Protein AF-A0A7V3KXZ6-F1 (afdb_monomer)

pLDDT: mean 86.84, std 11.63, range [45.38, 98.88]

Radius of gyration: 43.92 Å; Cα contacts (8 Å, |Δi|>4): 1498; chains: 1; bounding box: 128×68×112 Å

Nearest PDB structures (foldseek):
  5aez-assembly1_A  TM=9.088E-01  e=1.576E-18  Candida albicans
  5aex-assembly2_D  TM=9.014E-01  e=9.961E-19  Saccharomyces cerevisiae
  6ej6-assembly1_A  TM=9.094E-01  e=2.111E-18  Candida albicans SC5314
  5fuf-assembly1_A  TM=9.076E-01  e=2.025E-18  Candida albicans
  5ah3-assembly1_A  TM=8.957E-01  e=4.664E-18  Candida albicans

Sequence (830 aa):
IFLMQAGFTLVEVGFTRAKNAGNVVMKNMVDFAIGAIGFFFVGYGLMFGSSWEGFLGGSDFFLSHLTKAGQIDNWKFANLMFQVVFAATAATIVSGALSERAKFIGYICYSALISTLIYPVVGHWIWGGGWLAQRGMIDFSGSTVVHSVGGWVSLAGILVLGPRLGRYNRDGSLNPLPGHNMPLVALGVFILWFGWFGFNTGNTLSATNPSIALIAVNTILAGASGALSTMVLTWTRQGKPDVGLTLNGVLGGLVSCTGGIAIISPFSAAIIGWISGFVLYLSLRSLERLRIDDPVGAISVHGANGIWGTLAVGLFAQDKYVQNSLGFSINGLIFGGGADLLLRQAQGVLFVFLWAFPLAWVFFQILNSTVGLRVTSEEEIRGLDFGEHSMTSYPLFDELQKKQEEIVAELKRVRELSALHEIGQSMHTLNLEEILELILKGVTQGIGFDRARLYLLDEEKKQLNCKVAVGIDKDKIQKISLPYDAQDNILSRAIKEKRPFIVEDARRDPRVNKDLITFLDVKSLAAVPLLSRQKVLGGIAADNLTSADHISEKKLQSLMIFANQAALALENALMYEELKAFSSQLEERVKKAVAELQQTQEQLMRSEKLATLGQLSAGIAHEIRNPLTSIKILIHSLVDEEATPASREKDLAVIESEIERVNKIIRQFLDFARPRPPALQRLDLHKLLEDTLHLVAYELEAQGIILEKNFMDKNPYVAVDGEQMKQVFLNILLNAIQAMPQGGKLTVATFQENLPSLGEELVVSFRDSGEGIPPEIIEKIFEPFFSTKEEGIGLGLPIGQRIIEEHKGKIRVESYPQKGTTFYIYLPLS

Mean predicted aligned error: 17.74 Å

Foldseek 3Di:
DLLLLLLLLLLLQQLAAQLASVVSNVLSVLLLVLLLVLCLQALVQQQAADDDQLQTGDDCGNPVPQDDPNDGPVVSVVVSVLVSSLLSLLLSLLSQQLGLWWASVLSNVVSSVSSRPLLSRLNSNCPNRGDLVVLPQFFQQCLPSRQQLSLLLSQLLLVLRAAAPPQADPVRDGDDPGGDHLVSSLVSLVSNLVVLLCRQLCSLVDPPQPLSVQLNLLSVLQLVLLLVLLQVVCCVVVVGGDSLLSSLSSLLSNSLQRRCSQFAGSVLSNVSSNVSSVQLVVVVVVCSVVNRHRSNSSNSSRNSSSLNSLLSNQAGGDQVRCCSRVVDGAGHCPRPRNCSNNVSSNVSSVVSSVRSNVVSNVVSVVCCVPVRTTDDSVCSVSHVCCVNPVDRPCVLVVVLVVLVVVLVVLVVVLVVLVVVLVVVVVPDPDDLQVVLQVLQCCLCVPLPFQKKWWWFADPVVQWTATRDIDNDDPVLRNPDIHHLDQQAAVQSVQQVVVHKDKAQAQCPDSRHHNVVCVSVVFGIKIKHFQDDPNDTGGIMITGHNDPNDGCDPVSNVVVVVSSPVSSVSVVVVVVSVVSVVVSVVSVVVSVVSVVVSVVSVVVVVLVVVVVVVVVCVVLLVVVLVVLVVLLVVLVVLLPDPPRDPVSNVVSVVSNVVSVVLNVVSVVLSVCVNDPDQWPWDWDFVVVLLVVLCVVCVVLLVVQAAAEAEAEDPDGATAGGRSVLVSLLNNLVVVVLSVQRNNYWYWYWYWDWDQDPPPGIWIKIKIWHQGQWDPPVCQVVLLPQQDDPDPSDSSSSNVSSQVRLVSQVKHWDKDIDGNRTIMIMITGDRD

Structure (mmCIF, N/CA/C/O backbone):
data_AF-A0A7V3KXZ6-F1
#
_entry.id   AF-A0A7V3KXZ6-F1
#
loop_
_atom_site.group_PDB
_atom_site.id
_atom_site.type_symbol
_atom_site.label_atom_id
_atom_site.label_alt_id
_atom_site.label_comp_id
_atom_site.label_asym_id
_atom_site.label_entity_id
_atom_site.label_seq_id
_atom_site.pdbx_PDB_ins_code
_atom_site.Cartn_x
_atom_site.Cartn_y
_atom_site.Cartn_z
_atom_site.occupancy
_atom_site.B_iso_or_equiv
_atom_site.auth_seq_id
_atom_site.auth_comp_id
_atom_site.auth_asym_id
_atom_site.auth_atom_id
_atom_site.pdbx_PDB_model_num
ATOM 1 N N . ILE A 1 1 ? 14.792 -7.081 -10.357 1.00 83.69 1 ILE A N 1
ATOM 2 C CA . ILE A 1 1 ? 13.392 -7.196 -10.828 1.00 83.69 1 ILE A CA 1
ATOM 3 C C . ILE A 1 1 ? 12.543 -8.057 -9.908 1.00 83.69 1 ILE A C 1
ATOM 5 O O . ILE A 1 1 ? 11.590 -7.516 -9.389 1.00 83.69 1 ILE A O 1
ATOM 9 N N . PHE A 1 2 ? 12.873 -9.327 -9.628 1.00 89.88 2 PHE A N 1
ATOM 10 C CA . PHE A 1 2 ? 12.050 -10.168 -8.733 1.00 89.88 2 PHE A CA 1
ATOM 11 C C . PHE A 1 2 ? 11.686 -9.492 -7.393 1.00 89.88 2 PHE A C 1
ATOM 13 O O . PHE A 1 2 ? 10.533 -9.523 -6.984 1.00 89.88 2 PHE A O 1
ATOM 20 N N . LEU A 1 3 ? 12.630 -8.769 -6.775 1.00 93.38 3 LEU A N 1
ATOM 21 C CA . LEU A 1 3 ? 12.395 -8.004 -5.542 1.00 93.38 3 LEU A CA 1
ATOM 22 C C . LEU A 1 3 ? 11.282 -6.934 -5.659 1.00 93.38 3 LEU A C 1
ATOM 24 O O . LEU A 1 3 ? 10.715 -6.534 -4.648 1.00 93.38 3 LEU A O 1
ATOM 28 N N . 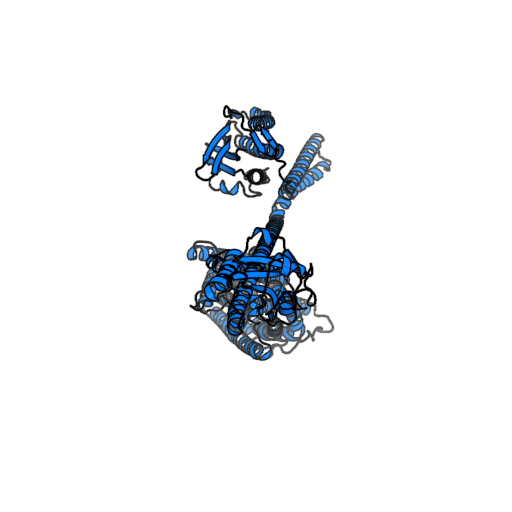MET A 1 4 ? 10.913 -6.505 -6.871 1.00 94.50 4 MET A N 1
ATOM 29 C CA . MET A 1 4 ? 9.764 -5.620 -7.099 1.00 94.50 4 MET A CA 1
ATOM 30 C C . MET A 1 4 ? 8.454 -6.249 -6.621 1.00 94.50 4 MET A C 1
ATOM 32 O O . MET A 1 4 ? 7.583 -5.508 -6.194 1.00 94.50 4 MET A O 1
ATOM 36 N N . GLN A 1 5 ? 8.328 -7.580 -6.602 1.00 93.75 5 GLN A N 1
ATOM 37 C CA . GLN A 1 5 ? 7.162 -8.269 -6.032 1.00 93.75 5 GLN A CA 1
ATOM 38 C C . GLN A 1 5 ? 6.985 -7.958 -4.537 1.00 93.75 5 GLN A C 1
ATOM 40 O O . GLN A 1 5 ? 5.880 -7.667 -4.083 1.00 93.75 5 GLN A O 1
ATOM 45 N N . ALA A 1 6 ? 8.085 -7.910 -3.777 1.00 94.94 6 ALA A N 1
ATOM 46 C CA . ALA A 1 6 ? 8.054 -7.436 -2.393 1.00 94.94 6 ALA A CA 1
ATOM 47 C C . ALA A 1 6 ? 7.695 -5.942 -2.322 1.00 94.94 6 ALA A C 1
ATOM 49 O O . ALA A 1 6 ? 6.935 -5.528 -1.452 1.00 94.94 6 ALA A O 1
ATOM 50 N N . GLY A 1 7 ? 8.193 -5.141 -3.268 1.00 97.25 7 GLY A N 1
ATOM 51 C CA . GLY A 1 7 ? 7.828 -3.731 -3.403 1.00 97.25 7 GLY A CA 1
ATOM 52 C C . GLY A 1 7 ? 6.323 -3.513 -3.604 1.00 97.25 7 GLY A C 1
ATOM 53 O O . GLY A 1 7 ? 5.722 -2.749 -2.853 1.00 97.25 7 GLY A O 1
ATOM 54 N N . PHE A 1 8 ? 5.701 -4.227 -4.550 1.00 96.94 8 PHE A N 1
ATOM 55 C CA . PHE A 1 8 ? 4.250 -4.211 -4.766 1.00 96.94 8 PHE A CA 1
ATOM 56 C C . PHE A 1 8 ? 3.493 -4.664 -3.522 1.00 96.94 8 PHE A C 1
ATOM 58 O O . PHE A 1 8 ? 2.596 -3.955 -3.077 1.00 96.94 8 PHE A O 1
ATOM 65 N N . THR A 1 9 ? 3.921 -5.766 -2.900 1.00 96.81 9 THR A N 1
ATOM 66 C CA . THR A 1 9 ? 3.307 -6.263 -1.661 1.00 96.81 9 THR A CA 1
ATOM 67 C C . THR A 1 9 ? 3.251 -5.165 -0.594 1.00 96.81 9 THR A C 1
ATOM 69 O O . THR A 1 9 ? 2.205 -4.932 0.001 1.00 96.81 9 THR A O 1
ATOM 72 N N . LEU A 1 10 ? 4.354 -4.444 -0.374 1.00 97.06 10 LEU A N 1
ATOM 73 C CA . LEU A 1 10 ? 4.433 -3.383 0.635 1.00 97.06 10 LEU A CA 1
ATOM 74 C C . LEU A 1 10 ? 3.598 -2.146 0.279 1.00 97.06 10 LEU A C 1
ATOM 76 O O . LEU A 1 10 ? 2.939 -1.588 1.158 1.00 97.06 10 LEU A O 1
ATOM 80 N N . VAL A 1 11 ? 3.594 -1.736 -0.995 1.00 97.56 11 VAL A N 1
ATOM 81 C CA . VAL A 1 11 ? 2.750 -0.635 -1.489 1.00 97.56 11 VAL A CA 1
ATOM 82 C C . VAL A 1 11 ? 1.272 -0.967 -1.310 1.00 97.56 11 VAL A C 1
ATOM 84 O O . VAL A 1 11 ? 0.520 -0.162 -0.762 1.00 97.56 11 VAL A O 1
ATOM 87 N N . GLU A 1 12 ? 0.852 -2.160 -1.722 1.00 96.94 12 GLU A N 1
ATOM 88 C CA . GLU A 1 12 ? -0.542 -2.590 -1.640 1.00 96.94 12 GLU A CA 1
ATOM 89 C C . GLU A 1 12 ? -1.001 -2.789 -0.194 1.00 96.94 12 GLU A C 1
ATOM 91 O O . GLU A 1 12 ? -2.084 -2.331 0.174 1.00 96.94 12 GLU A O 1
ATOM 96 N N . VAL A 1 13 ? -0.176 -3.412 0.654 1.00 96.12 13 VAL A N 1
ATOM 97 C CA . VAL A 1 13 ? -0.464 -3.531 2.090 1.00 96.12 13 VAL A CA 1
ATOM 98 C C . VAL A 1 13 ? -0.612 -2.135 2.691 1.00 96.12 13 VAL A C 1
ATOM 100 O O . VAL A 1 13 ? -1.639 -1.837 3.294 1.00 96.12 13 VAL A O 1
ATOM 103 N N . GLY A 1 14 ? 0.350 -1.239 2.466 1.00 95.00 14 GLY A N 1
ATOM 104 C CA . GLY A 1 14 ? 0.325 0.101 3.050 1.00 95.00 14 GLY A CA 1
ATOM 105 C C . GLY A 1 14 ? -0.869 0.962 2.614 1.00 95.00 14 GLY A C 1
ATOM 106 O O . GLY A 1 14 ? -1.407 1.708 3.437 1.00 95.00 14 GLY A O 1
ATOM 107 N N . PHE A 1 15 ? -1.318 0.840 1.357 1.00 96.12 15 PHE A N 1
ATOM 108 C CA . PHE A 1 15 ? -2.479 1.569 0.822 1.00 96.12 15 PHE A CA 1
ATOM 109 C C . PHE A 1 15 ? -3.841 0.946 1.153 1.00 96.12 15 PHE A C 1
ATOM 111 O O . PHE A 1 15 ? -4.862 1.624 1.030 1.00 96.12 15 PHE A O 1
ATOM 118 N N . THR A 1 16 ? -3.888 -0.313 1.583 1.00 94.44 16 THR A N 1
ATOM 119 C CA . THR A 1 16 ? -5.139 -0.970 1.990 1.00 94.44 16 THR A CA 1
ATOM 120 C C . THR A 1 16 ? -5.381 -0.823 3.491 1.00 94.44 16 THR A C 1
ATOM 122 O O . THR A 1 16 ? -4.528 -0.338 4.235 1.00 94.44 16 THR A O 1
ATOM 125 N N . ARG A 1 17 ? -6.572 -1.196 3.971 1.00 89.44 17 ARG A N 1
ATOM 126 C CA . ARG A 1 17 ? -6.861 -1.275 5.417 1.00 89.44 17 ARG A CA 1
ATOM 127 C C . ARG A 1 17 ? -6.196 -2.504 6.051 1.00 89.44 17 ARG A C 1
ATOM 129 O O . ARG A 1 17 ? -6.197 -3.575 5.450 1.00 89.44 17 ARG A O 1
ATOM 136 N N . ALA A 1 18 ? -5.735 -2.360 7.296 1.00 88.50 18 ALA A N 1
ATOM 137 C CA . ALA A 1 18 ? -4.969 -3.366 8.049 1.00 88.50 18 ALA A CA 1
ATOM 138 C C . ALA A 1 18 ? -5.586 -4.780 8.035 1.00 88.50 18 ALA A C 1
ATOM 140 O O . ALA A 1 18 ? -4.878 -5.764 7.845 1.00 88.50 18 ALA A O 1
ATOM 141 N N . LYS A 1 19 ? -6.917 -4.873 8.128 1.00 85.31 19 LYS A N 1
ATOM 142 C CA . LYS A 1 19 ? -7.713 -6.117 8.101 1.00 85.31 19 LYS A CA 1
ATOM 143 C C . LYS A 1 19 ? -7.629 -6.951 6.803 1.00 85.31 19 LYS A C 1
ATOM 145 O O . LYS A 1 19 ? -8.301 -7.974 6.684 1.00 85.31 19 LYS A O 1
ATOM 150 N N . ASN A 1 20 ? -6.898 -6.469 5.796 1.00 92.94 20 ASN A N 1
ATOM 151 C CA . ASN A 1 20 ? -6.727 -7.111 4.488 1.00 92.94 20 ASN A CA 1
ATOM 152 C C . ASN A 1 20 ? -5.252 -7.364 4.127 1.00 92.94 20 ASN A C 1
ATOM 154 O O . ASN A 1 20 ? -4.968 -7.766 2.996 1.00 92.94 20 ASN A O 1
ATOM 158 N N . ALA A 1 21 ? -4.309 -7.074 5.029 1.00 92.81 21 ALA A N 1
ATOM 159 C CA . ALA A 1 21 ? -2.885 -7.127 4.717 1.00 92.81 21 ALA A CA 1
ATOM 160 C C . ALA A 1 21 ? -2.423 -8.540 4.322 1.00 92.81 21 ALA A C 1
ATOM 162 O O . ALA A 1 21 ? -1.720 -8.704 3.325 1.00 92.81 21 ALA A O 1
ATOM 163 N N . GLY A 1 22 ? -2.864 -9.569 5.041 1.00 91.62 22 GLY A N 1
ATOM 164 C CA . GLY A 1 22 ? -2.494 -10.963 4.789 1.00 91.62 22 GLY A CA 1
ATOM 165 C C . GLY A 1 22 ? -3.067 -11.458 3.468 1.00 91.62 22 GLY A C 1
ATOM 166 O O . GLY A 1 22 ? -2.385 -12.121 2.686 1.00 91.62 22 GLY A O 1
ATOM 167 N N . ASN A 1 23 ? -4.292 -11.041 3.159 1.00 94.38 23 ASN A N 1
ATOM 168 C CA . ASN A 1 23 ? -4.929 -11.312 1.884 1.00 94.38 23 ASN A CA 1
ATOM 169 C C . ASN A 1 23 ? -4.164 -10.685 0.703 1.00 94.38 23 ASN A C 1
ATOM 171 O O . ASN A 1 23 ? -4.006 -11.340 -0.328 1.00 94.38 23 ASN A O 1
ATOM 175 N N . VAL A 1 24 ? -3.646 -9.462 0.853 1.00 94.38 24 VAL A N 1
ATOM 176 C CA . VAL A 1 24 ? -2.792 -8.802 -0.153 1.00 94.38 24 VAL A CA 1
ATOM 177 C C . VAL A 1 24 ? -1.449 -9.523 -0.323 1.00 94.38 24 VAL A C 1
ATOM 179 O O . VAL A 1 24 ? -1.025 -9.761 -1.457 1.00 94.38 24 VAL A O 1
ATOM 182 N N . VAL A 1 25 ? -0.803 -9.927 0.777 1.00 94.75 25 VAL A N 1
ATOM 183 C CA . VAL A 1 25 ? 0.449 -10.709 0.746 1.00 94.75 25 VAL A CA 1
ATOM 184 C C . VAL A 1 25 ? 0.256 -12.018 -0.020 1.00 94.75 25 VAL A C 1
ATOM 186 O O . VAL A 1 25 ? 1.048 -12.343 -0.907 1.00 94.75 25 VAL A O 1
ATOM 189 N N . MET A 1 26 ? -0.826 -12.746 0.272 1.00 93.62 26 MET A N 1
ATOM 190 C CA . MET A 1 26 ? -1.141 -14.003 -0.408 1.00 93.62 26 MET A CA 1
ATOM 191 C C . MET A 1 26 ? -1.375 -13.814 -1.908 1.00 93.62 26 MET A C 1
ATOM 193 O O . MET A 1 26 ? -0.904 -14.632 -2.697 1.00 93.62 26 MET A O 1
ATOM 197 N N . LYS A 1 27 ? -2.054 -12.736 -2.318 1.00 92.31 27 LYS A N 1
ATOM 198 C CA . LYS A 1 27 ? -2.283 -12.422 -3.739 1.00 92.31 27 LYS A CA 1
ATOM 199 C C . LYS A 1 27 ? -0.977 -12.184 -4.486 1.00 92.31 27 LYS A C 1
ATOM 201 O O . LYS A 1 27 ? -0.740 -12.840 -5.491 1.00 92.31 27 LYS A O 1
ATOM 206 N N . ASN A 1 28 ? -0.095 -11.348 -3.942 1.00 92.69 28 ASN A N 1
ATOM 207 C CA . ASN A 1 28 ? 1.203 -11.059 -4.557 1.00 92.69 28 ASN A CA 1
ATOM 208 C C . ASN A 1 28 ? 2.082 -12.321 -4.676 1.00 92.69 28 ASN A C 1
ATOM 210 O O . ASN A 1 28 ? 2.717 -12.549 -5.705 1.00 92.69 28 ASN A O 1
ATOM 214 N N . MET A 1 29 ? 2.096 -13.175 -3.645 1.00 92.56 29 MET A N 1
ATOM 215 C CA . MET A 1 29 ? 2.835 -14.443 -3.679 1.00 92.56 29 MET A CA 1
ATOM 216 C C . MET A 1 29 ? 2.299 -15.388 -4.763 1.00 92.56 29 MET A C 1
ATOM 218 O O . MET A 1 29 ? 3.065 -15.985 -5.524 1.00 92.56 29 MET A O 1
ATOM 222 N N . VAL A 1 30 ? 0.974 -15.520 -4.841 1.00 92.25 30 VAL A N 1
ATOM 223 C CA . VAL A 1 30 ? 0.317 -16.395 -5.813 1.00 92.25 30 VAL A CA 1
ATOM 224 C C . VAL A 1 30 ? 0.443 -15.863 -7.236 1.00 92.25 30 VAL A C 1
ATOM 226 O O . VAL A 1 30 ? 0.661 -16.669 -8.139 1.00 92.25 30 VAL A O 1
ATOM 229 N N . ASP A 1 31 ? 0.398 -14.546 -7.440 1.00 90.75 31 ASP A N 1
ATOM 230 C CA . ASP A 1 31 ? 0.610 -13.932 -8.752 1.00 90.75 31 ASP A CA 1
ATOM 231 C C . ASP A 1 31 ? 1.967 -14.310 -9.338 1.00 90.75 31 ASP A C 1
ATOM 233 O O . ASP A 1 31 ? 2.066 -14.696 -10.505 1.00 90.75 31 ASP A O 1
ATOM 237 N N . PHE A 1 32 ? 3.017 -14.297 -8.515 1.00 92.81 32 PHE A N 1
ATOM 238 C CA . PHE A 1 32 ? 4.318 -14.763 -8.966 1.00 92.81 32 PHE A CA 1
ATOM 239 C C . PHE A 1 32 ? 4.345 -16.276 -9.220 1.00 92.81 32 PHE A C 1
ATOM 241 O O . PHE A 1 32 ? 4.854 -16.707 -10.254 1.00 92.81 32 PHE A O 1
ATOM 248 N N . ALA A 1 33 ? 3.810 -17.092 -8.307 1.00 94.81 33 ALA A N 1
ATOM 249 C CA . ALA A 1 33 ? 3.859 -18.550 -8.433 1.00 94.81 33 ALA A CA 1
ATOM 250 C C . ALA A 1 33 ? 3.090 -19.056 -9.668 1.00 94.81 33 ALA A C 1
ATOM 252 O O . ALA A 1 33 ? 3.627 -19.824 -10.470 1.00 94.81 33 ALA A O 1
ATOM 253 N N . ILE A 1 34 ? 1.851 -18.591 -9.848 1.00 93.38 34 ILE A N 1
ATOM 254 C CA . ILE A 1 34 ? 1.017 -18.916 -11.011 1.00 93.38 34 ILE A CA 1
ATOM 255 C C . ILE A 1 34 ? 1.612 -18.300 -12.269 1.00 93.38 34 ILE A C 1
ATOM 257 O O . ILE A 1 34 ? 1.699 -18.985 -13.288 1.00 93.38 34 ILE A O 1
ATOM 261 N N . GLY A 1 35 ? 2.059 -17.045 -12.202 1.00 92.12 35 GLY A N 1
ATOM 262 C CA . GLY A 1 35 ? 2.671 -16.361 -13.331 1.00 92.12 35 GLY A CA 1
ATOM 263 C C . GLY A 1 35 ? 3.908 -17.092 -13.845 1.00 92.12 35 GLY A C 1
ATOM 264 O O . GLY A 1 35 ? 4.013 -17.339 -15.041 1.00 92.12 35 GLY A O 1
ATOM 265 N N . ALA A 1 36 ? 4.803 -17.527 -12.957 1.00 93.81 36 ALA A N 1
ATOM 266 C CA . ALA A 1 36 ? 6.003 -18.273 -13.325 1.00 93.81 36 ALA A CA 1
ATOM 267 C C . ALA A 1 36 ? 5.680 -19.624 -13.974 1.00 93.81 36 ALA A C 1
ATOM 269 O O . ALA A 1 36 ? 6.220 -19.942 -15.036 1.00 93.81 36 ALA A O 1
ATOM 270 N N . ILE A 1 37 ? 4.777 -20.401 -13.371 1.00 94.50 37 ILE A N 1
ATOM 271 C CA . ILE A 1 37 ? 4.393 -21.725 -13.878 1.00 94.50 37 ILE A CA 1
ATOM 272 C C . ILE A 1 37 ? 3.624 -21.602 -15.202 1.00 94.50 37 ILE A C 1
ATOM 274 O O . ILE A 1 37 ? 3.944 -22.280 -16.180 1.00 94.50 37 ILE A O 1
ATOM 278 N N . GLY A 1 38 ? 2.628 -20.717 -15.262 1.00 94.62 38 GLY A N 1
ATOM 279 C CA . GLY A 1 38 ? 1.813 -20.489 -16.453 1.00 94.62 38 GLY A CA 1
ATOM 280 C C . GLY A 1 38 ? 2.626 -19.923 -17.616 1.00 94.62 38 GLY A C 1
ATOM 281 O O . GLY A 1 38 ? 2.483 -20.374 -18.756 1.00 94.62 38 GLY A O 1
ATOM 282 N N . PHE A 1 39 ? 3.531 -18.983 -17.337 1.00 94.94 39 PHE A N 1
ATOM 283 C CA . PHE A 1 39 ? 4.409 -18.430 -18.360 1.00 94.94 39 PHE A CA 1
ATOM 284 C C . PHE A 1 39 ? 5.412 -19.472 -18.867 1.00 94.94 39 PHE A C 1
ATOM 286 O O . PHE A 1 39 ? 5.633 -19.550 -20.069 1.00 94.94 39 PHE A O 1
ATOM 293 N N . PHE A 1 40 ? 5.954 -20.338 -18.006 1.00 94.12 40 PHE A N 1
ATOM 294 C CA . PHE A 1 40 ? 6.791 -21.458 -18.448 1.00 94.12 40 PHE A CA 1
ATOM 295 C C . PHE A 1 40 ? 6.049 -22.420 -19.391 1.00 94.12 40 PHE A C 1
ATOM 297 O O . PHE A 1 40 ? 6.573 -22.785 -20.445 1.00 94.12 40 PHE A O 1
ATOM 304 N N . PHE A 1 41 ? 4.829 -22.830 -19.034 1.00 94.06 41 PHE A N 1
ATOM 305 C CA . PHE A 1 41 ? 4.087 -23.810 -19.827 1.00 94.06 41 PHE A CA 1
ATOM 306 C C . PHE A 1 41 ? 3.568 -23.243 -21.148 1.00 94.06 41 PHE A C 1
ATOM 308 O O . PHE A 1 41 ? 3.699 -23.893 -22.187 1.00 94.06 41 PHE A O 1
ATOM 315 N N . VAL A 1 42 ? 2.990 -22.040 -21.113 1.00 95.81 42 VAL A N 1
ATOM 316 C CA . VAL A 1 42 ? 2.252 -21.468 -22.248 1.00 95.81 42 VAL A CA 1
ATOM 317 C C . VAL A 1 42 ? 2.792 -20.103 -22.657 1.00 95.81 42 VAL A C 1
ATOM 319 O O . VAL A 1 42 ? 3.048 -19.875 -23.840 1.00 95.81 42 VAL A O 1
ATOM 322 N N . GLY A 1 43 ? 2.977 -19.196 -21.695 1.00 95.94 43 GLY A N 1
ATOM 323 C CA . GLY A 1 43 ? 3.244 -17.787 -21.992 1.00 95.94 43 GLY A CA 1
ATOM 324 C C . GLY A 1 43 ? 4.529 -17.544 -22.790 1.00 95.94 43 GLY A C 1
ATOM 325 O O . GLY A 1 43 ? 4.512 -16.775 -23.745 1.00 95.94 43 GLY A O 1
ATOM 326 N N . TYR A 1 44 ? 5.619 -18.246 -22.485 1.00 95.06 44 TYR A N 1
ATOM 327 C CA . TYR A 1 44 ? 6.880 -18.104 -23.212 1.00 95.06 44 TYR A CA 1
ATOM 328 C C . TYR A 1 44 ? 6.727 -18.496 -24.684 1.00 95.06 44 TYR A C 1
ATOM 330 O O . TYR A 1 44 ? 7.180 -17.766 -25.564 1.00 95.06 44 TYR A O 1
ATOM 338 N N . GLY A 1 45 ? 6.038 -19.609 -24.956 1.00 94.69 45 GLY A N 1
ATOM 339 C CA . GLY A 1 45 ? 5.788 -20.078 -26.317 1.00 94.69 45 GLY A CA 1
ATOM 340 C C . GLY A 1 45 ? 4.909 -19.119 -27.120 1.00 94.69 45 GLY A C 1
ATOM 341 O O . GLY A 1 45 ? 5.239 -18.785 -28.256 1.00 94.69 45 GLY A O 1
ATOM 342 N N . LEU A 1 46 ? 3.849 -18.576 -26.510 1.00 96.75 46 LEU A N 1
ATOM 343 C CA . LEU A 1 46 ? 3.020 -17.554 -27.161 1.00 96.75 46 LEU A CA 1
ATOM 344 C C . LEU A 1 46 ? 3.780 -16.253 -27.433 1.00 96.75 46 LEU A C 1
ATOM 346 O O . LEU A 1 46 ? 3.503 -15.589 -28.429 1.00 96.75 46 LEU A O 1
ATOM 350 N N . MET A 1 47 ? 4.709 -15.876 -26.555 1.00 96.81 47 MET A N 1
ATOM 351 C CA . MET A 1 47 ? 5.423 -14.606 -26.648 1.00 96.81 47 MET A CA 1
ATOM 352 C C . MET A 1 47 ? 6.620 -14.666 -27.602 1.00 96.81 47 MET A C 1
ATOM 354 O O . MET A 1 47 ? 6.760 -13.793 -28.455 1.00 96.81 47 MET A O 1
ATOM 358 N N . PHE A 1 48 ? 7.460 -15.696 -27.494 1.00 93.88 48 PHE A N 1
ATOM 359 C CA . PHE A 1 48 ? 8.744 -15.798 -28.204 1.00 93.88 48 PHE A CA 1
ATOM 360 C C . PHE A 1 48 ? 8.857 -17.003 -29.142 1.00 93.88 48 PHE A C 1
ATOM 362 O O . PHE A 1 48 ? 9.879 -17.156 -29.813 1.00 93.88 48 PHE A O 1
ATOM 369 N N . GLY A 1 49 ? 7.835 -17.859 -29.203 1.00 92.38 49 GLY A N 1
ATOM 370 C CA . GLY A 1 49 ? 7.782 -18.941 -30.177 1.00 92.38 49 GLY A CA 1
ATOM 371 C C . GLY A 1 49 ? 7.705 -18.425 -31.616 1.00 92.38 49 GLY A C 1
ATOM 372 O O . GLY A 1 49 ? 7.500 -17.239 -31.883 1.00 92.38 49 GLY A O 1
ATOM 373 N N . SER A 1 50 ? 7.848 -19.351 -32.562 1.00 92.19 50 SER A N 1
ATOM 374 C CA . SER A 1 50 ? 7.733 -19.083 -33.997 1.00 92.19 50 SER A CA 1
ATOM 375 C C . SER A 1 50 ? 6.449 -18.322 -34.317 1.00 92.19 50 SER A C 1
ATOM 377 O O . SER A 1 50 ? 5.351 -18.742 -33.956 1.00 92.19 50 SER A O 1
ATOM 379 N N . SER A 1 51 ? 6.604 -17.167 -34.961 1.00 94.56 51 SER A N 1
ATOM 380 C CA . SER A 1 51 ? 5.497 -16.245 -35.184 1.00 94.56 51 SER A CA 1
ATOM 381 C C . SER A 1 51 ? 4.519 -16.783 -36.226 1.00 94.56 51 SER A C 1
ATOM 383 O O . SER A 1 51 ? 4.913 -17.125 -37.343 1.00 94.56 51 SER A O 1
ATOM 385 N N . TRP A 1 52 ? 3.235 -16.806 -35.876 1.00 92.75 52 TRP A N 1
ATOM 386 C CA . TRP A 1 52 ? 2.135 -17.046 -36.798 1.00 92.75 52 TRP A CA 1
ATOM 387 C C . TRP A 1 52 ? 1.581 -15.707 -37.289 1.00 92.75 52 TRP A C 1
ATOM 389 O O . TRP A 1 52 ? 0.869 -15.010 -36.562 1.00 92.75 52 TRP A O 1
ATOM 399 N N . GLU A 1 53 ? 1.972 -15.320 -38.509 1.00 90.69 53 GLU A N 1
ATOM 400 C CA . GLU A 1 53 ? 1.557 -14.074 -39.183 1.00 90.69 53 GLU A CA 1
ATOM 401 C C . GLU A 1 53 ? 1.773 -12.794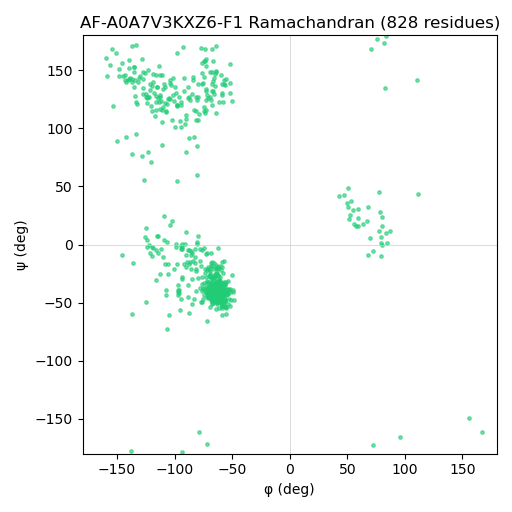 -38.340 1.00 90.69 53 GLU A C 1
ATOM 403 O O . GLU A 1 53 ? 1.080 -11.792 -38.507 1.00 90.69 53 GLU A O 1
ATOM 408 N N . GLY A 1 54 ? 2.720 -12.806 -37.394 1.00 89.31 54 GLY A N 1
ATOM 409 C CA . GLY A 1 54 ? 2.986 -11.674 -36.502 1.00 89.31 54 GLY A CA 1
ATOM 410 C C . GLY A 1 54 ? 2.029 -11.537 -35.310 1.00 89.31 54 GLY A C 1
ATOM 411 O O . GLY A 1 54 ? 2.200 -10.597 -34.529 1.00 89.31 54 GLY A O 1
ATOM 412 N N . PHE A 1 55 ? 1.036 -12.423 -35.154 1.00 92.75 55 PHE A N 1
ATOM 413 C CA . PHE A 1 55 ? -0.031 -12.294 -34.150 1.00 92.75 55 PHE A CA 1
ATOM 414 C C . PHE A 1 55 ? 0.206 -13.086 -32.863 1.00 92.75 55 PHE A C 1
ATOM 416 O O . PHE A 1 55 ? -0.119 -12.582 -31.790 1.00 92.75 55 PHE A O 1
ATOM 423 N N . LEU A 1 56 ? 0.747 -14.301 -32.939 1.00 94.94 56 LEU A N 1
ATOM 424 C CA . LEU A 1 56 ? 1.082 -15.111 -31.763 1.00 94.94 56 LEU A CA 1
ATOM 425 C C . LEU A 1 56 ? 2.176 -16.134 -32.076 1.00 94.94 56 LEU A C 1
ATOM 427 O O . LEU A 1 56 ? 2.320 -16.560 -33.221 1.00 94.94 56 LEU A O 1
ATOM 431 N N . GLY A 1 57 ? 2.922 -16.547 -31.054 1.00 94.19 57 GLY A N 1
ATOM 432 C CA . GLY A 1 57 ? 3.886 -17.638 -31.141 1.00 94.19 57 GLY A CA 1
ATOM 433 C C . GLY A 1 57 ? 3.213 -19.016 -31.138 1.00 94.19 57 GLY A C 1
ATOM 434 O O . GLY A 1 57 ? 2.265 -19.255 -30.390 1.00 94.19 57 GLY A O 1
ATOM 435 N N . GLY A 1 58 ? 3.701 -19.926 -31.983 1.00 92.19 58 GLY A N 1
ATOM 436 C CA . GLY A 1 58 ? 3.162 -21.280 -32.169 1.00 92.19 58 GLY A CA 1
ATOM 437 C C . GLY A 1 58 ? 4.100 -22.422 -31.756 1.00 92.19 58 GLY A C 1
ATOM 438 O O . GLY A 1 58 ? 3.786 -23.584 -32.011 1.00 92.19 58 GLY A O 1
ATOM 439 N N . SER A 1 59 ? 5.248 -22.127 -31.139 1.00 90.94 59 SER A N 1
ATOM 440 C CA . SER A 1 59 ? 6.242 -23.122 -30.697 1.00 90.94 59 SER A CA 1
ATOM 441 C C . SER A 1 59 ? 6.801 -22.798 -29.311 1.00 90.94 59 SER A C 1
ATOM 443 O O . SER A 1 59 ? 6.376 -21.838 -28.684 1.00 90.94 59 SER A O 1
ATOM 445 N N . ASP A 1 60 ? 7.755 -23.602 -28.825 1.00 87.25 60 ASP A N 1
ATOM 446 C CA . ASP A 1 60 ? 8.484 -23.376 -27.560 1.00 87.25 60 ASP A CA 1
ATOM 447 C C . ASP A 1 60 ? 7.613 -23.402 -26.287 1.00 87.25 60 ASP A C 1
ATOM 449 O O . ASP A 1 60 ? 8.051 -22.989 -25.212 1.00 87.25 60 ASP A O 1
ATOM 453 N N . PHE A 1 61 ? 6.401 -23.959 -26.373 1.00 91.94 61 PHE A N 1
ATOM 454 C CA . PHE A 1 61 ? 5.608 -24.345 -25.204 1.00 91.94 61 PHE A CA 1
ATOM 455 C C . PHE A 1 61 ? 6.396 -25.330 -24.338 1.00 91.94 61 PHE A C 1
ATOM 457 O O . PHE A 1 61 ? 7.083 -26.200 -24.875 1.00 91.94 61 PHE A O 1
ATOM 464 N N . PHE A 1 62 ? 6.306 -25.218 -23.009 1.00 90.12 62 PHE A N 1
ATOM 465 C CA . PHE A 1 62 ? 7.129 -26.002 -22.067 1.00 90.12 62 PHE A CA 1
ATOM 466 C C . PHE A 1 62 ? 8.647 -25.825 -22.277 1.00 90.12 62 PHE A C 1
ATOM 468 O O . PHE A 1 62 ? 9.433 -26.659 -21.827 1.00 90.12 62 PHE A O 1
ATOM 475 N N . LEU A 1 63 ? 9.063 -24.786 -23.013 1.00 83.94 63 LEU A N 1
ATOM 476 C CA . LEU A 1 63 ? 10.411 -24.635 -23.564 1.00 83.94 63 LEU A CA 1
ATOM 477 C C . LEU A 1 63 ? 10.865 -25.824 -24.425 1.00 83.94 63 LEU A C 1
ATOM 479 O O . LEU A 1 63 ? 12.057 -26.090 -24.508 1.00 83.94 63 LEU A O 1
ATOM 483 N N . SER A 1 64 ? 9.949 -26.530 -25.091 1.00 78.44 64 SER A N 1
ATOM 484 C CA . SER A 1 64 ? 10.187 -27.818 -25.768 1.00 78.44 64 SER A CA 1
ATOM 485 C C . SER A 1 64 ? 11.397 -27.877 -26.714 1.00 78.44 64 SER A C 1
ATOM 487 O O . SER A 1 64 ? 11.978 -28.948 -26.889 1.00 78.44 64 SER A O 1
ATOM 489 N N . HIS A 1 65 ? 11.835 -26.755 -27.294 1.00 72.56 65 HIS A N 1
ATOM 490 C CA . HIS A 1 65 ? 13.037 -26.680 -28.130 1.00 72.56 65 HIS A CA 1
ATOM 491 C C . HIS A 1 65 ? 14.262 -26.160 -27.352 1.00 72.56 65 HIS A C 1
ATOM 493 O O . HIS A 1 65 ? 14.907 -25.190 -27.765 1.00 72.56 65 HIS A O 1
ATOM 499 N N . LEU A 1 66 ? 14.587 -26.822 -26.231 1.00 65.75 66 LEU A N 1
ATOM 500 C CA . LEU A 1 66 ? 15.753 -26.544 -25.368 1.00 65.75 66 LEU A CA 1
ATOM 501 C C . LEU A 1 66 ? 17.104 -26.754 -26.058 1.00 65.75 66 LEU A C 1
ATOM 503 O O . LEU A 1 66 ? 18.116 -26.203 -25.625 1.00 65.75 66 LEU A O 1
ATOM 507 N N . THR A 1 67 ? 17.131 -27.589 -27.095 1.00 58.97 67 THR A N 1
ATOM 508 C CA . THR A 1 67 ? 18.365 -28.002 -27.753 1.00 58.97 67 THR A CA 1
ATOM 509 C C . THR A 1 67 ? 18.406 -27.528 -29.190 1.00 58.97 67 THR A C 1
ATOM 511 O O . THR A 1 67 ? 17.641 -28.003 -30.033 1.00 58.97 67 THR A O 1
ATOM 514 N N . LYS A 1 68 ? 19.359 -26.648 -29.494 1.00 57.53 68 LYS A N 1
ATOM 515 C CA . LYS A 1 68 ? 19.773 -26.370 -30.871 1.00 57.53 68 LYS A CA 1
ATOM 516 C C . LYS A 1 68 ? 21.027 -27.207 -31.128 1.00 57.53 68 LYS A C 1
ATOM 518 O O . LYS A 1 68 ? 21.998 -27.092 -30.391 1.00 57.53 68 LYS A O 1
ATOM 523 N N . ALA A 1 69 ? 20.987 -28.102 -32.117 1.00 59.78 69 ALA A N 1
ATOM 524 C CA . ALA A 1 69 ? 22.123 -28.960 -32.491 1.00 59.78 69 ALA A CA 1
ATOM 525 C C . ALA A 1 69 ? 22.755 -29.775 -31.329 1.00 59.78 69 ALA A C 1
ATOM 527 O O . ALA A 1 69 ? 23.970 -29.942 -31.269 1.00 59.78 69 ALA A O 1
ATOM 528 N N . GLY A 1 70 ? 21.941 -30.284 -30.393 1.00 64.88 70 GLY A N 1
ATOM 529 C CA . GLY A 1 70 ? 22.415 -31.136 -29.290 1.00 64.88 70 GLY A CA 1
ATOM 530 C C . GLY A 1 70 ? 23.067 -30.401 -28.110 1.00 64.88 70 GLY A C 1
ATOM 531 O O . GLY A 1 70 ? 23.559 -31.062 -27.199 1.00 64.88 70 GLY A O 1
ATOM 532 N N . GLN A 1 71 ? 23.055 -29.063 -28.089 1.00 70.50 71 GLN A N 1
ATOM 533 C CA . GLN A 1 71 ? 23.532 -28.252 -26.963 1.00 70.50 71 GLN A CA 1
ATOM 534 C C . GLN A 1 71 ? 22.377 -27.545 -26.254 1.00 70.50 71 GLN A C 1
ATOM 536 O O . GLN A 1 71 ? 21.408 -27.141 -26.894 1.00 70.50 71 GLN A O 1
ATOM 541 N N . ILE A 1 72 ? 22.498 -27.389 -24.934 1.00 78.94 72 ILE A N 1
ATOM 542 C CA . ILE A 1 72 ? 21.545 -26.644 -24.107 1.00 78.94 72 ILE A CA 1
ATOM 543 C C . ILE A 1 72 ? 21.631 -25.152 -24.450 1.00 78.94 72 ILE A C 1
ATOM 545 O O . ILE A 1 72 ? 22.697 -24.544 -24.336 1.00 78.94 72 ILE A O 1
ATOM 549 N N . ASP A 1 73 ? 20.500 -24.553 -24.823 1.00 82.69 73 ASP A N 1
ATOM 550 C CA . ASP A 1 73 ? 20.391 -23.114 -25.057 1.00 82.69 73 ASP A CA 1
ATOM 551 C C . ASP A 1 73 ? 20.227 -22.350 -23.728 1.00 82.69 73 ASP A C 1
ATOM 553 O O . ASP A 1 73 ? 19.120 -22.034 -23.283 1.00 82.69 73 ASP A O 1
ATOM 557 N N . ASN A 1 74 ? 21.354 -22.052 -23.071 1.00 84.69 74 ASN A N 1
ATOM 558 C CA . ASN A 1 74 ? 21.383 -21.296 -21.810 1.00 84.69 74 ASN A CA 1
ATOM 559 C C . ASN A 1 74 ? 20.740 -19.902 -21.926 1.00 84.69 74 ASN A C 1
ATOM 561 O O . ASN A 1 74 ? 20.263 -19.358 -20.927 1.00 84.69 74 ASN A O 1
ATOM 565 N N . TRP A 1 75 ? 20.697 -19.327 -23.130 1.00 85.38 75 TRP A N 1
ATOM 566 C CA . TRP A 1 75 ? 20.087 -18.024 -23.354 1.00 85.38 75 TRP A CA 1
ATOM 567 C C . TRP A 1 75 ? 18.566 -18.065 -23.166 1.00 85.38 75 TRP A C 1
ATOM 569 O O . TRP A 1 75 ? 18.014 -17.172 -22.521 1.00 85.38 75 TRP A O 1
ATOM 579 N N . LYS A 1 76 ? 17.887 -19.125 -23.628 1.00 85.69 76 LYS A N 1
ATOM 580 C CA . LYS A 1 76 ? 16.440 -19.296 -23.394 1.00 85.69 76 LYS A CA 1
ATOM 581 C C . LYS A 1 76 ? 16.097 -19.350 -21.905 1.00 85.69 76 LYS A C 1
ATOM 583 O O . LYS A 1 76 ? 15.092 -18.772 -21.502 1.00 85.69 76 LYS A O 1
ATOM 588 N N . PHE A 1 77 ? 16.942 -19.963 -21.072 1.00 87.44 77 PHE A N 1
ATOM 589 C CA . PHE A 1 77 ? 16.741 -19.977 -19.617 1.00 87.44 77 PHE A CA 1
ATOM 590 C C . PHE A 1 77 ? 16.904 -18.593 -18.988 1.00 87.44 77 PHE A C 1
ATOM 592 O O . PHE A 1 77 ? 16.068 -18.183 -18.181 1.00 87.44 77 PHE A O 1
ATOM 599 N N . ALA A 1 78 ? 17.948 -17.855 -19.376 1.00 88.44 78 ALA A N 1
ATOM 600 C CA . ALA A 1 78 ? 18.153 -16.489 -18.905 1.00 88.44 78 ALA A CA 1
ATOM 601 C C . ALA A 1 78 ? 16.987 -15.577 -19.322 1.00 88.44 78 ALA A C 1
ATOM 603 O O . ALA A 1 78 ? 16.465 -14.819 -18.505 1.00 88.44 78 ALA A O 1
ATOM 604 N N . ASN A 1 79 ? 16.532 -15.698 -20.572 1.00 88.81 79 ASN A N 1
ATOM 605 C CA . ASN A 1 79 ? 15.424 -14.917 -21.101 1.00 88.81 79 ASN A CA 1
ATOM 606 C C . ASN A 1 79 ? 14.081 -15.297 -20.456 1.00 88.81 79 ASN A C 1
ATOM 608 O O . ASN A 1 79 ? 13.339 -14.401 -20.073 1.00 88.81 79 ASN A O 1
ATOM 612 N N . LEU A 1 80 ? 13.792 -16.586 -20.243 1.00 90.00 80 LEU A N 1
ATOM 613 C CA . LEU A 1 80 ? 12.616 -17.021 -19.483 1.00 90.00 80 LEU A CA 1
ATOM 614 C C . LEU A 1 80 ? 12.614 -16.401 -18.085 1.00 90.00 80 LEU A C 1
ATOM 616 O O . LEU A 1 80 ? 11.627 -15.782 -17.701 1.00 90.00 80 LEU A O 1
ATOM 620 N N . MET A 1 81 ? 13.707 -16.557 -17.330 1.00 88.94 81 MET A N 1
ATOM 621 C CA . MET A 1 81 ? 13.815 -16.019 -15.971 1.00 88.94 81 MET A CA 1
ATOM 622 C C . MET A 1 81 ? 13.563 -14.509 -15.967 1.00 88.94 81 MET A C 1
ATOM 624 O O . MET A 1 81 ? 12.806 -14.002 -15.136 1.00 88.94 81 MET A O 1
ATOM 628 N N . PHE A 1 82 ? 14.144 -13.810 -16.942 1.00 90.25 82 PHE A N 1
ATOM 629 C CA . PHE A 1 82 ? 13.963 -12.379 -17.106 1.00 90.25 82 PHE A CA 1
ATOM 630 C C . PHE A 1 82 ? 12.521 -12.005 -17.465 1.00 90.25 82 PHE A C 1
ATOM 632 O O . PHE A 1 82 ? 12.016 -11.037 -16.925 1.00 90.25 82 PHE A O 1
ATOM 639 N N . GLN A 1 83 ? 11.824 -12.760 -18.311 1.00 92.50 83 GLN A N 1
ATOM 640 C CA . GLN A 1 83 ? 10.479 -12.409 -18.794 1.00 92.50 83 GLN A CA 1
ATOM 641 C C . GLN A 1 83 ? 9.360 -12.847 -17.837 1.00 92.50 83 GLN A C 1
ATOM 643 O O . GLN A 1 83 ? 8.352 -12.153 -17.704 1.00 92.50 83 GLN A O 1
ATOM 648 N N . VAL A 1 84 ? 9.562 -13.928 -17.075 1.00 92.94 84 VAL A N 1
ATOM 649 C CA . VAL A 1 84 ? 8.636 -14.379 -16.019 1.00 92.94 84 VAL A CA 1
ATOM 650 C C . VAL A 1 84 ? 8.360 -13.264 -15.013 1.00 92.94 84 VAL A C 1
ATOM 652 O O . VAL A 1 84 ? 7.216 -13.046 -14.622 1.00 92.94 84 VAL A O 1
ATOM 655 N N . VAL A 1 85 ? 9.391 -12.521 -14.604 1.00 92.06 85 VAL A N 1
ATOM 656 C CA . VAL A 1 85 ? 9.211 -11.437 -13.630 1.00 92.06 85 VAL A CA 1
ATOM 657 C C . VAL A 1 85 ? 8.443 -10.241 -14.212 1.00 92.06 85 VAL A C 1
ATOM 659 O O . VAL A 1 85 ? 7.746 -9.567 -13.454 1.00 92.06 85 VAL A O 1
ATOM 662 N N . PHE A 1 86 ? 8.487 -9.999 -15.530 1.00 93.94 86 PHE A N 1
ATOM 663 C CA . PHE A 1 86 ? 7.657 -8.980 -16.199 1.00 93.94 86 PHE A CA 1
ATOM 664 C C . PHE A 1 86 ? 6.204 -9.447 -16.307 1.00 93.94 86 PHE A C 1
ATOM 666 O O . PHE A 1 86 ? 5.297 -8.678 -15.987 1.00 93.94 86 PHE A O 1
ATOM 673 N N . ALA A 1 87 ? 5.984 -10.713 -16.677 1.00 94.56 87 ALA A N 1
ATOM 674 C CA . ALA A 1 87 ? 4.655 -11.320 -16.715 1.00 94.56 87 ALA A CA 1
ATOM 675 C C . ALA A 1 87 ? 3.978 -11.278 -15.336 1.00 94.56 87 ALA A C 1
ATOM 677 O O . ALA A 1 87 ? 2.823 -10.867 -15.221 1.00 94.56 87 ALA A O 1
ATOM 678 N N . ALA A 1 88 ? 4.719 -11.635 -14.282 1.00 92.75 88 ALA A N 1
ATOM 679 C CA . ALA A 1 88 ? 4.250 -11.527 -12.906 1.00 92.75 88 ALA A CA 1
ATOM 680 C C . ALA A 1 88 ? 3.991 -10.066 -12.511 1.00 92.75 88 ALA A C 1
ATOM 682 O O . ALA A 1 88 ? 2.983 -9.778 -11.886 1.00 92.75 88 ALA A O 1
ATOM 683 N N . THR A 1 89 ? 4.843 -9.120 -12.925 1.00 94.00 89 THR A N 1
ATOM 684 C CA . THR A 1 89 ? 4.615 -7.684 -12.670 1.00 94.00 89 THR A CA 1
ATOM 685 C C . THR A 1 89 ? 3.302 -7.199 -13.292 1.00 94.00 89 THR A C 1
ATOM 687 O O . THR A 1 89 ? 2.544 -6.492 -12.633 1.00 94.00 89 THR A O 1
ATOM 690 N N . ALA A 1 90 ? 2.995 -7.599 -14.531 1.00 95.62 90 ALA A N 1
ATOM 691 C CA . ALA A 1 90 ? 1.725 -7.257 -15.174 1.00 95.62 90 ALA A CA 1
ATOM 692 C C . ALA A 1 90 ? 0.513 -7.819 -14.404 1.00 95.62 90 ALA A C 1
ATOM 694 O O . ALA A 1 90 ? -0.492 -7.121 -14.273 1.00 95.62 90 ALA A O 1
ATOM 695 N N . ALA A 1 91 ? 0.621 -9.042 -13.869 1.00 94.88 91 ALA A N 1
ATOM 696 C CA . ALA A 1 91 ? -0.413 -9.666 -13.042 1.00 94.88 91 ALA A CA 1
ATOM 697 C C . ALA A 1 91 ? -0.618 -8.936 -11.705 1.00 94.88 91 ALA A C 1
ATOM 699 O O . ALA A 1 91 ? -1.750 -8.584 -11.364 1.00 94.88 91 ALA A O 1
ATOM 700 N N . THR A 1 92 ? 0.476 -8.624 -11.008 1.00 95.31 92 THR A N 1
ATOM 701 C CA . THR A 1 92 ? 0.459 -7.954 -9.703 1.00 95.31 92 THR A CA 1
ATOM 702 C C . THR A 1 92 ? -0.167 -6.559 -9.760 1.00 95.31 92 THR A C 1
ATOM 704 O O . THR A 1 92 ? -0.865 -6.169 -8.835 1.00 95.31 92 THR A O 1
ATOM 707 N N . ILE A 1 93 ? -0.026 -5.813 -10.863 1.00 97.06 93 ILE A N 1
ATOM 708 C CA . ILE A 1 93 ? -0.681 -4.494 -11.028 1.00 97.06 93 ILE A CA 1
ATOM 709 C C . ILE A 1 93 ? -2.207 -4.573 -10.824 1.00 97.06 93 ILE A C 1
ATOM 711 O O . ILE A 1 93 ? -2.837 -3.627 -10.337 1.00 97.06 93 ILE A O 1
ATOM 715 N N . VAL A 1 94 ? -2.812 -5.702 -11.192 1.00 95.75 94 VAL A N 1
ATOM 716 C CA . VAL A 1 94 ? -4.247 -5.954 -11.027 1.00 95.75 94 VAL A CA 1
ATOM 717 C C . VAL A 1 94 ? -4.596 -6.269 -9.572 1.00 95.75 94 VAL A C 1
ATOM 719 O O . VAL A 1 94 ? -5.702 -5.934 -9.133 1.00 95.75 94 VAL A O 1
ATOM 722 N N . SER A 1 95 ? -3.650 -6.825 -8.803 1.00 92.00 95 SER A N 1
ATOM 723 C CA . SER A 1 95 ? -3.855 -7.207 -7.406 1.00 92.00 95 SER A CA 1
ATOM 724 C C . SER A 1 95 ? -4.353 -6.019 -6.584 1.00 92.00 95 SER A C 1
ATOM 726 O O . SER A 1 95 ? -5.486 -6.027 -6.080 1.00 92.00 95 SER A O 1
ATOM 728 N N . GLY A 1 96 ? -3.544 -4.954 -6.555 1.00 92.12 96 GLY A N 1
ATOM 729 C CA . GLY A 1 96 ? -3.824 -3.731 -5.812 1.00 92.12 96 GLY A CA 1
ATOM 730 C C . GLY A 1 96 ? -5.124 -3.034 -6.219 1.00 92.12 96 GLY A C 1
ATOM 731 O O . GLY A 1 96 ? -5.858 -2.540 -5.360 1.00 92.12 96 GLY A O 1
ATOM 732 N N . ALA A 1 97 ? -5.461 -3.050 -7.512 1.00 95.44 97 ALA A N 1
ATOM 733 C CA . ALA A 1 97 ? -6.691 -2.456 -8.034 1.00 95.44 97 ALA A CA 1
ATOM 734 C C . ALA A 1 97 ? -7.957 -3.159 -7.504 1.00 95.44 97 ALA A C 1
ATOM 736 O O . ALA A 1 97 ? -8.974 -2.517 -7.220 1.00 95.44 97 ALA A O 1
ATOM 737 N N . LEU A 1 98 ? -7.903 -4.484 -7.338 1.00 95.62 98 LEU A N 1
ATOM 738 C CA . LEU A 1 98 ? -9.030 -5.317 -6.898 1.00 95.62 98 LEU A CA 1
ATOM 739 C C . LEU A 1 98 ? -9.065 -5.552 -5.373 1.00 95.62 98 LEU A C 1
ATOM 741 O O . LEU A 1 98 ? -10.035 -6.115 -4.852 1.00 95.62 98 LEU A O 1
ATOM 745 N N . SER A 1 99 ? -8.057 -5.069 -4.640 1.00 93.62 99 SER A N 1
ATOM 746 C CA . SER A 1 99 ? -7.881 -5.288 -3.200 1.00 93.62 99 SER A CA 1
ATOM 747 C C . SER A 1 99 ? -9.096 -4.951 -2.329 1.00 93.62 99 SER A C 1
ATOM 749 O O . SER A 1 99 ? -9.960 -4.145 -2.680 1.00 93.62 99 SER A O 1
ATOM 751 N N . GLU A 1 100 ? -9.138 -5.600 -1.163 1.00 94.38 100 GLU A N 1
ATOM 752 C CA . GLU A 1 100 ? -10.150 -5.487 -0.098 1.00 94.38 100 GLU A CA 1
ATOM 753 C C . GLU A 1 100 ? -11.564 -6.007 -0.374 1.00 94.38 100 GLU A C 1
ATOM 755 O O . GLU A 1 100 ? -12.359 -6.033 0.560 1.00 94.38 100 GLU A O 1
ATOM 760 N N . ARG A 1 101 ? -11.918 -6.393 -1.607 1.00 95.88 101 ARG A N 1
ATOM 761 C CA . ARG A 1 101 ? -13.273 -6.920 -1.875 1.00 95.88 101 ARG A CA 1
ATOM 762 C C . ARG A 1 101 ? -13.387 -8.017 -2.924 1.00 95.88 101 ARG A C 1
ATOM 764 O O . ARG A 1 101 ? -14.455 -8.608 -3.046 1.00 95.88 101 ARG A O 1
ATOM 771 N N . ALA A 1 102 ? -12.331 -8.317 -3.675 1.00 95.50 102 ALA A N 1
ATOM 772 C CA . ALA A 1 102 ? -12.354 -9.475 -4.563 1.00 95.50 102 ALA A CA 1
ATOM 773 C C . ALA A 1 102 ? -11.995 -10.778 -3.828 1.00 95.50 102 ALA A C 1
ATOM 775 O O . ALA A 1 102 ? -11.093 -10.792 -2.982 1.00 95.50 102 ALA A O 1
ATOM 776 N N . LYS A 1 103 ? -12.686 -11.866 -4.192 1.00 94.88 103 LYS A N 1
ATOM 777 C CA . LYS A 1 103 ? -12.445 -13.226 -3.680 1.00 94.88 103 LYS A CA 1
ATOM 778 C C . LYS A 1 103 ? -11.097 -13.754 -4.142 1.00 94.88 103 LYS A C 1
ATOM 780 O O . LYS A 1 103 ? -10.765 -13.595 -5.317 1.00 94.88 103 LYS A O 1
ATOM 785 N N . PHE A 1 104 ? -10.370 -14.463 -3.283 1.00 94.31 104 PHE A N 1
ATOM 786 C CA . PHE A 1 104 ? -9.034 -14.981 -3.581 1.00 94.31 104 PHE A CA 1
ATOM 787 C C . PHE A 1 104 ? -9.008 -15.929 -4.789 1.00 94.31 104 PHE A C 1
ATOM 789 O O . PHE A 1 104 ? -8.122 -15.821 -5.635 1.00 94.31 104 PHE A O 1
ATOM 796 N N . ILE A 1 105 ? -10.025 -16.784 -4.947 1.00 92.81 105 ILE A N 1
ATOM 797 C CA . ILE A 1 105 ? -10.138 -17.663 -6.123 1.00 92.81 105 ILE A CA 1
ATOM 798 C C . ILE A 1 105 ? -10.237 -16.876 -7.440 1.00 92.81 105 ILE A C 1
ATOM 800 O O . ILE A 1 105 ? -9.665 -17.281 -8.450 1.00 92.81 105 ILE A O 1
ATOM 804 N N . GLY A 1 106 ? -10.890 -15.708 -7.424 1.00 90.94 106 GLY A N 1
ATOM 805 C CA . GLY A 1 106 ? -10.951 -14.815 -8.580 1.00 90.94 106 GLY A CA 1
ATOM 806 C C . GLY A 1 106 ? -9.569 -14.301 -8.992 1.00 90.94 106 GLY A C 1
ATOM 807 O O . GLY A 1 106 ? -9.309 -14.170 -10.188 1.00 90.94 106 GLY A O 1
ATOM 808 N N . TYR A 1 107 ? -8.668 -14.088 -8.022 1.00 87.12 107 TYR A N 1
ATOM 809 C CA . TYR A 1 107 ? -7.278 -13.694 -8.285 1.00 87.12 107 TYR A CA 1
ATOM 810 C C . TYR A 1 107 ? -6.485 -14.798 -8.960 1.00 87.12 107 TYR A C 1
ATOM 812 O O . TYR A 1 107 ? -5.891 -14.561 -10.006 1.00 87.12 107 TYR A O 1
ATOM 820 N N . ILE A 1 108 ? -6.550 -16.017 -8.420 1.00 93.62 108 ILE A N 1
ATOM 821 C CA . ILE A 1 108 ? -5.907 -17.202 -9.008 1.00 93.62 108 ILE A CA 1
ATOM 822 C C . ILE A 1 108 ? -6.279 -17.332 -10.491 1.00 93.62 108 ILE A C 1
ATOM 824 O O . ILE A 1 108 ? -5.411 -17.505 -11.349 1.00 93.62 108 ILE A O 1
ATOM 828 N N . CYS A 1 109 ? -7.571 -17.202 -10.802 1.00 94.12 109 CYS A N 1
ATOM 829 C CA . CYS A 1 109 ? -8.076 -17.358 -12.159 1.00 94.12 109 CYS A CA 1
ATOM 830 C C . CYS A 1 109 ? -7.603 -16.254 -13.116 1.00 94.12 109 CYS A C 1
ATOM 832 O O . CYS A 1 109 ? -7.158 -16.576 -14.220 1.00 94.12 109 CYS A O 1
ATOM 834 N N . TYR A 1 110 ? -7.688 -14.968 -12.744 1.00 90.31 110 TYR A N 1
ATOM 835 C CA . TYR A 1 110 ? -7.232 -13.917 -13.665 1.00 90.31 110 TYR A CA 1
ATOM 836 C C . TYR A 1 110 ? -5.710 -13.891 -13.785 1.00 90.31 110 TYR A C 1
ATOM 838 O O . TYR A 1 110 ? -5.211 -13.590 -14.866 1.00 90.31 110 TYR A O 1
ATOM 846 N N . SER A 1 111 ? -4.981 -14.212 -12.713 1.00 93.31 111 SER A N 1
ATOM 847 C CA . SER A 1 111 ? -3.519 -14.252 -12.710 1.00 93.31 111 SER A CA 1
ATOM 848 C C . SER A 1 111 ? -3.005 -15.291 -13.708 1.00 93.31 111 SER A C 1
ATOM 850 O O . SER A 1 111 ? -2.155 -15.006 -14.553 1.00 93.31 111 SER A O 1
ATOM 852 N N . ALA A 1 112 ? -3.643 -16.467 -13.738 1.00 95.25 112 ALA A N 1
ATOM 853 C CA . ALA A 1 112 ? -3.401 -17.456 -14.782 1.00 95.25 112 ALA A CA 1
ATOM 854 C C . ALA A 1 112 ? -3.711 -16.900 -16.183 1.00 95.25 112 ALA A C 1
ATOM 856 O O . ALA A 1 112 ? -2.886 -17.033 -17.085 1.00 95.25 112 ALA A O 1
ATOM 857 N N . LEU A 1 113 ? -4.863 -16.249 -16.383 1.00 95.69 113 LEU A N 1
ATOM 858 C CA . LEU A 1 113 ? -5.250 -15.699 -17.688 1.00 95.69 113 LEU A CA 1
ATOM 859 C C . LEU A 1 113 ? -4.266 -14.639 -18.201 1.00 95.69 113 LEU A C 1
ATOM 861 O O . LEU A 1 113 ? -3.861 -14.679 -19.366 1.00 95.69 113 LEU A O 1
ATOM 865 N N . ILE A 1 114 ? -3.901 -13.668 -17.362 1.00 96.69 114 ILE A N 1
ATOM 866 C CA . ILE A 1 114 ? -3.030 -12.577 -17.789 1.00 96.69 114 ILE A CA 1
ATOM 867 C C . ILE A 1 114 ? -1.647 -13.116 -18.146 1.00 96.69 114 ILE A C 1
ATOM 869 O O . ILE A 1 114 ? -1.160 -12.803 -19.230 1.00 96.69 114 ILE A O 1
ATOM 873 N N . SER A 1 115 ? -1.068 -13.993 -17.321 1.00 95.62 115 SER A N 1
ATOM 874 C CA . SER A 1 115 ? 0.269 -14.550 -17.550 1.00 95.62 115 SER A CA 1
ATOM 875 C C . SER A 1 115 ? 0.337 -15.594 -18.668 1.00 95.62 115 SER A C 1
ATOM 877 O O . SER A 1 115 ? 1.421 -15.823 -19.200 1.00 95.62 115 SER A O 1
ATOM 879 N N . THR A 1 116 ? -0.780 -16.224 -19.050 1.00 95.88 116 THR A N 1
ATOM 880 C CA . THR A 1 116 ? -0.799 -17.264 -20.100 1.00 95.88 116 THR A CA 1
ATOM 881 C C . THR A 1 116 ? -1.389 -16.815 -21.427 1.00 95.88 116 THR A C 1
ATOM 883 O O . THR A 1 116 ? -1.143 -17.492 -22.415 1.00 95.88 116 THR A O 1
ATOM 886 N N . LEU A 1 117 ? -2.136 -15.706 -21.485 1.00 96.88 117 LEU A N 1
ATOM 887 C CA . LEU A 1 117 ? -2.809 -15.278 -22.715 1.00 96.88 117 LEU A CA 1
ATOM 888 C C . LEU A 1 117 ? -2.695 -13.776 -22.977 1.00 96.88 117 LEU A C 1
ATOM 890 O O . LEU A 1 117 ? -2.151 -13.383 -24.006 1.00 96.88 117 LEU A O 1
ATOM 894 N N . ILE A 1 118 ? -3.191 -12.925 -22.070 1.00 98.19 118 ILE A N 1
ATOM 895 C CA . ILE A 1 118 ? -3.301 -11.481 -22.352 1.00 98.19 118 ILE A CA 1
ATOM 896 C C . ILE A 1 118 ? -1.916 -10.856 -22.540 1.00 98.19 118 ILE A C 1
ATOM 898 O O . ILE A 1 118 ? -1.657 -10.249 -23.581 1.00 98.19 118 ILE A O 1
ATOM 902 N N . TYR A 1 119 ? -1.037 -11.013 -21.547 1.00 98.19 119 TYR A N 1
ATOM 903 C CA . TYR A 1 119 ? 0.302 -10.432 -21.560 1.00 98.19 119 TYR A CA 1
ATOM 904 C C . TYR A 1 119 ? 1.199 -11.049 -22.649 1.00 98.19 119 TYR A C 1
ATOM 906 O O . TYR A 1 119 ? 1.744 -10.282 -23.442 1.00 98.19 119 TYR A O 1
ATOM 914 N N . PRO A 1 120 ? 1.319 -12.389 -22.779 1.00 97.88 120 PRO A N 1
ATOM 915 C CA . PRO A 1 120 ? 2.177 -13.002 -23.794 1.00 97.88 120 PRO A CA 1
ATOM 916 C C . PRO A 1 120 ? 1.856 -12.607 -25.235 1.00 97.88 120 PRO A C 1
ATOM 918 O O . PRO A 1 120 ? 2.774 -12.409 -26.024 1.00 97.88 120 PRO A O 1
ATOM 921 N N . VAL A 1 121 ? 0.574 -12.460 -25.586 1.00 98.25 121 VAL A N 1
ATOM 922 C CA . VAL A 1 121 ? 0.168 -12.062 -26.945 1.00 98.25 121 VAL A CA 1
ATOM 923 C C . VAL A 1 121 ? 0.587 -10.620 -27.244 1.00 98.25 121 VAL A C 1
ATOM 925 O O . VAL A 1 121 ? 1.162 -10.353 -28.297 1.00 98.25 121 VAL A O 1
ATOM 928 N N . VAL A 1 122 ? 0.391 -9.695 -26.299 1.00 98.25 122 VAL A N 1
ATOM 929 C CA . VAL A 1 122 ? 0.890 -8.314 -26.438 1.00 98.25 122 VAL A CA 1
ATOM 930 C C . VAL A 1 122 ? 2.418 -8.292 -26.503 1.00 98.25 122 VAL A C 1
ATOM 932 O O . VAL A 1 122 ? 3.002 -7.587 -27.329 1.00 98.25 122 VAL A O 1
ATOM 935 N N . GLY A 1 123 ? 3.064 -9.108 -25.671 1.00 97.69 123 GLY A N 1
ATOM 936 C CA . GLY A 1 123 ? 4.501 -9.331 -25.705 1.00 97.69 123 GLY A CA 1
ATOM 937 C C . GLY A 1 123 ? 4.982 -9.828 -27.068 1.00 97.69 123 GLY A C 1
ATOM 938 O O . GLY A 1 123 ? 5.991 -9.338 -27.565 1.00 97.69 123 GLY A O 1
ATOM 939 N N . HIS A 1 124 ? 4.241 -10.720 -27.727 1.00 98.19 124 HIS A N 1
ATOM 940 C CA . HIS A 1 124 ? 4.563 -11.176 -29.078 1.00 98.19 124 HIS A CA 1
ATOM 941 C C . HIS A 1 124 ? 4.506 -10.032 -30.090 1.00 98.19 124 HIS A C 1
ATOM 943 O O . HIS A 1 124 ? 5.428 -9.859 -30.889 1.00 98.19 124 HIS A O 1
ATOM 949 N N . TRP A 1 125 ? 3.449 -9.214 -30.032 1.00 98.25 125 TRP A N 1
ATOM 950 C CA . TRP A 1 125 ? 3.255 -8.104 -30.965 1.00 98.25 125 TRP A CA 1
ATOM 951 C C . TRP A 1 125 ? 4.407 -7.100 -30.928 1.00 98.25 125 TRP A C 1
ATOM 953 O O . TRP A 1 125 ? 4.759 -6.567 -31.979 1.00 98.25 125 TRP A O 1
ATOM 963 N N . ILE A 1 126 ? 4.974 -6.846 -29.744 1.00 97.25 126 ILE A N 1
ATOM 964 C CA . ILE A 1 126 ? 5.918 -5.745 -29.504 1.00 97.25 126 ILE A CA 1
ATOM 965 C C . ILE A 1 126 ? 7.367 -6.232 -29.308 1.00 97.25 126 ILE A C 1
ATOM 967 O O . ILE A 1 126 ? 8.287 -5.606 -29.827 1.00 97.25 126 ILE A O 1
ATOM 971 N N . TRP A 1 127 ? 7.595 -7.346 -28.607 1.00 95.94 127 TRP A N 1
ATOM 972 C CA . TRP A 1 127 ? 8.935 -7.883 -28.296 1.00 95.94 127 TRP A CA 1
ATOM 973 C C . TRP A 1 127 ? 9.253 -9.208 -28.990 1.00 95.94 127 TRP A C 1
ATOM 975 O O . TRP A 1 127 ? 10.420 -9.495 -29.243 1.00 95.94 127 TRP A O 1
ATOM 985 N N . GLY A 1 128 ? 8.240 -10.001 -29.341 1.00 93.06 128 GLY A N 1
ATOM 986 C CA . GLY A 1 128 ? 8.400 -11.283 -30.039 1.00 93.06 128 GLY A CA 1
ATOM 987 C C . GLY A 1 128 ? 8.623 -11.177 -31.552 1.00 93.06 128 GLY A C 1
ATOM 988 O O . GLY A 1 128 ? 8.597 -12.193 -32.241 1.00 93.06 128 GLY A O 1
ATOM 989 N N . GLY A 1 129 ? 8.812 -9.967 -32.090 1.00 92.69 129 GLY A N 1
ATOM 990 C CA . GLY A 1 129 ? 8.947 -9.726 -33.534 1.00 92.69 129 GLY A CA 1
ATOM 991 C C . GLY A 1 129 ? 7.618 -9.680 -34.299 1.00 92.69 129 GLY A C 1
ATOM 992 O O . GLY A 1 129 ? 7.609 -9.779 -35.529 1.00 92.69 129 GLY A O 1
ATOM 993 N N . GLY A 1 130 ? 6.498 -9.538 -33.587 1.00 96.50 130 GLY A N 1
ATOM 994 C CA . GLY A 1 130 ? 5.164 -9.463 -34.164 1.00 96.50 130 GLY A CA 1
ATOM 995 C C . GLY A 1 130 ? 4.855 -8.153 -34.895 1.00 96.50 130 GLY A C 1
ATOM 996 O O . GLY A 1 130 ? 5.707 -7.298 -35.143 1.00 96.50 130 GLY A O 1
ATOM 997 N N . TRP A 1 131 ? 3.591 -7.996 -35.275 1.00 96.81 131 TRP A N 1
ATOM 998 C CA . TRP A 1 131 ? 3.179 -6.976 -36.241 1.00 96.81 131 TRP A CA 1
ATOM 999 C C . TRP A 1 131 ? 3.326 -5.520 -35.750 1.00 96.81 131 TRP A C 1
ATOM 1001 O O . TRP A 1 131 ? 3.524 -4.627 -36.578 1.00 96.81 131 TRP A O 1
ATOM 1011 N N . LEU A 1 132 ? 3.238 -5.245 -34.438 1.00 97.19 132 LEU A N 1
ATOM 1012 C CA . LEU A 1 132 ? 3.466 -3.894 -33.893 1.00 97.19 132 LEU A CA 1
ATOM 1013 C C . LEU A 1 132 ? 4.951 -3.527 -33.953 1.00 97.19 132 LEU A C 1
ATOM 1015 O O . LEU A 1 132 ? 5.289 -2.418 -34.374 1.00 97.19 132 LEU A O 1
ATOM 1019 N N . ALA A 1 133 ? 5.831 -4.475 -33.623 1.00 95.75 133 ALA A N 1
ATOM 1020 C CA . ALA A 1 133 ? 7.273 -4.328 -33.775 1.00 95.75 133 ALA A CA 1
ATOM 1021 C C . ALA A 1 133 ? 7.653 -4.088 -35.245 1.00 95.75 133 ALA A C 1
ATOM 1023 O O . ALA A 1 133 ? 8.398 -3.160 -35.551 1.00 95.75 133 ALA A O 1
ATOM 1024 N N . GLN A 1 134 ? 7.070 -4.852 -36.177 1.00 95.44 134 GLN A N 1
ATOM 1025 C CA . GLN A 1 134 ? 7.300 -4.693 -37.622 1.00 95.44 134 GLN A CA 1
ATOM 1026 C C . GLN A 1 134 ? 6.808 -3.344 -38.165 1.00 95.44 134 GLN A C 1
ATOM 1028 O O . GLN A 1 134 ? 7.416 -2.777 -39.072 1.00 95.44 134 GLN A O 1
ATOM 1033 N N . ARG A 1 135 ? 5.735 -2.787 -37.589 1.00 94.31 135 ARG A N 1
ATOM 1034 C CA . ARG A 1 135 ? 5.280 -1.416 -37.879 1.00 94.31 135 ARG A CA 1
ATOM 1035 C C . ARG A 1 135 ? 6.163 -0.339 -37.241 1.00 94.31 135 ARG A C 1
ATOM 1037 O O . ARG A 1 135 ? 5.950 0.845 -37.492 1.00 94.31 135 ARG A O 1
ATOM 1044 N N . GLY A 1 136 ? 7.172 -0.716 -36.460 1.00 95.06 136 GLY A N 1
ATOM 1045 C CA . GLY A 1 136 ? 8.119 0.192 -35.820 1.00 95.06 136 GLY A CA 1
ATOM 1046 C C . GLY A 1 136 ? 7.570 0.876 -34.571 1.00 95.06 136 GLY A C 1
ATOM 1047 O O . GLY A 1 136 ? 7.985 1.994 -34.273 1.00 95.06 136 GLY A O 1
ATOM 1048 N N . MET A 1 137 ? 6.630 0.243 -33.860 1.00 96.69 137 MET A N 1
ATOM 1049 C CA . MET A 1 137 ? 6.335 0.631 -32.482 1.00 96.69 137 MET A CA 1
ATOM 1050 C C . MET A 1 137 ? 7.561 0.346 -31.610 1.00 96.69 137 MET A C 1
ATOM 1052 O O . MET A 1 137 ? 8.172 -0.716 -31.712 1.00 96.69 137 MET A O 1
ATOM 1056 N N . ILE A 1 138 ? 7.897 1.284 -30.732 1.00 97.81 138 ILE A N 1
ATOM 1057 C CA . ILE A 1 138 ? 9.000 1.169 -29.785 1.00 97.81 138 ILE A CA 1
ATOM 1058 C C . ILE A 1 138 ? 8.430 1.178 -28.367 1.00 97.81 138 ILE A C 1
ATOM 1060 O O . ILE A 1 138 ? 7.774 2.129 -27.944 1.00 97.81 138 ILE A O 1
ATOM 1064 N N . ASP A 1 139 ? 8.716 0.125 -27.614 1.00 97.69 139 ASP A N 1
ATOM 1065 C CA . ASP A 1 139 ? 8.468 0.056 -26.177 1.00 97.69 139 ASP A CA 1
ATOM 1066 C C . ASP A 1 139 ? 9.636 -0.699 -25.544 1.00 97.69 139 ASP A C 1
ATOM 1068 O O . ASP A 1 139 ? 9.655 -1.922 -25.541 1.00 97.69 139 ASP A O 1
ATOM 1072 N N . PHE A 1 140 ? 10.666 0.020 -25.099 1.00 96.81 140 PHE A N 1
ATOM 1073 C CA . PHE A 1 140 ? 11.945 -0.581 -24.713 1.00 96.81 140 PHE A CA 1
ATOM 1074 C C . PHE A 1 140 ? 11.828 -1.517 -23.503 1.00 96.81 140 PHE A C 1
ATOM 1076 O O . PHE A 1 140 ? 12.342 -2.629 -23.544 1.00 96.81 140 PHE A O 1
ATOM 1083 N N . SER A 1 141 ? 11.136 -1.075 -22.447 1.00 95.31 141 SER A N 1
ATOM 1084 C CA . SER A 1 141 ? 10.982 -1.854 -21.212 1.00 95.31 141 SER A CA 1
ATOM 1085 C C . SER A 1 141 ? 9.537 -2.103 -20.781 1.00 95.31 141 SER A C 1
ATOM 1087 O O . SER A 1 141 ? 9.329 -2.802 -19.796 1.00 95.31 141 SER A O 1
ATOM 1089 N N . GLY A 1 142 ? 8.521 -1.587 -21.485 1.00 95.94 142 GLY A N 1
ATOM 1090 C CA . GLY A 1 142 ? 7.131 -1.999 -21.256 1.00 95.94 142 GLY A CA 1
ATOM 1091 C C . GLY A 1 142 ? 6.209 -0.951 -20.632 1.00 95.94 142 GLY A C 1
ATOM 1092 O O . GLY A 1 142 ? 5.398 -1.307 -19.773 1.00 95.94 142 GLY A O 1
ATOM 1093 N N . SER A 1 143 ? 6.254 0.315 -21.070 1.00 98.12 143 SER A N 1
ATOM 1094 C CA . SER A 1 143 ? 5.191 1.287 -20.732 1.00 98.12 143 SER A CA 1
ATOM 1095 C C . SER A 1 143 ? 3.821 0.800 -21.217 1.00 98.12 143 SER A C 1
ATOM 1097 O O . SER A 1 143 ? 2.812 0.988 -20.530 1.00 98.12 143 SER A O 1
ATOM 1099 N N . THR A 1 144 ? 3.774 0.122 -22.366 1.00 98.31 144 THR A N 1
ATOM 1100 C CA . THR A 1 144 ? 2.563 -0.529 -22.867 1.00 98.31 144 THR A CA 1
ATOM 1101 C C . THR A 1 144 ? 2.510 -2.002 -22.482 1.00 98.31 144 THR A C 1
ATOM 1103 O O . THR A 1 144 ? 1.548 -2.404 -21.825 1.00 98.31 144 THR A O 1
ATOM 1106 N N . VAL A 1 145 ? 3.532 -2.789 -22.847 1.00 97.69 145 VAL A N 1
ATOM 1107 C CA . VAL A 1 145 ? 3.515 -4.266 -22.736 1.00 97.69 145 VAL A CA 1
ATOM 1108 C C . VAL A 1 145 ? 3.233 -4.750 -21.311 1.00 97.69 145 VAL A C 1
ATOM 1110 O O . VAL A 1 145 ? 2.536 -5.743 -21.128 1.00 97.69 145 VAL A O 1
ATOM 1113 N N . VAL A 1 146 ? 3.741 -4.041 -20.299 1.00 97.75 146 VAL A N 1
ATOM 1114 C CA . VAL A 1 146 ? 3.569 -4.407 -18.886 1.00 97.75 146 VAL A CA 1
ATOM 1115 C C . VAL A 1 146 ? 2.546 -3.495 -18.228 1.00 97.75 146 VAL A C 1
ATOM 1117 O O . VAL A 1 146 ? 1.512 -3.954 -17.746 1.00 97.75 146 VAL A O 1
ATOM 1120 N N . HIS A 1 147 ? 2.828 -2.191 -18.204 1.00 98.44 147 HIS A N 1
ATOM 1121 C CA . HIS A 1 147 ? 2.071 -1.263 -17.370 1.00 98.44 147 HIS A CA 1
ATOM 1122 C C . HIS A 1 147 ? 0.693 -0.942 -17.944 1.00 98.44 147 HIS A C 1
ATOM 1124 O O . HIS A 1 147 ? -0.293 -1.040 -17.216 1.00 98.44 147 HIS A O 1
ATOM 1130 N N . SER A 1 148 ? 0.587 -0.630 -19.239 1.00 97.94 148 SER A N 1
ATOM 1131 C CA . SER A 1 148 ? -0.734 -0.388 -19.832 1.00 97.94 148 SER A CA 1
ATOM 1132 C C . SER A 1 148 ? -1.581 -1.660 -19.840 1.00 97.94 148 SER A C 1
ATOM 1134 O O . SER A 1 148 ? -2.750 -1.585 -19.481 1.00 97.94 148 SER A O 1
ATOM 1136 N N . VAL A 1 149 ? -1.008 -2.831 -20.160 1.00 98.62 149 VAL A N 1
ATOM 1137 C CA . VAL A 1 149 ? -1.722 -4.120 -20.052 1.00 98.62 149 VAL A CA 1
ATOM 1138 C C . VAL A 1 149 ? -2.269 -4.327 -18.640 1.00 98.62 149 VAL A C 1
ATOM 1140 O O . VAL A 1 149 ? -3.477 -4.505 -18.489 1.00 98.62 149 VAL A O 1
ATOM 1143 N N . GLY A 1 150 ? -1.419 -4.233 -17.611 1.00 98.06 150 GLY A N 1
ATOM 1144 C CA . GLY A 1 150 ? -1.851 -4.341 -16.217 1.00 98.06 150 GLY A CA 1
ATOM 1145 C C . GLY A 1 150 ? -2.946 -3.325 -15.879 1.00 98.06 150 GLY A C 1
ATOM 1146 O O . GLY A 1 150 ? -3.997 -3.699 -15.373 1.00 98.06 150 GLY A O 1
ATOM 1147 N N . GLY A 1 151 ? -2.766 -2.053 -16.251 1.00 98.31 151 GLY A N 1
ATOM 1148 C CA . GLY A 1 151 ? -3.744 -0.988 -16.010 1.00 98.31 151 GLY A CA 1
ATOM 1149 C C . GLY A 1 151 ? -5.100 -1.205 -16.697 1.00 98.31 151 GLY A C 1
ATOM 1150 O O . GLY A 1 151 ? -6.143 -0.908 -16.110 1.00 98.31 151 GLY A O 1
ATOM 1151 N N . TRP A 1 152 ? -5.117 -1.757 -17.911 1.00 98.56 152 TRP A N 1
ATOM 1152 C CA . TRP A 1 152 ? -6.350 -2.065 -18.639 1.00 98.56 152 TRP A CA 1
ATOM 1153 C C . TRP A 1 152 ? -7.089 -3.269 -18.075 1.00 98.56 152 TRP A C 1
ATOM 1155 O O . TRP A 1 152 ? -8.316 -3.227 -17.958 1.00 98.56 152 TRP A O 1
ATOM 1165 N N . VAL A 1 153 ? -6.357 -4.303 -17.663 1.00 98.50 153 VAL A N 1
ATOM 1166 C CA . VAL A 1 153 ? -6.943 -5.449 -16.961 1.00 98.50 153 VAL A CA 1
ATOM 1167 C C . VAL A 1 153 ? -7.493 -5.011 -15.595 1.00 98.50 153 VAL A C 1
ATOM 1169 O O . VAL A 1 153 ? -8.614 -5.387 -15.249 1.00 98.50 153 VAL A O 1
ATOM 1172 N N . SER A 1 154 ? -6.789 -4.132 -14.868 1.00 98.12 154 SER A N 1
ATOM 1173 C CA . SER A 1 154 ? -7.275 -3.509 -13.627 1.00 98.12 154 SER A CA 1
ATOM 1174 C C . SER A 1 154 ? -8.582 -2.746 -13.830 1.00 98.12 154 SER A C 1
ATOM 1176 O O . SER A 1 154 ? -9.529 -2.927 -13.063 1.00 98.12 154 SER A O 1
ATOM 1178 N N . LEU A 1 155 ? -8.665 -1.918 -14.878 1.00 98.44 155 LEU A N 1
ATOM 1179 C CA . LEU A 1 155 ? -9.882 -1.171 -15.200 1.00 98.44 155 LEU A CA 1
ATOM 1180 C C . LEU A 1 155 ? -11.051 -2.113 -15.509 1.00 98.44 155 LEU A C 1
ATOM 1182 O O . LEU A 1 155 ? -12.145 -1.919 -14.980 1.00 98.44 155 LEU A O 1
ATOM 1186 N N . ALA A 1 156 ? -10.823 -3.150 -16.318 1.00 98.44 156 ALA A N 1
ATOM 1187 C CA . ALA A 1 156 ? -11.840 -4.150 -16.630 1.00 98.44 156 ALA A CA 1
ATOM 1188 C C . ALA A 1 156 ? -12.364 -4.852 -15.365 1.00 98.44 156 ALA A C 1
ATOM 1190 O O . ALA A 1 156 ? -13.578 -4.943 -15.171 1.00 98.44 156 ALA A O 1
ATOM 1191 N N . GLY A 1 157 ? -11.461 -5.287 -14.481 1.00 97.38 157 GLY A N 1
ATOM 1192 C CA . GLY A 1 157 ? -11.820 -5.947 -13.228 1.00 97.38 157 GLY A CA 1
ATOM 1193 C C . GLY A 1 157 ? -12.591 -5.040 -12.273 1.00 97.38 157 GLY A C 1
ATOM 1194 O O . GLY A 1 157 ? -13.615 -5.460 -11.735 1.00 97.38 157 GLY A O 1
ATOM 1195 N N . ILE A 1 158 ? -12.170 -3.780 -12.101 1.00 96.94 158 ILE A N 1
ATOM 1196 C CA . ILE A 1 158 ? -12.867 -2.834 -11.214 1.00 96.94 158 ILE A CA 1
ATOM 1197 C C . ILE A 1 158 ? -14.282 -2.536 -11.720 1.00 96.94 158 ILE A C 1
ATOM 1199 O O . ILE A 1 158 ? -15.204 -2.459 -10.907 1.00 96.94 158 ILE A O 1
ATOM 1203 N N . LEU A 1 159 ? -14.481 -2.393 -13.034 1.00 97.88 159 LEU A N 1
ATOM 1204 C CA . LEU A 1 159 ? -15.808 -2.113 -13.595 1.00 97.88 159 LEU A CA 1
ATOM 1205 C C . LEU A 1 159 ? -16.809 -3.249 -13.350 1.00 97.88 159 LEU A C 1
ATOM 1207 O O . LEU A 1 159 ? -17.996 -2.977 -13.187 1.00 97.88 159 LEU A O 1
ATOM 1211 N N . VAL A 1 160 ? -16.347 -4.501 -13.294 1.00 97.81 160 VAL A N 1
ATOM 1212 C CA . VAL A 1 160 ? -17.194 -5.653 -12.941 1.00 97.81 160 VAL A CA 1
ATOM 1213 C C . VAL A 1 160 ? -17.360 -5.782 -11.421 1.00 97.81 160 VAL A C 1
ATOM 1215 O O . VAL A 1 160 ? -18.451 -6.073 -10.939 1.00 97.81 160 VAL A O 1
ATOM 1218 N N . LEU A 1 161 ? -16.292 -5.548 -10.653 1.00 96.69 161 LEU A N 1
ATOM 1219 C CA . LEU A 1 161 ? -16.255 -5.733 -9.198 1.00 96.69 161 LEU A CA 1
ATOM 1220 C C . LEU A 1 161 ? -17.000 -4.640 -8.412 1.00 96.69 161 LEU A C 1
ATOM 1222 O O . LEU A 1 161 ? -17.550 -4.904 -7.337 1.00 96.69 161 LEU A O 1
ATOM 1226 N N . GLY A 1 162 ? -16.988 -3.408 -8.921 1.00 96.00 162 GLY A N 1
ATOM 1227 C CA . GLY A 1 162 ? -17.561 -2.229 -8.277 1.00 96.00 162 GLY A CA 1
ATOM 1228 C C . GLY A 1 162 ? -16.728 -1.658 -7.112 1.00 96.00 162 GLY A C 1
ATOM 1229 O O . GLY A 1 162 ? -15.686 -2.210 -6.727 1.00 96.00 162 GLY A O 1
ATOM 1230 N N . PRO A 1 163 ? -17.180 -0.529 -6.528 1.00 96.62 163 PRO A N 1
ATOM 1231 C CA . PRO A 1 163 ? -16.448 0.185 -5.483 1.00 96.62 163 PRO A CA 1
ATOM 1232 C C . PRO A 1 163 ? -16.490 -0.516 -4.119 1.00 96.62 163 PRO A C 1
ATOM 1234 O O . PRO A 1 163 ? -17.398 -1.311 -3.869 1.00 96.62 163 PRO A O 1
ATOM 1237 N N . ARG A 1 164 ? -15.532 -0.240 -3.221 1.00 97.06 164 ARG A N 1
ATOM 1238 C CA . ARG A 1 164 ? -15.560 -0.743 -1.832 1.00 97.06 164 ARG A CA 1
ATOM 1239 C C . ARG A 1 164 ? -16.748 -0.164 -1.059 1.00 97.06 164 ARG A C 1
ATOM 1241 O O . ARG A 1 164 ? -17.146 0.989 -1.258 1.00 97.06 164 ARG A O 1
ATOM 1248 N N . LEU A 1 165 ? -17.299 -0.958 -0.145 1.00 92.69 165 LEU A N 1
ATOM 1249 C CA . LEU A 1 165 ? -18.370 -0.536 0.752 1.00 92.69 165 LEU A CA 1
ATOM 1250 C C . LEU A 1 165 ? -17.918 0.667 1.583 1.00 92.69 165 LEU A C 1
ATOM 1252 O O . LEU A 1 165 ? -16.838 0.678 2.174 1.00 92.69 165 LEU A O 1
ATOM 1256 N N . GLY A 1 166 ? -18.766 1.695 1.607 1.00 89.81 166 GLY A N 1
ATOM 1257 C CA . GLY A 1 166 ? -18.507 2.934 2.330 1.00 89.81 166 GLY A CA 1
ATOM 1258 C C . GLY A 1 166 ? -17.560 3.912 1.633 1.00 89.81 166 GLY A C 1
ATOM 1259 O O . GLY A 1 166 ? -17.329 4.966 2.208 1.00 89.81 166 GLY A O 1
ATOM 1260 N N . ARG A 1 167 ? -17.040 3.626 0.423 1.00 92.88 167 ARG A N 1
ATOM 1261 C CA . ARG A 1 167 ? -16.210 4.578 -0.351 1.00 92.88 167 ARG A CA 1
ATOM 1262 C C . ARG A 1 167 ? -17.008 5.767 -0.891 1.00 92.88 167 ARG A C 1
ATOM 1264 O O . ARG A 1 167 ? -16.487 6.877 -0.965 1.00 92.88 167 ARG A O 1
ATOM 1271 N N . TYR A 1 168 ? -18.256 5.528 -1.281 1.00 93.25 168 TYR A N 1
ATOM 1272 C CA . TYR A 1 168 ? -19.172 6.546 -1.789 1.00 93.25 168 TYR A CA 1
ATOM 1273 C C . TYR A 1 168 ? -20.455 6.536 -0.963 1.00 93.25 168 TYR A C 1
ATOM 1275 O O . TYR A 1 168 ? -21.060 5.481 -0.756 1.00 93.25 168 TYR A O 1
ATOM 1283 N N . ASN A 1 169 ? -20.864 7.712 -0.499 1.00 87.88 169 ASN A N 1
ATOM 1284 C CA . ASN A 1 169 ? -22.110 7.906 0.232 1.00 87.88 169 ASN A CA 1
ATOM 1285 C C . ASN A 1 169 ? -23.321 7.822 -0.715 1.00 87.88 169 ASN A C 1
ATOM 1287 O O . ASN A 1 169 ? -23.186 7.843 -1.940 1.00 87.88 169 ASN A O 1
ATOM 1291 N N . ARG A 1 170 ? -24.536 7.748 -0.153 1.00 86.44 170 ARG A N 1
ATOM 1292 C CA . ARG A 1 170 ? -25.784 7.659 -0.941 1.00 86.44 170 ARG A CA 1
ATOM 1293 C C . ARG A 1 170 ? -26.012 8.866 -1.858 1.00 86.44 170 ARG A C 1
ATOM 1295 O O . ARG A 1 170 ? -26.586 8.707 -2.929 1.00 86.44 170 ARG A O 1
ATOM 1302 N N . ASP A 1 171 ? -25.546 10.043 -1.455 1.00 86.19 171 ASP A N 1
ATOM 1303 C CA . ASP A 1 171 ? -25.564 11.278 -2.252 1.00 86.19 171 ASP A CA 1
ATOM 1304 C C . ASP A 1 171 ? -24.473 11.307 -3.344 1.00 86.19 171 ASP A C 1
ATOM 1306 O O . ASP A 1 171 ? -24.423 12.221 -4.164 1.00 86.19 171 ASP A O 1
ATOM 1310 N N . GLY A 1 172 ? -23.606 10.290 -3.383 1.00 82.81 172 GLY A N 1
ATOM 1311 C CA . GLY A 1 172 ? -22.474 10.197 -4.294 1.00 82.81 172 GLY A CA 1
ATOM 1312 C C . GLY A 1 172 ? -21.213 10.909 -3.819 1.00 82.81 172 GLY A C 1
ATOM 1313 O O . GLY A 1 172 ? -20.226 10.890 -4.556 1.00 82.81 172 GLY A O 1
ATOM 1314 N N . SER A 1 173 ? -21.225 11.523 -2.632 1.00 85.62 173 SER A N 1
ATOM 1315 C CA . SER A 1 173 ? -20.038 12.160 -2.068 1.00 85.62 173 SER A CA 1
ATOM 1316 C C . SER A 1 173 ? -18.967 11.125 -1.712 1.00 85.62 173 SER A C 1
ATOM 1318 O O . SER A 1 173 ? -19.253 9.966 -1.396 1.00 85.62 173 SER A O 1
ATOM 1320 N N . LEU A 1 174 ? -17.708 11.548 -1.817 1.00 89.50 174 LEU A N 1
ATOM 1321 C CA . LEU A 1 174 ? -16.542 10.707 -1.584 1.00 89.50 174 LEU A CA 1
ATOM 1322 C C . LEU A 1 174 ? -16.278 10.573 -0.083 1.00 89.50 174 LEU A C 1
ATOM 1324 O O . LEU A 1 174 ? -16.091 11.578 0.599 1.00 89.50 174 LEU A O 1
ATOM 1328 N N . ASN A 1 175 ? -16.163 9.342 0.402 1.00 89.38 175 ASN A N 1
ATOM 1329 C CA . ASN A 1 175 ? -15.663 9.046 1.736 1.00 89.38 175 ASN A CA 1
ATOM 1330 C C . ASN A 1 175 ? -14.249 8.436 1.625 1.00 89.38 175 ASN A C 1
ATOM 1332 O O . ASN A 1 175 ? -14.080 7.376 1.009 1.00 89.38 175 ASN A O 1
ATOM 1336 N N . PRO A 1 176 ? -13.196 9.108 2.122 1.00 85.62 176 PRO A N 1
ATOM 1337 C CA . PRO A 1 176 ? -11.837 8.575 2.115 1.00 85.62 176 PRO A CA 1
ATOM 1338 C C . PRO A 1 176 ? -11.731 7.243 2.866 1.00 85.62 176 PRO A C 1
ATOM 1340 O O . PRO A 1 176 ? -12.128 7.138 4.021 1.00 85.62 176 PRO A O 1
ATOM 1343 N N . LEU A 1 177 ? -11.145 6.238 2.215 1.00 89.62 177 LEU A N 1
ATOM 1344 C CA . LEU A 1 177 ? -10.702 4.999 2.857 1.00 89.62 177 LEU A CA 1
ATOM 1345 C C . LEU A 1 177 ? -9.168 4.999 2.834 1.00 89.62 177 LEU A C 1
ATOM 1347 O O . LEU A 1 177 ? -8.593 4.523 1.853 1.00 89.62 177 LEU A O 1
ATOM 1351 N N . PRO A 1 178 ? -8.507 5.624 3.827 1.00 84.81 178 PRO A N 1
ATOM 1352 C CA . PRO A 1 178 ? -7.059 5.777 3.815 1.00 84.81 178 PRO A CA 1
ATOM 1353 C C . PRO A 1 178 ? -6.356 4.432 4.009 1.00 84.81 178 PRO A C 1
ATOM 1355 O O . PRO A 1 178 ? -6.849 3.548 4.714 1.00 84.81 178 PRO A O 1
ATOM 1358 N N . GLY A 1 179 ? -5.177 4.313 3.401 1.00 89.19 179 GLY A N 1
ATOM 1359 C CA . GLY A 1 179 ? -4.252 3.226 3.691 1.00 89.19 179 GLY A CA 1
ATOM 1360 C C . GLY A 1 179 ? -3.752 3.290 5.128 1.00 89.19 179 GLY A C 1
ATOM 1361 O O . GLY A 1 179 ? -3.635 4.372 5.708 1.00 89.19 179 GLY A O 1
ATOM 1362 N N . HIS A 1 180 ? -3.470 2.130 5.710 1.00 88.25 180 HIS A N 1
ATOM 1363 C CA . HIS A 1 180 ? -3.160 2.032 7.134 1.00 88.25 180 HIS A CA 1
ATOM 1364 C C . HIS A 1 180 ? -1.674 2.249 7.475 1.00 88.25 180 HIS A C 1
ATOM 1366 O O . HIS A 1 180 ? -1.363 2.442 8.647 1.00 88.25 180 HIS A O 1
ATOM 1372 N N . ASN A 1 181 ? -0.746 2.209 6.504 1.00 89.12 181 ASN A N 1
ATOM 1373 C CA . ASN A 1 181 ? 0.691 2.301 6.800 1.00 89.12 181 ASN A CA 1
ATOM 1374 C C . ASN A 1 181 ? 1.512 2.945 5.665 1.00 89.12 181 ASN A C 1
ATOM 1376 O O . ASN A 1 181 ? 2.039 2.267 4.782 1.00 89.12 181 ASN A O 1
ATOM 1380 N N . MET A 1 182 ? 1.654 4.275 5.705 1.00 94.38 182 MET A N 1
ATOM 1381 C CA . MET A 1 182 ? 2.451 5.032 4.725 1.00 94.38 182 MET A CA 1
ATOM 1382 C C . MET A 1 182 ? 3.957 4.699 4.733 1.00 94.38 182 MET A C 1
ATOM 1384 O O . MET A 1 182 ? 4.542 4.674 3.650 1.00 94.38 182 MET A O 1
ATOM 1388 N N . PRO A 1 183 ? 4.611 4.399 5.875 1.00 93.81 183 PRO A N 1
ATOM 1389 C CA . PRO A 1 183 ? 5.987 3.899 5.865 1.00 93.81 183 PRO A CA 1
ATOM 1390 C C . PRO A 1 183 ? 6.196 2.627 5.031 1.00 93.81 183 PRO A C 1
ATOM 1392 O O . PRO A 1 183 ? 7.196 2.538 4.317 1.00 93.81 183 PRO A O 1
ATOM 1395 N N . LEU A 1 184 ? 5.257 1.670 5.063 1.00 93.12 184 LEU A N 1
ATOM 1396 C CA . LEU A 1 184 ? 5.319 0.493 4.185 1.00 93.12 184 LEU A CA 1
ATOM 1397 C C . LEU A 1 184 ? 5.174 0.885 2.713 1.00 93.12 184 LEU A C 1
ATOM 1399 O O . LEU A 1 184 ? 5.937 0.386 1.889 1.00 93.12 184 LEU A O 1
ATOM 1403 N N . VAL A 1 185 ? 4.278 1.828 2.387 1.00 97.25 185 VAL A N 1
ATOM 1404 C CA . VAL A 1 185 ? 4.177 2.370 1.020 1.00 97.25 185 VAL A CA 1
ATOM 1405 C C . VAL A 1 185 ? 5.510 2.973 0.579 1.00 97.25 185 VAL A C 1
ATOM 1407 O O . VAL A 1 185 ? 5.997 2.654 -0.502 1.00 97.25 185 VAL A O 1
ATOM 1410 N N . ALA A 1 186 ? 6.132 3.805 1.418 1.00 97.44 186 ALA A N 1
ATOM 1411 C CA . ALA A 1 186 ? 7.405 4.447 1.105 1.00 97.44 186 ALA A CA 1
ATOM 1412 C C . ALA A 1 186 ? 8.519 3.417 0.868 1.00 97.44 186 ALA A C 1
ATOM 1414 O O . ALA A 1 186 ? 9.202 3.476 -0.156 1.00 97.44 186 ALA A O 1
ATOM 1415 N N . LEU A 1 187 ? 8.669 2.436 1.767 1.00 96.56 187 LEU A N 1
ATOM 1416 C CA . LEU A 1 187 ? 9.641 1.353 1.608 1.00 96.56 187 LEU A CA 1
ATOM 1417 C C . LEU A 1 187 ? 9.377 0.541 0.333 1.00 96.56 187 LEU A C 1
ATOM 1419 O O . LEU A 1 187 ? 10.309 0.246 -0.415 1.00 96.56 187 LEU A O 1
ATOM 1423 N N . GLY A 1 188 ? 8.110 0.225 0.063 1.00 97.88 188 GLY A N 1
ATOM 1424 C CA . GLY A 1 188 ? 7.692 -0.461 -1.151 1.00 97.88 188 GLY A CA 1
ATOM 1425 C C . GLY A 1 188 ? 8.081 0.310 -2.412 1.00 97.88 188 GLY A C 1
ATOM 1426 O O . GLY A 1 188 ? 8.694 -0.265 -3.309 1.00 97.88 188 GLY A O 1
ATOM 1427 N N . VAL A 1 189 ? 7.835 1.623 -2.456 1.00 98.56 189 VAL A N 1
ATOM 1428 C CA . VAL A 1 189 ? 8.241 2.488 -3.576 1.00 98.56 189 VAL A CA 1
ATOM 1429 C C . VAL A 1 189 ? 9.759 2.547 -3.738 1.00 98.56 189 VAL A C 1
ATOM 1431 O O . VAL A 1 189 ? 10.234 2.459 -4.868 1.00 98.56 189 VAL A O 1
ATOM 1434 N N . PHE A 1 190 ? 10.544 2.626 -2.659 1.00 97.38 190 PHE A N 1
ATOM 1435 C CA . PHE A 1 190 ? 12.008 2.572 -2.765 1.00 97.38 190 PHE A CA 1
ATOM 1436 C C . PHE A 1 190 ? 12.504 1.231 -3.316 1.00 97.38 190 PHE A C 1
ATOM 1438 O O . PHE A 1 190 ? 13.397 1.208 -4.165 1.00 97.38 190 PHE A O 1
ATOM 1445 N N . ILE A 1 191 ? 11.902 0.116 -2.891 1.00 97.81 191 ILE A N 1
ATOM 1446 C CA . ILE A 1 191 ? 12.218 -1.215 -3.423 1.00 97.81 191 ILE A CA 1
ATOM 1447 C C . ILE A 1 191 ? 11.825 -1.323 -4.901 1.00 97.81 191 ILE A C 1
ATOM 1449 O O . ILE A 1 191 ? 12.599 -1.856 -5.699 1.00 97.81 191 ILE A O 1
ATOM 1453 N N . LEU A 1 192 ? 10.658 -0.798 -5.286 1.00 98.06 192 LEU A N 1
ATOM 1454 C CA . LEU A 1 192 ? 10.223 -0.742 -6.682 1.00 98.06 192 LEU A CA 1
ATOM 1455 C C . LEU A 1 192 ? 11.180 0.101 -7.523 1.00 98.06 192 LEU A C 1
ATOM 1457 O O . LEU A 1 192 ? 11.596 -0.351 -8.585 1.00 98.06 192 LEU A O 1
ATOM 1461 N N . TRP A 1 193 ? 11.587 1.274 -7.036 1.00 97.75 193 TRP A N 1
ATOM 1462 C CA . TRP A 1 193 ? 12.534 2.152 -7.723 1.00 97.75 193 TRP A CA 1
ATOM 1463 C C . TRP A 1 193 ? 13.898 1.474 -7.896 1.00 97.75 193 TRP A C 1
ATOM 1465 O O . TRP A 1 193 ? 14.432 1.437 -9.004 1.00 97.75 193 TRP A O 1
ATOM 1475 N N . PHE A 1 194 ? 14.426 0.843 -6.842 1.00 96.56 194 PHE A N 1
ATOM 1476 C CA . PHE A 1 194 ? 15.650 0.047 -6.932 1.00 96.56 194 PHE A CA 1
ATOM 1477 C C . PHE A 1 194 ? 15.512 -1.099 -7.947 1.00 96.56 194 PHE A C 1
ATOM 1479 O O . PHE A 1 194 ? 16.373 -1.308 -8.804 1.00 96.56 194 PHE A O 1
ATOM 1486 N N . GLY A 1 195 ? 14.399 -1.830 -7.891 1.00 96.00 195 GLY A N 1
ATOM 1487 C CA . GLY A 1 195 ? 14.097 -2.904 -8.829 1.00 96.00 195 GLY A CA 1
ATOM 1488 C C . GLY A 1 195 ? 13.979 -2.427 -10.279 1.00 96.00 195 GLY A C 1
ATOM 1489 O O . GLY A 1 195 ? 14.366 -3.175 -11.185 1.00 96.00 195 GLY A O 1
ATOM 1490 N N . TRP A 1 196 ? 13.533 -1.184 -10.481 1.00 97.12 196 TRP A N 1
ATOM 1491 C CA . TRP A 1 196 ? 13.368 -0.545 -11.784 1.00 97.12 196 TRP A CA 1
ATOM 1492 C C . TRP A 1 196 ? 14.687 -0.320 -12.521 1.00 97.12 196 TRP A C 1
ATOM 1494 O O . TRP A 1 196 ? 14.697 -0.328 -13.750 1.00 97.12 196 TRP A O 1
ATOM 1504 N N . PHE A 1 197 ? 15.812 -0.189 -11.807 1.00 94.31 197 PHE A N 1
ATOM 1505 C CA . PHE A 1 197 ? 17.125 -0.201 -12.455 1.00 94.31 197 PHE A CA 1
ATOM 1506 C C . PHE A 1 197 ? 17.331 -1.504 -13.208 1.00 94.31 197 PHE A C 1
ATOM 1508 O O . PHE A 1 197 ? 17.579 -1.468 -14.404 1.00 94.31 197 PHE A O 1
ATOM 1515 N N . GLY A 1 198 ? 17.138 -2.646 -12.543 1.00 92.38 198 GLY A N 1
ATOM 1516 C CA . GLY A 1 198 ? 17.224 -3.947 -13.205 1.00 92.38 198 GLY A CA 1
ATOM 1517 C C . GLY A 1 198 ? 16.174 -4.117 -14.306 1.00 92.38 198 GLY A C 1
ATOM 1518 O O . GLY A 1 198 ? 16.474 -4.728 -15.324 1.00 92.38 198 GLY A O 1
ATOM 1519 N N . PHE A 1 199 ? 14.974 -3.558 -14.118 1.00 94.12 199 PHE A N 1
ATOM 1520 C CA . PHE A 1 199 ? 13.881 -3.603 -15.095 1.00 94.12 199 PHE A CA 1
ATOM 1521 C C . PHE A 1 199 ? 14.244 -2.868 -16.388 1.00 94.12 199 PHE A C 1
ATOM 1523 O O . PHE A 1 199 ? 14.065 -3.402 -17.477 1.00 94.12 199 PHE A O 1
ATOM 1530 N N . ASN A 1 200 ? 14.818 -1.669 -16.272 1.00 95.19 200 ASN A N 1
ATOM 1531 C CA . ASN A 1 200 ? 15.170 -0.855 -17.425 1.00 95.19 200 ASN A CA 1
ATOM 1532 C C . ASN A 1 200 ? 16.533 -1.221 -18.014 1.00 95.19 200 ASN A C 1
ATOM 1534 O O . ASN A 1 200 ? 16.633 -1.445 -19.215 1.00 95.19 200 ASN A O 1
ATOM 1538 N N . THR A 1 201 ? 17.591 -1.290 -17.206 1.00 92.50 201 THR A N 1
ATOM 1539 C CA . THR A 1 201 ? 18.941 -1.565 -17.722 1.00 92.50 201 THR A CA 1
ATOM 1540 C C . THR A 1 201 ? 19.092 -3.012 -18.172 1.00 92.50 201 THR A C 1
ATOM 1542 O O . THR A 1 201 ? 19.807 -3.266 -19.132 1.00 92.50 201 THR A O 1
ATOM 1545 N N . GLY A 1 202 ? 18.382 -3.956 -17.546 1.00 89.00 202 GLY A N 1
ATOM 1546 C CA . GLY A 1 202 ? 18.409 -5.366 -17.932 1.00 89.00 202 GLY A CA 1
ATOM 1547 C C . GLY A 1 202 ? 17.863 -5.633 -19.337 1.00 89.00 202 GLY A C 1
ATOM 1548 O O . GLY A 1 202 ? 18.290 -6.597 -19.966 1.00 89.00 202 GLY A O 1
ATOM 1549 N N . ASN A 1 203 ? 17.000 -4.758 -19.871 1.00 88.50 203 ASN A N 1
ATOM 1550 C CA . ASN A 1 203 ? 16.464 -4.874 -21.234 1.00 88.50 203 ASN A CA 1
ATOM 1551 C C . ASN A 1 203 ? 17.486 -4.566 -22.337 1.00 88.50 203 ASN A C 1
ATOM 1553 O O . ASN A 1 203 ? 17.216 -4.835 -23.504 1.00 88.50 203 ASN A O 1
ATOM 1557 N N . THR A 1 204 ? 18.692 -4.091 -22.000 1.00 85.75 204 THR A N 1
ATOM 1558 C CA . THR A 1 204 ? 19.805 -4.123 -22.964 1.00 85.75 204 THR A CA 1
ATOM 1559 C C . THR A 1 204 ? 20.254 -5.549 -23.271 1.00 85.75 204 THR A C 1
ATOM 1561 O O . THR A 1 204 ? 20.954 -5.756 -24.263 1.00 85.75 204 THR A O 1
ATOM 1564 N N . LEU A 1 205 ? 19.903 -6.514 -22.405 1.00 83.50 205 LEU A N 1
ATOM 1565 C CA . LEU A 1 205 ? 20.254 -7.930 -22.507 1.00 83.50 205 LEU A CA 1
ATOM 1566 C C . LEU A 1 205 ? 21.771 -8.181 -22.614 1.00 83.50 205 LEU A C 1
ATOM 1568 O O . LEU A 1 205 ? 22.215 -9.261 -22.998 1.00 83.50 205 LEU A O 1
ATOM 1572 N N . SER A 1 206 ? 22.574 -7.177 -22.249 1.00 84.44 206 SER A N 1
ATOM 1573 C CA . SER A 1 206 ? 24.027 -7.184 -22.353 1.00 84.44 206 SER A CA 1
ATOM 1574 C C . SER A 1 206 ? 24.644 -6.254 -21.315 1.00 84.44 206 SER A C 1
ATOM 1576 O O . SER A 1 206 ? 24.440 -5.040 -21.354 1.00 84.44 206 SER A O 1
ATOM 1578 N N . ALA A 1 207 ? 25.458 -6.822 -20.422 1.00 81.12 207 ALA A N 1
ATOM 1579 C CA . ALA A 1 207 ? 26.185 -6.078 -19.392 1.00 81.12 207 ALA A CA 1
ATOM 1580 C C . ALA A 1 207 ? 27.288 -5.164 -19.958 1.00 81.12 207 ALA A C 1
ATOM 1582 O O . ALA A 1 207 ? 27.766 -4.277 -19.257 1.00 81.12 207 ALA A O 1
ATOM 1583 N N . THR A 1 208 ? 27.697 -5.367 -21.215 1.00 86.31 208 THR A N 1
ATOM 1584 C CA . THR A 1 208 ? 28.732 -4.561 -21.878 1.00 86.31 208 THR A CA 1
ATOM 1585 C C . THR A 1 208 ? 28.158 -3.407 -22.694 1.00 86.31 208 THR A C 1
ATOM 1587 O O . THR A 1 208 ? 28.927 -2.609 -23.225 1.00 86.31 208 THR A O 1
ATOM 1590 N N . ASN A 1 209 ? 26.829 -3.289 -22.803 1.00 86.00 209 ASN A N 1
ATOM 1591 C CA . ASN A 1 209 ? 26.195 -2.203 -23.540 1.00 86.00 209 ASN A CA 1
ATOM 1592 C C . ASN A 1 209 ? 26.318 -0.873 -22.757 1.00 86.00 209 ASN A C 1
ATOM 1594 O O . ASN A 1 209 ? 25.702 -0.738 -21.695 1.00 86.00 209 ASN A O 1
ATOM 1598 N N . PRO A 1 210 ? 27.040 0.146 -23.272 1.00 86.12 210 PRO A N 1
ATOM 1599 C CA . PRO A 1 210 ? 27.242 1.409 -22.555 1.00 86.12 210 PRO A CA 1
ATOM 1600 C C . PRO A 1 210 ? 25.948 2.190 -22.278 1.00 86.12 210 PRO A C 1
ATOM 1602 O O . PRO A 1 210 ? 25.909 3.010 -21.358 1.00 86.12 210 PRO A O 1
ATOM 1605 N N . SER A 1 211 ? 24.871 1.927 -23.033 1.00 90.38 211 SER A N 1
ATOM 1606 C CA . SER A 1 211 ? 23.564 2.565 -22.821 1.00 90.38 211 SER A CA 1
ATOM 1607 C C . SER A 1 211 ? 22.971 2.285 -21.435 1.00 90.38 211 SER A C 1
ATOM 1609 O O . SER A 1 211 ? 22.148 3.076 -20.975 1.00 90.38 211 SER A O 1
ATOM 1611 N N . ILE A 1 212 ? 23.437 1.251 -20.715 1.00 94.06 212 ILE A N 1
ATOM 1612 C CA . ILE A 1 212 ? 23.037 0.973 -19.325 1.00 94.06 212 ILE A CA 1
ATOM 1613 C C . ILE A 1 212 ? 23.194 2.217 -18.434 1.00 94.06 212 ILE A C 1
ATOM 1615 O O . ILE A 1 212 ? 22.304 2.511 -17.634 1.00 94.06 212 ILE A O 1
ATOM 1619 N N . ALA A 1 213 ? 24.275 2.987 -18.599 1.00 93.94 213 ALA A N 1
ATOM 1620 C CA . ALA A 1 213 ? 24.507 4.196 -17.807 1.00 93.94 213 ALA A CA 1
ATOM 1621 C C . ALA A 1 213 ? 23.458 5.286 -18.093 1.00 93.94 213 ALA A C 1
ATOM 1623 O O . ALA A 1 213 ? 22.885 5.860 -17.166 1.00 93.94 213 ALA A O 1
ATOM 1624 N N . LEU A 1 214 ? 23.156 5.529 -19.372 1.00 95.69 214 LEU A N 1
ATOM 1625 C CA . LEU A 1 214 ? 22.114 6.471 -19.791 1.00 95.69 214 LEU A CA 1
ATOM 1626 C C . LEU A 1 214 ? 20.744 6.053 -19.248 1.00 95.69 214 LEU A C 1
ATOM 1628 O O . LEU A 1 214 ? 20.026 6.871 -18.677 1.00 95.69 214 LEU A O 1
ATOM 1632 N N . ILE A 1 215 ? 20.401 4.774 -19.397 1.00 97.56 215 ILE A N 1
ATOM 1633 C CA . ILE A 1 215 ? 19.127 4.206 -18.954 1.00 97.56 215 ILE A CA 1
ATOM 1634 C C . ILE A 1 215 ? 18.963 4.369 -17.436 1.00 97.56 215 ILE A C 1
ATOM 1636 O O . ILE A 1 215 ? 17.890 4.760 -16.970 1.00 97.56 215 ILE A O 1
ATOM 1640 N N . ALA A 1 216 ? 20.021 4.125 -16.657 1.00 97.12 216 ALA A N 1
ATOM 1641 C CA . ALA A 1 216 ? 20.004 4.311 -15.208 1.00 97.12 216 ALA A CA 1
ATOM 1642 C C . ALA A 1 216 ? 19.767 5.781 -14.818 1.00 97.12 216 ALA A C 1
ATOM 1644 O O . ALA A 1 216 ? 18.906 6.064 -13.982 1.00 97.12 216 ALA A O 1
ATOM 1645 N N . VAL A 1 217 ? 20.464 6.722 -15.467 1.00 98.25 217 VAL A N 1
ATOM 1646 C CA . VAL A 1 217 ? 20.282 8.166 -15.236 1.00 98.25 217 VAL A CA 1
ATOM 1647 C C . VAL A 1 217 ? 18.861 8.605 -15.590 1.00 98.25 217 VAL A C 1
ATOM 1649 O O . VAL A 1 217 ? 18.197 9.259 -14.784 1.00 98.25 217 VAL A O 1
ATOM 1652 N N . ASN A 1 218 ? 18.359 8.199 -16.757 1.00 98.56 218 ASN A N 1
ATOM 1653 C CA . ASN A 1 218 ? 17.000 8.516 -17.190 1.00 98.56 218 ASN A CA 1
ATOM 1654 C C . ASN A 1 218 ? 15.950 7.953 -16.215 1.00 98.56 218 ASN A C 1
ATOM 1656 O O . ASN A 1 218 ? 14.937 8.604 -15.959 1.00 98.56 218 ASN A O 1
ATOM 1660 N N . THR A 1 219 ? 16.203 6.774 -15.634 1.00 98.44 219 THR A N 1
ATOM 1661 C CA . THR A 1 219 ? 15.297 6.127 -14.669 1.00 98.44 219 THR A CA 1
ATOM 1662 C C . THR A 1 219 ? 15.213 6.932 -13.371 1.00 98.44 219 THR A C 1
ATOM 1664 O O . THR A 1 219 ? 14.116 7.177 -12.870 1.00 98.44 219 THR A O 1
ATOM 1667 N N . ILE A 1 220 ? 16.351 7.407 -12.848 1.00 97.81 220 ILE A N 1
ATOM 1668 C CA . ILE A 1 220 ? 16.389 8.263 -11.649 1.00 97.81 220 ILE A CA 1
ATOM 1669 C C . ILE A 1 220 ? 15.661 9.578 -11.903 1.00 97.81 220 ILE A C 1
ATOM 1671 O O . ILE A 1 220 ? 14.785 9.960 -11.128 1.00 97.81 220 ILE A O 1
ATOM 1675 N N . LEU A 1 221 ? 16.007 10.269 -12.991 1.00 98.75 221 LEU A N 1
ATOM 1676 C CA . LEU A 1 221 ? 15.458 11.593 -13.273 1.00 98.75 221 LEU A CA 1
ATOM 1677 C C . LEU A 1 221 ? 13.945 11.556 -13.491 1.00 98.75 221 LEU A C 1
ATOM 1679 O O . LEU A 1 221 ? 13.242 12.442 -12.998 1.00 98.75 221 LEU A O 1
ATOM 1683 N N . ALA A 1 222 ? 13.435 10.531 -14.178 1.00 98.75 222 ALA A N 1
ATOM 1684 C CA . ALA A 1 222 ? 12.002 10.389 -14.401 1.00 98.75 222 ALA A CA 1
ATOM 1685 C C . ALA A 1 222 ? 11.226 10.140 -13.099 1.00 98.75 222 ALA A C 1
ATOM 1687 O O . ALA A 1 222 ? 10.238 10.832 -12.849 1.00 98.75 222 ALA A O 1
ATOM 1688 N N . GLY A 1 223 ? 11.690 9.215 -12.246 1.00 98.38 223 GLY A N 1
ATOM 1689 C CA . GLY A 1 223 ? 11.061 8.958 -10.945 1.00 98.38 223 GLY A CA 1
ATOM 1690 C C . GLY A 1 223 ? 11.092 10.189 -10.033 1.00 98.38 223 GLY A C 1
ATOM 1691 O O . GLY A 1 223 ? 10.060 10.592 -9.495 1.00 98.38 223 GLY A O 1
ATOM 1692 N N . ALA A 1 224 ? 12.245 10.858 -9.931 1.00 98.75 224 ALA A N 1
ATOM 1693 C CA . ALA A 1 224 ? 12.394 12.064 -9.116 1.00 98.75 224 ALA A CA 1
ATOM 1694 C C . ALA A 1 224 ? 11.496 13.215 -9.603 1.00 98.75 224 ALA A C 1
ATOM 1696 O O . ALA A 1 224 ? 10.824 13.865 -8.802 1.00 98.75 224 ALA A O 1
ATOM 1697 N N . SER A 1 225 ? 11.428 13.441 -10.918 1.00 98.81 225 SER A N 1
ATOM 1698 C CA . SER A 1 225 ? 10.585 14.501 -11.487 1.00 98.81 225 SER A CA 1
ATOM 1699 C C . SER A 1 225 ? 9.095 14.220 -11.300 1.00 98.81 225 SER A C 1
ATOM 1701 O O . SER A 1 225 ? 8.336 15.149 -11.024 1.00 98.81 225 SER A O 1
ATOM 1703 N N . GLY A 1 226 ? 8.668 12.956 -11.401 1.00 98.75 226 GLY A N 1
ATOM 1704 C CA . GLY A 1 226 ? 7.283 12.557 -11.131 1.00 98.75 226 GLY A CA 1
ATOM 1705 C C . GLY A 1 226 ? 6.871 12.777 -9.675 1.00 98.75 226 GLY A C 1
ATOM 1706 O O . GLY A 1 226 ? 5.774 13.284 -9.413 1.00 98.75 226 GLY A O 1
ATOM 1707 N N . ALA A 1 227 ? 7.777 12.498 -8.734 1.00 98.56 227 ALA A N 1
ATOM 1708 C CA . ALA A 1 227 ? 7.580 12.790 -7.316 1.00 98.56 227 ALA A CA 1
ATOM 1709 C C . ALA A 1 227 ? 7.411 14.294 -7.068 1.00 98.56 227 ALA A C 1
ATOM 1711 O O . ALA A 1 227 ? 6.398 14.723 -6.516 1.00 98.56 227 ALA A O 1
ATOM 1712 N N . LEU A 1 228 ? 8.369 15.105 -7.534 1.00 98.50 228 LEU A N 1
ATOM 1713 C CA . LEU A 1 228 ? 8.354 16.557 -7.339 1.00 98.50 228 LEU A CA 1
ATOM 1714 C C . LEU A 1 228 ? 7.128 17.206 -7.978 1.00 98.50 228 LEU A C 1
ATOM 1716 O O . LEU A 1 228 ? 6.457 18.015 -7.341 1.00 98.50 228 LEU A O 1
ATOM 1720 N N . SER A 1 229 ? 6.800 16.810 -9.206 1.00 98.38 229 SER A N 1
ATOM 1721 C CA . SER A 1 229 ? 5.617 17.296 -9.910 1.00 98.38 229 SER A CA 1
ATOM 1722 C C . SER A 1 229 ? 4.338 17.000 -9.130 1.00 98.38 229 SER A C 1
ATOM 1724 O O . SER A 1 229 ? 3.533 17.900 -8.883 1.00 98.38 229 SER A O 1
ATOM 1726 N N . THR A 1 230 ? 4.171 15.761 -8.658 1.00 98.38 230 THR A N 1
ATOM 1727 C CA . THR A 1 230 ? 2.971 15.377 -7.903 1.00 98.38 230 THR A CA 1
ATOM 1728 C C . THR A 1 230 ? 2.902 16.078 -6.548 1.00 98.38 230 THR A C 1
ATOM 1730 O O . THR A 1 230 ? 1.831 16.532 -6.139 1.00 98.38 230 THR A O 1
ATOM 1733 N N . MET A 1 231 ? 4.036 16.233 -5.865 1.00 97.81 231 MET A N 1
ATOM 1734 C CA . MET A 1 231 ? 4.126 16.960 -4.601 1.00 97.81 231 MET A CA 1
ATOM 1735 C C . MET A 1 231 ? 3.731 18.431 -4.776 1.00 97.81 231 MET A C 1
ATOM 1737 O O . MET A 1 231 ? 2.871 18.925 -4.053 1.00 97.81 231 MET A O 1
ATOM 1741 N N . VAL A 1 232 ? 4.283 19.120 -5.781 1.00 97.81 232 VAL A N 1
ATOM 1742 C CA . VAL A 1 232 ? 3.936 20.517 -6.100 1.00 97.81 232 VAL A CA 1
ATOM 1743 C C . VAL A 1 232 ? 2.461 20.639 -6.487 1.00 97.81 232 VAL A C 1
ATOM 1745 O O . VAL A 1 232 ? 1.761 21.548 -6.035 1.00 97.81 232 VAL A O 1
ATOM 1748 N N . LEU A 1 233 ? 1.950 19.715 -7.299 1.00 96.50 233 LEU A N 1
ATOM 1749 C CA . LEU A 1 233 ? 0.556 19.738 -7.729 1.00 96.50 233 LEU A CA 1
ATOM 1750 C C . LEU A 1 233 ? -0.410 19.507 -6.561 1.00 96.50 233 LEU A C 1
ATOM 1752 O O . LEU A 1 233 ? -1.428 20.187 -6.451 1.00 96.50 233 LEU A O 1
ATOM 1756 N N . THR A 1 234 ? -0.102 18.572 -5.665 1.00 95.50 234 THR A N 1
ATOM 1757 C CA . THR A 1 234 ? -0.930 18.326 -4.477 1.00 95.50 234 THR A CA 1
ATOM 1758 C C . THR A 1 234 ? -0.853 19.492 -3.500 1.00 95.50 234 THR A C 1
ATOM 1760 O O . THR A 1 234 ? -1.901 19.947 -3.051 1.00 95.50 234 THR A O 1
ATOM 1763 N N . TRP A 1 235 ? 0.327 20.080 -3.295 1.00 95.25 235 TRP A N 1
ATOM 1764 C CA . TRP A 1 235 ? 0.500 21.285 -2.484 1.00 95.25 235 TRP A CA 1
ATOM 1765 C C . TRP A 1 235 ? -0.334 22.456 -3.008 1.00 95.25 235 TRP A C 1
ATOM 1767 O O . TRP A 1 235 ? -1.124 23.041 -2.270 1.00 95.25 235 TRP A O 1
ATOM 1777 N N . THR A 1 236 ? -0.231 22.764 -4.300 1.00 95.69 236 THR A N 1
ATOM 1778 C CA . THR A 1 236 ? -0.959 23.890 -4.912 1.00 95.69 236 THR A CA 1
ATOM 1779 C C . THR A 1 236 ? -2.473 23.684 -4.953 1.00 95.69 236 THR A C 1
ATOM 1781 O O . THR A 1 236 ? -3.220 24.658 -4.913 1.00 95.69 236 THR A O 1
ATOM 1784 N N . ARG A 1 237 ? -2.955 22.436 -5.026 1.00 93.56 237 ARG A N 1
ATOM 1785 C CA . ARG A 1 237 ? -4.396 22.128 -5.104 1.00 93.56 237 ARG A CA 1
ATOM 1786 C C . ARG A 1 237 ? -5.052 21.846 -3.757 1.00 93.56 237 ARG A C 1
ATOM 1788 O O . ARG A 1 237 ? -6.260 22.024 -3.647 1.00 93.56 237 ARG A O 1
ATOM 1795 N N . GLN A 1 238 ? -4.298 21.354 -2.778 1.00 89.75 238 GLN A N 1
ATOM 1796 C CA . GLN A 1 238 ? -4.820 20.872 -1.493 1.00 89.75 238 GLN A CA 1
ATOM 1797 C C . GLN A 1 238 ? -4.270 21.654 -0.289 1.00 89.75 238 GLN A C 1
ATOM 1799 O O . GLN A 1 238 ? -4.651 21.373 0.844 1.00 89.75 238 GLN A O 1
ATOM 1804 N N . GLY A 1 239 ? -3.368 22.615 -0.511 1.00 92.44 239 GLY A N 1
ATOM 1805 C CA . GLY A 1 239 ? -2.728 23.427 0.531 1.00 92.44 239 GLY A CA 1
ATOM 1806 C C . GLY A 1 239 ? -1.572 22.734 1.259 1.00 92.44 239 GLY A C 1
ATOM 1807 O O . GLY A 1 239 ? -0.839 23.391 1.991 1.00 92.44 239 GLY A O 1
ATOM 1808 N N . LYS A 1 240 ? -1.384 21.426 1.050 1.00 92.38 240 LYS A N 1
ATOM 1809 C CA . LYS A 1 240 ? -0.335 20.607 1.667 1.00 92.38 240 LYS A CA 1
ATOM 1810 C C . LYS A 1 240 ? 0.102 19.473 0.733 1.00 92.38 240 LYS A C 1
ATOM 1812 O O . LYS A 1 240 ? -0.719 19.025 -0.074 1.00 92.38 240 LYS A O 1
ATOM 1817 N N . PRO A 1 241 ? 1.360 19.009 0.816 1.00 92.50 241 PRO A N 1
ATOM 1818 C CA . PRO A 1 241 ? 1.811 17.861 0.040 1.00 92.50 241 PRO A CA 1
ATOM 1819 C C . PRO A 1 241 ? 1.110 16.582 0.515 1.00 92.50 241 PRO A C 1
ATOM 1821 O O . PRO A 1 241 ? 0.954 16.352 1.715 1.00 92.50 241 PRO A O 1
ATOM 1824 N N . ASP A 1 242 ? 0.696 15.743 -0.434 1.00 94.75 242 ASP A N 1
ATOM 1825 C CA . ASP A 1 242 ? 0.120 14.427 -0.145 1.00 94.75 242 ASP A CA 1
ATOM 1826 C C . ASP A 1 242 ? 1.196 13.344 -0.293 1.00 94.75 242 ASP A C 1
ATOM 1828 O O . ASP A 1 242 ? 1.783 13.179 -1.367 1.00 94.75 242 ASP A O 1
ATOM 1832 N N . VAL A 1 243 ? 1.466 12.616 0.793 1.00 95.06 243 VAL A N 1
ATOM 1833 C CA . VAL A 1 243 ? 2.529 11.601 0.848 1.00 95.06 243 VAL A CA 1
ATOM 1834 C C . VAL A 1 243 ? 2.244 10.447 -0.114 1.00 95.06 243 VAL A C 1
ATOM 1836 O O . VAL A 1 243 ? 3.109 10.089 -0.912 1.00 95.06 243 VAL A O 1
ATOM 1839 N N . GLY A 1 244 ? 1.032 9.889 -0.081 1.00 95.69 244 GLY A N 1
ATOM 1840 C CA . GLY A 1 244 ? 0.661 8.735 -0.900 1.00 95.69 244 GLY A CA 1
ATOM 1841 C C . GLY A 1 244 ? 0.677 9.060 -2.392 1.00 95.69 244 GLY A C 1
ATOM 1842 O O . GLY A 1 244 ? 1.235 8.309 -3.193 1.00 95.69 244 GLY A O 1
ATOM 1843 N N . LEU A 1 245 ? 0.143 10.220 -2.776 1.00 96.69 245 LEU A N 1
ATOM 1844 C CA . LEU A 1 245 ? 0.181 10.681 -4.160 1.00 96.69 245 LEU A CA 1
ATOM 1845 C C . LEU A 1 245 ? 1.602 10.999 -4.613 1.00 96.69 245 LEU A C 1
ATOM 1847 O O . LEU A 1 245 ? 1.952 10.646 -5.731 1.00 96.69 245 LEU A O 1
ATOM 1851 N N . THR A 1 246 ? 2.440 11.602 -3.767 1.00 98.25 246 THR A N 1
ATOM 1852 C CA . THR A 1 246 ? 3.850 11.863 -4.108 1.00 98.25 246 THR A CA 1
ATOM 1853 C C . THR A 1 246 ? 4.612 10.561 -4.370 1.00 98.25 246 THR A C 1
ATOM 1855 O O . THR A 1 246 ? 5.346 10.466 -5.355 1.00 98.25 246 THR A O 1
ATOM 1858 N N . LEU A 1 247 ? 4.381 9.534 -3.547 1.00 98.50 247 LEU A N 1
ATOM 1859 C CA . LEU A 1 247 ? 4.938 8.191 -3.728 1.00 98.50 247 LEU A CA 1
ATOM 1860 C C . LEU A 1 247 ? 4.430 7.527 -5.019 1.00 98.50 247 LEU A C 1
ATOM 1862 O O . LEU A 1 247 ? 5.229 7.009 -5.798 1.00 98.50 247 LEU A O 1
ATOM 1866 N N . ASN A 1 248 ? 3.135 7.632 -5.325 1.00 98.50 248 ASN A N 1
ATOM 1867 C CA . ASN A 1 248 ? 2.601 7.211 -6.626 1.00 98.50 248 ASN A CA 1
ATOM 1868 C C . ASN A 1 248 ? 3.143 8.055 -7.794 1.00 98.50 248 ASN A C 1
ATOM 1870 O O . ASN A 1 248 ? 3.249 7.555 -8.912 1.00 98.50 248 ASN A O 1
ATOM 1874 N N . GLY A 1 249 ? 3.530 9.308 -7.549 1.00 98.62 249 GLY A N 1
ATOM 1875 C CA . GLY A 1 249 ? 4.206 10.189 -8.500 1.00 98.62 249 GLY A CA 1
ATOM 1876 C C . GLY A 1 249 ? 5.568 9.656 -8.931 1.00 98.62 249 GLY A C 1
ATOM 1877 O O . GLY A 1 249 ? 5.889 9.705 -10.118 1.00 98.62 249 GLY A O 1
ATOM 1878 N N . VAL A 1 250 ? 6.334 9.073 -7.999 1.00 98.81 250 VAL A N 1
ATOM 1879 C CA . VAL A 1 250 ? 7.570 8.335 -8.321 1.00 98.81 250 VAL A CA 1
ATOM 1880 C C . VAL A 1 250 ? 7.257 7.218 -9.314 1.00 98.81 250 VAL A C 1
ATOM 1882 O O . VAL A 1 250 ? 7.863 7.149 -10.384 1.00 98.81 250 VAL A O 1
ATOM 1885 N N . LEU A 1 251 ? 6.281 6.366 -8.983 1.00 98.69 251 LEU A N 1
ATOM 1886 C CA . LEU A 1 251 ? 5.908 5.221 -9.814 1.00 98.69 251 LEU A CA 1
ATOM 1887 C C . LEU A 1 251 ? 5.388 5.660 -11.190 1.00 98.69 251 LEU A C 1
ATOM 1889 O O . LEU A 1 251 ? 5.787 5.090 -12.200 1.00 98.69 251 LEU A O 1
ATOM 1893 N N . GLY A 1 252 ? 4.565 6.710 -11.254 1.00 98.69 252 GLY A N 1
ATOM 1894 C CA . GLY A 1 252 ? 4.078 7.284 -12.510 1.00 98.69 252 GLY A CA 1
ATOM 1895 C C . GLY A 1 252 ? 5.213 7.778 -13.413 1.00 98.69 252 GLY A C 1
ATOM 1896 O O . GLY A 1 252 ? 5.194 7.519 -14.620 1.00 98.69 252 GLY A O 1
ATOM 1897 N N . GLY A 1 253 ? 6.236 8.415 -12.834 1.00 98.69 253 GLY A N 1
ATOM 1898 C CA . GLY A 1 253 ? 7.429 8.855 -13.562 1.00 98.69 253 GLY A CA 1
ATOM 1899 C C . GLY A 1 253 ? 8.244 7.687 -14.109 1.00 98.69 253 GLY A C 1
ATOM 1900 O O . GLY A 1 253 ? 8.622 7.690 -15.284 1.00 98.69 253 GLY A O 1
ATOM 1901 N N . LEU A 1 254 ? 8.448 6.654 -13.288 1.00 98.69 254 LEU A N 1
ATOM 1902 C CA . LEU A 1 254 ? 9.131 5.425 -13.692 1.00 98.69 254 LEU A CA 1
ATOM 1903 C C . LEU A 1 254 ? 8.387 4.714 -14.836 1.00 98.69 254 LEU A C 1
ATOM 1905 O O . LEU A 1 254 ? 8.988 4.425 -15.874 1.00 98.69 254 LEU A O 1
ATOM 1909 N N . VAL A 1 255 ? 7.068 4.525 -14.708 1.00 98.75 255 VAL A N 1
ATOM 1910 C CA . VAL A 1 255 ? 6.213 3.931 -15.754 1.00 98.75 255 VAL A CA 1
ATOM 1911 C C . VAL A 1 255 ? 6.277 4.730 -17.053 1.00 98.75 255 VAL A C 1
ATOM 1913 O O . VAL A 1 255 ? 6.434 4.146 -18.125 1.00 98.75 255 VAL A O 1
ATOM 1916 N N . SER A 1 256 ? 6.182 6.058 -16.976 1.00 98.62 256 SER A N 1
ATOM 1917 C CA . SER A 1 256 ? 6.111 6.917 -18.165 1.00 98.62 256 SER A CA 1
ATOM 1918 C C . SER A 1 256 ? 7.410 6.928 -18.969 1.00 98.62 256 SER A C 1
ATOM 1920 O O . SER A 1 256 ? 7.403 7.112 -20.180 1.00 98.62 256 SER A O 1
ATOM 1922 N N . CYS A 1 257 ? 8.553 6.731 -18.321 1.00 97.38 257 CYS A N 1
ATOM 1923 C CA . CYS A 1 257 ? 9.838 6.756 -19.013 1.00 97.38 257 CYS A CA 1
ATOM 1924 C C . CYS A 1 257 ? 10.216 5.395 -19.622 1.00 97.38 257 CYS A C 1
ATOM 1926 O O . CYS A 1 257 ? 11.011 5.329 -20.556 1.00 97.38 257 CYS A O 1
ATOM 1928 N N . THR A 1 258 ? 9.625 4.311 -19.112 1.00 97.62 258 THR A N 1
ATOM 1929 C CA . THR A 1 258 ? 10.001 2.912 -19.379 1.00 97.62 258 THR A CA 1
ATOM 1930 C C . THR A 1 258 ? 10.052 2.559 -20.878 1.00 97.62 258 THR A C 1
ATOM 1932 O O . THR A 1 258 ? 11.006 1.926 -21.327 1.00 97.62 258 THR A O 1
ATOM 1935 N N . GLY A 1 259 ? 9.092 3.006 -21.689 1.00 97.06 259 GLY A N 1
ATOM 1936 C CA . GLY A 1 259 ? 9.035 2.684 -23.118 1.00 97.06 259 GLY A CA 1
ATOM 1937 C C . GLY A 1 259 ? 10.087 3.398 -23.968 1.00 97.06 259 GLY A C 1
ATOM 1938 O O . GLY A 1 259 ? 10.523 2.861 -24.982 1.00 97.06 259 GLY A O 1
ATOM 1939 N N . GLY A 1 260 ? 10.541 4.581 -23.544 1.00 97.12 260 GLY A N 1
ATOM 1940 C CA . GLY A 1 260 ? 11.529 5.395 -24.263 1.00 97.12 260 GLY A CA 1
ATOM 1941 C C . GLY A 1 260 ? 12.900 5.452 -23.601 1.00 97.12 260 GLY A C 1
ATOM 1942 O O . GLY A 1 260 ? 13.767 6.182 -24.074 1.00 97.12 260 GLY A O 1
ATOM 1943 N N . ILE A 1 261 ? 13.105 4.717 -22.506 1.00 97.69 261 ILE A N 1
ATOM 1944 C CA . ILE A 1 261 ? 14.177 4.972 -21.537 1.00 97.69 261 ILE A CA 1
ATOM 1945 C C . ILE A 1 261 ? 15.586 4.971 -22.145 1.00 97.69 261 ILE A C 1
ATOM 1947 O O . ILE A 1 261 ? 16.451 5.721 -21.694 1.00 97.69 261 ILE A O 1
ATOM 1951 N N . ALA A 1 262 ? 15.809 4.166 -23.185 1.00 97.12 262 ALA A N 1
ATOM 1952 C CA . ALA A 1 262 ? 17.099 4.020 -23.855 1.00 97.12 262 ALA A CA 1
ATOM 1953 C C . ALA A 1 262 ? 17.319 4.996 -25.023 1.00 97.12 262 ALA A C 1
ATOM 1955 O O . ALA A 1 262 ? 18.425 5.064 -25.557 1.00 97.12 262 ALA A O 1
ATOM 1956 N N . ILE A 1 263 ? 16.287 5.735 -25.442 1.00 97.69 263 ILE A N 1
ATOM 1957 C CA . ILE A 1 263 ? 16.277 6.493 -26.706 1.00 97.69 263 ILE A CA 1
ATOM 1958 C C . ILE A 1 263 ? 15.961 7.984 -26.544 1.00 97.69 263 ILE A C 1
ATOM 1960 O O . ILE A 1 263 ? 15.680 8.685 -27.518 1.00 97.69 263 ILE A O 1
ATOM 1964 N N . ILE A 1 264 ? 16.025 8.482 -25.312 1.00 98.25 264 ILE A N 1
ATOM 1965 C CA . ILE A 1 264 ? 15.765 9.879 -24.959 1.00 98.25 264 ILE A CA 1
ATOM 1966 C C . ILE A 1 264 ? 16.918 10.462 -24.136 1.00 98.25 264 ILE A C 1
ATOM 1968 O O . ILE A 1 264 ? 17.684 9.737 -23.496 1.00 98.25 264 ILE A O 1
ATOM 1972 N N . SER A 1 265 ? 17.020 11.793 -24.115 1.00 98.31 265 SER A N 1
ATOM 1973 C CA . SER A 1 265 ? 17.980 12.484 -23.250 1.00 98.31 265 SER A CA 1
ATOM 1974 C C . SER A 1 265 ? 17.556 12.464 -21.771 1.00 98.31 265 SER A C 1
ATOM 1976 O O . SER A 1 265 ? 16.357 12.422 -21.481 1.00 98.31 265 SER A O 1
ATOM 1978 N N . PRO A 1 266 ? 18.510 12.632 -20.833 1.00 98.56 266 PRO A N 1
ATOM 1979 C CA . PRO A 1 266 ? 18.223 12.852 -19.410 1.00 98.56 266 PRO A CA 1
ATOM 1980 C C . PRO A 1 266 ? 17.235 13.993 -19.145 1.00 98.56 266 PRO A C 1
ATOM 1982 O O . PRO A 1 266 ? 16.346 13.883 -18.304 1.00 98.56 266 PRO A O 1
ATOM 1985 N N . PHE A 1 267 ? 17.340 15.076 -19.916 1.00 98.50 267 PHE A N 1
ATOM 1986 C CA . PHE A 1 267 ? 16.421 16.205 -19.817 1.00 98.50 267 PHE A CA 1
ATOM 1987 C C . PHE A 1 267 ? 15.001 15.842 -20.278 1.00 98.50 267 PHE A C 1
ATOM 1989 O O . PHE A 1 267 ? 14.028 16.171 -19.604 1.00 98.50 267 PHE A O 1
ATOM 1996 N N . SER A 1 268 ? 14.868 15.108 -21.388 1.00 98.69 268 SER A N 1
ATOM 1997 C CA . SER A 1 268 ? 13.569 14.595 -21.833 1.00 98.69 268 SER A CA 1
ATOM 1998 C C . SER A 1 268 ? 12.969 13.619 -20.819 1.00 98.69 268 SER A C 1
ATOM 2000 O O . SER A 1 268 ? 11.778 13.712 -20.542 1.00 98.69 268 SER A O 1
ATOM 2002 N N . ALA A 1 269 ? 13.777 12.750 -20.202 1.00 98.81 269 ALA A N 1
ATOM 2003 C CA . ALA A 1 269 ? 13.324 11.851 -19.139 1.00 98.81 269 ALA A CA 1
ATOM 2004 C C . ALA A 1 269 ? 12.751 12.618 -17.932 1.00 98.81 269 ALA A C 1
ATOM 2006 O O . ALA A 1 269 ? 11.683 12.266 -17.429 1.00 98.81 269 ALA A O 1
ATOM 2007 N N . ALA A 1 270 ? 13.408 13.706 -17.514 1.00 98.88 270 ALA A N 1
ATOM 2008 C CA . ALA A 1 270 ? 12.909 14.582 -16.456 1.00 98.88 270 ALA A CA 1
ATOM 2009 C C . ALA A 1 270 ? 11.570 15.247 -16.831 1.00 98.88 270 ALA A C 1
ATOM 2011 O O . ALA A 1 270 ? 10.641 15.253 -16.028 1.00 98.88 270 ALA A O 1
ATOM 2012 N N . ILE A 1 271 ? 11.420 15.741 -18.067 1.00 98.81 271 ILE A N 1
ATOM 2013 C CA . ILE A 1 271 ? 10.156 16.333 -18.548 1.00 98.81 271 ILE A CA 1
ATOM 2014 C C . ILE A 1 271 ? 9.028 15.296 -18.579 1.00 98.81 271 ILE A C 1
ATOM 2016 O O . ILE A 1 271 ? 7.918 15.575 -18.124 1.00 98.81 271 ILE A O 1
ATOM 2020 N N . ILE A 1 272 ? 9.300 14.096 -19.095 1.00 98.88 272 ILE A N 1
ATOM 2021 C CA . ILE A 1 272 ? 8.318 13.006 -19.155 1.00 98.88 272 ILE A CA 1
ATOM 2022 C C . ILE A 1 272 ? 7.863 12.630 -17.743 1.00 98.88 272 ILE A C 1
ATOM 2024 O O . ILE A 1 272 ? 6.658 12.514 -17.501 1.00 98.88 272 ILE A O 1
ATOM 2028 N N . GLY A 1 273 ? 8.814 12.516 -16.810 1.00 98.75 273 GLY A N 1
ATOM 2029 C CA . GLY A 1 273 ? 8.540 12.312 -15.392 1.00 98.75 273 GLY A CA 1
ATOM 2030 C C . GLY A 1 273 ? 7.719 13.454 -14.794 1.00 98.75 273 GLY A C 1
ATOM 2031 O O . GLY A 1 273 ? 6.710 13.208 -14.145 1.00 98.75 273 GLY A O 1
ATOM 2032 N N . TRP A 1 274 ? 8.058 14.711 -15.075 1.00 98.81 274 TRP A N 1
ATOM 2033 C CA . TRP A 1 274 ? 7.296 15.861 -14.585 1.00 98.81 274 TRP A CA 1
ATOM 2034 C C . TRP A 1 274 ? 5.837 15.838 -15.066 1.00 98.81 274 TRP A C 1
ATOM 2036 O O . TRP A 1 274 ? 4.918 16.009 -14.269 1.00 98.81 274 TRP A O 1
ATOM 2046 N N . ILE A 1 275 ? 5.589 15.563 -16.349 1.00 98.81 275 ILE A N 1
ATOM 2047 C CA . ILE A 1 275 ? 4.222 15.472 -16.893 1.00 98.81 275 ILE A CA 1
ATOM 2048 C C . ILE A 1 275 ? 3.447 14.292 -16.284 1.00 98.81 275 ILE A C 1
ATOM 2050 O O . ILE A 1 275 ? 2.243 14.416 -16.044 1.00 98.81 275 ILE A O 1
ATOM 2054 N N . SER A 1 276 ? 4.124 13.189 -15.948 1.00 98.62 276 SER A N 1
ATOM 2055 C CA . SER A 1 276 ? 3.483 12.012 -15.344 1.00 98.62 276 SER A CA 1
ATOM 2056 C C . SER A 1 276 ? 2.748 12.320 -14.031 1.00 98.62 276 SER A C 1
ATOM 2058 O O . SER A 1 276 ? 1.683 11.759 -13.774 1.00 98.62 276 SER A O 1
ATOM 2060 N N . GLY A 1 277 ? 3.246 13.272 -13.230 1.00 97.88 277 GLY A N 1
ATOM 2061 C CA . GLY A 1 277 ? 2.579 13.690 -11.992 1.00 97.88 277 GLY A CA 1
ATOM 2062 C C . GLY A 1 277 ? 1.225 14.366 -12.240 1.00 97.88 277 GLY A C 1
ATOM 2063 O O . GLY A 1 277 ? 0.256 14.132 -11.514 1.00 97.88 277 GLY A O 1
ATOM 2064 N N . PHE A 1 278 ? 1.110 15.135 -13.329 1.00 98.06 278 PHE A N 1
ATOM 2065 C CA . PHE A 1 278 ? -0.164 15.722 -13.754 1.00 98.06 278 PHE A CA 1
ATOM 2066 C C . PHE A 1 278 ? -1.116 14.659 -14.293 1.00 98.06 278 PHE A C 1
ATOM 2068 O O . PHE A 1 278 ? -2.293 14.658 -13.929 1.00 98.06 278 PHE A O 1
ATOM 2075 N N . VAL A 1 279 ? -0.612 13.746 -15.130 1.00 98.62 279 VAL A N 1
ATOM 2076 C CA . VAL A 1 279 ? -1.394 12.632 -15.688 1.00 98.62 279 VAL A CA 1
ATOM 2077 C C . VAL A 1 279 ? -1.961 11.765 -14.565 1.00 98.62 279 VAL A C 1
ATOM 2079 O O . VAL A 1 279 ? -3.162 11.494 -14.555 1.00 98.62 279 VAL A O 1
ATOM 2082 N N . LEU A 1 280 ? -1.132 11.416 -13.577 1.00 98.31 280 LEU A N 1
ATOM 2083 C CA . LEU A 1 280 ? -1.533 10.674 -12.385 1.00 98.31 280 LEU A CA 1
ATOM 2084 C C . LEU A 1 280 ? -2.687 11.375 -11.655 1.00 98.31 280 LEU A C 1
ATOM 2086 O O . LEU A 1 280 ? -3.738 10.773 -11.433 1.00 98.31 280 LEU A O 1
ATOM 2090 N N . TYR A 1 281 ? -2.507 12.652 -11.304 1.00 96.44 281 TYR A N 1
ATOM 2091 C CA . TYR A 1 281 ? -3.497 13.409 -10.541 1.00 96.44 281 TYR A CA 1
ATOM 2092 C C . TYR A 1 281 ? -4.820 13.564 -11.303 1.00 96.44 281 TYR A C 1
ATOM 2094 O O . TYR A 1 281 ? -5.894 13.358 -10.736 1.00 96.44 281 TYR A O 1
ATOM 2102 N N . LEU A 1 282 ? -4.767 13.909 -12.593 1.00 97.19 282 LEU A N 1
ATOM 2103 C CA . LEU A 1 282 ? -5.963 14.085 -13.421 1.00 97.19 282 LEU A CA 1
ATOM 2104 C C . LEU A 1 282 ? -6.705 12.765 -13.647 1.00 97.19 282 LEU A C 1
ATOM 2106 O O . LEU A 1 282 ? -7.937 12.745 -13.575 1.00 97.19 282 LEU A O 1
ATOM 2110 N N . SER A 1 283 ? -5.970 11.675 -13.877 1.00 98.19 283 SER A N 1
ATOM 2111 C CA . SER A 1 283 ? -6.532 10.328 -13.987 1.00 98.19 283 SER A CA 1
ATOM 2112 C C . SER A 1 283 ? -7.268 9.950 -12.706 1.00 98.19 283 SER A C 1
ATOM 2114 O O . SER A 1 283 ? -8.461 9.654 -12.756 1.00 98.19 283 SER A O 1
ATOM 2116 N N . LEU A 1 284 ? -6.613 10.072 -11.547 1.00 95.44 284 LEU A N 1
ATOM 2117 C CA . LEU A 1 284 ? -7.208 9.731 -10.256 1.00 95.44 284 LEU A CA 1
ATOM 2118 C C . LEU A 1 284 ? -8.508 10.508 -10.007 1.00 95.44 284 LEU A C 1
ATOM 2120 O O . LEU A 1 284 ? -9.540 9.913 -9.704 1.00 95.44 284 LEU A O 1
ATOM 2124 N N . ARG A 1 285 ? -8.494 11.833 -10.211 1.00 94.25 285 ARG A N 1
ATOM 2125 C CA . ARG A 1 285 ? -9.695 12.672 -10.047 1.00 94.25 285 ARG A CA 1
ATOM 2126 C C . ARG A 1 285 ? -10.812 12.303 -11.020 1.00 94.25 285 ARG A C 1
ATOM 2128 O O . ARG A 1 285 ? -11.986 12.444 -10.681 1.00 94.25 285 ARG A O 1
ATOM 2135 N N . SER A 1 286 ? -10.469 11.849 -12.221 1.00 96.81 286 SER A N 1
ATOM 2136 C CA . SER A 1 286 ? -11.455 11.397 -13.205 1.00 96.81 286 SER A CA 1
ATOM 2137 C C . SER A 1 286 ? -12.092 10.073 -12.784 1.00 96.81 286 SER A C 1
ATOM 2139 O O . SER A 1 286 ? -13.315 9.957 -12.827 1.00 96.81 286 SER A O 1
ATOM 2141 N N . LEU A 1 287 ? -11.298 9.117 -12.291 1.00 96.56 287 LEU A N 1
ATOM 2142 C CA . LEU A 1 287 ? -11.802 7.855 -11.739 1.00 96.56 287 LEU A CA 1
ATOM 2143 C C . LEU A 1 287 ? -12.714 8.094 -10.527 1.00 96.56 287 LEU A C 1
ATOM 2145 O O . LEU A 1 287 ? -13.812 7.541 -10.473 1.00 96.56 287 LEU A O 1
ATOM 2149 N N . GLU A 1 288 ? -12.328 8.994 -9.615 1.00 93.88 288 GLU A N 1
ATOM 2150 C CA . GLU A 1 288 ? -13.152 9.364 -8.458 1.00 93.88 288 GLU A CA 1
ATOM 2151 C C . GLU A 1 288 ? -14.525 9.912 -8.875 1.00 93.88 288 GLU A C 1
ATOM 2153 O O . GLU A 1 288 ? -15.542 9.505 -8.310 1.00 93.88 288 GLU A O 1
ATOM 2158 N N . ARG A 1 289 ? -14.573 10.787 -9.891 1.00 93.12 289 ARG A N 1
ATOM 2159 C CA . ARG A 1 289 ? -15.828 11.341 -10.439 1.00 93.12 289 ARG A CA 1
ATOM 2160 C C . ARG A 1 289 ? -16.706 10.279 -11.094 1.00 93.12 289 ARG A C 1
ATOM 2162 O O . ARG A 1 289 ? -17.927 10.359 -10.997 1.00 93.12 289 ARG A O 1
ATOM 2169 N N . LEU A 1 290 ? -16.090 9.290 -11.739 1.00 95.25 290 LEU A N 1
ATOM 2170 C CA . LEU A 1 290 ? -16.776 8.150 -12.351 1.00 95.25 290 LEU A CA 1
ATOM 2171 C C . LEU A 1 290 ? -17.156 7.061 -11.335 1.00 95.25 290 LEU A C 1
ATOM 2173 O O . LEU A 1 290 ? -17.718 6.040 -11.720 1.00 95.25 290 LEU A O 1
ATOM 2177 N N . ARG A 1 291 ? -16.877 7.279 -10.043 1.00 94.81 291 ARG A N 1
ATOM 2178 C CA . ARG A 1 291 ? -17.096 6.320 -8.950 1.00 94.81 291 ARG A CA 1
ATOM 2179 C C . ARG A 1 291 ? -16.335 4.999 -9.122 1.00 94.81 291 ARG A C 1
ATOM 2181 O O . ARG A 1 291 ? -16.784 3.947 -8.668 1.00 94.81 291 ARG A O 1
ATOM 2188 N N . ILE A 1 292 ? -15.178 5.065 -9.774 1.00 96.69 292 ILE A N 1
ATOM 2189 C CA . ILE A 1 292 ? -14.256 3.944 -9.942 1.00 96.69 292 ILE A CA 1
ATOM 2190 C C . ILE A 1 292 ? -13.286 3.968 -8.761 1.00 96.69 292 ILE A C 1
ATOM 2192 O O . ILE A 1 292 ? -12.466 4.876 -8.630 1.00 96.69 292 ILE A O 1
ATOM 2196 N N . ASP A 1 293 ? -13.405 2.969 -7.890 1.00 96.81 293 ASP A N 1
ATOM 2197 C CA . ASP A 1 293 ? -12.592 2.847 -6.681 1.00 96.81 293 ASP A CA 1
ATOM 2198 C C . ASP A 1 293 ? -11.382 1.940 -6.915 1.00 96.81 293 ASP A C 1
ATOM 2200 O O . ASP A 1 293 ? -11.502 0.714 -6.991 1.00 96.81 293 ASP A O 1
ATOM 2204 N N . ASP A 1 294 ? -10.220 2.574 -7.014 1.00 97.12 294 ASP A N 1
ATOM 2205 C CA . ASP A 1 294 ? -8.911 1.942 -7.130 1.00 97.12 294 ASP A CA 1
ATOM 2206 C C . ASP A 1 294 ? -8.126 2.199 -5.829 1.00 97.12 294 ASP A C 1
ATOM 2208 O O . ASP A 1 294 ? -7.690 3.333 -5.608 1.00 97.12 294 ASP A O 1
ATOM 2212 N N . PRO A 1 295 ? -7.976 1.193 -4.941 1.00 94.75 295 PRO A N 1
ATOM 2213 C CA . PRO A 1 295 ? -7.380 1.368 -3.616 1.00 94.75 295 PRO A CA 1
ATOM 2214 C C . PRO A 1 295 ? -5.967 1.944 -3.620 1.00 94.75 295 PRO A C 1
ATOM 2216 O O . PRO A 1 295 ? -5.630 2.725 -2.734 1.00 94.75 295 PRO A O 1
ATOM 2219 N N . VAL A 1 296 ? -5.154 1.555 -4.602 1.00 95.94 296 VAL A N 1
ATOM 2220 C CA . VAL A 1 296 ? -3.723 1.890 -4.654 1.00 95.94 296 VAL A CA 1
ATOM 2221 C C . VAL A 1 296 ? -3.398 2.895 -5.761 1.00 95.94 296 VAL A C 1
ATOM 2223 O O . VAL A 1 296 ? -2.294 3.431 -5.811 1.00 95.94 296 VAL A O 1
ATOM 2226 N N . GLY A 1 297 ? -4.355 3.172 -6.651 1.00 96.31 297 GLY A N 1
ATOM 2227 C CA . GLY A 1 297 ? -4.167 4.036 -7.816 1.00 96.31 297 GLY A CA 1
ATOM 2228 C C . GLY A 1 297 ? -3.475 3.340 -8.992 1.00 96.31 297 GLY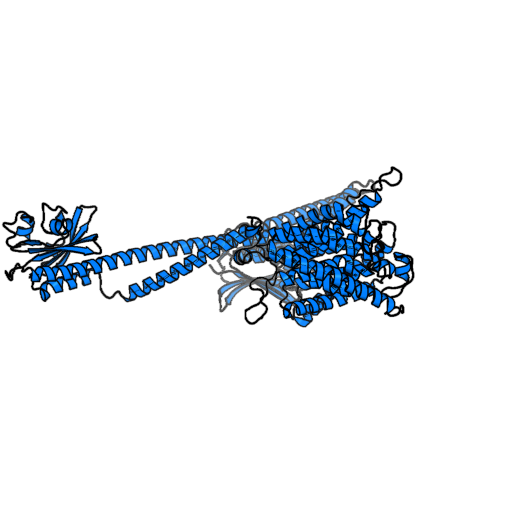 A C 1
ATOM 2229 O O . GLY A 1 297 ? -2.886 4.023 -9.835 1.00 96.31 297 GLY A O 1
ATOM 2230 N N . ALA A 1 298 ? -3.549 2.009 -9.072 1.00 97.25 298 ALA A N 1
ATOM 2231 C CA . ALA A 1 298 ? -2.909 1.191 -10.100 1.00 97.25 298 ALA A CA 1
ATOM 2232 C C . ALA A 1 298 ? -3.266 1.625 -11.533 1.00 97.25 298 ALA A C 1
ATOM 2234 O O . ALA A 1 298 ? -2.384 1.717 -12.385 1.00 97.25 298 ALA A O 1
ATOM 2235 N N . ILE A 1 299 ? -4.528 1.962 -11.816 1.00 98.44 299 ILE A N 1
ATOM 2236 C CA . ILE A 1 299 ? -4.970 2.429 -13.141 1.00 98.44 299 ILE A CA 1
ATOM 2237 C C . ILE A 1 299 ? -4.292 3.759 -13.494 1.00 98.44 299 ILE A C 1
ATOM 2239 O O . ILE A 1 299 ? -3.875 3.964 -14.633 1.00 98.44 299 ILE A O 1
ATOM 2243 N N . SER A 1 300 ? -4.149 4.665 -12.525 1.00 98.38 300 SER A N 1
ATOM 2244 C CA . SER A 1 300 ? -3.534 5.977 -12.770 1.00 98.38 300 SER A CA 1
ATOM 2245 C C . SER A 1 300 ? -2.010 5.878 -12.897 1.00 98.38 300 SER A C 1
ATOM 2247 O O . SER A 1 300 ? -1.416 6.540 -13.749 1.00 98.38 300 SER A O 1
ATOM 2249 N N . VAL A 1 301 ? -1.370 5.026 -12.091 1.00 98.69 301 VAL A N 1
ATOM 2250 C CA . VAL A 1 301 ? 0.081 4.785 -12.138 1.00 98.69 301 VAL A CA 1
ATOM 2251 C C . VAL A 1 301 ? 0.487 3.991 -13.377 1.00 98.69 301 VAL A C 1
ATOM 2253 O O . VAL A 1 301 ? 1.499 4.315 -13.984 1.00 98.69 301 VAL A O 1
ATOM 2256 N N . HIS A 1 302 ? -0.275 2.974 -13.775 1.00 98.69 302 HIS A N 1
ATOM 2257 C CA . HIS A 1 302 ? 0.141 2.041 -14.825 1.00 98.69 302 HIS A CA 1
ATOM 2258 C C . HIS A 1 302 ? -0.619 2.223 -16.139 1.00 98.69 302 HIS A C 1
ATOM 2260 O O . HIS A 1 302 ? 0.005 2.253 -17.194 1.00 98.69 302 HIS A O 1
ATOM 2266 N N . GLY A 1 303 ? -1.939 2.410 -16.093 1.00 98.12 303 GLY A N 1
ATOM 2267 C CA . GLY A 1 303 ? -2.758 2.636 -17.286 1.00 98.12 303 GLY A CA 1
ATOM 2268 C C . GLY A 1 303 ? -2.517 4.019 -17.890 1.00 98.12 303 GLY A C 1
ATOM 2269 O O . GLY A 1 303 ? -1.956 4.141 -18.975 1.00 98.12 303 GLY A O 1
ATOM 2270 N N . ALA A 1 304 ? -2.890 5.081 -17.170 1.00 98.62 304 ALA A N 1
ATOM 2271 C CA . ALA A 1 304 ? -2.805 6.451 -17.688 1.00 98.62 304 ALA A CA 1
ATOM 2272 C C . ALA A 1 304 ? -1.359 6.884 -17.990 1.00 98.62 304 ALA A C 1
ATOM 2274 O O . ALA A 1 304 ? -1.073 7.419 -19.062 1.00 98.62 304 ALA A O 1
ATOM 2275 N N . ASN A 1 305 ? -0.428 6.609 -17.075 1.00 98.75 305 ASN A N 1
ATOM 2276 C CA . ASN A 1 305 ? 0.990 6.898 -17.290 1.00 98.75 305 ASN A CA 1
ATOM 2277 C C . ASN A 1 305 ? 1.663 5.930 -18.278 1.00 98.75 305 ASN A C 1
ATOM 2279 O O . ASN A 1 305 ? 2.623 6.318 -18.939 1.00 98.75 305 ASN A O 1
ATOM 2283 N N . GLY A 1 306 ? 1.147 4.710 -18.457 1.00 98.56 306 GLY A N 1
ATOM 2284 C CA . GLY A 1 306 ? 1.591 3.807 -19.522 1.00 98.56 306 GLY A CA 1
ATOM 2285 C C . GLY A 1 306 ? 1.239 4.335 -20.916 1.00 98.56 306 GLY A C 1
ATOM 2286 O O . GLY A 1 306 ? 2.098 4.348 -21.805 1.00 98.56 306 GLY A O 1
ATOM 2287 N N . ILE A 1 307 ? 0.025 4.878 -21.085 1.00 98.81 307 ILE A N 1
ATOM 2288 C CA . ILE A 1 307 ? -0.381 5.606 -22.300 1.00 98.81 307 ILE A CA 1
ATOM 2289 C C . ILE A 1 307 ? 0.543 6.798 -22.525 1.00 98.81 307 ILE A C 1
ATOM 2291 O O . ILE A 1 307 ? 1.130 6.926 -23.599 1.00 98.81 307 ILE A O 1
ATOM 2295 N N . TRP A 1 308 ? 0.682 7.663 -21.513 1.00 98.81 308 TRP A N 1
ATOM 2296 C CA . TRP A 1 308 ? 1.518 8.857 -21.610 1.00 98.81 308 TRP A CA 1
ATOM 2297 C C . TRP A 1 308 ? 2.952 8.497 -21.990 1.00 98.81 308 TRP A C 1
ATOM 2299 O O . TRP A 1 308 ? 3.479 9.058 -22.946 1.00 98.81 308 TRP A O 1
ATOM 2309 N N . GLY A 1 309 ? 3.555 7.518 -21.317 1.00 98.56 309 GLY A N 1
ATOM 2310 C CA . GLY A 1 309 ? 4.916 7.091 -21.607 1.00 98.56 309 GLY A CA 1
ATOM 2311 C C . GLY A 1 309 ? 5.103 6.564 -23.021 1.00 98.56 309 GLY A C 1
ATOM 2312 O O . GLY A 1 309 ? 6.070 6.904 -23.699 1.00 98.56 309 GLY A O 1
ATOM 2313 N N . THR A 1 310 ? 4.128 5.807 -23.515 1.00 98.75 310 THR A N 1
ATOM 2314 C CA . THR A 1 310 ? 4.166 5.261 -24.876 1.00 98.75 310 THR A CA 1
ATOM 2315 C C . THR A 1 310 ? 4.033 6.360 -25.926 1.00 98.75 310 THR A C 1
ATOM 2317 O O . THR A 1 310 ? 4.760 6.343 -26.917 1.00 98.75 310 THR A O 1
ATOM 2320 N N . LEU A 1 311 ? 3.170 7.355 -25.707 1.00 98.81 311 LEU A N 1
ATOM 2321 C CA . LEU A 1 311 ? 3.074 8.531 -26.577 1.00 98.81 311 LEU A CA 1
ATOM 2322 C C . LEU A 1 311 ? 4.325 9.415 -26.479 1.00 98.81 311 LEU A C 1
ATOM 2324 O O . LEU A 1 311 ? 4.784 9.951 -27.488 1.00 98.81 311 LEU A O 1
ATOM 2328 N N . ALA A 1 312 ? 4.916 9.526 -25.289 1.00 98.69 312 ALA A N 1
ATOM 2329 C CA . ALA A 1 312 ? 6.131 10.289 -25.054 1.00 98.69 312 ALA A CA 1
ATOM 2330 C C . ALA A 1 312 ? 7.322 9.750 -25.856 1.00 98.69 312 ALA A C 1
ATOM 2332 O O . ALA A 1 312 ? 8.141 10.549 -26.305 1.00 98.69 312 ALA A O 1
ATOM 2333 N N . VAL A 1 313 ? 7.380 8.444 -26.140 1.00 98.62 313 VAL A N 1
ATOM 2334 C CA . VAL A 1 313 ? 8.338 7.878 -27.109 1.00 98.62 313 VAL A CA 1
ATOM 2335 C C . VAL A 1 313 ? 8.234 8.588 -28.460 1.00 98.62 313 VAL A C 1
ATOM 2337 O O . VAL A 1 313 ? 9.228 9.093 -28.977 1.00 98.62 313 VAL A O 1
ATOM 2340 N N . GLY A 1 314 ? 7.021 8.705 -29.003 1.00 98.25 314 GLY A N 1
ATOM 2341 C CA . GLY A 1 314 ? 6.785 9.353 -30.292 1.00 98.25 314 GLY A CA 1
ATOM 2342 C C . GLY A 1 314 ? 7.015 10.860 -30.299 1.00 98.25 314 GLY A C 1
ATOM 2343 O O . GLY A 1 314 ? 7.226 11.443 -31.360 1.00 98.25 314 GLY A O 1
ATOM 2344 N N . LEU A 1 315 ? 7.022 11.495 -29.128 1.00 98.69 315 LEU A N 1
ATOM 2345 C CA . LEU A 1 315 ? 7.327 12.916 -28.982 1.00 98.69 315 LEU A CA 1
ATOM 2346 C C . LEU A 1 315 ? 8.828 13.173 -28.809 1.00 98.69 315 LEU A C 1
ATOM 2348 O O . LEU A 1 315 ? 9.361 14.077 -29.451 1.00 98.69 315 LEU A O 1
ATOM 2352 N N . PHE A 1 316 ? 9.495 12.391 -27.957 1.00 98.62 316 PHE A N 1
ATOM 2353 C CA . PHE A 1 316 ? 10.811 12.717 -27.400 1.00 98.62 316 PHE A CA 1
ATOM 2354 C C . PHE A 1 316 ? 11.966 11.828 -27.873 1.00 98.62 316 PHE A C 1
ATOM 2356 O O . PHE A 1 316 ? 13.106 12.109 -27.488 1.00 98.62 316 PHE A O 1
ATOM 2363 N N . ALA A 1 317 ? 11.711 10.788 -28.679 1.00 98.44 317 ALA A N 1
ATOM 2364 C CA . ALA A 1 317 ? 12.777 9.974 -29.262 1.00 98.44 317 ALA A CA 1
ATOM 2365 C C . ALA A 1 317 ? 13.813 10.856 -29.977 1.00 98.44 317 ALA A C 1
ATOM 2367 O O . ALA A 1 317 ? 13.471 11.838 -30.640 1.00 98.44 317 ALA A O 1
ATOM 2368 N N . GLN A 1 318 ? 15.085 10.521 -29.814 1.00 98.19 318 GLN A N 1
ATOM 2369 C CA . GLN A 1 318 ? 16.201 11.316 -30.313 1.00 98.19 318 GLN A CA 1
ATOM 2370 C C . GLN A 1 318 ? 17.196 10.407 -31.020 1.00 98.19 318 GLN A C 1
ATOM 2372 O O . GLN A 1 318 ? 17.759 9.501 -30.404 1.00 98.19 318 GLN A O 1
ATOM 2377 N N . ASP A 1 319 ? 17.456 10.714 -32.285 1.00 96.75 319 ASP A N 1
ATOM 2378 C CA . ASP A 1 319 ? 18.217 9.893 -33.222 1.00 96.75 319 ASP A CA 1
ATOM 2379 C C . ASP A 1 319 ? 19.548 9.398 -32.651 1.00 96.75 319 ASP A C 1
ATOM 2381 O O . ASP A 1 319 ? 19.811 8.202 -32.629 1.00 96.75 319 ASP A O 1
ATOM 2385 N N . LYS A 1 320 ? 20.332 10.295 -32.043 1.00 95.38 320 LYS A N 1
ATOM 2386 C CA . LYS A 1 320 ? 21.620 9.947 -31.423 1.00 95.38 320 LYS A CA 1
ATOM 2387 C C . LYS A 1 320 ? 21.523 8.850 -30.354 1.00 95.38 320 LYS A C 1
ATOM 2389 O O . LYS A 1 320 ? 22.460 8.080 -30.185 1.00 95.38 320 LYS A O 1
ATOM 2394 N N . TYR A 1 321 ? 20.425 8.783 -29.598 1.00 96.00 321 TYR A N 1
ATOM 2395 C CA . TYR A 1 321 ? 20.231 7.747 -28.580 1.00 96.00 321 TYR A CA 1
ATOM 2396 C C . TYR A 1 321 ? 19.578 6.500 -29.172 1.00 96.00 321 TYR A C 1
ATOM 2398 O O . TYR A 1 321 ? 19.935 5.395 -28.777 1.00 96.00 321 TYR A O 1
ATOM 2406 N N . VAL A 1 322 ? 18.675 6.659 -30.147 1.00 95.25 322 VAL A N 1
ATOM 2407 C CA . VAL A 1 322 ? 18.107 5.533 -30.905 1.00 95.25 322 VAL A CA 1
ATOM 2408 C C . VAL A 1 322 ? 19.221 4.762 -31.607 1.00 95.25 322 VAL A C 1
ATOM 2410 O O . VAL A 1 322 ? 19.316 3.552 -31.429 1.00 95.25 322 VAL A O 1
ATOM 2413 N N . GLN A 1 323 ? 20.107 5.442 -32.333 1.00 92.69 323 GLN A N 1
ATOM 2414 C CA . GLN A 1 323 ? 21.197 4.803 -33.061 1.00 92.69 323 GLN A CA 1
ATOM 2415 C C . GLN A 1 323 ? 22.135 4.049 -32.113 1.00 92.69 323 GLN A C 1
ATOM 2417 O O . GLN A 1 323 ? 22.504 2.911 -32.394 1.00 92.69 323 GLN A O 1
ATOM 2422 N N . ASN A 1 324 ? 22.460 4.642 -30.961 1.00 89.44 324 ASN A N 1
ATOM 2423 C CA . ASN A 1 324 ? 23.331 4.022 -29.962 1.00 89.44 324 ASN A CA 1
ATOM 2424 C C . ASN A 1 324 ? 22.699 2.804 -29.270 1.00 89.44 324 ASN A C 1
ATOM 2426 O O . ASN A 1 324 ? 23.412 1.859 -28.943 1.00 89.44 324 ASN A O 1
ATOM 2430 N N . SER A 1 325 ? 21.388 2.828 -29.020 1.00 89.38 325 SER A N 1
ATOM 2431 C CA . SER A 1 325 ? 20.711 1.797 -28.222 1.00 89.38 325 SER A CA 1
ATOM 2432 C C . SER A 1 325 ? 20.036 0.713 -29.063 1.00 89.38 325 SER A C 1
ATOM 2434 O O . SER A 1 325 ? 20.008 -0.442 -28.649 1.00 89.38 325 SER A O 1
ATOM 2436 N N . LEU A 1 326 ? 19.486 1.074 -30.225 1.00 89.81 326 LEU A N 1
ATOM 2437 C CA . LEU A 1 326 ? 18.670 0.206 -31.083 1.00 89.81 326 LEU A CA 1
ATOM 2438 C C . LEU A 1 326 ? 19.259 -0.009 -32.488 1.00 89.81 326 LEU A C 1
ATOM 2440 O O . LEU A 1 326 ? 18.766 -0.860 -33.224 1.00 89.81 326 LEU A O 1
ATOM 2444 N N . GLY A 1 327 ? 20.300 0.735 -32.878 1.00 90.88 327 GLY A N 1
ATOM 2445 C CA . GLY A 1 327 ? 21.018 0.512 -34.140 1.00 90.88 327 GLY A CA 1
ATOM 2446 C C . GLY A 1 327 ? 20.323 1.035 -35.403 1.00 90.88 327 GLY A C 1
ATOM 2447 O O . GLY A 1 327 ? 20.759 0.714 -36.506 1.00 90.88 327 GLY A O 1
ATOM 2448 N N . PHE A 1 328 ? 19.270 1.845 -35.270 1.00 92.75 328 PHE A N 1
ATOM 2449 C CA . PHE A 1 328 ? 18.596 2.509 -36.391 1.00 92.75 328 PHE A CA 1
ATOM 2450 C C . PHE A 1 328 ? 18.346 3.994 -36.103 1.00 92.75 328 PHE A C 1
ATOM 2452 O O . PHE A 1 328 ? 18.576 4.466 -34.993 1.00 92.75 328 PHE A O 1
ATOM 2459 N N . SER A 1 329 ? 17.896 4.733 -37.119 1.00 94.56 329 SER A N 1
ATOM 2460 C CA . SER A 1 329 ? 17.699 6.183 -37.061 1.00 94.56 329 SER A CA 1
ATOM 2461 C C . SER A 1 329 ? 16.213 6.536 -37.034 1.00 94.56 329 SER A C 1
ATOM 2463 O O . SER A 1 329 ? 15.463 6.143 -37.930 1.00 94.56 329 SER A O 1
ATOM 2465 N N . ILE A 1 330 ? 15.779 7.252 -35.994 1.00 96.31 330 ILE A N 1
ATOM 2466 C CA . ILE A 1 330 ? 14.442 7.852 -35.910 1.00 96.31 330 ILE A CA 1
ATOM 2467 C C . ILE A 1 330 ? 14.440 9.006 -34.901 1.00 96.31 330 ILE A C 1
ATOM 2469 O O . ILE A 1 330 ? 15.099 8.943 -33.865 1.00 96.31 330 ILE A O 1
ATOM 2473 N N . ASN A 1 331 ? 13.658 10.049 -35.173 1.00 97.81 331 ASN A N 1
ATOM 2474 C CA . ASN A 1 331 ? 13.374 11.119 -34.218 1.00 97.81 331 ASN A CA 1
ATOM 2475 C C . ASN A 1 331 ? 11.893 11.100 -33.829 1.00 97.81 331 ASN A C 1
ATOM 2477 O O . ASN A 1 331 ? 11.031 10.681 -34.599 1.00 97.81 331 ASN A O 1
ATOM 2481 N N . GLY A 1 332 ? 11.598 11.596 -32.634 1.00 98.00 332 GLY A N 1
ATOM 2482 C CA . GLY A 1 332 ? 10.253 11.961 -32.224 1.00 98.00 332 GLY A CA 1
ATOM 2483 C C . GLY A 1 332 ? 9.834 13.300 -32.831 1.00 98.00 332 GLY A C 1
ATOM 2484 O O . GLY A 1 332 ? 10.653 14.052 -33.373 1.00 98.00 332 GLY A O 1
ATOM 2485 N N . LEU A 1 333 ? 8.547 13.618 -32.707 1.00 98.31 333 LEU A N 1
ATOM 2486 C CA . LEU A 1 333 ? 7.939 14.816 -33.286 1.00 98.31 333 LEU A CA 1
ATOM 2487 C C . LEU A 1 333 ? 8.659 16.112 -32.872 1.00 98.31 333 LEU A C 1
ATOM 2489 O O . LEU A 1 333 ? 8.900 16.970 -33.718 1.00 98.31 333 LEU A O 1
ATOM 2493 N N . ILE A 1 334 ? 9.044 16.243 -31.596 1.00 98.00 334 ILE A N 1
ATOM 2494 C CA . ILE A 1 334 ? 9.686 17.458 -31.053 1.00 98.00 334 ILE A CA 1
ATOM 2495 C C . ILE A 1 334 ? 11.105 17.644 -31.613 1.00 98.00 334 ILE A C 1
ATOM 2497 O O . ILE A 1 334 ? 11.590 18.768 -31.717 1.00 98.00 334 ILE A O 1
ATOM 2501 N N . PHE A 1 335 ? 11.755 16.553 -32.018 1.00 97.69 335 PHE A N 1
ATOM 2502 C CA . PHE A 1 335 ? 13.119 16.545 -32.548 1.00 97.69 335 PHE A CA 1
ATOM 2503 C C . PHE A 1 335 ? 13.161 16.420 -34.080 1.00 97.69 335 PHE A C 1
ATOM 2505 O O . PHE A 1 335 ? 14.184 16.044 -34.645 1.00 97.69 335 PHE A O 1
ATOM 2512 N N . GLY A 1 336 ? 12.058 16.745 -34.765 1.00 96.12 336 GLY A N 1
ATOM 2513 C CA . GLY A 1 336 ? 12.010 16.844 -36.227 1.00 96.12 336 GLY A CA 1
ATOM 2514 C C . GLY A 1 336 ? 11.709 15.539 -36.970 1.00 96.12 336 GLY A C 1
ATOM 2515 O O . GLY A 1 336 ? 11.836 15.505 -38.189 1.00 96.12 336 GLY A O 1
ATOM 2516 N N . GLY A 1 337 ? 11.283 14.476 -36.279 1.00 94.69 337 GLY A N 1
ATOM 2517 C CA . GLY A 1 337 ? 10.946 13.186 -36.903 1.00 94.69 337 GLY A CA 1
ATOM 2518 C C . GLY A 1 337 ? 9.556 13.095 -37.546 1.00 94.69 337 GLY A C 1
ATOM 2519 O O . GLY A 1 337 ? 9.190 12.048 -38.074 1.00 94.69 337 GLY A O 1
ATOM 2520 N N . GLY A 1 338 ? 8.765 14.173 -37.508 1.00 96.31 338 GLY A N 1
ATOM 2521 C CA . GLY A 1 338 ? 7.376 14.176 -37.976 1.00 96.31 338 GLY A CA 1
ATOM 2522 C C . GLY A 1 338 ? 6.419 13.412 -37.048 1.00 96.31 338 GLY A C 1
ATOM 2523 O O . GLY A 1 338 ? 6.776 13.010 -35.943 1.00 96.31 338 GLY A O 1
ATOM 2524 N N . ALA A 1 339 ? 5.164 13.243 -37.477 1.00 97.25 339 ALA A N 1
ATOM 2525 C CA . ALA A 1 339 ? 4.110 12.630 -36.656 1.00 97.25 339 ALA A CA 1
ATOM 2526 C C . ALA A 1 339 ? 4.082 11.091 -36.713 1.00 97.25 339 ALA A C 1
ATOM 2528 O O . ALA A 1 339 ? 3.327 10.466 -35.975 1.00 97.25 339 ALA A O 1
ATOM 2529 N N . ASP A 1 340 ? 4.884 10.475 -37.580 1.00 97.06 340 ASP A N 1
ATOM 2530 C CA . ASP A 1 340 ? 4.786 9.051 -37.906 1.00 97.06 340 ASP A CA 1
ATOM 2531 C C . ASP A 1 340 ? 5.058 8.137 -36.699 1.00 97.06 340 ASP A C 1
ATOM 2533 O O . ASP A 1 340 ? 4.221 7.295 -36.371 1.00 97.06 340 ASP A O 1
ATOM 2537 N N . LEU A 1 341 ? 6.151 8.357 -35.953 1.00 98.06 341 LEU A N 1
ATOM 2538 C CA . LEU A 1 341 ? 6.423 7.578 -34.738 1.00 98.06 341 LEU A CA 1
ATOM 2539 C C . LEU A 1 341 ? 5.313 7.760 -33.694 1.00 98.06 341 LEU A C 1
ATOM 2541 O O . LEU A 1 341 ? 4.846 6.782 -33.120 1.00 98.06 341 LEU A O 1
ATOM 2545 N N . LEU A 1 342 ? 4.828 8.987 -33.483 1.00 98.56 342 LEU A N 1
ATOM 2546 C CA . LEU A 1 342 ? 3.720 9.250 -32.560 1.00 98.56 342 LEU A CA 1
ATOM 2547 C C . LEU A 1 342 ? 2.443 8.493 -32.950 1.00 98.56 342 LEU A C 1
ATOM 2549 O O . LEU A 1 342 ? 1.779 7.935 -32.077 1.00 98.56 342 LEU A O 1
ATOM 2553 N N . LEU A 1 343 ? 2.117 8.431 -34.243 1.00 98.25 343 LEU A N 1
ATOM 2554 C CA . LEU A 1 343 ? 0.967 7.676 -34.740 1.00 98.25 343 LEU A CA 1
ATOM 2555 C C . LEU A 1 343 ? 1.143 6.167 -34.531 1.00 98.25 343 LEU A C 1
ATOM 2557 O O . LEU A 1 343 ? 0.200 5.519 -34.079 1.00 98.25 343 LEU A O 1
ATOM 2561 N N . ARG A 1 344 ? 2.339 5.617 -34.780 1.00 98.00 344 ARG A N 1
ATOM 2562 C CA . ARG A 1 344 ? 2.658 4.200 -34.509 1.00 98.00 344 ARG A CA 1
ATOM 2563 C C . ARG A 1 344 ? 2.499 3.863 -33.024 1.00 98.00 344 ARG A C 1
ATOM 2565 O O . ARG A 1 344 ? 1.868 2.863 -32.686 1.00 98.00 344 ARG A O 1
ATOM 2572 N N . GLN A 1 345 ? 2.992 4.729 -32.135 1.00 98.69 345 GLN A N 1
ATOM 2573 C CA . GLN A 1 345 ? 2.820 4.584 -30.686 1.00 98.69 345 GLN A CA 1
ATOM 2574 C C . GLN A 1 345 ? 1.341 4.648 -30.270 1.00 98.69 345 GLN A C 1
ATOM 2576 O O . GLN A 1 345 ? 0.881 3.807 -29.500 1.00 98.69 345 GLN A O 1
ATOM 2581 N N . ALA A 1 346 ? 0.580 5.613 -30.800 1.00 98.56 346 ALA A N 1
ATOM 2582 C CA . ALA A 1 346 ? -0.845 5.770 -30.503 1.00 98.56 346 ALA A CA 1
ATOM 2583 C C . ALA A 1 346 ? -1.678 4.572 -30.985 1.00 98.56 346 ALA A C 1
ATOM 2585 O O . ALA A 1 346 ? -2.559 4.100 -30.265 1.00 98.56 346 ALA A O 1
ATOM 2586 N N . GLN A 1 347 ? -1.373 4.046 -32.175 1.00 98.00 347 GLN A N 1
ATOM 2587 C CA . GLN A 1 347 ? -1.952 2.800 -32.675 1.00 98.00 347 GLN A CA 1
ATOM 2588 C C . GLN A 1 347 ? -1.621 1.640 -31.733 1.00 98.00 347 GLN A C 1
ATOM 2590 O O . GLN A 1 347 ? -2.529 0.921 -31.328 1.00 98.00 347 GLN A O 1
ATOM 2595 N N . GLY A 1 348 ? -0.359 1.500 -31.323 1.00 97.81 348 GLY A N 1
ATOM 2596 C CA . GLY A 1 348 ? 0.071 0.498 -30.347 1.00 97.81 348 GLY A CA 1
ATOM 2597 C C . GLY A 1 348 ? -0.758 0.510 -29.064 1.00 97.81 348 GLY A C 1
ATOM 2598 O O . GLY A 1 348 ? -1.342 -0.510 -28.699 1.00 97.81 348 GLY A O 1
ATOM 2599 N N . VAL A 1 349 ? -0.893 1.680 -28.430 1.00 98.56 349 VAL A N 1
ATOM 2600 C CA . VAL A 1 349 ? -1.739 1.863 -27.236 1.00 98.56 349 VAL A CA 1
ATOM 2601 C C . VAL A 1 349 ? -3.182 1.430 -27.501 1.00 98.56 349 VAL A C 1
ATOM 2603 O O . VAL A 1 349 ? -3.759 0.694 -26.699 1.00 98.56 349 VAL A O 1
ATOM 2606 N N . LEU A 1 350 ? -3.767 1.867 -28.622 1.00 98.44 350 LEU A N 1
ATOM 2607 C CA . LEU A 1 350 ? -5.150 1.554 -28.980 1.00 98.44 350 LEU A CA 1
ATOM 2608 C C . LEU A 1 350 ? -5.365 0.048 -29.167 1.00 98.44 350 LEU A C 1
ATOM 2610 O O . LEU A 1 350 ? -6.298 -0.509 -28.597 1.00 98.44 350 LEU A O 1
ATOM 2614 N N . PHE A 1 351 ? -4.513 -0.625 -29.939 1.00 98.19 351 PHE A N 1
ATOM 2615 C CA . PHE A 1 351 ? -4.664 -2.056 -30.202 1.00 98.19 351 PHE A CA 1
ATOM 2616 C C . PHE A 1 351 ? -4.410 -2.905 -28.956 1.00 98.19 351 PHE A C 1
ATOM 2618 O O . PHE A 1 351 ? -5.127 -3.880 -28.732 1.00 98.19 351 PHE A O 1
ATOM 2625 N N . VAL A 1 352 ? -3.465 -2.508 -28.099 1.00 98.44 352 VAL A N 1
ATOM 2626 C CA . VAL A 1 352 ? -3.258 -3.175 -26.807 1.00 98.44 352 VAL A CA 1
ATOM 2627 C C . VAL A 1 352 ? -4.456 -2.975 -25.878 1.00 98.44 352 VAL A C 1
ATOM 2629 O O . VAL A 1 352 ? -4.875 -3.933 -25.231 1.00 98.44 352 VAL A O 1
ATOM 2632 N N . PHE A 1 353 ? -5.071 -1.788 -25.851 1.00 98.56 353 PHE A N 1
ATOM 2633 C CA . PHE A 1 353 ? -6.330 -1.568 -25.130 1.00 98.56 353 PHE A CA 1
ATOM 2634 C C . PHE A 1 353 ? -7.461 -2.459 -25.666 1.00 98.56 353 PHE A C 1
ATOM 2636 O O . PHE A 1 353 ? -8.108 -3.155 -24.885 1.00 98.56 353 PHE A O 1
ATOM 2643 N N . LEU A 1 354 ? -7.667 -2.484 -26.990 1.00 98.44 354 LEU A N 1
ATOM 2644 C CA . LEU A 1 354 ? -8.712 -3.280 -27.652 1.00 98.44 354 LEU A CA 1
ATOM 2645 C C . LEU A 1 354 ? -8.533 -4.794 -27.473 1.00 98.44 354 LEU A C 1
ATOM 2647 O O . LEU A 1 354 ? -9.499 -5.539 -27.616 1.00 98.44 354 LEU A O 1
ATOM 2651 N N . TRP A 1 355 ? -7.326 -5.246 -27.145 1.00 98.19 355 TRP A N 1
ATOM 2652 C CA . TRP A 1 355 ? -7.052 -6.629 -26.773 1.00 98.19 355 TRP A CA 1
ATOM 2653 C C . TRP A 1 355 ? -7.263 -6.876 -25.281 1.00 98.19 355 TRP A C 1
ATOM 2655 O O . TRP A 1 355 ? -8.086 -7.704 -24.891 1.00 98.19 355 TRP A O 1
ATOM 2665 N N . ALA A 1 356 ? -6.532 -6.145 -24.437 1.00 98.31 356 ALA A N 1
ATOM 2666 C CA . ALA A 1 356 ? -6.456 -6.429 -23.012 1.00 98.31 356 ALA A CA 1
ATOM 2667 C C . ALA A 1 356 ? -7.775 -6.133 -22.289 1.00 98.31 356 ALA A C 1
ATOM 2669 O O . ALA A 1 356 ? -8.239 -6.967 -21.512 1.00 98.31 356 ALA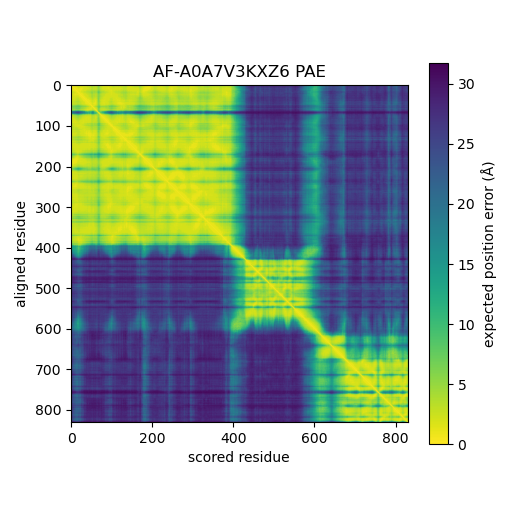 A O 1
ATOM 2670 N N . PHE A 1 357 ? -8.400 -4.978 -22.550 1.00 98.62 357 PHE A N 1
ATOM 2671 C CA . PHE A 1 357 ? -9.590 -4.556 -21.812 1.00 98.62 357 PHE A CA 1
ATOM 2672 C C . PHE A 1 357 ? -10.825 -5.421 -22.123 1.00 98.62 357 PHE A C 1
ATOM 2674 O O . PHE A 1 357 ? -11.391 -5.964 -21.173 1.00 98.62 357 PHE A O 1
ATOM 2681 N N . PRO A 1 358 ? -11.256 -5.622 -23.389 1.00 98.50 358 PRO A N 1
ATOM 2682 C CA . PRO A 1 358 ? -12.451 -6.418 -23.672 1.00 98.50 358 PRO A CA 1
ATOM 2683 C C . PRO A 1 358 ? -12.312 -7.879 -23.244 1.00 98.50 358 PRO A C 1
ATOM 2685 O O . PRO A 1 358 ? -13.246 -8.431 -22.664 1.00 98.50 358 PRO A O 1
ATOM 2688 N N . LEU A 1 359 ? -11.146 -8.494 -23.477 1.00 98.19 359 LEU A N 1
ATOM 2689 C CA . LEU A 1 359 ? -10.895 -9.884 -23.094 1.00 98.19 359 LEU A CA 1
ATOM 2690 C C . LEU A 1 359 ? -10.933 -10.057 -21.571 1.00 98.19 359 LEU A C 1
ATOM 2692 O O . LEU A 1 359 ? -11.616 -10.953 -21.073 1.00 98.19 359 LEU A O 1
ATOM 2696 N N . ALA A 1 360 ? -10.270 -9.165 -20.827 1.00 98.19 360 ALA A N 1
ATOM 2697 C CA . ALA A 1 360 ? -10.339 -9.164 -19.369 1.00 98.19 360 ALA A CA 1
ATOM 2698 C C . ALA A 1 360 ? -11.760 -8.893 -18.864 1.00 98.19 360 ALA A C 1
ATOM 2700 O O . ALA A 1 360 ? -12.216 -9.561 -17.942 1.00 98.19 360 ALA A O 1
ATOM 2701 N N . TRP A 1 361 ? -12.483 -7.951 -19.471 1.00 98.44 361 TRP A N 1
ATOM 2702 C CA . TRP A 1 361 ? -13.840 -7.598 -19.056 1.00 98.44 361 TRP A CA 1
ATOM 2703 C C . TRP A 1 361 ? -14.803 -8.774 -19.226 1.00 98.44 361 TRP A C 1
ATOM 2705 O O . TRP A 1 361 ? -15.497 -9.130 -18.275 1.00 98.44 361 TRP A O 1
ATOM 2715 N N . VAL A 1 362 ? -14.794 -9.433 -20.391 1.00 98.25 362 VAL A N 1
ATOM 2716 C CA . VAL A 1 362 ? -15.593 -10.648 -20.630 1.00 98.25 362 VAL A CA 1
ATOM 2717 C C . VAL A 1 362 ? -15.224 -11.737 -19.626 1.00 98.25 362 VAL A C 1
ATOM 2719 O O . VAL A 1 362 ? -16.107 -12.357 -19.036 1.00 98.25 362 VAL A O 1
ATOM 2722 N N . PHE A 1 363 ? -13.932 -11.943 -19.376 1.00 97.38 363 PHE A N 1
ATOM 2723 C CA . PHE A 1 363 ? -13.486 -12.941 -18.413 1.00 97.38 363 PHE A CA 1
ATOM 2724 C C . PHE A 1 363 ? -13.953 -12.644 -16.984 1.00 97.38 363 PHE A C 1
ATOM 2726 O O . PHE A 1 363 ? -14.484 -13.531 -16.316 1.00 97.38 363 PHE A O 1
ATOM 2733 N N . PHE A 1 364 ? -13.827 -11.400 -16.517 1.00 97.94 364 PHE A N 1
ATOM 2734 C CA . PHE A 1 364 ? -14.314 -11.008 -15.196 1.00 97.94 364 PHE A CA 1
ATOM 2735 C C . PHE A 1 364 ? -15.836 -11.148 -15.079 1.00 97.94 364 PHE A C 1
ATOM 2737 O O . PHE A 1 364 ? -16.312 -11.555 -14.022 1.00 97.94 364 PHE A O 1
ATOM 2744 N N . GLN A 1 365 ? -16.602 -10.894 -16.146 1.00 97.88 365 GLN A N 1
ATOM 2745 C CA . GLN A 1 365 ? -18.049 -11.152 -16.163 1.00 97.88 365 GLN A CA 1
ATOM 2746 C C . GLN A 1 365 ? -18.374 -12.649 -16.038 1.00 97.88 365 GLN A C 1
ATOM 2748 O O . GLN A 1 365 ? -19.272 -13.037 -15.284 1.00 97.88 365 GLN A O 1
ATOM 2753 N N . ILE A 1 366 ? -17.620 -13.508 -16.730 1.00 97.12 366 ILE A N 1
ATOM 2754 C CA . ILE A 1 366 ? -17.753 -14.967 -16.609 1.00 97.12 366 ILE A CA 1
ATOM 2755 C C . ILE A 1 366 ? -17.407 -15.414 -15.183 1.00 97.12 366 ILE A C 1
ATOM 2757 O O . ILE A 1 366 ? -18.172 -16.156 -14.571 1.00 97.12 366 ILE A O 1
ATOM 2761 N N . LEU A 1 367 ? -16.307 -14.927 -14.604 1.00 95.25 367 LEU A N 1
ATOM 2762 C CA . LEU A 1 367 ? -15.953 -15.235 -13.214 1.00 95.25 367 LEU A CA 1
ATOM 2763 C C . LEU A 1 367 ? -17.031 -14.774 -12.234 1.00 95.25 367 LEU A C 1
ATOM 2765 O O . LEU A 1 367 ? -17.417 -15.524 -11.338 1.00 95.25 367 LEU A O 1
ATOM 2769 N N . ASN A 1 368 ? -17.552 -13.561 -12.420 1.00 96.00 368 ASN A N 1
ATOM 2770 C CA . ASN A 1 368 ? -18.569 -13.001 -11.542 1.00 96.00 368 ASN A CA 1
ATOM 2771 C C . ASN A 1 368 ? -19.889 -13.785 -11.590 1.00 96.00 368 ASN A C 1
ATOM 2773 O O . ASN A 1 368 ? -20.552 -13.916 -10.567 1.00 96.00 368 ASN A O 1
ATOM 2777 N N . SER A 1 369 ? -20.246 -14.340 -12.751 1.00 94.62 369 SER A N 1
ATOM 2778 C CA . SER A 1 369 ? -21.455 -15.157 -12.926 1.00 94.62 369 SER A CA 1
ATOM 2779 C C . SER A 1 369 ? -21.291 -16.634 -12.545 1.00 94.62 369 SER A C 1
ATOM 2781 O O . SER A 1 369 ? -22.298 -17.322 -12.396 1.00 94.62 369 SER A O 1
ATOM 2783 N N . THR A 1 370 ? -20.061 -17.130 -12.366 1.00 93.88 370 THR A N 1
ATOM 2784 C CA . THR A 1 370 ? -19.783 -18.546 -12.055 1.00 93.88 370 THR A CA 1
ATOM 2785 C C . THR A 1 370 ? -19.348 -18.758 -10.603 1.00 93.88 370 THR A C 1
ATOM 2787 O O . THR A 1 370 ? -20.114 -19.279 -9.798 1.00 93.88 370 THR A O 1
ATOM 2790 N N . VAL A 1 371 ? -18.129 -18.350 -10.246 1.00 88.12 371 VAL A N 1
ATOM 2791 C CA . VAL A 1 371 ? -17.544 -18.511 -8.896 1.00 88.12 371 VAL A CA 1
ATOM 2792 C C . VAL A 1 371 ? -17.800 -17.298 -7.984 1.00 88.12 371 VAL A C 1
ATOM 2794 O O . VAL A 1 371 ? -17.684 -17.371 -6.753 1.00 88.12 371 VAL A O 1
ATOM 2797 N N . GLY A 1 372 ? -18.184 -16.173 -8.589 1.00 90.19 372 GLY A N 1
ATOM 2798 C CA . GLY A 1 372 ? -18.328 -14.873 -7.944 1.00 90.19 372 GLY A CA 1
ATOM 2799 C C . GLY A 1 372 ? -16.986 -14.150 -7.830 1.00 90.19 372 GLY A C 1
ATOM 2800 O O . GLY A 1 372 ? -15.982 -14.736 -7.430 1.00 90.19 372 GLY A O 1
ATOM 2801 N N . LEU A 1 373 ? -16.968 -12.859 -8.169 1.00 94.38 373 LEU A N 1
ATOM 2802 C CA . LEU A 1 373 ? -15.747 -12.048 -8.129 1.00 94.38 373 LEU A CA 1
ATOM 2803 C C . LEU A 1 373 ? -15.595 -11.291 -6.803 1.00 94.38 373 LEU A C 1
ATOM 2805 O O . LEU A 1 373 ? -14.473 -11.057 -6.361 1.00 94.38 373 LEU A O 1
ATOM 2809 N N . ARG A 1 374 ? -16.710 -10.933 -6.155 1.00 96.12 374 ARG A N 1
ATOM 2810 C CA . ARG A 1 374 ? -16.748 -10.163 -4.904 1.00 96.12 374 ARG A CA 1
ATOM 2811 C C . ARG A 1 374 ? -17.061 -11.044 -3.695 1.00 96.12 374 ARG A C 1
ATOM 2813 O O . ARG A 1 374 ? -17.901 -11.938 -3.796 1.00 96.12 374 ARG A O 1
ATOM 2820 N N . VAL A 1 375 ? -16.410 -10.779 -2.565 1.00 95.75 375 VAL A N 1
ATOM 2821 C CA . VAL A 1 375 ? -16.770 -11.372 -1.264 1.00 95.75 375 VAL A CA 1
ATOM 2822 C C . VAL A 1 375 ? -18.130 -10.851 -0.779 1.00 95.75 375 VAL A C 1
ATOM 2824 O O . VAL A 1 375 ? -18.677 -9.888 -1.330 1.00 95.75 375 VAL A O 1
ATOM 2827 N N . THR A 1 376 ? -18.694 -11.478 0.251 1.00 94.12 376 THR A N 1
ATOM 2828 C CA . THR A 1 376 ? -19.936 -10.994 0.868 1.00 94.12 376 THR A CA 1
ATOM 2829 C C . THR A 1 376 ? -19.727 -9.647 1.572 1.00 94.12 376 THR A C 1
ATOM 2831 O O . THR A 1 376 ? -18.615 -9.282 1.953 1.00 94.12 376 THR A O 1
ATOM 2834 N N . SER A 1 377 ? -20.807 -8.884 1.780 1.00 91.44 377 SER A N 1
ATOM 2835 C CA . SER A 1 377 ? -20.716 -7.601 2.494 1.00 91.44 377 SER A CA 1
ATOM 2836 C C . SER A 1 377 ? -20.206 -7.756 3.929 1.00 91.44 377 SER A C 1
ATOM 2838 O O . SER A 1 377 ? -19.507 -6.875 4.419 1.00 91.44 377 SER A O 1
ATOM 2840 N N . GLU A 1 378 ? -20.522 -8.874 4.586 1.00 85.44 378 GLU A N 1
ATOM 2841 C CA . GLU A 1 378 ? -20.023 -9.192 5.925 1.00 85.44 378 GLU A CA 1
ATOM 2842 C C . GLU A 1 378 ? -18.508 -9.427 5.916 1.00 85.44 378 GLU A C 1
ATOM 2844 O O . GLU A 1 378 ? -17.791 -8.807 6.699 1.00 85.44 378 GLU A O 1
ATOM 2849 N N . GLU A 1 379 ? -18.000 -10.238 4.983 1.00 88.06 379 GLU A N 1
ATOM 2850 C CA . GLU A 1 379 ? -16.560 -10.489 4.824 1.00 88.06 379 GLU A CA 1
ATOM 2851 C C . GLU A 1 379 ? -15.786 -9.214 4.465 1.00 88.06 379 GLU A C 1
ATOM 2853 O O . GLU A 1 379 ? -14.710 -8.973 5.005 1.00 88.06 379 GLU A O 1
ATOM 2858 N N . GLU A 1 380 ? -16.333 -8.347 3.610 1.00 91.62 380 GLU A N 1
ATOM 2859 C CA . GLU A 1 380 ? -15.698 -7.069 3.263 1.00 91.62 380 GLU A CA 1
ATOM 2860 C C . GLU A 1 380 ? -15.642 -6.093 4.456 1.00 91.62 380 GLU A C 1
ATOM 2862 O O . GLU A 1 380 ? -14.662 -5.354 4.641 1.00 91.62 380 GLU A O 1
ATOM 2867 N N . ILE A 1 381 ? -16.687 -6.074 5.292 1.00 84.25 381 ILE A N 1
ATOM 2868 C CA . ILE A 1 381 ? -16.727 -5.263 6.517 1.00 84.25 381 ILE A CA 1
ATOM 2869 C C . ILE A 1 381 ? -15.778 -5.838 7.570 1.00 84.25 381 ILE A C 1
ATOM 2871 O O . ILE A 1 381 ? -15.042 -5.067 8.188 1.00 84.25 381 ILE A O 1
ATOM 2875 N N . ARG A 1 382 ? -15.718 -7.159 7.723 1.00 80.75 382 ARG A N 1
ATOM 2876 C CA . ARG A 1 382 ? -14.840 -7.826 8.689 1.00 80.75 382 ARG A CA 1
ATOM 2877 C C . ARG A 1 382 ? -13.364 -7.786 8.288 1.00 80.75 382 ARG A C 1
ATOM 2879 O O . ARG A 1 382 ? -12.514 -7.582 9.143 1.00 80.75 382 ARG A O 1
ATOM 2886 N N . GLY A 1 383 ? -13.068 -7.895 6.996 1.00 88.25 383 GLY A N 1
ATOM 2887 C CA . GLY A 1 383 ? -11.714 -8.004 6.453 1.00 88.25 383 GLY A CA 1
ATOM 2888 C C . GLY A 1 383 ? -11.422 -9.390 5.879 1.00 88.25 383 GLY A C 1
ATOM 2889 O O . GLY A 1 383 ? -11.836 -10.418 6.421 1.00 88.25 383 GLY A O 1
ATOM 2890 N N . LEU A 1 384 ? -10.693 -9.410 4.764 1.00 92.19 384 LEU A N 1
ATOM 2891 C CA . LEU A 1 384 ? -10.429 -10.624 3.992 1.00 92.19 384 LEU A CA 1
ATOM 2892 C C . LEU A 1 384 ? -9.337 -11.504 4.614 1.00 92.19 384 LEU A C 1
ATOM 2894 O O . LEU A 1 384 ? -9.224 -12.664 4.224 1.00 92.19 384 LEU A O 1
ATOM 2898 N N . ASP A 1 385 ? -8.553 -10.997 5.569 1.00 89.38 385 ASP A N 1
ATOM 2899 C CA . ASP A 1 385 ? -7.588 -11.825 6.305 1.00 89.38 385 ASP A CA 1
ATOM 2900 C C . ASP A 1 385 ? -8.317 -12.945 7.057 1.00 89.38 385 ASP A C 1
ATOM 2902 O O . ASP A 1 385 ? -7.975 -14.122 6.926 1.00 89.38 385 ASP A O 1
ATOM 2906 N N . PHE A 1 386 ? -9.394 -12.601 7.768 1.00 81.56 386 PHE A N 1
ATOM 2907 C CA . PHE A 1 386 ? -10.202 -13.600 8.453 1.00 81.56 386 PHE A CA 1
ATOM 2908 C C . PHE A 1 386 ? -11.097 -14.364 7.473 1.00 81.56 386 PHE A C 1
ATOM 2910 O O . PHE A 1 386 ? -11.118 -15.592 7.504 1.00 81.56 386 PHE A O 1
ATOM 2917 N N . GLY A 1 387 ? -11.825 -13.647 6.605 1.00 81.19 387 GLY A N 1
ATOM 2918 C CA . GLY A 1 387 ? -12.831 -14.246 5.719 1.00 81.19 387 GLY A CA 1
ATOM 2919 C C . GLY A 1 387 ? -12.268 -15.281 4.739 1.00 81.19 387 GLY A C 1
ATOM 2920 O O . GLY A 1 387 ? -12.881 -16.321 4.539 1.00 81.19 387 GLY A O 1
ATOM 2921 N N . GLU A 1 388 ? -11.082 -15.035 4.174 1.00 89.31 388 GLU A N 1
ATOM 2922 C CA . GLU A 1 388 ? -10.493 -15.915 3.152 1.00 89.31 388 GLU A CA 1
ATOM 2923 C C . GLU A 1 388 ? -9.333 -16.766 3.687 1.00 89.31 388 GLU A C 1
ATOM 2925 O O . GLU A 1 388 ? -9.070 -17.836 3.142 1.00 89.31 388 GLU A O 1
ATOM 2930 N N . HIS A 1 389 ? -8.636 -16.320 4.741 1.00 90.38 389 HIS A N 1
ATOM 2931 C CA . HIS A 1 389 ? -7.401 -16.967 5.215 1.00 90.38 389 HIS A CA 1
ATOM 2932 C C . HIS A 1 389 ? -7.454 -17.428 6.674 1.00 90.38 389 HIS A C 1
ATOM 2934 O O . HIS A 1 389 ? -6.488 -18.016 7.155 1.00 90.38 389 HIS A O 1
ATOM 2940 N N . SER A 1 390 ? -8.568 -17.201 7.384 1.00 84.62 390 SER A N 1
ATOM 2941 C CA . SER A 1 390 ? -8.736 -17.572 8.801 1.00 84.62 390 SER A CA 1
ATOM 2942 C C . SER A 1 390 ? -7.586 -17.092 9.700 1.00 84.62 390 SER A C 1
ATOM 2944 O O . SER A 1 390 ? -7.227 -17.752 10.675 1.00 84.62 390 SER A O 1
ATOM 2946 N N . MET A 1 391 ? -6.995 -15.942 9.369 1.00 81.88 391 MET A N 1
ATOM 2947 C CA . MET A 1 391 ? -5.874 -15.355 10.100 1.00 81.88 391 MET A CA 1
ATOM 2948 C C . MET A 1 391 ? -6.055 -13.849 10.278 1.00 81.88 391 MET A C 1
ATOM 2950 O O . MET A 1 391 ? -6.945 -13.240 9.695 1.00 81.88 391 MET A O 1
ATOM 2954 N N . THR A 1 392 ? -5.187 -13.248 11.084 1.00 77.19 392 THR A N 1
ATOM 2955 C CA . THR A 1 392 ? -5.166 -11.808 11.348 1.00 77.19 392 THR A CA 1
ATOM 2956 C C . THR A 1 392 ? -3.727 -11.324 11.224 1.00 77.19 392 THR A C 1
ATOM 2958 O O . THR A 1 392 ? -2.859 -11.810 11.953 1.00 77.19 392 THR A O 1
ATOM 2961 N N . SER A 1 393 ? -3.443 -10.381 10.326 1.00 81.06 393 SER A N 1
ATOM 2962 C CA . SER A 1 393 ? -2.065 -9.883 10.147 1.00 81.06 393 SER A CA 1
ATOM 2963 C C . SER A 1 393 ? -1.580 -9.018 11.310 1.00 81.06 393 SER A C 1
ATOM 2965 O O . SER A 1 393 ? -0.378 -8.901 11.538 1.00 81.06 393 SER A O 1
ATOM 2967 N N . TYR A 1 394 ? -2.519 -8.454 12.076 1.00 75.69 394 TYR A N 1
ATOM 2968 C CA . TYR A 1 394 ? -2.260 -7.621 13.248 1.00 75.69 394 TYR A CA 1
ATOM 2969 C C . TYR A 1 394 ? -3.064 -8.136 14.456 1.00 75.69 394 TYR A C 1
ATOM 2971 O O . TYR A 1 394 ? -4.069 -7.527 14.818 1.00 75.69 394 TYR A O 1
ATOM 2979 N N . PRO A 1 395 ? -2.648 -9.244 15.104 1.00 65.19 395 PRO A N 1
ATOM 2980 C CA . PRO A 1 395 ? -3.439 -9.907 16.151 1.00 65.19 395 PRO A CA 1
ATOM 2981 C C . PRO A 1 395 ? -3.878 -8.976 17.294 1.00 65.19 395 PRO A C 1
ATOM 2983 O O . PRO A 1 395 ? -5.012 -9.041 17.755 1.00 65.19 395 PRO A O 1
ATOM 2986 N N . LEU A 1 396 ? -3.004 -8.048 17.696 1.00 60.81 396 LEU A N 1
ATOM 2987 C CA . LEU A 1 396 ? -3.287 -7.044 18.728 1.00 60.81 396 LEU A CA 1
ATOM 2988 C C . LEU A 1 396 ? -4.356 -6.018 18.317 1.00 60.81 396 LEU A C 1
ATOM 2990 O O . LEU A 1 396 ? -5.123 -5.567 19.164 1.00 60.81 396 LEU A O 1
ATOM 2994 N N . PHE A 1 397 ? -4.418 -5.639 17.036 1.00 59.31 397 PHE A N 1
ATOM 2995 C CA . PHE A 1 397 ? -5.434 -4.702 16.544 1.00 59.31 397 PHE A CA 1
ATOM 2996 C C . PHE A 1 397 ? -6.821 -5.346 16.528 1.00 59.31 397 PHE A C 1
ATOM 2998 O O . PHE A 1 397 ? -7.792 -4.700 16.916 1.00 59.31 397 PHE A O 1
ATOM 3005 N N . ASP A 1 398 ? -6.909 -6.623 16.154 1.00 59.31 398 ASP A N 1
ATOM 3006 C CA . ASP A 1 398 ? -8.182 -7.347 16.139 1.00 59.31 398 ASP A CA 1
ATOM 3007 C C . ASP A 1 398 ? -8.685 -7.657 17.555 1.00 59.31 398 ASP A C 1
ATOM 3009 O O . ASP A 1 398 ? -9.881 -7.526 17.820 1.00 59.31 398 ASP A O 1
ATOM 3013 N N . GLU A 1 399 ? -7.794 -7.989 18.498 1.00 63.97 399 GLU A N 1
ATOM 3014 C CA . GLU A 1 399 ? -8.165 -8.109 19.916 1.00 63.97 399 GLU A CA 1
ATOM 3015 C C . GLU A 1 399 ? -8.723 -6.794 20.472 1.00 63.97 399 GLU A C 1
ATOM 3017 O O . GLU A 1 399 ? -9.735 -6.799 21.178 1.00 63.97 399 GLU A O 1
ATOM 3022 N N . LEU A 1 400 ? -8.105 -5.663 20.124 1.00 62.22 400 LEU A N 1
ATOM 3023 C CA . LEU A 1 400 ? -8.574 -4.335 20.518 1.00 62.22 400 LEU A CA 1
ATOM 3024 C C . LEU A 1 400 ? -9.934 -4.000 19.907 1.00 62.22 400 LEU A C 1
ATOM 3026 O O . LEU A 1 400 ? -10.825 -3.542 20.623 1.00 62.22 400 LEU A O 1
ATOM 3030 N N . GLN A 1 401 ? -10.109 -4.240 18.607 1.00 60.94 401 GLN A N 1
ATOM 3031 C CA . GLN A 1 401 ? -11.357 -3.930 17.917 1.00 60.94 401 GLN A CA 1
ATOM 3032 C C . GLN A 1 401 ? -12.509 -4.793 18.443 1.00 60.94 401 GLN A C 1
ATOM 3034 O O . GLN A 1 401 ? -13.585 -4.272 18.738 1.00 60.94 401 GLN A O 1
ATOM 3039 N N . LYS A 1 402 ? -12.265 -6.090 18.661 1.00 65.94 402 LYS A N 1
ATOM 3040 C CA . LYS A 1 402 ? -13.256 -7.001 19.238 1.00 65.94 402 LYS A CA 1
ATOM 3041 C C . LYS A 1 402 ? -13.644 -6.592 20.661 1.00 65.94 402 LYS A C 1
ATOM 3043 O O . LYS A 1 402 ? -14.833 -6.505 20.962 1.00 65.94 402 LYS A O 1
ATOM 3048 N N . LYS A 1 403 ? -12.664 -6.259 21.512 1.00 67.69 403 LYS A N 1
ATOM 3049 C CA . LYS A 1 403 ? -12.938 -5.724 22.857 1.00 67.69 403 LYS A CA 1
ATOM 3050 C C . LYS A 1 403 ? -13.745 -4.427 22.798 1.00 67.69 403 LYS A C 1
ATOM 3052 O O . LYS A 1 403 ? -14.647 -4.229 23.606 1.00 67.69 403 LYS A O 1
ATOM 3057 N N . GLN A 1 404 ? -13.451 -3.544 21.845 1.00 64.12 404 GLN A N 1
ATOM 3058 C CA . GLN A 1 404 ? -14.173 -2.284 21.684 1.00 64.12 404 GLN A CA 1
ATOM 3059 C C . GLN A 1 404 ? -15.637 -2.509 21.279 1.00 64.12 404 GLN A C 1
ATOM 3061 O O . GLN A 1 404 ? -16.528 -1.876 21.846 1.00 64.12 404 GLN A O 1
ATOM 3066 N N . GLU A 1 405 ? -15.903 -3.424 20.345 1.00 71.06 405 GLU A N 1
ATOM 3067 C CA . GLU A 1 405 ? -17.264 -3.793 19.931 1.00 71.06 405 GLU A CA 1
ATOM 3068 C C . GLU A 1 405 ? -18.062 -4.429 21.080 1.00 71.06 405 GLU A C 1
ATOM 3070 O O . GLU A 1 405 ? -19.212 -4.043 21.313 1.00 71.06 405 GLU A O 1
ATOM 3075 N N . GLU A 1 406 ? -17.442 -5.338 21.841 1.00 73.56 406 GLU A N 1
ATOM 3076 C CA . GLU A 1 406 ? -18.037 -5.951 23.037 1.00 73.56 406 GLU A CA 1
ATOM 3077 C C . GLU A 1 406 ? -18.416 -4.883 24.079 1.00 73.56 406 GLU A C 1
ATOM 3079 O O . GLU A 1 406 ? -19.560 -4.837 24.537 1.00 73.56 406 GLU A O 1
ATOM 3084 N N . ILE A 1 407 ? -17.507 -3.946 24.369 1.00 70.31 407 ILE A N 1
ATOM 3085 C CA . ILE A 1 407 ? -17.745 -2.840 25.310 1.00 70.31 407 ILE A CA 1
ATOM 3086 C C . ILE A 1 407 ? -18.876 -1.923 24.834 1.00 70.31 407 ILE A C 1
ATOM 3088 O O . ILE A 1 407 ? -19.715 -1.515 25.638 1.00 70.31 407 ILE A O 1
ATOM 3092 N N . VAL A 1 408 ? -18.934 -1.589 23.541 1.00 69.44 408 VAL A N 1
ATOM 3093 C CA . VAL A 1 408 ? -19.999 -0.737 22.984 1.00 69.44 408 VAL A CA 1
ATOM 3094 C C . VAL A 1 408 ? -21.363 -1.421 23.088 1.00 69.44 408 VAL A C 1
ATOM 3096 O O . VAL A 1 408 ? -22.349 -0.774 23.458 1.00 69.44 408 VAL A O 1
ATOM 3099 N N . ALA A 1 409 ? -21.434 -2.721 22.792 1.00 73.31 409 ALA A N 1
ATOM 3100 C CA . ALA A 1 409 ? -22.662 -3.495 22.937 1.00 73.31 409 ALA A CA 1
ATOM 3101 C C . ALA A 1 409 ? -23.120 -3.555 24.404 1.00 73.31 409 ALA A C 1
ATOM 3103 O O . ALA A 1 409 ? -24.305 -3.362 24.694 1.00 73.31 409 ALA A O 1
ATOM 3104 N N . GLU A 1 410 ? -22.186 -3.760 25.334 1.00 73.94 410 GLU A N 1
ATOM 3105 C CA . GLU A 1 410 ? -22.489 -3.844 26.762 1.00 73.94 410 GLU A CA 1
ATOM 3106 C C . GLU A 1 410 ? -22.887 -2.476 27.347 1.00 73.94 410 GLU A C 1
ATOM 3108 O O . GLU A 1 410 ? -23.873 -2.387 28.078 1.00 73.94 410 GLU A O 1
ATOM 3113 N N . LEU A 1 411 ? -22.248 -1.381 26.915 1.00 69.75 411 LEU A N 1
ATOM 3114 C CA . LEU A 1 411 ? -22.645 -0.001 27.238 1.00 69.75 411 LEU A CA 1
ATOM 3115 C C . LEU A 1 411 ? -24.064 0.334 26.773 1.00 69.75 411 LEU A C 1
ATOM 3117 O O . LEU A 1 411 ? -24.814 1.004 27.489 1.00 69.75 411 LEU A O 1
ATOM 3121 N N . LYS A 1 412 ? -24.444 -0.114 25.572 1.00 73.00 412 LYS A N 1
ATOM 3122 C CA . LYS A 1 412 ? -25.806 0.081 25.063 1.00 73.00 412 LYS A CA 1
ATOM 3123 C C . LYS A 1 412 ? -26.821 -0.629 25.958 1.00 73.00 412 LYS A C 1
ATOM 3125 O O . LYS A 1 412 ? -27.844 -0.042 26.304 1.00 73.00 412 LYS A O 1
ATOM 3130 N N . ARG A 1 413 ? -26.495 -1.848 26.393 1.00 72.31 413 ARG A N 1
ATOM 3131 C CA . ARG A 1 413 ? -27.335 -2.646 27.290 1.00 72.31 413 ARG A CA 1
ATOM 3132 C C . ARG A 1 413 ? -27.456 -2.028 28.684 1.00 72.31 413 ARG A C 1
ATOM 3134 O O . ARG A 1 413 ? -28.558 -1.997 29.222 1.00 72.31 413 ARG A O 1
ATOM 3141 N N . VAL A 1 414 ? -26.367 -1.477 29.232 1.00 71.44 414 VAL A N 1
ATOM 3142 C CA . VAL A 1 414 ? -26.402 -0.697 30.483 1.00 71.44 414 VAL A CA 1
ATOM 3143 C C . VAL A 1 414 ? -27.341 0.498 30.338 1.00 71.44 414 VAL A C 1
ATOM 3145 O O . VAL A 1 414 ? -28.242 0.642 31.150 1.00 71.44 414 VAL A O 1
ATOM 3148 N N . ARG A 1 415 ? -27.216 1.309 29.276 1.00 70.00 415 ARG A N 1
ATOM 3149 C CA . ARG A 1 415 ? -28.102 2.472 29.064 1.00 70.00 415 ARG A CA 1
ATOM 3150 C C . ARG A 1 415 ? -29.580 2.099 28.981 1.00 70.00 415 ARG A C 1
ATOM 3152 O O . ARG A 1 415 ? -30.408 2.784 29.574 1.00 70.00 415 ARG A O 1
ATOM 3159 N N . GLU A 1 416 ? -29.909 1.040 28.241 1.00 73.88 416 GLU A N 1
ATOM 3160 C CA . GLU A 1 416 ? -31.288 0.547 28.128 1.00 73.88 416 GLU A CA 1
ATOM 3161 C C . GLU A 1 416 ? -31.846 0.135 29.501 1.00 73.88 416 GLU A C 1
ATOM 3163 O O . GLU A 1 416 ? -32.979 0.481 29.839 1.00 73.88 416 GLU A O 1
ATOM 3168 N N . LEU A 1 417 ? -31.038 -0.538 30.325 1.00 69.75 417 LEU A N 1
ATOM 3169 C CA . LEU A 1 417 ? -31.425 -0.956 31.675 1.00 69.75 417 LEU A CA 1
ATOM 3170 C C . LEU A 1 417 ? -31.505 0.214 32.665 1.00 69.75 417 LEU A C 1
ATOM 3172 O O . LEU A 1 417 ? -32.456 0.275 33.442 1.00 69.75 417 LEU A O 1
ATOM 3176 N N . SER A 1 418 ? -30.570 1.166 32.623 1.00 67.38 418 SER A N 1
ATOM 3177 C CA . SER A 1 418 ? -30.597 2.364 33.471 1.00 67.38 418 SER A CA 1
ATOM 3178 C C . SER A 1 418 ? -31.834 3.221 33.193 1.00 67.38 418 SER A C 1
ATOM 3180 O O . SER A 1 418 ? -32.464 3.696 34.132 1.00 67.38 418 SER A O 1
ATOM 3182 N N . ALA A 1 419 ? -32.249 3.351 31.927 1.00 67.44 419 ALA A N 1
ATOM 3183 C CA . ALA A 1 419 ? -33.487 4.049 31.575 1.00 67.44 419 ALA A CA 1
ATOM 3184 C C . ALA A 1 419 ? -34.732 3.345 32.149 1.00 67.44 419 ALA A C 1
ATOM 3186 O O . ALA A 1 419 ? -35.632 3.999 32.677 1.00 67.44 419 ALA A O 1
ATOM 3187 N N . LEU A 1 420 ? -34.779 2.006 32.106 1.00 65.88 420 LEU A N 1
ATOM 3188 C CA . LEU A 1 420 ? -35.840 1.232 32.764 1.00 65.88 420 LEU A CA 1
ATOM 3189 C C . LEU A 1 420 ? -35.812 1.407 34.291 1.00 65.88 420 LEU A C 1
ATOM 3191 O O . LEU A 1 420 ? -36.871 1.501 34.913 1.00 65.88 420 LEU A O 1
ATOM 3195 N N . HIS A 1 421 ? -34.621 1.485 34.888 1.00 65.44 421 HIS A N 1
ATOM 3196 C CA . HIS A 1 421 ? -34.452 1.736 36.317 1.00 65.44 421 HIS A CA 1
ATOM 3197 C C . HIS A 1 421 ? -34.960 3.125 36.726 1.00 65.44 421 HIS A C 1
ATOM 3199 O O . HIS A 1 421 ? -35.699 3.226 37.699 1.00 65.44 421 HIS A O 1
ATOM 3205 N N . GLU A 1 422 ? -34.635 4.183 35.978 1.00 64.31 422 GLU A N 1
ATOM 3206 C CA . GLU A 1 422 ? -35.131 5.545 36.237 1.00 64.31 422 GLU A CA 1
ATOM 3207 C C . GLU A 1 422 ? -36.658 5.638 36.120 1.00 64.31 422 GLU A C 1
ATOM 3209 O O . GLU A 1 422 ? -37.317 6.238 36.975 1.00 64.31 422 GLU A O 1
ATOM 3214 N N . ILE A 1 423 ? -37.249 4.988 35.110 1.00 64.19 423 ILE A N 1
ATOM 3215 C CA . ILE A 1 423 ? -38.711 4.897 34.972 1.00 64.19 423 ILE A CA 1
ATOM 3216 C C . ILE A 1 423 ? -39.316 4.166 36.180 1.00 64.19 423 ILE A C 1
ATOM 3218 O O . ILE A 1 423 ? -40.320 4.618 36.731 1.00 64.19 423 ILE A O 1
ATOM 3222 N N . GLY A 1 424 ? -38.694 3.074 36.633 1.00 58.94 424 GLY A N 1
ATOM 3223 C CA . GLY A 1 424 ? -39.118 2.344 37.829 1.00 58.94 424 GLY A CA 1
ATOM 3224 C C . GLY A 1 424 ? -38.982 3.159 39.122 1.00 58.94 424 GLY A C 1
ATOM 3225 O O . GLY A 1 424 ? -39.904 3.160 39.937 1.00 58.94 424 GLY A O 1
ATOM 3226 N N . GLN A 1 425 ? -37.897 3.926 39.288 1.00 55.62 425 GLN A N 1
ATOM 3227 C CA . GLN A 1 425 ? -37.726 4.859 40.411 1.00 55.62 425 GLN A CA 1
ATOM 3228 C C . GLN A 1 425 ? -38.800 5.947 40.414 1.00 55.62 425 GLN A C 1
ATOM 3230 O O . GLN A 1 425 ? -39.318 6.297 41.470 1.00 55.62 425 GLN A O 1
ATOM 3235 N N . SER A 1 426 ? -39.177 6.447 39.238 1.00 54.78 426 SER A N 1
ATOM 3236 C CA . SER A 1 426 ? -40.220 7.470 39.093 1.00 54.78 426 SER A CA 1
ATOM 3237 C C . SER A 1 426 ? -41.605 6.976 39.540 1.00 54.78 426 SER A C 1
ATOM 3239 O O . SER A 1 426 ? -42.476 7.787 39.848 1.00 54.78 426 SER A O 1
ATOM 3241 N N . MET A 1 427 ? -41.823 5.654 39.593 1.00 53.81 427 MET A N 1
ATOM 3242 C CA . MET A 1 427 ? -43.059 5.040 40.094 1.00 53.81 427 MET A CA 1
ATOM 3243 C C . MET A 1 427 ? -43.056 4.784 41.613 1.00 53.81 427 MET A C 1
ATOM 3245 O O . MET A 1 427 ? -44.084 4.384 42.164 1.00 53.81 427 MET A O 1
ATOM 3249 N N . HIS A 1 428 ? -41.950 5.036 42.320 1.00 50.34 428 HIS A N 1
ATOM 3250 C CA . HIS A 1 428 ? -41.895 4.901 43.775 1.00 50.34 428 HIS A CA 1
ATOM 3251 C C . HIS A 1 428 ? -42.477 6.138 44.473 1.00 50.34 428 HIS A C 1
ATOM 3253 O O . HIS A 1 428 ? -41.843 7.186 44.545 1.00 50.34 428 HIS A O 1
ATOM 3259 N N . THR A 1 429 ? -43.669 6.001 45.057 1.00 49.72 429 THR A N 1
ATOM 3260 C CA . THR A 1 429 ? -44.202 6.972 46.037 1.00 49.72 429 THR A CA 1
ATOM 3261 C C . THR A 1 429 ? -44.525 6.369 47.405 1.00 49.72 429 THR A C 1
ATOM 3263 O O . THR A 1 429 ? -44.782 7.130 48.330 1.00 49.72 429 THR A O 1
ATOM 3266 N N . LEU A 1 430 ? -44.467 5.042 47.587 1.00 56.19 430 LEU A N 1
ATOM 3267 C CA . LEU A 1 430 ? -44.756 4.393 48.874 1.00 56.19 430 LEU A CA 1
ATOM 3268 C C . LEU A 1 430 ? -43.789 3.235 49.158 1.00 56.19 430 LEU A C 1
ATOM 3270 O O . LEU A 1 430 ? -43.407 2.490 48.251 1.00 56.19 430 LEU A O 1
ATOM 3274 N N . ASN A 1 431 ? -43.398 3.089 50.425 1.00 69.56 431 ASN A N 1
ATOM 3275 C CA . ASN A 1 431 ? -42.636 1.947 50.932 1.00 69.56 431 ASN A CA 1
ATOM 3276 C C . ASN A 1 431 ? -43.509 0.672 50.846 1.00 69.56 431 ASN A C 1
ATOM 3278 O O . ASN A 1 431 ? -44.718 0.732 51.071 1.00 69.56 431 ASN A O 1
ATOM 3282 N N . LEU A 1 432 ? -42.933 -0.493 50.523 1.00 75.50 432 LEU A N 1
ATOM 3283 C CA . LEU A 1 432 ? -43.668 -1.763 50.390 1.00 75.50 432 LEU A CA 1
ATOM 3284 C C . LEU A 1 432 ? -44.509 -2.077 51.640 1.00 75.50 432 LEU A C 1
ATOM 3286 O O . LEU A 1 432 ? -45.649 -2.524 51.521 1.00 75.50 432 LEU A O 1
ATOM 3290 N N . GLU A 1 433 ? -43.981 -1.796 52.834 1.00 75.44 433 GLU A N 1
ATOM 3291 C CA . GLU A 1 433 ? -44.727 -1.961 54.087 1.00 75.44 433 GLU A CA 1
ATOM 3292 C C . GLU A 1 433 ? -45.957 -1.046 54.165 1.00 75.44 433 GLU A C 1
ATOM 3294 O O . GLU A 1 433 ? -47.014 -1.487 54.612 1.00 75.44 433 GLU A O 1
ATOM 3299 N N . GLU A 1 434 ? -45.864 0.191 53.673 1.00 78.31 434 GLU A N 1
ATOM 3300 C CA . GLU A 1 434 ? -46.982 1.142 53.646 1.00 78.31 434 GLU A CA 1
ATOM 3301 C C . GLU A 1 434 ? -48.077 0.696 52.674 1.00 78.31 434 GLU A C 1
ATOM 3303 O O . GLU A 1 434 ? -49.260 0.771 53.007 1.00 78.31 434 GLU A O 1
ATOM 3308 N N . ILE A 1 435 ? -47.699 0.176 51.500 1.00 80.69 435 ILE A N 1
ATOM 3309 C CA . ILE A 1 435 ? -48.647 -0.369 50.514 1.00 80.69 435 ILE A CA 1
ATOM 3310 C C . ILE A 1 435 ? -49.398 -1.561 51.111 1.00 80.69 435 ILE A C 1
ATOM 3312 O O . ILE A 1 435 ? -50.625 -1.628 51.040 1.00 80.69 435 ILE A O 1
ATOM 3316 N N . LEU A 1 436 ? -48.680 -2.492 51.740 1.00 83.69 436 LEU A N 1
ATOM 3317 C CA . LEU A 1 436 ? -49.291 -3.655 52.381 1.00 83.69 436 LEU A CA 1
ATOM 3318 C C . LEU A 1 436 ? -50.165 -3.257 53.580 1.00 83.69 436 LEU A C 1
ATOM 3320 O O . LEU A 1 436 ? -51.230 -3.846 53.779 1.00 83.69 436 LEU A O 1
ATOM 3324 N N . GLU A 1 437 ? -49.771 -2.236 54.349 1.00 85.56 437 GLU A N 1
ATOM 3325 C CA . GLU A 1 437 ? -50.584 -1.704 55.449 1.00 85.56 437 GLU A CA 1
ATOM 3326 C C . GLU A 1 437 ? -51.865 -1.033 54.931 1.00 85.56 437 GLU A C 1
ATOM 3328 O O . GLU A 1 437 ? -52.933 -1.235 55.510 1.00 85.56 437 GLU A O 1
ATOM 3333 N N . LEU A 1 438 ? -51.804 -0.302 53.813 1.00 83.88 438 LEU A N 1
ATOM 3334 C CA . LEU A 1 438 ? -52.979 0.268 53.143 1.00 83.88 438 LEU A CA 1
ATOM 3335 C C . LEU A 1 438 ? -53.925 -0.816 52.614 1.00 83.88 438 LEU A C 1
ATOM 3337 O O . LEU A 1 438 ? -55.136 -0.724 52.821 1.00 83.88 438 LEU A O 1
ATOM 3341 N N . ILE A 1 439 ? -53.389 -1.869 51.990 1.00 86.38 439 ILE A N 1
ATOM 3342 C CA . ILE A 1 439 ? -54.181 -3.014 51.515 1.00 86.38 439 ILE A CA 1
ATOM 3343 C C . ILE A 1 439 ? -54.898 -3.686 52.696 1.00 86.38 439 ILE A C 1
ATOM 3345 O O . ILE A 1 439 ? -56.102 -3.936 52.621 1.00 86.38 439 ILE A O 1
ATOM 3349 N N . LEU A 1 440 ? -54.205 -3.920 53.816 1.00 88.69 440 LEU A N 1
ATOM 3350 C CA . LEU A 1 440 ? -54.817 -4.491 55.022 1.00 88.69 440 LEU A CA 1
ATOM 3351 C C . LEU A 1 440 ? -55.809 -3.538 55.710 1.00 88.69 440 LEU A C 1
ATOM 3353 O O . LEU A 1 440 ? -56.815 -4.007 56.241 1.00 88.69 440 LEU A O 1
ATOM 3357 N N . LYS A 1 441 ? -55.593 -2.216 55.670 1.00 87.00 441 LYS A N 1
ATOM 3358 C CA . LYS A 1 441 ? -56.597 -1.226 56.105 1.00 87.00 441 LYS A CA 1
ATOM 3359 C C . LYS A 1 441 ? -57.854 -1.286 55.240 1.00 87.00 441 LYS A C 1
ATOM 3361 O O . LYS A 1 441 ? -58.950 -1.171 55.772 1.00 87.00 441 LYS A O 1
ATOM 3366 N N . GLY A 1 442 ? -57.722 -1.540 53.938 1.00 84.38 442 GLY A N 1
ATOM 3367 C CA . GLY A 1 442 ? -58.861 -1.799 53.053 1.00 84.38 442 GLY A CA 1
ATOM 3368 C C . GLY A 1 442 ? -59.636 -3.067 53.430 1.00 84.38 442 GLY A C 1
ATOM 3369 O O . GLY A 1 442 ? -60.866 -3.080 53.368 1.00 84.38 442 GLY A O 1
ATOM 3370 N N . VAL A 1 443 ? -58.942 -4.106 53.909 1.00 86.31 443 VAL A N 1
ATOM 3371 C CA . VAL A 1 443 ? -59.588 -5.313 54.447 1.00 86.31 443 VAL A CA 1
ATOM 3372 C C . VAL A 1 443 ? -60.408 -4.994 55.698 1.00 86.31 443 VAL A C 1
ATOM 3374 O O . VAL A 1 443 ? -61.550 -5.444 55.801 1.00 86.31 443 VAL A O 1
ATOM 3377 N N . THR A 1 444 ? -59.876 -4.200 56.630 1.00 86.31 444 THR A N 1
ATOM 3378 C CA . THR A 1 444 ? -60.599 -3.895 57.871 1.00 86.31 444 THR A CA 1
ATOM 3379 C C . THR A 1 444 ? -61.705 -2.854 57.675 1.00 86.31 444 THR A C 1
ATOM 3381 O O . THR A 1 444 ? -62.856 -3.100 58.028 1.00 86.31 444 THR A O 1
ATOM 3384 N N . GLN A 1 445 ? -61.400 -1.725 57.031 1.00 82.94 445 GLN A N 1
ATOM 3385 C CA . GLN A 1 445 ? -62.330 -0.604 56.839 1.00 82.94 445 GLN A CA 1
ATOM 3386 C C . GLN A 1 445 ? -63.328 -0.821 55.690 1.00 82.94 445 GLN A C 1
ATOM 3388 O O . GLN A 1 445 ? -64.429 -0.279 55.735 1.00 82.94 445 GLN A O 1
ATOM 3393 N N . GLY A 1 446 ? -62.962 -1.591 54.658 1.00 79.31 446 GLY A N 1
ATOM 3394 C CA . GLY A 1 446 ? -63.779 -1.788 53.455 1.00 79.31 446 GLY A CA 1
ATOM 3395 C C . GLY A 1 446 ? -64.619 -3.067 53.457 1.00 79.31 446 GLY A C 1
ATOM 3396 O O . GLY A 1 446 ? -65.776 -3.038 53.042 1.00 79.31 446 GLY A O 1
ATOM 3397 N N . ILE A 1 447 ? -64.065 -4.196 53.922 1.00 81.88 447 ILE A N 1
ATOM 3398 C CA . ILE A 1 447 ? -64.793 -5.483 53.990 1.00 81.88 447 ILE A CA 1
ATOM 3399 C C . ILE A 1 447 ? -65.513 -5.651 55.341 1.00 81.88 447 ILE A C 1
ATOM 3401 O O . ILE A 1 447 ? -66.458 -6.438 55.452 1.00 81.88 447 ILE A O 1
ATOM 3405 N N . GLY A 1 448 ? -65.098 -4.895 56.363 1.00 78.44 448 GLY 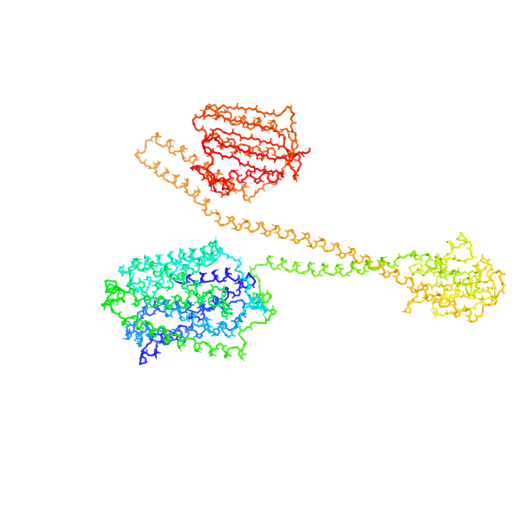A N 1
ATOM 3406 C CA . GLY A 1 448 ? -65.636 -4.993 57.717 1.00 78.44 448 GLY A CA 1
ATOM 3407 C C . GLY A 1 448 ? -65.078 -6.201 58.465 1.00 78.44 448 GLY A C 1
ATOM 3408 O O . GLY A 1 448 ? -65.853 -6.968 59.039 1.00 78.44 448 GLY A O 1
ATOM 3409 N N . PHE A 1 449 ? -63.761 -6.416 58.373 1.00 87.81 449 PHE A N 1
ATOM 3410 C CA . PHE A 1 449 ? -63.030 -7.251 59.326 1.00 87.81 449 PHE A CA 1
ATOM 3411 C C . PHE A 1 449 ? -62.487 -6.384 60.466 1.00 87.81 449 PHE A C 1
ATOM 3413 O O . PHE A 1 449 ? -62.018 -5.277 60.218 1.00 87.81 449 PHE A O 1
ATOM 3420 N N . ASP A 1 450 ? -62.470 -6.876 61.702 1.00 86.50 450 ASP A N 1
ATOM 3421 C CA . ASP A 1 450 ? -61.906 -6.081 62.806 1.00 86.50 450 ASP A CA 1
ATOM 3422 C C . ASP A 1 450 ? -60.374 -6.064 62.756 1.00 86.50 450 ASP A C 1
ATOM 3424 O O . ASP A 1 450 ? -59.732 -5.055 63.057 1.00 86.50 450 ASP A O 1
ATOM 3428 N N . ARG A 1 451 ? -59.779 -7.202 62.379 1.00 89.69 451 ARG A N 1
ATOM 3429 C CA . ARG A 1 451 ? -58.329 -7.413 62.363 1.00 89.69 451 ARG A CA 1
ATOM 3430 C C . ARG A 1 451 ? -57.904 -8.141 61.099 1.00 89.69 451 ARG A C 1
ATOM 3432 O O . ARG A 1 451 ? -58.579 -9.069 60.656 1.00 89.69 451 ARG A O 1
ATOM 3439 N N . ALA A 1 452 ? -56.750 -7.767 60.557 1.00 90.69 452 ALA A N 1
ATOM 3440 C CA . ALA A 1 452 ? -56.135 -8.451 59.425 1.00 90.69 452 ALA A CA 1
ATOM 3441 C C . ALA A 1 452 ? -54.612 -8.509 59.586 1.00 90.69 452 ALA A C 1
ATOM 3443 O O . ALA A 1 452 ? -53.982 -7.552 60.040 1.00 90.69 452 ALA A O 1
ATOM 3444 N N . ARG A 1 453 ? -54.017 -9.647 59.227 1.00 90.25 453 ARG A N 1
ATOM 3445 C CA . ARG A 1 453 ? -52.583 -9.930 59.355 1.00 90.25 453 ARG A CA 1
ATOM 3446 C C . ARG A 1 453 ? -52.068 -10.583 58.085 1.00 90.25 453 ARG A C 1
ATOM 3448 O O . ARG A 1 453 ? -52.699 -11.509 57.580 1.00 90.25 453 ARG A O 1
ATOM 3455 N N . LEU A 1 454 ? -50.913 -10.136 57.614 1.00 91.25 454 LEU A N 1
ATOM 3456 C CA . LEU A 1 454 ? -50.232 -10.675 56.446 1.00 91.25 454 LEU A CA 1
ATOM 3457 C C . LEU A 1 454 ? -48.934 -11.358 56.864 1.00 91.25 454 LEU A C 1
ATOM 3459 O O . LEU A 1 454 ? -48.082 -10.754 57.519 1.00 91.25 454 LEU A O 1
ATOM 3463 N N . TYR A 1 455 ? -48.779 -12.605 56.434 1.00 90.00 455 TYR A N 1
ATOM 3464 C CA . TYR A 1 455 ? -47.616 -13.437 56.702 1.00 90.00 455 TYR A CA 1
ATOM 3465 C C . TYR A 1 455 ? -46.885 -13.748 55.403 1.00 90.00 455 TYR A C 1
ATOM 3467 O O . TYR A 1 455 ? -47.528 -14.120 54.421 1.00 90.00 455 TYR A O 1
ATOM 3475 N N . LEU A 1 456 ? -45.557 -13.641 55.412 1.00 89.56 456 LEU A N 1
ATOM 3476 C CA . LEU A 1 456 ? -44.700 -14.096 54.316 1.00 89.56 456 LEU A CA 1
ATOM 3477 C C . LEU A 1 456 ? -44.070 -15.443 54.656 1.00 89.56 456 LEU A C 1
ATOM 3479 O O . LEU A 1 456 ? -43.722 -15.696 55.812 1.00 89.56 456 LEU A O 1
ATOM 3483 N N . LEU A 1 457 ? -43.931 -16.289 53.639 1.00 88.12 457 LEU A N 1
ATOM 3484 C CA . LEU A 1 457 ? -43.291 -17.593 53.757 1.00 88.12 457 LEU A CA 1
ATOM 3485 C C . LEU A 1 457 ? -41.766 -17.457 53.710 1.00 88.12 457 LEU A C 1
ATOM 3487 O O . LEU A 1 457 ? -41.214 -16.928 52.751 1.00 88.12 457 LEU A O 1
ATOM 3491 N N . ASP A 1 458 ? -41.103 -17.978 54.737 1.00 85.75 458 ASP A N 1
ATOM 3492 C CA . ASP A 1 458 ? -39.669 -18.260 54.755 1.00 85.75 458 ASP A CA 1
ATOM 3493 C C . ASP A 1 458 ? -39.490 -19.764 54.491 1.00 85.75 458 ASP A C 1
ATOM 3495 O O . ASP A 1 458 ? -39.753 -20.603 55.362 1.00 85.75 458 ASP A O 1
ATOM 3499 N N . GLU A 1 459 ? -39.134 -20.114 53.251 1.00 80.38 459 GLU A N 1
ATOM 3500 C CA . GLU A 1 459 ? -39.004 -21.511 52.817 1.00 80.38 459 GLU A CA 1
ATOM 3501 C C . GLU A 1 459 ? -37.830 -22.230 53.496 1.00 80.38 459 GLU A C 1
ATOM 3503 O O . GLU A 1 459 ? -37.953 -23.416 53.812 1.00 80.38 459 GLU A O 1
ATOM 3508 N N . GLU A 1 460 ? -36.730 -21.523 53.780 1.00 81.31 460 GLU A N 1
ATOM 3509 C CA . GLU A 1 460 ? -35.542 -22.103 54.419 1.00 81.31 460 GLU A CA 1
ATOM 3510 C C . GLU A 1 460 ? -35.827 -22.490 55.869 1.00 81.31 460 GLU A C 1
ATOM 3512 O O . GLU A 1 460 ? -35.512 -23.601 56.304 1.00 81.31 460 GLU A O 1
ATOM 3517 N N . LYS A 1 461 ? -36.478 -21.594 56.619 1.00 84.19 461 LYS A N 1
ATOM 3518 C CA . LYS A 1 461 ? -36.818 -21.832 58.030 1.00 84.19 461 LYS A CA 1
ATOM 3519 C C . LYS A 1 461 ? -38.132 -22.586 58.213 1.00 84.19 461 LYS A C 1
ATOM 3521 O O . LYS A 1 461 ? -38.464 -22.943 59.343 1.00 84.19 461 LYS A O 1
ATOM 3526 N N . LYS A 1 462 ? -38.874 -22.836 57.126 1.00 85.44 462 LYS A N 1
ATOM 3527 C CA . LYS A 1 462 ? -40.222 -23.432 57.123 1.00 85.44 462 LYS A CA 1
ATOM 3528 C C . LYS A 1 462 ? -41.163 -22.723 58.101 1.00 85.44 462 LYS A C 1
ATOM 3530 O O . LYS A 1 462 ? -41.848 -23.363 58.903 1.00 85.44 462 LYS A O 1
ATOM 3535 N N . GLN A 1 463 ? -41.188 -21.397 58.036 1.00 89.44 463 GLN A N 1
ATOM 3536 C CA . GLN A 1 463 ? -41.951 -20.548 58.947 1.00 89.44 463 GLN A CA 1
ATOM 3537 C C . GLN A 1 463 ? -42.705 -19.448 58.196 1.00 89.44 463 GLN A C 1
ATOM 3539 O O . GLN A 1 463 ? -42.300 -19.005 57.125 1.00 89.44 463 GLN A O 1
ATOM 3544 N N . LEU A 1 464 ? -43.817 -19.004 58.772 1.00 87.25 464 LEU A N 1
ATOM 3545 C CA . LEU A 1 464 ? -44.612 -17.875 58.311 1.00 87.25 464 LEU A CA 1
ATOM 3546 C C . LEU A 1 464 ? -44.407 -16.711 59.275 1.00 87.25 464 LEU A C 1
ATOM 3548 O O . LEU A 1 464 ? -44.830 -16.763 60.432 1.00 87.25 464 LEU A O 1
ATOM 3552 N N . ASN A 1 465 ? -43.792 -15.647 58.773 1.00 87.50 465 ASN A N 1
ATOM 3553 C CA . ASN A 1 465 ? -43.462 -14.467 59.560 1.00 87.50 465 ASN A CA 1
ATOM 3554 C C . ASN A 1 465 ? -44.495 -13.374 59.304 1.00 87.50 465 ASN A C 1
ATOM 3556 O O . ASN A 1 465 ? -44.698 -12.971 58.155 1.00 87.50 465 ASN A O 1
ATOM 3560 N N . CYS A 1 466 ? -45.141 -12.877 60.360 1.00 86.88 466 CYS A N 1
ATOM 3561 C CA . CYS A 1 466 ? -46.062 -11.755 60.220 1.00 86.88 466 CYS A CA 1
ATOM 3562 C C . CYS A 1 466 ? -45.280 -10.496 59.835 1.00 86.88 466 CYS A C 1
ATOM 3564 O O . CYS A 1 466 ? -44.408 -10.057 60.582 1.00 86.88 466 CYS A O 1
ATOM 3566 N N . LYS A 1 467 ? -45.598 -9.910 58.679 1.00 85.69 467 LYS A N 1
ATOM 3567 C CA . LYS A 1 467 ? -44.952 -8.680 58.203 1.00 85.69 467 LYS A CA 1
ATOM 3568 C C . LYS A 1 467 ? -45.758 -7.437 58.515 1.00 85.69 467 LYS A C 1
ATOM 3570 O O . LYS A 1 467 ? -45.197 -6.456 58.983 1.00 85.69 467 LYS A O 1
ATOM 3575 N N . VAL A 1 468 ? -47.070 -7.489 58.303 1.00 87.19 468 VAL A N 1
ATOM 3576 C CA . VAL A 1 468 ? -47.952 -6.340 58.528 1.00 87.19 468 VAL A CA 1
ATOM 3577 C C . VAL A 1 468 ? -49.228 -6.802 59.220 1.00 87.19 468 VAL A C 1
ATOM 3579 O O . VAL A 1 468 ? -49.762 -7.868 58.911 1.00 87.19 468 VAL A O 1
ATOM 3582 N N . ALA A 1 469 ? -49.712 -6.008 60.171 1.00 88.06 469 ALA A N 1
ATOM 3583 C CA . ALA A 1 469 ? -50.940 -6.266 60.908 1.00 88.06 469 ALA A CA 1
ATOM 3584 C C . ALA A 1 469 ? -51.715 -4.962 61.138 1.00 88.06 469 ALA A C 1
ATOM 3586 O O . ALA A 1 469 ? -51.119 -3.921 61.411 1.00 88.06 469 ALA A O 1
ATOM 3587 N N . VAL A 1 470 ? -53.043 -5.031 61.041 1.00 87.00 470 VAL A N 1
ATOM 3588 C CA . VAL A 1 470 ? -53.971 -3.905 61.222 1.00 87.00 470 VAL A CA 1
ATOM 3589 C C . VAL A 1 470 ? -55.096 -4.332 62.169 1.00 87.00 470 VAL A C 1
ATOM 3591 O O . VAL A 1 470 ? -55.574 -5.463 62.094 1.00 87.00 470 VAL A O 1
ATOM 3594 N N . GLY A 1 471 ? -55.513 -3.432 63.068 1.00 82.44 471 GLY A N 1
ATOM 3595 C CA . GLY A 1 471 ? -56.562 -3.694 64.070 1.00 82.44 471 GLY A CA 1
ATOM 3596 C C . GLY A 1 471 ? -56.065 -4.393 65.343 1.00 82.44 471 GLY A C 1
ATOM 3597 O O . GLY A 1 471 ? -56.854 -4.838 66.172 1.00 82.44 471 GLY A O 1
ATOM 3598 N N . ILE A 1 472 ? -54.750 -4.516 65.512 1.00 80.19 472 ILE A N 1
ATOM 3599 C CA . ILE A 1 472 ? -54.126 -5.241 66.616 1.00 80.19 472 ILE A CA 1
ATOM 3600 C C . ILE A 1 472 ? -52.789 -4.603 66.979 1.00 80.19 472 ILE A C 1
ATOM 3602 O O . ILE A 1 472 ? -52.092 -4.073 66.118 1.00 80.19 472 ILE A O 1
ATOM 3606 N N . ASP A 1 473 ? -52.473 -4.627 68.270 1.00 74.75 473 ASP A N 1
ATOM 3607 C CA . ASP A 1 473 ? -51.263 -4.032 68.826 1.00 74.75 473 ASP A CA 1
ATOM 3608 C C . ASP A 1 473 ? -50.002 -4.637 68.182 1.00 74.75 473 ASP A C 1
ATOM 3610 O O . ASP A 1 473 ? -49.818 -5.861 68.198 1.00 74.75 473 ASP A O 1
ATOM 3614 N N . LYS A 1 474 ? -49.156 -3.779 67.591 1.00 65.44 474 LYS A N 1
ATOM 3615 C CA . LYS A 1 474 ? -47.972 -4.189 66.814 1.00 65.44 474 LYS A CA 1
ATOM 3616 C C . LYS A 1 474 ? -46.995 -5.000 67.682 1.00 65.44 474 LYS A C 1
ATOM 3618 O O . LYS A 1 474 ? -46.446 -5.995 67.198 1.00 65.44 474 LYS A O 1
ATOM 3623 N N . ASP A 1 475 ? -46.884 -4.678 68.974 1.00 65.38 475 ASP A N 1
ATOM 3624 C CA . ASP A 1 475 ? -45.988 -5.358 69.922 1.00 65.38 475 ASP A CA 1
ATOM 3625 C C . ASP A 1 475 ? -46.423 -6.795 70.247 1.00 65.38 475 ASP A C 1
ATOM 3627 O O . ASP A 1 475 ? -45.593 -7.653 70.566 1.00 65.38 475 ASP A O 1
ATOM 3631 N N . LYS A 1 476 ? -47.722 -7.102 70.117 1.00 66.44 476 LYS A N 1
ATOM 3632 C CA . LYS A 1 476 ? -48.256 -8.450 70.367 1.00 66.44 476 LYS A CA 1
ATOM 3633 C C . LYS A 1 476 ? -47.983 -9.431 69.227 1.00 66.44 476 LYS A C 1
ATOM 3635 O O . LYS A 1 476 ? -48.085 -10.633 69.452 1.00 66.44 476 LYS A O 1
ATOM 3640 N N . ILE A 1 477 ? -47.661 -8.956 68.019 1.00 66.81 477 ILE A N 1
ATOM 3641 C CA . ILE A 1 477 ? -47.617 -9.797 66.807 1.00 66.81 477 ILE A CA 1
ATOM 3642 C C . ILE A 1 477 ? -46.237 -9.917 66.178 1.00 66.81 477 ILE A C 1
ATOM 3644 O O . ILE A 1 477 ? -45.948 -10.969 65.610 1.00 66.81 477 ILE A O 1
ATOM 3648 N N . GLN A 1 478 ? -45.364 -8.911 66.288 1.00 57.56 478 GLN A N 1
ATOM 3649 C CA . GLN A 1 478 ? -44.031 -8.963 65.663 1.00 57.56 478 GLN A CA 1
ATOM 3650 C C . GLN A 1 478 ? -43.161 -10.150 66.125 1.00 57.56 478 GLN A C 1
ATOM 3652 O O . GLN A 1 478 ? -42.184 -10.484 65.463 1.00 57.56 478 GLN A O 1
ATOM 3657 N N . LYS A 1 479 ? -43.522 -10.822 67.227 1.00 58.28 479 LYS A N 1
ATOM 3658 C CA . LYS A 1 479 ? -42.841 -12.022 67.747 1.00 58.28 479 LYS A CA 1
ATOM 3659 C C . LYS A 1 479 ? -43.516 -13.350 67.373 1.00 58.28 479 LYS A C 1
ATOM 3661 O O . LYS A 1 479 ? -43.032 -14.403 67.777 1.00 58.28 479 LYS A O 1
ATOM 3666 N N . ILE A 1 480 ? -44.625 -13.324 66.631 1.00 67.88 480 ILE A N 1
ATOM 3667 C CA . ILE A 1 480 ? -45.372 -14.527 66.247 1.00 67.88 480 ILE A CA 1
ATOM 3668 C C . ILE A 1 480 ? -44.843 -15.045 64.905 1.00 67.88 480 ILE A C 1
ATOM 3670 O O . ILE A 1 480 ? -45.170 -14.508 63.844 1.00 67.88 480 ILE A O 1
ATOM 3674 N N . SER A 1 481 ? -44.060 -16.119 64.965 1.00 73.69 481 SER A N 1
ATOM 3675 C CA . SER A 1 481 ? -43.725 -16.960 63.813 1.00 73.69 481 SER A CA 1
ATOM 3676 C C . SER A 1 481 ? -44.581 -18.221 63.860 1.00 73.69 481 SER A C 1
ATOM 3678 O O . SER A 1 481 ? -44.667 -18.870 64.905 1.00 73.69 481 SER A O 1
ATOM 3680 N N . LEU A 1 482 ? -45.252 -18.546 62.754 1.00 82.31 482 LEU A N 1
ATOM 3681 C CA . LEU A 1 482 ? -46.073 -19.753 62.658 1.00 82.31 482 LEU A CA 1
ATOM 3682 C C . LEU A 1 482 ? -45.297 -20.851 61.924 1.00 82.31 482 LEU A C 1
ATOM 3684 O O . LEU A 1 482 ? -44.717 -20.572 60.873 1.00 82.31 482 LEU A O 1
ATOM 3688 N N . PRO A 1 483 ? -45.306 -22.105 62.402 1.00 80.38 483 PRO A N 1
ATOM 3689 C CA . PRO A 1 483 ? -44.751 -23.220 61.646 1.00 80.38 483 PRO A CA 1
ATOM 3690 C C . PRO A 1 483 ? -45.459 -23.364 60.296 1.00 80.38 483 PRO A C 1
ATOM 3692 O O . PRO A 1 483 ? -46.687 -23.278 60.220 1.00 80.38 483 PRO A O 1
ATOM 3695 N N . TYR A 1 484 ? -44.706 -23.628 59.227 1.00 83.19 484 TYR A N 1
ATOM 3696 C CA . TYR A 1 484 ? -45.274 -23.921 57.909 1.00 83.19 484 TYR A CA 1
ATOM 3697 C C . TYR A 1 484 ? -45.750 -25.385 57.809 1.00 83.19 484 TYR A C 1
ATOM 3699 O O . TYR A 1 484 ? -45.296 -26.185 56.977 1.00 83.19 484 TYR A O 1
ATOM 3707 N N . ASP A 1 485 ? -46.695 -25.754 58.673 1.00 79.25 485 ASP A N 1
ATOM 3708 C CA . ASP A 1 485 ? -47.292 -27.085 58.747 1.00 79.25 485 ASP A CA 1
ATOM 3709 C C . ASP A 1 485 ? -48.819 -27.035 58.559 1.00 79.25 485 ASP A C 1
ATOM 3711 O O . ASP A 1 485 ? -49.535 -26.307 59.242 1.00 79.25 485 ASP A O 1
ATOM 3715 N N . ALA A 1 486 ? -49.326 -27.834 57.612 1.00 67.00 486 ALA A N 1
ATOM 3716 C CA . ALA A 1 486 ? -50.749 -27.869 57.258 1.00 67.00 486 ALA A CA 1
ATOM 3717 C C . ALA A 1 486 ? -51.617 -28.509 58.351 1.00 67.00 486 ALA A C 1
ATOM 3719 O O . ALA A 1 486 ? -52.833 -28.312 58.340 1.00 67.00 486 ALA A O 1
ATOM 3720 N N . GLN A 1 487 ? -51.009 -29.293 59.248 1.00 70.88 487 GLN A N 1
ATOM 3721 C CA . GLN A 1 487 ? -51.714 -29.909 60.371 1.00 70.88 487 GLN A CA 1
ATOM 3722 C C . GLN A 1 487 ? -51.781 -29.002 61.605 1.00 70.88 487 GLN A C 1
ATOM 3724 O O . GLN A 1 487 ? -52.612 -29.242 62.473 1.00 70.88 487 GLN A O 1
ATOM 3729 N N . ASP A 1 488 ? -50.952 -27.957 61.664 1.00 73.38 488 ASP A N 1
ATOM 3730 C CA . ASP A 1 488 ? -50.804 -27.112 62.850 1.00 73.38 488 ASP A CA 1
ATOM 3731 C C . ASP A 1 488 ? -51.663 -25.838 62.783 1.00 73.38 488 ASP A C 1
ATOM 3733 O O . ASP A 1 488 ? -52.314 -25.467 63.757 1.00 73.38 488 ASP A O 1
ATOM 3737 N N . ASN A 1 489 ? -51.734 -25.164 61.626 1.00 82.69 489 ASN A N 1
ATOM 3738 C CA . ASN A 1 489 ? -52.535 -23.944 61.494 1.00 82.69 489 ASN A CA 1
ATOM 3739 C C . ASN A 1 489 ? -53.236 -23.789 60.135 1.00 82.69 489 ASN A C 1
ATOM 3741 O O . ASN A 1 489 ? -52.715 -24.130 59.071 1.00 82.69 489 ASN A O 1
ATOM 3745 N N . ILE A 1 490 ? -54.432 -23.192 60.175 1.00 87.75 490 ILE A N 1
ATOM 3746 C CA . ILE A 1 490 ? -55.313 -23.038 59.011 1.00 87.75 490 ILE A CA 1
ATOM 3747 C C . ILE A 1 490 ? -54.718 -22.141 57.921 1.00 87.75 490 ILE A C 1
ATOM 3749 O O . ILE A 1 490 ? -55.006 -22.343 56.744 1.00 87.75 490 ILE A O 1
ATOM 3753 N N . LEU A 1 491 ? -53.849 -21.192 58.283 1.00 88.94 491 LEU A N 1
ATOM 3754 C CA . LEU A 1 491 ? -53.159 -20.344 57.315 1.00 88.94 491 LEU A CA 1
ATOM 3755 C C . LEU A 1 491 ? -52.172 -21.161 56.474 1.00 88.94 491 LEU A C 1
ATOM 3757 O O . LEU A 1 491 ? -52.227 -21.109 55.250 1.00 88.94 491 LEU A O 1
ATOM 3761 N N . SER A 1 492 ? -51.345 -21.995 57.103 1.00 87.81 492 SER A N 1
ATOM 3762 C CA . SER A 1 492 ? -50.445 -22.922 56.402 1.00 87.81 492 SER A CA 1
ATOM 3763 C C . SER A 1 492 ? -51.202 -23.902 55.513 1.00 87.81 492 SER A C 1
ATOM 3765 O O . SER A 1 492 ? -50.740 -24.245 54.423 1.00 87.81 492 SER A O 1
ATOM 3767 N N . ARG A 1 493 ? -52.395 -24.324 55.943 1.00 88.56 493 ARG A N 1
ATOM 3768 C CA . ARG A 1 493 ? -53.283 -25.159 55.134 1.00 88.56 493 ARG A CA 1
ATOM 3769 C C . ARG A 1 493 ? -53.838 -24.415 53.915 1.00 88.56 493 ARG A C 1
ATOM 3771 O O . ARG A 1 493 ? -53.796 -24.966 52.819 1.00 88.56 493 ARG A O 1
ATOM 3778 N N . ALA A 1 494 ? -54.281 -23.167 54.079 1.00 89.62 494 ALA A N 1
ATOM 3779 C CA . ALA A 1 494 ? -54.715 -22.297 52.979 1.00 89.62 494 ALA A CA 1
ATOM 3780 C C . ALA A 1 494 ? -53.618 -22.119 51.919 1.00 89.62 494 ALA A C 1
ATOM 3782 O O . ALA A 1 494 ? -53.871 -22.192 50.717 1.00 89.62 494 ALA A O 1
ATOM 3783 N N . ILE A 1 495 ? -52.384 -21.948 52.390 1.00 90.06 495 ILE A N 1
ATOM 3784 C CA . ILE A 1 495 ? -51.170 -21.768 51.595 1.00 90.06 495 ILE A CA 1
ATOM 3785 C C . ILE A 1 495 ? -50.809 -23.046 50.817 1.00 90.06 495 ILE A C 1
ATOM 3787 O O . ILE A 1 495 ? -50.650 -22.990 49.597 1.00 90.06 495 ILE A O 1
ATOM 3791 N N . LYS A 1 496 ? -50.747 -24.210 51.483 1.00 87.44 496 LYS A N 1
ATOM 3792 C CA . LYS A 1 496 ? -50.398 -25.499 50.848 1.00 87.44 496 LYS A CA 1
ATOM 3793 C C . LYS A 1 496 ? -51.467 -26.005 49.883 1.00 87.44 496 LYS A C 1
ATOM 3795 O O . LYS A 1 496 ? -51.135 -26.488 48.805 1.00 87.44 496 LYS A O 1
ATOM 3800 N N . GLU A 1 497 ? -52.741 -25.884 50.255 1.00 90.38 497 GLU A N 1
ATOM 3801 C CA . GLU A 1 497 ? -53.864 -26.302 49.406 1.00 90.38 497 GLU A CA 1
ATOM 3802 C C . GLU A 1 497 ? -54.242 -25.242 48.354 1.00 90.38 497 GLU A C 1
ATOM 3804 O O . GLU A 1 497 ? -55.119 -25.490 47.529 1.00 90.38 497 GLU A O 1
ATOM 3809 N N . LYS A 1 498 ? -53.591 -24.067 48.371 1.00 90.62 498 LYS A N 1
ATOM 3810 C CA . LYS A 1 498 ? -53.834 -22.925 47.470 1.00 90.62 498 LYS A CA 1
ATOM 3811 C C . LYS A 1 498 ? -55.314 -22.529 47.368 1.00 90.62 498 LYS A C 1
ATOM 3813 O O . LYS A 1 498 ? -55.783 -22.118 46.308 1.00 90.62 498 LYS A O 1
ATOM 3818 N N . ARG A 1 499 ? -56.054 -22.635 48.475 1.00 90.75 499 ARG A N 1
ATOM 3819 C CA . ARG A 1 499 ? -57.483 -22.302 48.549 1.00 90.75 499 ARG A CA 1
ATOM 3820 C C . ARG A 1 499 ? -57.825 -21.587 49.857 1.00 90.75 499 ARG A C 1
ATOM 3822 O O . ARG A 1 499 ? -57.141 -21.802 50.857 1.00 90.75 499 ARG A O 1
ATOM 3829 N N . PRO A 1 500 ? -58.857 -20.731 49.870 1.00 92.62 500 PRO A N 1
ATOM 3830 C CA . PRO A 1 500 ? -59.259 -20.013 51.070 1.00 92.62 500 PRO A CA 1
ATOM 3831 C C . PRO A 1 500 ? -60.025 -20.924 52.045 1.00 92.62 500 PRO A C 1
ATOM 3833 O O . PRO A 1 500 ? -60.656 -21.901 51.638 1.00 92.62 500 PRO A O 1
ATOM 3836 N N . PHE A 1 501 ? -60.015 -20.572 53.329 1.00 91.94 501 PHE A N 1
ATOM 3837 C CA . PHE A 1 501 ? -60.769 -21.259 54.377 1.00 91.94 501 PHE A CA 1
ATOM 3838 C C . PHE A 1 501 ? -61.490 -20.268 55.289 1.00 91.94 501 PHE A C 1
ATOM 3840 O O . PHE A 1 501 ? -60.928 -19.237 55.658 1.00 91.94 501 PHE A O 1
ATOM 3847 N N . ILE A 1 502 ? -62.708 -20.629 55.698 1.00 90.81 502 ILE A N 1
ATOM 3848 C CA . ILE A 1 502 ? -63.447 -19.987 56.790 1.00 90.81 502 ILE A CA 1
ATOM 3849 C C . ILE A 1 502 ? -63.478 -20.958 57.971 1.00 90.81 502 ILE A C 1
ATOM 3851 O O . ILE A 1 502 ? -63.725 -22.156 57.804 1.00 90.81 502 ILE A O 1
ATOM 3855 N N . VAL A 1 503 ? -63.222 -20.426 59.160 1.00 88.81 503 VAL A N 1
ATOM 3856 C CA . VAL A 1 503 ? -63.371 -21.112 60.441 1.00 88.81 503 VAL A CA 1
ATOM 3857 C C . VAL A 1 503 ? -64.437 -20.371 61.235 1.00 88.81 503 VAL A C 1
ATOM 3859 O O . VAL A 1 503 ? -64.221 -19.232 61.649 1.00 88.81 503 VAL A O 1
ATOM 3862 N N . GLU A 1 504 ? -65.590 -21.009 61.424 1.00 83.12 504 GLU A N 1
ATOM 3863 C CA . GLU A 1 504 ? -66.739 -20.418 62.123 1.00 83.12 504 GLU A CA 1
ATOM 3864 C C . GLU A 1 504 ? -66.573 -20.434 63.647 1.00 83.12 504 GLU A C 1
ATOM 3866 O O . GLU A 1 504 ? -66.944 -19.471 64.311 1.00 83.12 504 GLU A O 1
ATOM 3871 N N . ASP A 1 505 ? -65.975 -21.498 64.193 1.00 84.31 505 ASP A N 1
ATOM 3872 C CA . ASP A 1 505 ? -65.638 -21.621 65.615 1.00 84.31 505 ASP A CA 1
ATOM 3873 C C . ASP A 1 505 ? -64.205 -22.139 65.778 1.00 84.31 505 ASP A C 1
ATOM 3875 O O . ASP A 1 505 ? -63.928 -23.342 65.781 1.00 84.31 505 ASP A O 1
ATOM 3879 N N . ALA A 1 506 ? -63.275 -21.204 65.941 1.00 83.69 506 ALA A N 1
ATOM 3880 C CA . ALA A 1 506 ? -61.856 -21.485 66.082 1.00 83.69 506 ALA A CA 1
ATOM 3881 C C . ALA A 1 506 ? -61.505 -22.212 67.392 1.00 83.69 506 ALA A C 1
ATOM 3883 O O . ALA A 1 506 ? -60.424 -22.780 67.504 1.00 83.69 506 ALA A O 1
ATOM 3884 N N . ARG A 1 507 ? -62.394 -22.251 68.394 1.00 80.62 507 ARG A N 1
ATOM 3885 C CA . ARG A 1 507 ? -62.130 -22.991 69.643 1.00 80.62 507 ARG A CA 1
ATOM 3886 C C . ARG A 1 507 ? -62.422 -24.485 69.492 1.00 80.62 507 ARG A C 1
ATOM 3888 O O . ARG A 1 507 ? -61.890 -25.293 70.256 1.00 80.62 507 ARG A O 1
ATOM 3895 N N . ARG A 1 508 ? -63.263 -24.855 68.518 1.00 80.94 508 ARG A N 1
ATOM 3896 C CA . ARG A 1 508 ? -63.684 -26.240 68.246 1.00 80.94 508 ARG A CA 1
ATOM 3897 C C . ARG A 1 508 ? -63.086 -26.831 66.972 1.00 80.94 508 ARG A C 1
ATOM 3899 O O . ARG A 1 508 ? -63.107 -28.050 66.818 1.00 80.94 508 ARG A O 1
ATOM 3906 N N . ASP A 1 509 ? -62.552 -26.005 66.078 1.00 81.50 509 ASP A N 1
ATOM 3907 C CA . ASP A 1 509 ? -61.970 -26.470 64.823 1.00 81.50 509 ASP A CA 1
ATOM 3908 C C . ASP A 1 509 ? -60.613 -27.174 65.049 1.00 81.50 509 ASP A C 1
ATOM 3910 O O . ASP A 1 509 ? -59.701 -26.587 65.631 1.00 81.50 509 ASP A O 1
ATOM 3914 N N . PRO A 1 510 ? -60.427 -28.428 64.598 1.00 79.62 510 PRO A N 1
ATOM 3915 C CA . PRO A 1 510 ? -59.158 -29.139 64.758 1.00 79.62 510 PRO A CA 1
ATOM 3916 C C . PRO A 1 510 ? -58.045 -28.618 63.835 1.00 79.62 510 PRO A C 1
ATOM 3918 O O . PRO A 1 510 ? -56.906 -29.052 63.963 1.00 79.62 510 PRO A O 1
ATOM 3921 N N . ARG A 1 511 ? -58.357 -27.727 62.882 1.00 83.31 511 ARG A N 1
ATOM 3922 C CA . ARG A 1 511 ? -57.418 -27.221 61.865 1.00 83.31 511 ARG A CA 1
ATOM 3923 C C . ARG A 1 511 ? -56.682 -25.948 62.297 1.00 83.31 511 ARG A C 1
ATOM 3925 O O . ARG A 1 511 ? -55.931 -25.389 61.498 1.00 83.31 511 ARG A O 1
ATOM 3932 N N . VAL A 1 512 ? -56.932 -25.439 63.503 1.00 81.81 512 VAL A N 1
ATOM 3933 C CA . VAL A 1 512 ? -56.318 -24.207 64.018 1.00 81.81 512 VAL A CA 1
ATOM 3934 C C . VAL A 1 512 ? -55.436 -24.491 65.233 1.00 81.81 512 VAL A C 1
ATOM 3936 O O . VAL A 1 512 ? -55.750 -25.346 66.058 1.00 81.81 512 VAL A O 1
ATOM 3939 N N . ASN A 1 513 ? -54.350 -23.730 65.370 1.00 81.94 513 ASN A N 1
ATOM 3940 C CA . ASN A 1 513 ? -53.456 -23.836 66.516 1.00 81.94 513 ASN A CA 1
ATOM 3941 C C . ASN A 1 513 ? -54.133 -23.224 67.758 1.00 81.94 513 ASN A C 1
ATOM 3943 O O . ASN A 1 513 ? -54.382 -22.018 67.810 1.00 81.94 513 ASN A O 1
ATOM 3947 N N . LYS A 1 514 ? -54.455 -24.050 68.758 1.00 77.06 514 LYS A N 1
ATOM 3948 C CA . LYS A 1 514 ? -55.250 -23.633 69.928 1.00 77.06 514 LYS A CA 1
ATOM 3949 C C . LYS A 1 514 ? -54.552 -22.595 70.803 1.00 77.06 514 LYS A C 1
ATOM 3951 O O . LYS A 1 514 ? -55.227 -21.706 71.328 1.00 77.06 514 LYS A O 1
ATOM 3956 N N . ASP A 1 515 ? -53.231 -22.673 70.923 1.00 77.25 515 ASP A N 1
ATOM 3957 C CA . ASP A 1 515 ? -52.444 -21.717 71.704 1.00 77.25 515 ASP A CA 1
ATOM 3958 C C . ASP A 1 515 ? -52.492 -20.337 71.046 1.00 77.25 515 ASP A C 1
ATOM 3960 O O . ASP A 1 515 ? -52.749 -19.330 71.705 1.00 77.25 515 ASP A O 1
ATOM 3964 N N . LEU A 1 516 ? -52.372 -20.301 69.716 1.00 76.88 516 LEU A N 1
ATOM 3965 C CA . LEU A 1 516 ? -52.479 -19.085 68.916 1.00 76.88 516 LEU A CA 1
ATOM 3966 C C . LEU A 1 516 ? -53.884 -18.466 68.974 1.00 76.88 516 LEU A C 1
ATOM 3968 O O . LEU A 1 516 ? -54.022 -17.252 69.132 1.00 76.88 516 LEU A O 1
ATOM 3972 N N . ILE A 1 517 ? -54.931 -19.288 68.853 1.00 79.44 517 ILE A N 1
ATOM 3973 C CA . ILE A 1 517 ? -56.325 -18.830 68.932 1.00 79.44 517 ILE A CA 1
ATOM 3974 C C . ILE A 1 517 ? -56.641 -18.256 70.315 1.00 79.44 517 ILE A C 1
ATOM 3976 O O . ILE A 1 517 ? -57.303 -17.221 70.402 1.00 79.44 517 ILE A O 1
ATOM 3980 N N . THR A 1 518 ? -56.132 -18.880 71.380 1.00 79.50 518 THR A N 1
ATOM 3981 C CA . THR A 1 518 ? -56.301 -18.404 72.762 1.00 79.50 518 THR A CA 1
ATOM 3982 C C . THR A 1 518 ? -55.524 -17.111 73.000 1.00 79.50 518 THR A C 1
ATOM 3984 O O . THR A 1 518 ? -56.067 -16.160 73.555 1.00 79.50 518 THR A O 1
ATOM 3987 N N . PHE A 1 519 ? -54.281 -17.038 72.520 1.00 78.06 519 PHE A N 1
ATOM 3988 C CA . PHE A 1 519 ? -53.434 -15.851 72.633 1.00 78.06 519 PHE A CA 1
ATOM 3989 C C . PHE A 1 519 ? -54.028 -14.627 71.916 1.00 78.06 519 PHE A C 1
ATOM 3991 O O . PHE A 1 519 ? -53.936 -13.503 72.407 1.00 78.06 519 PHE A O 1
ATOM 3998 N N . LEU A 1 520 ? -54.659 -14.840 70.758 1.00 77.31 520 LEU A N 1
ATOM 3999 C CA . LEU A 1 520 ? -55.257 -13.780 69.942 1.00 77.31 520 LEU A CA 1
ATOM 4000 C C . LEU A 1 520 ? -56.757 -13.551 70.225 1.00 77.31 520 LEU A C 1
ATOM 4002 O O . LEU A 1 520 ? -57.344 -12.656 69.611 1.00 77.31 520 LEU A O 1
ATOM 4006 N N . ASP A 1 521 ? -57.366 -14.339 71.117 1.00 80.69 521 ASP A N 1
ATOM 4007 C CA . ASP A 1 521 ? -58.811 -14.422 71.413 1.00 80.69 521 ASP A CA 1
ATOM 4008 C C . ASP A 1 521 ? -59.705 -14.518 70.161 1.00 80.69 521 ASP A C 1
ATOM 4010 O O . ASP A 1 521 ? -60.728 -13.855 70.014 1.00 80.69 521 ASP A O 1
ATOM 4014 N N . VAL A 1 522 ? -59.304 -15.332 69.189 1.00 81.69 522 VAL A N 1
ATOM 4015 C CA . VAL A 1 522 ? -60.024 -15.435 67.912 1.00 81.69 522 VAL A CA 1
ATOM 4016 C C . VAL A 1 522 ? -61.233 -16.366 68.059 1.00 81.69 522 VAL A C 1
ATOM 4018 O O . VAL A 1 522 ? -61.100 -17.509 68.488 1.00 81.69 522 VAL A O 1
ATOM 4021 N N . LYS A 1 523 ? -62.432 -15.902 67.685 1.00 81.69 523 LYS A N 1
ATOM 4022 C CA . LYS A 1 523 ? -63.655 -16.735 67.674 1.00 81.69 523 LYS A CA 1
ATOM 4023 C C . LYS A 1 523 ? -63.928 -17.354 66.308 1.00 81.69 523 LYS A C 1
ATOM 4025 O O . LYS A 1 523 ? -64.153 -18.552 66.221 1.00 81.69 523 LYS A O 1
ATOM 4030 N N . SER A 1 524 ? -63.836 -16.554 65.254 1.00 87.25 524 SER A N 1
ATOM 4031 C CA . SER A 1 524 ? -63.987 -16.971 63.859 1.00 87.25 524 SER A CA 1
ATOM 4032 C C . SER A 1 524 ? -62.935 -16.269 63.011 1.00 87.25 524 SER A C 1
ATOM 4034 O O . SER A 1 524 ? -62.642 -15.099 63.269 1.00 87.25 524 SER A O 1
ATOM 4036 N N . LEU A 1 525 ? -62.385 -16.938 61.997 1.00 90.56 525 LEU A N 1
ATOM 4037 C CA . LEU A 1 525 ? -61.390 -16.329 61.112 1.00 90.56 525 LEU A CA 1
ATOM 4038 C C . LEU A 1 525 ? -61.483 -16.818 59.668 1.00 90.56 525 LEU A C 1
ATOM 4040 O O . LEU A 1 525 ? -61.939 -17.927 59.394 1.00 90.56 525 LEU A O 1
ATOM 4044 N N . ALA A 1 526 ? -60.994 -15.992 58.753 1.00 91.69 526 ALA A N 1
ATOM 4045 C CA . ALA A 1 526 ? -60.726 -16.349 57.372 1.00 91.69 526 ALA A CA 1
ATOM 4046 C C . ALA A 1 526 ? -59.219 -16.411 57.139 1.00 91.69 526 ALA A C 1
ATOM 4048 O O . ALA A 1 526 ? -58.476 -15.537 57.590 1.00 91.69 526 ALA A O 1
ATOM 4049 N N . ALA A 1 527 ? -58.777 -17.424 56.404 1.00 92.88 527 ALA A N 1
ATOM 4050 C CA . ALA A 1 527 ? -57.403 -17.555 55.947 1.00 92.88 527 ALA A CA 1
ATOM 4051 C C . ALA A 1 527 ? -57.388 -17.692 54.425 1.00 92.88 527 ALA A C 1
ATOM 4053 O O . ALA A 1 527 ? -58.063 -18.560 53.869 1.00 92.88 527 ALA A O 1
ATOM 4054 N N . VAL A 1 528 ? -56.618 -16.843 53.750 1.00 94.69 528 VAL A N 1
ATOM 4055 C CA . VAL A 1 528 ? -56.474 -16.864 52.290 1.00 94.69 528 VAL A CA 1
ATOM 4056 C C . VAL A 1 528 ? -54.994 -16.903 51.902 1.00 94.69 528 VAL A C 1
ATOM 4058 O O . VAL A 1 528 ? -54.172 -16.269 52.569 1.00 94.69 528 VAL A O 1
ATOM 4061 N N . PRO A 1 529 ? -54.618 -17.640 50.846 1.00 93.94 529 PRO A N 1
ATOM 4062 C CA . PRO A 1 529 ? -53.242 -17.655 50.366 1.00 93.94 529 PRO A CA 1
ATOM 4063 C C . PRO A 1 529 ? -52.910 -16.378 49.579 1.00 93.94 529 PRO A C 1
ATOM 4065 O O . PRO A 1 529 ? -53.757 -15.830 48.874 1.00 93.94 529 PRO A O 1
ATOM 4068 N N . LEU A 1 530 ? -51.655 -15.937 49.657 1.00 92.75 530 LEU A N 1
ATOM 4069 C CA . LEU A 1 530 ? -51.071 -14.952 48.748 1.00 92.75 530 LEU A CA 1
ATOM 4070 C C . LEU A 1 530 ? -50.451 -15.697 47.570 1.00 92.75 530 LEU A C 1
ATOM 4072 O O . LEU A 1 530 ? -49.417 -16.357 47.716 1.00 92.75 530 LEU A O 1
ATOM 4076 N N . LEU A 1 531 ? -51.096 -15.602 46.412 1.00 88.25 531 LEU A N 1
ATOM 4077 C CA . LEU A 1 531 ? -50.683 -16.285 45.193 1.00 88.25 531 LEU A CA 1
ATOM 4078 C C . LEU A 1 531 ? -50.344 -15.256 44.119 1.00 88.25 531 LEU A C 1
ATOM 4080 O O . LEU A 1 531 ? -51.168 -14.399 43.814 1.00 88.25 531 LEU A O 1
ATOM 4084 N N . SER A 1 532 ? -49.179 -15.398 43.490 1.00 83.44 532 SER A N 1
ATOM 4085 C CA . SER A 1 532 ? -48.920 -14.765 42.196 1.00 83.44 532 SER A CA 1
ATOM 4086 C C . SER A 1 532 ? -48.427 -15.796 41.194 1.00 83.44 532 SER A C 1
ATOM 4088 O O . SER A 1 532 ? -47.546 -16.591 41.507 1.00 83.44 532 SER A O 1
ATOM 4090 N N . ARG A 1 533 ? -49.042 -15.841 40.003 1.00 72.44 533 ARG A N 1
ATOM 4091 C CA . ARG A 1 533 ? -48.695 -16.764 38.898 1.00 72.44 533 ARG A CA 1
ATOM 4092 C C . ARG A 1 533 ? -48.424 -18.212 39.355 1.00 72.44 533 ARG A C 1
ATOM 4094 O O . ARG A 1 533 ? -47.499 -18.860 38.887 1.00 72.44 533 ARG A O 1
ATOM 4101 N N . GLN A 1 534 ? -49.251 -18.721 40.276 1.00 70.94 534 GLN A N 1
ATOM 4102 C CA . GLN A 1 534 ? -49.152 -20.043 40.927 1.00 70.94 534 GLN A CA 1
ATOM 4103 C C . GLN A 1 534 ? -48.027 -20.231 41.967 1.00 70.94 534 GLN A C 1
ATOM 4105 O O . GLN A 1 534 ? -48.024 -21.269 42.645 1.00 70.94 534 GLN A O 1
ATOM 4110 N N . LYS A 1 535 ? -47.132 -19.254 42.154 1.00 82.50 535 LYS A N 1
ATOM 4111 C CA . LYS A 1 535 ? -46.159 -19.198 43.253 1.00 82.50 535 LYS A CA 1
ATOM 4112 C C . LYS A 1 535 ? -46.836 -18.689 44.526 1.00 82.50 535 LYS A C 1
ATOM 4114 O O . LYS A 1 535 ? -47.657 -17.773 44.502 1.00 82.50 535 LYS A O 1
ATOM 4119 N N . VAL A 1 536 ? -46.502 -19.327 45.637 1.00 86.19 536 VAL A N 1
ATOM 4120 C CA . VAL A 1 536 ? -47.028 -19.015 46.963 1.00 86.19 536 VAL A CA 1
ATOM 4121 C C . VAL A 1 536 ? -46.060 -18.057 47.646 1.00 86.19 536 VAL A C 1
ATOM 4123 O O . VAL A 1 536 ? -44.898 -18.400 47.825 1.00 86.19 536 VAL A O 1
ATOM 4126 N N . LEU A 1 537 ? -46.530 -16.867 48.018 1.00 88.75 537 LEU A N 1
ATOM 4127 C CA . LEU A 1 537 ? -45.702 -15.854 48.690 1.00 88.75 537 LEU A CA 1
ATOM 4128 C C . LEU A 1 537 ? -45.940 -15.821 50.209 1.00 88.75 537 LEU A C 1
ATOM 4130 O O . LEU A 1 537 ? -45.106 -15.337 50.973 1.00 88.75 537 LEU A O 1
ATOM 4134 N N . GLY A 1 538 ? -47.083 -16.337 50.661 1.00 91.25 538 GLY A N 1
ATOM 4135 C CA . GLY A 1 538 ? -47.519 -16.255 52.051 1.00 91.25 538 GLY A CA 1
ATOM 4136 C C . GLY A 1 538 ? -49.036 -16.366 52.175 1.00 91.25 538 GLY A C 1
ATOM 4137 O O . GLY A 1 538 ? -49.676 -17.008 51.342 1.00 91.25 538 GLY A O 1
ATOM 4138 N N . GLY A 1 539 ? -49.632 -15.725 53.179 1.00 91.44 539 GLY A N 1
ATOM 4139 C CA . GLY A 1 539 ? -51.084 -15.724 53.373 1.00 91.44 539 GLY A CA 1
ATOM 4140 C C . GLY A 1 539 ? -51.588 -14.569 54.236 1.00 91.44 539 GLY A C 1
ATOM 4141 O O . GLY A 1 539 ? -50.834 -13.971 55.002 1.00 91.44 539 GLY A O 1
ATOM 4142 N N . ILE A 1 540 ? -52.883 -14.273 54.125 1.00 93.12 540 ILE A N 1
ATOM 4143 C CA . ILE A 1 540 ? -53.586 -13.297 54.963 1.00 93.12 540 ILE A CA 1
ATOM 4144 C C . ILE A 1 540 ? -54.553 -14.034 55.889 1.00 93.12 540 ILE A C 1
ATOM 4146 O O . ILE A 1 540 ? -55.316 -14.892 55.445 1.00 93.12 540 ILE A O 1
ATOM 4150 N N . ALA A 1 541 ? -54.542 -13.667 57.169 1.00 91.06 541 ALA A N 1
ATOM 4151 C CA . ALA A 1 541 ? -55.521 -14.102 58.157 1.00 91.06 541 ALA A CA 1
ATOM 4152 C C . ALA A 1 541 ? -56.313 -12.893 58.674 1.00 91.06 541 ALA A C 1
ATOM 4154 O O . ALA A 1 541 ? -55.710 -11.919 59.128 1.00 91.06 541 ALA A O 1
ATOM 4155 N N . ALA A 1 542 ? -57.643 -12.964 58.636 1.00 90.69 542 ALA A N 1
ATOM 4156 C CA . ALA A 1 542 ? -58.536 -11.899 59.092 1.00 90.69 542 ALA A CA 1
ATOM 4157 C C . ALA A 1 542 ? -59.624 -12.437 60.032 1.00 90.69 542 ALA A C 1
ATOM 4159 O O . ALA A 1 542 ? -60.101 -13.557 59.848 1.00 90.69 542 ALA A O 1
ATOM 4160 N N . ASP A 1 543 ? -60.000 -11.662 61.049 1.00 89.69 543 ASP A N 1
ATOM 4161 C CA . ASP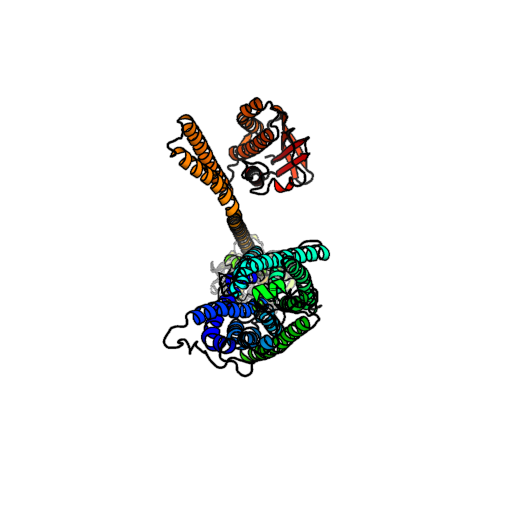 A 1 543 ? -60.942 -12.084 62.092 1.00 89.69 543 ASP A CA 1
ATOM 4162 C C . ASP A 1 543 ? -61.740 -10.912 62.701 1.00 89.69 543 ASP A C 1
ATOM 4164 O O . ASP A 1 543 ? -61.381 -9.747 62.516 1.00 89.69 543 ASP A O 1
ATOM 4168 N N . ASN A 1 544 ? -62.824 -11.246 63.418 1.00 82.75 544 ASN A N 1
ATOM 4169 C CA . ASN A 1 544 ? -63.809 -10.308 63.981 1.00 82.75 544 ASN A CA 1
ATOM 4170 C C . ASN A 1 544 ? -63.940 -10.469 65.504 1.00 82.75 544 ASN A C 1
ATOM 4172 O O . ASN A 1 544 ? -64.854 -11.133 65.997 1.00 82.75 544 ASN A O 1
ATOM 4176 N N . LEU A 1 545 ? -62.999 -9.899 66.259 1.00 76.75 545 LEU A N 1
ATOM 4177 C CA . LEU A 1 545 ? -62.969 -10.000 67.723 1.00 76.75 545 LEU A CA 1
ATOM 4178 C C . LEU A 1 545 ? -64.090 -9.204 68.418 1.00 76.75 545 LEU A C 1
ATOM 4180 O O . LEU A 1 545 ? -64.710 -9.687 69.365 1.00 76.75 545 LEU A O 1
ATOM 4184 N N . THR A 1 546 ? -64.304 -7.973 67.972 1.00 64.38 546 THR A N 1
ATOM 4185 C CA . THR A 1 546 ? -65.120 -6.929 68.609 1.00 64.38 546 THR A CA 1
ATOM 4186 C C . THR A 1 546 ? -66.537 -6.859 68.053 1.00 64.38 546 THR A C 1
ATOM 4188 O O . THR A 1 546 ? -67.475 -6.658 68.820 1.00 64.38 546 THR A O 1
ATOM 4191 N N . SER A 1 547 ? -66.711 -7.035 66.744 1.00 63.06 547 SER A N 1
ATOM 4192 C CA . SER A 1 547 ? -68.013 -6.933 66.075 1.00 63.06 547 SER A CA 1
ATOM 4193 C C . SER A 1 547 ? -68.858 -8.204 66.190 1.00 63.06 547 SER A C 1
ATOM 4195 O O . SER A 1 547 ? -70.076 -8.132 66.045 1.00 63.06 547 SER A O 1
ATOM 4197 N N . ALA A 1 548 ? -68.228 -9.360 66.455 1.00 63.91 548 ALA A N 1
ATOM 4198 C CA . ALA A 1 548 ? -68.850 -10.691 66.411 1.00 63.91 548 ALA A CA 1
ATOM 4199 C C . ALA A 1 548 ? -69.600 -10.987 65.090 1.00 63.91 548 ALA A C 1
ATOM 4201 O O . ALA A 1 548 ? -70.480 -11.847 65.048 1.00 63.91 548 ALA A O 1
ATOM 4202 N N . ASP A 1 549 ? -69.250 -10.273 64.016 1.00 72.69 549 ASP A N 1
ATOM 4203 C CA . ASP A 1 549 ? -69.910 -10.363 62.718 1.00 72.69 549 ASP A CA 1
ATOM 4204 C C . ASP A 1 549 ? -69.514 -11.647 61.972 1.00 72.69 549 ASP A C 1
ATOM 4206 O O . ASP A 1 549 ? -68.342 -12.046 61.959 1.00 72.69 549 ASP A O 1
ATOM 4210 N N . HIS A 1 550 ? -70.485 -12.288 61.322 1.00 80.69 550 HIS A N 1
ATOM 4211 C CA . HIS A 1 550 ? -70.291 -13.564 60.639 1.00 80.69 550 HIS A CA 1
ATOM 4212 C C . HIS A 1 550 ? -69.484 -13.390 59.341 1.00 80.69 550 HIS A C 1
ATOM 4214 O O . HIS A 1 550 ? -69.743 -12.512 58.510 1.00 80.69 550 HIS A O 1
ATOM 4220 N N . ILE A 1 551 ? -68.497 -14.264 59.133 1.00 86.25 551 ILE A N 1
ATOM 4221 C CA . ILE A 1 551 ? -67.649 -14.252 57.939 1.00 86.25 551 ILE A CA 1
ATOM 4222 C C . ILE A 1 551 ? -68.371 -14.998 56.811 1.00 86.25 551 ILE A C 1
ATOM 4224 O O . ILE A 1 551 ? -68.250 -16.210 56.679 1.00 86.25 551 ILE A O 1
ATOM 4228 N N . SER A 1 552 ? -69.117 -14.264 55.984 1.00 86.38 552 SER A N 1
ATOM 4229 C CA . SER A 1 552 ? -69.786 -14.829 54.803 1.00 86.38 552 SER A CA 1
ATOM 4230 C C . SER A 1 552 ? -68.809 -15.172 53.668 1.00 86.38 552 SER A C 1
ATOM 4232 O O . SER A 1 552 ? -67.736 -14.573 53.548 1.00 86.38 552 SER A O 1
ATOM 4234 N N . GLU A 1 553 ? -69.220 -16.053 52.747 1.00 84.69 553 GLU A N 1
ATOM 4235 C CA . GLU A 1 553 ? -68.451 -16.327 51.520 1.00 84.69 553 GLU A CA 1
ATOM 4236 C C . GLU A 1 553 ? -68.174 -15.063 50.696 1.00 84.69 553 GLU A C 1
ATOM 4238 O O . GLU A 1 553 ? -67.096 -14.919 50.123 1.00 84.69 553 GLU A O 1
ATOM 4243 N N . LYS A 1 554 ? -69.102 -14.098 50.683 1.00 84.81 554 LYS A N 1
ATOM 4244 C CA . LYS A 1 554 ? -68.906 -12.817 49.993 1.00 84.81 554 LYS A CA 1
ATOM 4245 C C . LYS A 1 554 ? -67.751 -12.015 50.607 1.00 84.81 554 LYS A C 1
ATOM 4247 O O . LYS A 1 554 ? -66.961 -11.434 49.868 1.00 84.81 554 LYS A O 1
ATOM 4252 N N . LYS A 1 555 ? -67.607 -12.015 51.941 1.00 88.00 555 LYS A N 1
ATOM 4253 C CA . LYS A 1 555 ? -66.452 -11.395 52.621 1.00 88.00 555 LYS A CA 1
ATOM 4254 C C . LYS A 1 555 ? -65.147 -12.132 52.310 1.00 88.00 555 LYS A C 1
ATOM 4256 O O . LYS A 1 555 ? -64.125 -11.479 52.112 1.00 88.00 555 LYS A O 1
ATOM 4261 N N . LEU A 1 556 ? -65.180 -13.464 52.217 1.00 89.25 556 LEU A N 1
ATOM 4262 C CA . LEU A 1 556 ? -64.018 -14.274 51.836 1.00 89.25 556 LEU A CA 1
ATOM 4263 C C . LEU A 1 556 ? -63.560 -13.989 50.397 1.00 89.25 556 LEU A C 1
ATOM 4265 O O . LEU A 1 556 ? -62.367 -13.808 50.163 1.00 89.25 556 LEU A O 1
ATOM 4269 N N . GLN A 1 557 ? -64.497 -13.893 49.449 1.00 87.69 557 GLN A N 1
ATOM 4270 C CA . GLN A 1 557 ? -64.201 -13.522 48.062 1.00 87.69 557 GLN A CA 1
ATOM 4271 C C . GLN A 1 557 ? -63.574 -12.127 47.982 1.00 87.69 557 GLN A C 1
ATOM 4273 O O . GLN A 1 557 ? -62.558 -11.952 47.311 1.00 87.69 557 GLN A O 1
ATOM 4278 N N . SER A 1 558 ? -64.112 -11.151 48.720 1.00 87.31 558 SER A N 1
ATOM 4279 C CA . SER A 1 558 ? -63.496 -9.825 48.813 1.00 87.31 558 SER A CA 1
ATOM 4280 C C . SER A 1 558 ? -62.086 -9.894 49.404 1.00 87.31 558 SER A C 1
ATOM 4282 O O . SER A 1 558 ? -61.173 -9.283 48.860 1.00 87.31 558 SER A O 1
ATOM 4284 N N . LEU A 1 559 ? -61.865 -10.679 50.464 1.00 90.19 559 LEU A N 1
ATOM 4285 C CA . LEU A 1 559 ? -60.543 -10.850 51.078 1.00 90.19 559 LEU A CA 1
ATOM 4286 C C . LEU A 1 559 ? -59.517 -11.438 50.094 1.00 90.19 559 LEU A C 1
ATOM 4288 O O . LEU A 1 559 ? -58.367 -10.998 50.071 1.00 90.19 559 LEU A O 1
ATOM 4292 N N . MET A 1 560 ? -59.933 -12.373 49.234 1.00 89.81 560 MET A N 1
ATOM 4293 C CA . MET A 1 560 ? -59.084 -12.903 48.161 1.00 89.81 560 MET A CA 1
ATOM 4294 C C . MET A 1 560 ? -58.666 -11.833 47.144 1.00 89.81 560 MET A C 1
ATOM 4296 O O . MET A 1 560 ? -57.550 -11.895 46.632 1.00 89.81 560 MET A O 1
ATOM 4300 N N . ILE A 1 561 ? -59.512 -10.835 46.862 1.00 87.75 561 ILE A N 1
ATOM 4301 C CA . ILE A 1 561 ? -59.152 -9.726 45.962 1.00 87.75 561 ILE A CA 1
ATOM 4302 C C . ILE A 1 561 ? -57.985 -8.928 46.555 1.00 87.75 561 ILE A C 1
ATOM 4304 O O . ILE A 1 561 ? -56.993 -8.699 45.865 1.00 87.75 561 ILE A O 1
ATOM 4308 N N . PHE A 1 562 ? -58.054 -8.568 47.840 1.00 88.62 562 PHE A N 1
ATOM 4309 C CA . PHE A 1 562 ? -56.958 -7.860 48.517 1.00 88.62 562 PHE A CA 1
ATOM 4310 C C . PHE A 1 562 ? -55.699 -8.724 48.634 1.00 88.62 562 PHE A C 1
ATOM 4312 O O . PHE A 1 562 ? -54.595 -8.216 48.447 1.00 88.62 562 PHE A O 1
ATOM 4319 N N . ALA A 1 563 ? -55.849 -10.029 48.874 1.00 89.38 563 ALA A N 1
ATOM 4320 C CA . ALA A 1 563 ? -54.730 -10.968 48.871 1.00 89.38 563 ALA A CA 1
ATOM 4321 C C . ALA A 1 563 ? -54.018 -11.019 47.509 1.00 89.38 563 ALA A C 1
ATOM 4323 O O . ALA A 1 563 ? -52.791 -10.973 47.458 1.00 89.38 563 ALA A O 1
ATOM 4324 N N . ASN A 1 564 ? -54.764 -11.022 46.402 1.00 86.81 564 ASN A N 1
ATOM 4325 C CA . ASN A 1 564 ? -54.175 -10.964 45.064 1.00 86.81 564 ASN A CA 1
ATOM 4326 C C . ASN A 1 564 ? -53.447 -9.633 44.810 1.00 86.81 564 ASN A C 1
ATOM 4328 O O . ASN A 1 564 ? -52.363 -9.635 44.232 1.00 86.81 564 ASN A O 1
ATOM 4332 N N . GLN A 1 565 ? -53.996 -8.504 45.273 1.00 86.44 565 GLN A N 1
ATOM 4333 C CA . GLN A 1 565 ? -53.330 -7.200 45.149 1.00 86.44 565 GLN A CA 1
ATOM 4334 C C . GLN A 1 565 ? -52.035 -7.132 45.973 1.00 86.44 565 GLN A C 1
ATOM 4336 O O . GLN A 1 565 ? -51.015 -6.657 45.477 1.00 86.44 565 GLN A O 1
ATOM 4341 N N . ALA A 1 566 ? -52.042 -7.667 47.199 1.00 86.62 566 ALA A N 1
ATOM 4342 C CA . ALA A 1 566 ? -50.840 -7.764 48.027 1.00 86.62 566 ALA A CA 1
ATOM 4343 C C . ALA A 1 566 ? -49.772 -8.661 47.386 1.00 86.62 566 ALA A C 1
ATOM 4345 O O . ALA A 1 566 ? -48.596 -8.303 47.375 1.00 86.62 566 ALA A O 1
ATOM 4346 N N . ALA A 1 567 ? -50.175 -9.808 46.829 1.00 86.88 567 ALA A N 1
ATOM 4347 C CA . ALA A 1 567 ? -49.263 -10.727 46.156 1.00 86.88 567 ALA A CA 1
ATOM 4348 C C . ALA A 1 567 ? -48.592 -10.083 44.929 1.00 86.88 567 ALA A C 1
ATOM 4350 O O . ALA A 1 567 ? -47.388 -10.246 44.740 1.00 86.88 567 ALA A O 1
ATOM 4351 N N . LEU A 1 568 ? -49.343 -9.306 44.142 1.00 83.19 568 LEU A N 1
ATOM 4352 C CA . LEU A 1 568 ? -48.813 -8.588 42.981 1.00 83.19 568 LEU A CA 1
ATOM 4353 C C . LEU A 1 568 ? -47.825 -7.479 43.383 1.00 83.19 568 LEU A C 1
ATOM 4355 O O . LEU A 1 568 ? -46.768 -7.341 42.772 1.00 83.19 568 LEU A O 1
ATOM 4359 N N . ALA A 1 569 ? -48.142 -6.709 44.429 1.00 81.12 569 ALA A N 1
ATOM 4360 C CA . ALA A 1 569 ? -47.257 -5.660 44.938 1.00 81.12 569 ALA A CA 1
ATOM 4361 C C . ALA A 1 569 ? -45.918 -6.226 45.451 1.00 81.12 569 ALA A C 1
ATOM 4363 O O . ALA A 1 569 ? -44.862 -5.655 45.183 1.00 81.12 569 ALA A O 1
ATOM 4364 N N . LEU A 1 570 ? -45.961 -7.373 46.140 1.00 81.50 570 LEU A N 1
ATOM 4365 C CA . LEU A 1 570 ? -44.774 -8.091 46.614 1.00 81.50 570 LEU A CA 1
ATOM 4366 C C . LEU A 1 570 ? -43.891 -8.589 45.462 1.00 81.50 570 LEU A C 1
ATOM 4368 O O . LEU A 1 570 ? -42.676 -8.424 45.510 1.00 81.50 570 LEU A O 1
ATOM 4372 N N . GLU A 1 571 ? -44.484 -9.179 44.422 1.00 81.00 571 GLU A N 1
ATOM 4373 C CA . GLU A 1 571 ? -43.735 -9.672 43.258 1.00 81.00 571 GLU A CA 1
ATOM 4374 C C . GLU A 1 571 ? -43.047 -8.531 42.493 1.00 81.00 571 GLU A C 1
ATOM 4376 O O . GLU A 1 571 ? -41.872 -8.645 42.143 1.00 81.00 571 GLU A O 1
ATOM 4381 N N . ASN A 1 572 ? -43.741 -7.403 42.302 1.00 79.38 572 ASN A N 1
ATOM 4382 C CA . ASN A 1 572 ? -43.173 -6.230 41.635 1.00 79.38 572 ASN A CA 1
ATOM 4383 C C . ASN A 1 572 ? -41.966 -5.654 42.394 1.00 79.38 572 ASN A C 1
ATOM 4385 O O . ASN A 1 572 ? -40.973 -5.283 41.770 1.00 79.38 572 ASN A O 1
ATOM 4389 N N . ALA A 1 573 ? -42.031 -5.600 43.728 1.00 76.62 573 ALA A N 1
ATOM 4390 C CA . ALA A 1 573 ? -40.922 -5.120 44.552 1.00 76.62 573 ALA A CA 1
ATOM 4391 C C . ALA A 1 573 ? -39.697 -6.048 44.472 1.00 76.62 573 ALA A C 1
ATOM 4393 O O . ALA A 1 573 ? -38.574 -5.571 44.321 1.00 76.62 573 ALA A O 1
ATOM 4394 N N . LEU A 1 574 ? -39.913 -7.369 44.499 1.00 74.00 574 LEU A N 1
ATOM 4395 C CA . LEU A 1 574 ? -38.839 -8.361 44.378 1.00 74.00 574 LEU A CA 1
ATOM 4396 C C . LEU A 1 574 ? -38.152 -8.307 43.003 1.00 74.00 574 LEU A C 1
ATOM 4398 O O . LEU A 1 574 ? -36.925 -8.285 42.934 1.00 74.00 574 LEU A O 1
ATOM 4402 N N . MET A 1 575 ? -38.922 -8.206 41.911 1.00 75.12 575 MET A N 1
ATOM 4403 C CA . MET A 1 575 ? -38.359 -8.031 40.561 1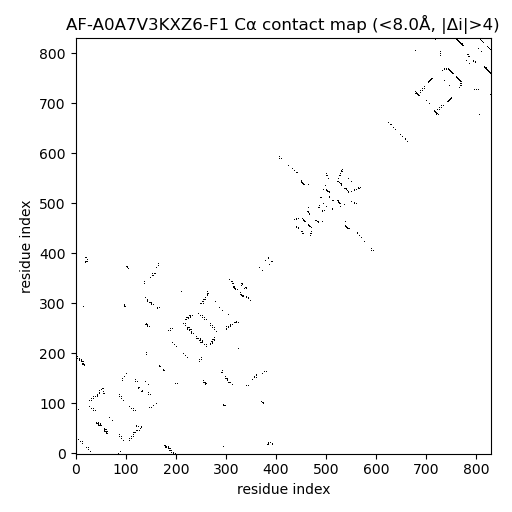.00 75.12 575 MET A CA 1
ATOM 4404 C C . MET A 1 575 ? -37.505 -6.764 40.445 1.00 75.12 575 MET A C 1
ATOM 4406 O O . MET A 1 575 ? -36.513 -6.739 39.716 1.00 75.12 575 MET A O 1
ATOM 4410 N N . TYR A 1 576 ? -37.889 -5.699 41.146 1.00 72.00 576 TYR A N 1
ATOM 4411 C CA . TYR A 1 576 ? -37.164 -4.438 41.107 1.00 72.00 576 TYR A CA 1
ATOM 4412 C C . TYR A 1 576 ? -35.809 -4.512 41.827 1.00 72.00 576 TYR A C 1
ATOM 4414 O O . TYR A 1 576 ? -34.816 -3.975 41.330 1.00 72.00 576 TYR A O 1
ATOM 4422 N N . GLU A 1 577 ? -35.737 -5.213 42.961 1.00 73.38 577 GLU A N 1
ATOM 4423 C CA . GLU A 1 577 ? -34.464 -5.467 43.646 1.00 73.38 577 GLU A CA 1
ATOM 4424 C C . GLU A 1 577 ? -33.514 -6.324 42.799 1.00 73.38 577 GLU A C 1
ATOM 4426 O O . GLU A 1 577 ? -32.330 -5.993 42.690 1.00 73.38 577 GLU A O 1
ATOM 4431 N N . GLU A 1 578 ? -34.028 -7.364 42.135 1.00 75.88 578 GLU A N 1
ATOM 4432 C CA . GLU A 1 578 ? -33.242 -8.186 41.207 1.00 75.88 578 GLU A CA 1
ATOM 4433 C C . GLU A 1 578 ? -32.701 -7.360 40.032 1.00 75.88 578 GLU A C 1
ATOM 4435 O O . GLU A 1 578 ? -31.517 -7.451 39.698 1.00 75.88 578 GLU A O 1
ATOM 4440 N N . LEU A 1 579 ? -33.539 -6.502 39.438 1.00 74.56 579 LEU A N 1
ATOM 4441 C CA . LEU A 1 579 ? -33.130 -5.608 38.354 1.00 74.56 579 LEU A CA 1
ATOM 4442 C C . LEU A 1 579 ? -32.019 -4.648 38.801 1.00 74.56 579 LEU A C 1
ATOM 4444 O O . LEU A 1 579 ? -31.053 -4.435 38.066 1.00 74.56 579 LEU A O 1
ATOM 4448 N N . LYS A 1 580 ? -32.130 -4.090 40.013 1.00 71.81 580 LYS A N 1
ATOM 4449 C CA . LYS A 1 580 ? -31.121 -3.189 40.584 1.00 71.81 580 LYS A CA 1
ATOM 4450 C C . LYS A 1 580 ? -29.788 -3.907 40.805 1.00 71.81 580 LYS A C 1
ATOM 4452 O O . LYS A 1 580 ? -28.750 -3.388 40.401 1.00 71.81 580 LYS A O 1
ATOM 4457 N N . ALA A 1 581 ? -29.816 -5.103 41.392 1.00 77.44 581 ALA A N 1
ATOM 4458 C CA . ALA A 1 581 ? -28.616 -5.911 41.604 1.00 77.44 581 ALA A CA 1
ATOM 4459 C C . ALA A 1 581 ? -27.935 -6.275 40.273 1.00 77.44 581 ALA A C 1
ATOM 4461 O O . ALA A 1 581 ? -26.715 -6.153 40.141 1.00 77.44 581 ALA A O 1
ATOM 4462 N N . PHE A 1 582 ? -28.727 -6.648 39.264 1.00 75.31 582 PHE A N 1
ATOM 4463 C CA . PHE A 1 582 ? -28.222 -6.960 37.931 1.00 75.31 582 PHE A CA 1
ATOM 4464 C C . PHE A 1 582 ? -27.600 -5.736 37.240 1.00 75.31 582 PHE A C 1
ATOM 4466 O O . PHE A 1 582 ? -26.526 -5.851 36.649 1.00 75.31 582 PHE A O 1
ATOM 4473 N N . SER A 1 583 ? -28.226 -4.557 37.355 1.00 71.50 583 SER A N 1
ATOM 4474 C CA . SER A 1 583 ? -27.695 -3.297 36.811 1.00 71.50 583 SER A CA 1
ATOM 4475 C C . SER A 1 583 ? -26.316 -2.970 37.385 1.00 71.50 583 SER A C 1
ATOM 4477 O O . SER A 1 583 ? -25.379 -2.725 36.627 1.00 71.50 583 SER A O 1
ATOM 4479 N N . SER A 1 584 ? -26.158 -3.040 38.711 1.00 76.50 584 SER A N 1
ATOM 4480 C CA . SER A 1 584 ? -24.870 -2.774 39.367 1.00 76.50 584 SER A CA 1
ATOM 4481 C C . SER A 1 584 ? -23.782 -3.772 38.956 1.00 76.50 584 SER A C 1
ATOM 4483 O O . SER A 1 584 ? -22.636 -3.384 38.737 1.00 76.50 584 SER A O 1
ATOM 4485 N N . GLN A 1 585 ? -24.133 -5.050 38.785 1.00 79.62 585 GLN A N 1
ATOM 4486 C CA . GLN A 1 585 ? -23.181 -6.063 38.326 1.00 79.62 585 GLN A CA 1
ATOM 4487 C C . GLN A 1 585 ? -22.711 -5.809 36.883 1.00 79.62 585 GLN A C 1
ATOM 4489 O O . GLN A 1 585 ? -21.542 -6.037 36.555 1.00 79.62 585 GLN A O 1
ATOM 4494 N N . LEU A 1 586 ? -23.609 -5.340 36.012 1.00 73.69 586 LEU A N 1
ATOM 4495 C CA . LEU A 1 586 ? -23.284 -5.012 34.624 1.00 73.69 586 LEU A CA 1
ATOM 4496 C C . LEU A 1 586 ? -22.375 -3.775 34.536 1.00 73.69 586 LEU A C 1
ATOM 4498 O O . LEU A 1 586 ? -21.399 -3.785 33.787 1.00 73.69 586 LEU A O 1
ATOM 4502 N N . GLU A 1 587 ? -22.642 -2.743 35.340 1.00 74.00 587 GLU A N 1
ATOM 4503 C CA . GLU A 1 587 ? -21.792 -1.547 35.440 1.00 74.00 587 GLU A CA 1
ATOM 4504 C C . GLU A 1 587 ? -20.352 -1.893 35.841 1.00 74.00 587 GLU A C 1
ATOM 4506 O O . GLU A 1 587 ? -19.394 -1.374 35.261 1.00 74.00 587 GLU A O 1
ATOM 4511 N N . GLU A 1 588 ? -20.179 -2.814 36.790 1.00 81.25 588 GLU A N 1
ATOM 4512 C CA . GLU A 1 588 ? -18.856 -3.257 37.227 1.00 81.25 588 GLU A CA 1
ATOM 4513 C C . GLU A 1 588 ? -18.103 -4.023 36.127 1.00 81.25 588 GLU A C 1
ATOM 4515 O O . GLU A 1 588 ? -16.905 -3.797 35.920 1.00 81.25 588 GLU A O 1
ATOM 4520 N N . ARG A 1 589 ? -18.803 -4.865 35.352 1.00 75.62 589 ARG A N 1
ATOM 4521 C CA . ARG A 1 589 ? -18.222 -5.541 34.177 1.00 75.62 589 ARG A CA 1
ATOM 4522 C C . ARG A 1 589 ? -17.761 -4.550 33.116 1.00 75.62 589 ARG A C 1
ATOM 4524 O O . ARG A 1 589 ? -16.625 -4.662 32.656 1.00 75.62 589 ARG A O 1
ATOM 4531 N N . VAL A 1 590 ? -18.591 -3.560 32.779 1.00 72.00 590 VAL A N 1
ATOM 4532 C CA . VAL A 1 590 ? -18.227 -2.506 31.817 1.00 72.00 590 VAL A CA 1
ATOM 4533 C C . VAL A 1 590 ? -17.003 -1.738 32.304 1.00 72.00 590 VAL A C 1
ATOM 4535 O O . VAL A 1 590 ? -16.056 -1.547 31.542 1.00 72.00 590 VAL A O 1
ATOM 4538 N N . LYS A 1 591 ? -16.968 -1.351 33.584 1.00 75.50 591 LYS A N 1
ATOM 4539 C CA . LYS A 1 591 ? -15.823 -0.641 34.169 1.00 75.50 591 LYS A CA 1
ATOM 4540 C C . LYS A 1 591 ? -14.529 -1.450 34.054 1.00 75.50 591 LYS A C 1
ATOM 4542 O O . LYS A 1 591 ? -13.490 -0.893 33.701 1.00 75.50 591 LYS A O 1
ATOM 4547 N N . LYS A 1 592 ? -14.592 -2.758 34.314 1.00 78.94 592 LYS A N 1
ATOM 4548 C CA . LYS A 1 592 ? -13.439 -3.656 34.180 1.00 78.94 592 LYS A CA 1
ATOM 4549 C C . LYS A 1 592 ? -12.986 -3.795 32.723 1.00 78.94 592 LYS A C 1
ATOM 4551 O O . LYS A 1 592 ? -11.798 -3.659 32.449 1.00 78.94 592 LYS A O 1
ATOM 4556 N N . ALA A 1 593 ? -13.918 -4.003 31.794 1.00 71.31 593 ALA A N 1
ATOM 4557 C CA . ALA A 1 593 ? -13.608 -4.140 30.372 1.00 71.31 593 ALA A CA 1
ATOM 4558 C C . ALA A 1 593 ? -12.976 -2.861 29.790 1.00 71.31 593 ALA A C 1
ATOM 4560 O O . ALA A 1 593 ? -11.991 -2.938 29.057 1.00 71.31 593 ALA A O 1
ATOM 4561 N N . VAL A 1 594 ? -13.480 -1.681 30.172 1.00 69.75 594 VAL A N 1
ATOM 4562 C CA . VAL A 1 594 ? -12.893 -0.384 29.787 1.00 69.75 594 VAL A CA 1
ATOM 4563 C C . VAL A 1 594 ? -11.462 -0.243 30.314 1.00 69.75 594 VAL A C 1
ATOM 4565 O O . VAL A 1 594 ? -10.580 0.161 29.559 1.00 69.75 594 VAL A O 1
ATOM 4568 N N . ALA A 1 595 ? -11.201 -0.623 31.569 1.00 73.81 595 ALA A N 1
ATOM 4569 C CA . ALA A 1 595 ? -9.851 -0.580 32.134 1.00 73.81 595 ALA A CA 1
ATOM 4570 C C . ALA A 1 595 ? -8.876 -1.516 31.392 1.00 73.81 595 ALA A C 1
ATOM 4572 O O . ALA A 1 595 ? -7.755 -1.119 31.073 1.00 73.81 595 ALA A O 1
ATOM 4573 N N . GLU A 1 596 ? -9.308 -2.736 31.060 1.00 73.44 596 GLU A N 1
ATOM 4574 C CA . GLU A 1 596 ? -8.507 -3.677 30.266 1.00 73.44 596 GLU A CA 1
ATOM 4575 C C . GLU A 1 596 ? -8.239 -3.165 28.842 1.00 73.44 596 GLU A C 1
ATOM 4577 O O . GLU A 1 596 ? -7.135 -3.343 28.318 1.00 73.44 596 GLU A O 1
ATOM 4582 N N . LEU A 1 597 ? -9.222 -2.519 28.202 1.00 69.38 597 LEU A N 1
ATOM 4583 C CA . LEU A 1 597 ? -9.044 -1.894 26.889 1.00 69.38 597 LEU A CA 1
ATOM 4584 C C . LEU A 1 597 ? -7.978 -0.797 26.950 1.00 69.38 597 LEU A C 1
ATOM 4586 O O . LEU A 1 597 ? -7.083 -0.767 26.108 1.00 69.38 597 LEU A O 1
ATOM 4590 N N . GLN A 1 598 ? -8.042 0.059 27.968 1.00 67.94 598 GLN A N 1
ATOM 4591 C CA . GLN A 1 598 ? -7.106 1.164 28.154 1.00 67.94 598 GLN A CA 1
ATOM 4592 C C . GLN A 1 598 ? -5.674 0.653 28.379 1.00 67.94 598 GLN A C 1
ATOM 4594 O O . GLN A 1 598 ? -4.739 1.121 27.733 1.00 67.94 598 GLN A O 1
ATOM 4599 N N . GLN A 1 599 ? -5.514 -0.405 29.177 1.00 71.88 599 GLN A N 1
ATOM 4600 C CA . GLN A 1 599 ? -4.228 -1.084 29.360 1.00 71.88 599 GLN A CA 1
ATOM 4601 C C . GLN A 1 599 ? -3.693 -1.705 28.054 1.00 71.88 599 GLN A C 1
ATOM 4603 O O . GLN A 1 599 ? -2.496 -1.635 27.765 1.00 71.88 599 GLN A O 1
ATOM 4608 N N . THR A 1 600 ? -4.571 -2.306 27.246 1.00 65.44 600 THR A N 1
ATOM 4609 C CA . THR A 1 600 ? -4.187 -2.898 25.951 1.00 65.44 600 THR A CA 1
ATOM 4610 C C . THR A 1 600 ? -3.772 -1.806 24.953 1.00 65.44 600 THR A C 1
ATOM 4612 O O . THR A 1 600 ? -2.780 -1.962 24.242 1.00 65.44 600 THR A O 1
ATOM 4615 N N . GLN A 1 601 ? -4.473 -0.665 24.933 1.00 58.69 601 GLN A N 1
ATOM 4616 C CA . GLN A 1 601 ? -4.102 0.505 24.129 1.00 58.69 601 GLN A CA 1
ATOM 4617 C C . GLN A 1 601 ? -2.740 1.077 24.541 1.00 58.69 601 GLN A C 1
ATOM 4619 O O . GLN A 1 601 ? -1.918 1.375 23.676 1.00 58.69 601 GLN A O 1
ATOM 4624 N N . GLU A 1 602 ? -2.456 1.178 25.841 1.00 61.84 602 GLU A N 1
ATOM 4625 C CA . GLU A 1 602 ? -1.141 1.604 26.341 1.00 61.84 602 GLU A CA 1
ATOM 4626 C C . GLU A 1 602 ? -0.019 0.647 25.911 1.00 61.84 602 GLU A C 1
ATOM 4628 O O . GLU A 1 602 ? 1.062 1.088 25.507 1.00 61.84 602 GLU A O 1
ATOM 4633 N N . GLN A 1 603 ? -0.267 -0.667 25.942 1.00 59.28 603 GLN A N 1
ATOM 4634 C CA . GLN A 1 603 ? 0.679 -1.655 25.417 1.00 59.28 603 GLN A CA 1
ATOM 4635 C C . GLN A 1 603 ? 0.906 -1.497 23.910 1.00 59.28 603 GLN A C 1
ATOM 4637 O O . GLN A 1 603 ? 2.051 -1.588 23.461 1.00 59.28 603 GLN A O 1
ATOM 4642 N N . LEU A 1 604 ? -0.149 -1.225 23.137 1.00 52.47 604 LEU A N 1
ATOM 4643 C CA . LEU A 1 604 ? -0.045 -0.996 21.697 1.00 52.47 604 LEU A CA 1
ATOM 4644 C C . LEU A 1 604 ? 0.788 0.255 21.396 1.00 52.47 604 LEU A C 1
ATOM 4646 O O . LEU A 1 604 ? 1.746 0.168 20.635 1.00 52.47 604 LEU A O 1
ATOM 4650 N N . MET A 1 605 ? 0.501 1.373 22.068 1.00 52.56 605 MET A N 1
ATOM 4651 C CA . MET A 1 605 ? 1.282 2.613 21.974 1.00 52.56 605 MET A CA 1
ATOM 4652 C C . MET A 1 605 ? 2.759 2.374 22.310 1.00 52.56 605 MET A C 1
ATOM 4654 O O . MET A 1 605 ? 3.660 2.892 21.647 1.00 52.56 605 MET A O 1
ATOM 4658 N N . ARG A 1 606 ? 3.038 1.539 23.319 1.00 52.66 606 ARG A N 1
ATOM 4659 C CA . ARG A 1 606 ? 4.406 1.142 23.678 1.00 52.66 606 ARG A CA 1
ATOM 4660 C C . ARG A 1 606 ? 5.065 0.288 22.589 1.00 52.66 606 ARG A C 1
ATOM 4662 O O . ARG A 1 606 ? 6.260 0.446 22.347 1.00 52.66 606 ARG A O 1
ATOM 4669 N N . SER A 1 607 ? 4.313 -0.589 21.931 1.00 46.66 607 SER A N 1
ATOM 4670 C CA . SER A 1 607 ? 4.797 -1.416 20.821 1.00 46.66 607 SER A CA 1
ATOM 4671 C C . SER A 1 607 ? 5.037 -0.602 19.546 1.00 46.66 607 SER A C 1
ATOM 4673 O O . SER A 1 607 ? 6.062 -0.784 18.894 1.00 46.66 607 SER A O 1
ATOM 4675 N N . GLU A 1 608 ? 4.148 0.335 19.207 1.00 46.91 608 GLU A N 1
ATOM 4676 C CA . GLU A 1 608 ? 4.347 1.298 18.115 1.00 46.91 608 GLU A CA 1
ATOM 4677 C C . GLU A 1 608 ? 5.601 2.138 18.356 1.00 46.91 608 GLU A C 1
ATOM 4679 O O . GLU A 1 608 ? 6.442 2.273 17.471 1.00 46.91 608 GLU A O 1
ATOM 4684 N N . LYS A 1 609 ? 5.801 2.606 19.592 1.00 47.75 609 LYS A N 1
ATOM 4685 C CA . LYS A 1 609 ? 7.010 3.334 19.995 1.00 47.75 609 LYS A CA 1
ATOM 4686 C C . LYS A 1 609 ? 8.287 2.506 19.807 1.00 47.75 609 LYS A C 1
ATOM 4688 O O . LYS A 1 609 ? 9.305 3.054 19.389 1.00 47.75 609 LYS A O 1
ATOM 4693 N N . LEU A 1 610 ? 8.241 1.195 20.068 1.00 45.38 610 LEU A N 1
ATOM 4694 C CA . LEU A 1 610 ? 9.346 0.267 19.782 1.00 45.38 610 LEU A CA 1
ATOM 4695 C C . LEU A 1 610 ? 9.569 0.074 18.273 1.00 45.38 610 LEU A C 1
ATOM 4697 O O . LEU A 1 610 ? 10.715 -0.047 17.843 1.00 45.38 610 LEU A O 1
ATOM 4701 N N . ALA A 1 611 ? 8.510 0.090 17.462 1.00 45.84 611 ALA A N 1
ATOM 4702 C CA . ALA A 1 611 ? 8.619 0.035 16.005 1.00 45.84 611 ALA A CA 1
ATOM 4703 C C . ALA A 1 611 ? 9.253 1.316 15.425 1.00 45.84 611 ALA A C 1
ATOM 4705 O O . ALA A 1 611 ? 10.149 1.227 14.582 1.00 45.84 611 ALA A O 1
ATOM 4706 N N . THR A 1 612 ? 8.886 2.495 15.939 1.00 48.69 612 THR A N 1
ATOM 4707 C CA . THR A 1 612 ? 9.553 3.775 15.632 1.00 48.69 612 THR A CA 1
ATOM 4708 C C . THR A 1 612 ? 11.025 3.748 16.057 1.00 48.69 612 THR A C 1
ATOM 4710 O O . THR A 1 612 ? 11.898 4.205 15.322 1.00 48.69 612 THR A O 1
ATOM 4713 N N . LEU A 1 613 ? 11.336 3.122 17.199 1.00 47.03 613 LEU A N 1
ATOM 4714 C CA . LEU A 1 613 ? 12.714 2.860 17.634 1.00 47.03 613 LEU A CA 1
ATOM 4715 C C . LEU A 1 613 ? 13.494 2.013 16.608 1.00 47.03 613 LEU A C 1
ATOM 4717 O O . LEU A 1 613 ? 14.677 2.256 16.366 1.00 47.03 613 LEU A O 1
ATOM 4721 N N . GLY A 1 614 ? 12.824 1.049 15.969 1.00 51.97 614 GLY A N 1
ATOM 4722 C CA . GLY A 1 614 ? 13.374 0.243 14.878 1.00 51.97 614 GLY A CA 1
ATOM 4723 C C . GLY A 1 614 ? 13.727 1.071 13.638 1.00 51.97 614 GLY A C 1
ATOM 4724 O O . GLY A 1 614 ? 14.794 0.873 13.061 1.00 51.97 614 GLY A O 1
ATOM 4725 N N . GLN A 1 615 ? 12.895 2.052 13.270 1.00 51.97 615 GLN A N 1
ATOM 4726 C CA . GLN A 1 615 ? 13.198 2.992 12.179 1.00 51.97 615 GLN A CA 1
ATOM 4727 C C . GLN A 1 615 ? 14.368 3.930 12.515 1.00 51.97 615 GLN A C 1
ATOM 4729 O O . GLN A 1 615 ? 15.195 4.220 11.652 1.00 51.97 615 GLN A O 1
ATOM 4734 N N . LEU A 1 616 ? 14.477 4.364 13.774 1.00 51.81 616 LEU A N 1
ATOM 4735 C CA . LEU A 1 616 ? 15.517 5.291 14.242 1.00 51.81 616 LEU A CA 1
ATOM 4736 C C . LEU A 1 616 ? 16.860 4.608 14.567 1.00 51.81 616 LEU A C 1
ATOM 4738 O O . LEU A 1 616 ? 17.883 5.280 14.704 1.00 51.81 616 LEU A O 1
ATOM 4742 N N . SER A 1 617 ? 16.899 3.272 14.609 1.00 57.94 617 SER A N 1
ATOM 4743 C CA . SER A 1 617 ? 18.124 2.484 14.832 1.00 57.94 617 SER A CA 1
ATOM 4744 C C . SER A 1 617 ? 19.202 2.729 13.763 1.00 57.94 617 SER A C 1
ATOM 4746 O O . SER A 1 617 ? 20.390 2.534 14.023 1.00 57.94 617 SER A O 1
ATOM 4748 N N . ALA A 1 618 ? 18.813 3.209 12.576 1.00 59.25 618 ALA A N 1
ATOM 4749 C CA . ALA A 1 618 ? 19.738 3.580 11.507 1.00 59.25 618 ALA A CA 1
ATOM 4750 C C . ALA A 1 618 ? 20.653 4.765 11.881 1.00 59.25 618 ALA A C 1
ATOM 4752 O O . ALA A 1 618 ? 21.832 4.747 11.525 1.00 59.25 618 ALA A O 1
ATOM 4753 N N . GLY A 1 619 ? 20.144 5.755 12.628 1.00 59.28 619 GLY A N 1
ATOM 4754 C CA . GLY A 1 619 ? 20.927 6.915 13.076 1.00 59.28 619 GLY A CA 1
ATOM 4755 C C . GLY A 1 619 ? 22.007 6.522 14.084 1.00 59.28 619 GLY A C 1
ATOM 4756 O O . GLY A 1 619 ? 23.174 6.862 13.922 1.00 59.28 619 GLY A O 1
ATOM 4757 N N . ILE A 1 620 ? 21.652 5.675 15.051 1.00 69.44 620 ILE A N 1
ATOM 4758 C CA . ILE A 1 620 ? 22.595 5.143 16.047 1.00 69.44 620 ILE A CA 1
ATOM 4759 C C . ILE A 1 620 ? 23.650 4.259 15.394 1.00 69.44 620 ILE A C 1
ATOM 4761 O O . ILE A 1 620 ? 24.828 4.344 15.729 1.00 69.44 620 ILE A O 1
ATOM 4765 N N . ALA A 1 621 ? 23.250 3.417 14.440 1.00 68.25 621 ALA A N 1
ATOM 4766 C CA . ALA A 1 621 ? 24.199 2.596 13.700 1.00 68.25 621 ALA A CA 1
ATOM 4767 C C . ALA A 1 621 ? 25.228 3.457 12.948 1.00 68.25 621 ALA A C 1
ATOM 4769 O O . ALA A 1 621 ? 26.393 3.070 12.856 1.00 68.25 621 ALA A O 1
ATOM 4770 N N . HIS A 1 622 ? 24.815 4.619 12.433 1.00 69.19 622 HIS A N 1
ATOM 4771 C CA . HIS A 1 622 ? 25.714 5.583 11.806 1.00 69.19 622 HIS A CA 1
ATOM 4772 C C . HIS A 1 622 ? 26.657 6.229 12.833 1.00 69.19 622 HIS A C 1
ATOM 4774 O O . HIS A 1 622 ? 27.870 6.264 12.625 1.00 69.19 622 HIS A O 1
ATOM 4780 N N . GLU A 1 623 ? 26.132 6.660 13.978 1.00 72.75 623 GLU A N 1
ATOM 4781 C CA . GLU A 1 623 ? 26.932 7.287 15.033 1.00 72.75 623 GLU A CA 1
ATOM 4782 C C . GLU A 1 623 ? 27.886 6.340 15.759 1.00 72.75 623 GLU A C 1
ATOM 4784 O O . GLU A 1 623 ? 28.933 6.787 16.205 1.00 72.75 623 GLU A O 1
ATOM 4789 N N . ILE A 1 624 ? 27.585 5.041 15.841 1.00 82.38 624 ILE A N 1
ATOM 4790 C CA . ILE A 1 624 ? 28.523 4.020 16.332 1.00 82.38 624 ILE A CA 1
ATOM 4791 C C . ILE A 1 624 ? 29.573 3.692 15.261 1.00 82.38 624 ILE A C 1
ATOM 4793 O O . ILE A 1 624 ? 30.731 3.418 15.575 1.00 82.38 624 ILE A O 1
ATOM 4797 N N . ARG A 1 625 ? 29.206 3.723 13.974 1.00 76.88 625 ARG A N 1
ATOM 4798 C CA . ARG A 1 625 ? 30.136 3.410 12.878 1.00 76.88 625 ARG A CA 1
ATOM 4799 C C . ARG A 1 625 ? 31.272 4.425 12.772 1.00 76.88 625 ARG A C 1
ATOM 4801 O O . ARG A 1 625 ? 32.392 4.022 12.465 1.00 76.88 625 ARG A O 1
ATOM 4808 N N . ASN A 1 626 ? 31.003 5.701 13.028 1.00 79.69 626 ASN A N 1
ATOM 4809 C CA . ASN A 1 626 ? 32.001 6.773 12.974 1.00 79.69 626 ASN A CA 1
ATOM 4810 C C . ASN A 1 626 ? 33.198 6.551 13.929 1.00 79.69 626 ASN A C 1
ATOM 4812 O O . ASN A 1 626 ? 34.307 6.382 13.420 1.00 79.69 626 ASN A O 1
ATOM 4816 N N . PRO A 1 627 ? 33.018 6.450 15.263 1.00 84.12 627 PRO A N 1
ATOM 4817 C CA . PRO A 1 627 ? 34.102 6.182 16.207 1.00 84.12 627 PRO A CA 1
ATOM 4818 C C . PRO A 1 627 ? 34.782 4.837 15.922 1.00 84.12 627 PRO A C 1
ATOM 4820 O O . PRO A 1 627 ? 36.005 4.749 15.951 1.00 84.12 627 PRO A O 1
ATOM 4823 N N . LEU A 1 628 ? 34.028 3.796 15.536 1.00 85.00 628 LEU A N 1
ATOM 4824 C CA . LEU A 1 628 ? 34.609 2.502 15.149 1.00 85.00 628 LEU A CA 1
ATOM 4825 C C . LEU A 1 628 ? 35.515 2.595 13.913 1.00 85.00 628 LEU A C 1
ATOM 4827 O O . LEU A 1 628 ? 36.525 1.895 13.831 1.00 85.00 628 LEU A O 1
ATOM 4831 N N . THR A 1 629 ? 35.167 3.448 12.949 1.00 83.50 629 THR A N 1
ATOM 4832 C CA . THR A 1 629 ? 35.993 3.689 11.760 1.00 83.50 629 THR A CA 1
ATOM 4833 C C . THR A 1 629 ? 37.263 4.449 12.138 1.00 83.50 629 THR A C 1
ATOM 4835 O O . THR A 1 629 ? 38.342 4.052 11.701 1.00 83.50 629 THR A O 1
ATOM 4838 N N . SER A 1 630 ? 37.160 5.462 13.005 1.00 85.81 630 SER A N 1
ATOM 4839 C CA . SER A 1 630 ? 38.313 6.190 13.554 1.00 85.81 630 SER A CA 1
ATOM 4840 C C . SER A 1 630 ? 39.262 5.261 14.314 1.00 85.81 630 SER A C 1
ATOM 4842 O O . SER A 1 630 ? 40.449 5.219 14.002 1.00 85.81 630 SER A O 1
ATOM 4844 N N . ILE A 1 631 ? 38.740 4.433 15.227 1.00 89.31 631 ILE A N 1
ATOM 4845 C CA . ILE A 1 631 ? 39.516 3.422 15.964 1.00 89.31 631 ILE A CA 1
ATOM 4846 C C . ILE A 1 631 ? 40.229 2.478 14.991 1.00 89.31 631 ILE A C 1
ATOM 4848 O O . ILE A 1 631 ? 41.415 2.209 15.149 1.00 89.31 631 ILE A O 1
ATOM 4852 N N . LYS A 1 632 ? 39.537 2.002 13.948 1.00 83.69 632 LYS A N 1
ATOM 4853 C CA . LYS A 1 632 ? 40.133 1.106 12.948 1.00 83.69 632 LYS A CA 1
ATOM 4854 C C . LYS A 1 632 ? 41.293 1.761 12.187 1.00 83.69 632 LYS A C 1
ATOM 4856 O O . LYS A 1 632 ? 42.308 1.104 11.970 1.00 83.69 632 LYS A O 1
ATOM 4861 N N . ILE A 1 633 ? 41.151 3.027 11.788 1.00 87.06 633 ILE A N 1
ATOM 4862 C CA . ILE A 1 633 ? 42.210 3.788 11.103 1.00 87.06 633 ILE A CA 1
ATOM 4863 C C . ILE A 1 633 ? 43.417 3.974 12.031 1.00 87.06 633 ILE A C 1
ATOM 4865 O O . ILE A 1 633 ? 44.550 3.727 11.622 1.00 87.06 633 ILE A O 1
ATOM 4869 N N . LEU A 1 634 ? 43.178 4.343 13.290 1.00 87.25 634 LEU A N 1
ATOM 4870 C CA . LEU A 1 634 ? 44.237 4.570 14.275 1.00 87.25 634 LEU A CA 1
ATOM 4871 C C . LEU A 1 634 ? 44.960 3.272 14.658 1.00 87.25 634 LEU A C 1
ATOM 4873 O O . LEU A 1 634 ? 46.178 3.265 14.774 1.00 87.25 634 LEU A O 1
ATOM 4877 N N . ILE A 1 635 ? 44.255 2.140 14.749 1.00 86.50 635 ILE A N 1
ATOM 4878 C CA . ILE A 1 635 ? 44.894 0.827 14.942 1.00 86.50 635 ILE A CA 1
ATOM 4879 C C . ILE A 1 635 ? 45.844 0.500 13.783 1.00 86.50 635 ILE A C 1
ATOM 4881 O O . ILE A 1 635 ? 46.924 -0.032 14.020 1.00 86.50 635 ILE A O 1
ATOM 4885 N N . HIS A 1 636 ? 45.483 0.827 12.538 1.00 84.19 636 HIS A N 1
ATOM 4886 C CA . HIS A 1 636 ? 46.389 0.636 11.400 1.00 84.19 636 HIS A CA 1
ATOM 4887 C C . HIS A 1 636 ? 47.627 1.548 11.492 1.00 84.19 636 HIS A C 1
ATOM 4889 O O . HIS A 1 636 ? 48.724 1.083 11.204 1.00 84.19 636 HIS A O 1
ATOM 4895 N N . SER A 1 637 ? 47.464 2.796 11.950 1.00 84.25 637 SER A N 1
ATOM 4896 C CA . SER A 1 637 ? 48.570 3.736 12.224 1.00 84.25 637 SER A CA 1
ATOM 4897 C C . SER A 1 637 ? 49.526 3.214 13.308 1.00 84.25 637 SER A C 1
ATOM 4899 O O . SER A 1 637 ? 50.743 3.319 13.181 1.00 84.25 637 SER A O 1
ATOM 4901 N N . LEU A 1 638 ? 49.001 2.555 14.348 1.00 81.88 638 LEU A N 1
ATOM 4902 C CA . LEU A 1 638 ? 49.812 1.967 15.423 1.00 81.88 638 LEU A CA 1
ATOM 4903 C C . LEU A 1 638 ? 50.713 0.809 14.963 1.00 81.88 638 LEU A C 1
ATOM 4905 O O . LEU A 1 638 ? 51.755 0.570 15.577 1.00 81.88 638 LEU A O 1
ATOM 4909 N N . VAL A 1 639 ? 50.298 0.087 13.918 1.00 80.75 639 VAL A N 1
ATOM 4910 C CA . VAL A 1 639 ? 51.022 -1.064 13.349 1.00 80.75 639 VAL A CA 1
ATOM 4911 C C . VAL A 1 639 ? 52.070 -0.622 12.317 1.00 80.75 639 VAL A C 1
ATOM 4913 O O . VAL A 1 639 ? 52.899 -1.433 11.912 1.00 80.75 639 VAL A O 1
ATOM 4916 N N . ASP A 1 640 ? 52.081 0.655 11.929 1.00 80.56 640 ASP A N 1
ATOM 4917 C CA . ASP A 1 640 ? 53.082 1.211 11.023 1.00 80.56 640 ASP A CA 1
ATOM 4918 C C . ASP A 1 640 ? 54.486 1.198 11.668 1.00 80.56 640 ASP A C 1
ATOM 4920 O O . ASP A 1 640 ? 54.695 1.633 12.814 1.00 80.56 640 ASP A O 1
ATOM 4924 N N . GLU A 1 641 ? 55.464 0.667 10.930 1.00 75.00 641 GLU A N 1
ATOM 4925 C CA . GLU A 1 641 ? 56.859 0.549 11.366 1.00 75.00 641 GLU A CA 1
ATOM 4926 C C . GLU A 1 641 ? 57.543 1.921 11.464 1.00 75.00 641 GLU A C 1
ATOM 4928 O O . GLU A 1 641 ? 58.480 2.082 12.250 1.00 75.00 641 GLU A O 1
ATOM 4933 N N . GLU A 1 642 ? 57.033 2.928 10.746 1.00 78.62 642 GLU A N 1
ATOM 4934 C CA . GLU A 1 642 ? 57.547 4.303 10.760 1.00 78.62 642 GLU A CA 1
ATOM 4935 C C . GLU A 1 642 ? 56.933 5.180 11.876 1.00 78.62 642 GLU A C 1
ATOM 4937 O O . GLU A 1 642 ? 57.366 6.317 12.095 1.00 78.62 642 GLU A O 1
ATOM 4942 N N . ALA A 1 643 ? 55.952 4.670 12.635 1.00 76.56 643 ALA A N 1
ATOM 4943 C CA . ALA A 1 643 ? 55.275 5.432 13.685 1.00 76.56 643 ALA A CA 1
ATOM 4944 C C . ALA A 1 643 ? 56.171 5.687 14.914 1.00 76.56 643 ALA A C 1
ATOM 4946 O O . ALA A 1 643 ? 56.681 4.770 15.563 1.00 76.56 643 ALA A O 1
ATOM 4947 N N . THR A 1 644 ? 56.306 6.960 15.298 1.00 84.94 644 THR A N 1
ATOM 4948 C CA . THR A 1 644 ? 57.081 7.359 16.485 1.00 84.94 644 THR A CA 1
ATOM 4949 C C . THR A 1 644 ? 56.362 7.000 17.797 1.00 84.94 644 THR A C 1
ATOM 4951 O O . THR A 1 644 ? 55.128 6.980 17.834 1.00 84.94 644 THR A O 1
ATOM 4954 N N . PRO A 1 645 ? 57.087 6.793 18.918 1.00 82.50 645 PRO A N 1
ATOM 4955 C CA . PRO A 1 645 ? 56.474 6.528 20.225 1.00 82.50 645 PRO A CA 1
ATOM 4956 C C . PRO A 1 645 ? 55.444 7.584 20.657 1.00 82.50 645 PRO A C 1
ATOM 4958 O O . PRO A 1 645 ? 54.384 7.229 21.160 1.00 82.50 645 PRO A O 1
ATOM 4961 N N . ALA A 1 646 ? 55.710 8.866 20.384 1.00 80.81 646 ALA A N 1
ATOM 4962 C CA . ALA A 1 646 ? 54.788 9.963 20.688 1.00 80.81 646 ALA A CA 1
ATOM 4963 C C . ALA A 1 646 ? 53.510 9.927 19.827 1.00 80.81 646 ALA A C 1
ATOM 4965 O O . ALA A 1 646 ? 52.426 10.241 20.315 1.00 80.81 646 ALA A O 1
ATOM 4966 N N . SER A 1 647 ? 53.614 9.513 18.556 1.00 79.62 647 SER A N 1
ATOM 4967 C CA . SER A 1 647 ? 52.441 9.298 17.697 1.00 79.62 647 SER A CA 1
ATOM 4968 C C . SER A 1 647 ? 51.585 8.145 18.213 1.00 79.62 647 SER A C 1
ATOM 4970 O O . SER A 1 647 ? 50.366 8.263 18.257 1.00 79.62 647 SER A O 1
ATOM 4972 N N . ARG A 1 648 ? 52.219 7.059 18.674 1.00 82.81 648 ARG A N 1
ATOM 4973 C CA . ARG A 1 648 ? 51.508 5.897 19.225 1.00 82.81 648 ARG A CA 1
ATOM 4974 C C . ARG A 1 648 ? 50.774 6.217 20.525 1.00 82.81 648 ARG A C 1
ATOM 4976 O O . ARG A 1 648 ? 49.647 5.775 20.707 1.00 82.81 648 ARG A O 1
ATOM 4983 N N . GLU A 1 649 ? 51.387 6.998 21.410 1.00 85.00 649 GLU A N 1
ATOM 4984 C CA . GLU A 1 649 ? 50.749 7.449 22.653 1.00 85.00 649 GLU A CA 1
ATOM 4985 C C . GLU A 1 649 ? 49.530 8.341 22.370 1.00 85.00 649 GLU A C 1
ATOM 4987 O O . GLU A 1 649 ? 48.468 8.156 22.964 1.00 85.00 649 GLU A O 1
ATOM 4992 N N . LYS A 1 650 ? 49.646 9.248 21.392 1.00 84.69 650 LYS A N 1
ATOM 4993 C CA . LYS A 1 650 ? 48.532 10.089 20.944 1.00 84.69 650 LYS A CA 1
ATOM 4994 C C . LYS A 1 650 ? 47.399 9.267 20.319 1.00 84.69 650 LYS A C 1
ATOM 4996 O O . LYS A 1 650 ? 46.239 9.491 20.655 1.00 84.69 650 LYS A O 1
ATOM 5001 N N . ASP A 1 651 ? 47.724 8.316 19.446 1.00 87.50 651 ASP A N 1
ATOM 5002 C CA . ASP A 1 651 ? 46.739 7.446 18.793 1.00 87.50 651 ASP A CA 1
ATOM 5003 C C . ASP A 1 651 ? 46.001 6.571 19.823 1.00 87.50 651 ASP A C 1
ATOM 5005 O O . ASP A 1 651 ? 44.779 6.434 19.745 1.00 87.50 651 ASP A O 1
ATOM 5009 N N . LEU A 1 652 ? 46.705 6.044 20.836 1.00 87.75 652 LEU A N 1
ATOM 5010 C CA . LEU A 1 652 ? 46.100 5.297 21.947 1.00 87.75 652 LEU A CA 1
ATOM 5011 C C . LEU A 1 652 ? 45.137 6.157 22.779 1.00 87.75 652 LEU A C 1
ATOM 5013 O O . LEU A 1 652 ? 44.033 5.700 23.076 1.00 87.75 652 LEU A O 1
ATOM 5017 N N . ALA A 1 653 ? 45.510 7.398 23.102 1.00 85.12 653 ALA A N 1
ATOM 5018 C CA . ALA A 1 653 ? 44.644 8.316 23.844 1.00 85.12 653 ALA A CA 1
ATOM 5019 C C . ALA A 1 653 ? 43.357 8.663 23.068 1.00 85.12 653 ALA A C 1
ATOM 5021 O O . ALA A 1 653 ? 42.273 8.751 23.648 1.00 85.12 653 ALA A O 1
ATOM 5022 N N . VAL A 1 654 ? 43.450 8.818 21.741 1.00 84.81 654 VAL A N 1
ATOM 5023 C CA . VAL A 1 654 ? 42.270 9.043 20.891 1.00 84.81 654 VAL A CA 1
ATOM 5024 C C . VAL A 1 654 ? 41.401 7.785 20.815 1.00 84.81 654 VAL A C 1
ATOM 5026 O O . VAL A 1 654 ? 40.183 7.890 20.925 1.00 84.81 654 VAL A O 1
ATOM 5029 N N . ILE A 1 655 ? 41.995 6.592 20.694 1.00 87.56 655 ILE A N 1
ATOM 5030 C CA . ILE A 1 655 ? 41.245 5.324 20.721 1.00 87.56 655 ILE A CA 1
ATOM 5031 C C . ILE A 1 655 ? 40.462 5.174 22.033 1.00 87.56 655 ILE A C 1
ATOM 5033 O O . ILE A 1 655 ? 39.289 4.803 21.992 1.00 87.56 655 ILE A O 1
ATOM 5037 N N . GLU A 1 656 ? 41.073 5.481 23.180 1.00 85.44 656 GLU A N 1
ATOM 5038 C CA . GLU A 1 656 ? 40.402 5.433 24.486 1.00 85.44 656 GLU A CA 1
ATOM 5039 C C . GLU A 1 656 ? 39.205 6.399 24.546 1.00 85.44 656 GLU A C 1
ATOM 5041 O O . GLU A 1 656 ? 38.107 6.004 24.947 1.00 85.44 656 GLU A O 1
ATOM 5046 N N . SER A 1 657 ? 39.374 7.625 24.040 1.00 81.31 657 SER A N 1
ATOM 5047 C CA . SER A 1 657 ? 38.292 8.612 23.928 1.00 81.31 657 SER A CA 1
ATOM 5048 C C . SER A 1 657 ? 37.135 8.128 23.039 1.00 81.31 657 SER A C 1
ATOM 5050 O O . SER A 1 657 ? 35.964 8.229 23.418 1.00 81.31 657 SER A O 1
ATOM 5052 N N . GLU A 1 658 ? 37.432 7.530 21.879 1.00 86.81 658 GLU A N 1
ATOM 5053 C CA . GLU A 1 658 ? 36.402 7.002 20.974 1.00 86.81 658 GLU A CA 1
ATOM 5054 C C . GLU A 1 658 ? 35.671 5.781 21.567 1.00 86.81 658 GLU A C 1
ATOM 5056 O O . GLU A 1 658 ? 34.467 5.615 21.348 1.00 86.81 658 GLU A O 1
ATOM 5061 N N . ILE A 1 659 ? 36.348 4.945 22.366 1.00 85.25 659 ILE A N 1
ATOM 5062 C CA . ILE A 1 659 ? 35.710 3.842 23.106 1.00 85.25 659 ILE A CA 1
ATOM 5063 C C . ILE A 1 659 ? 34.736 4.392 24.154 1.00 85.25 659 ILE A C 1
ATOM 5065 O O . ILE A 1 659 ? 33.588 3.936 24.230 1.00 85.25 659 ILE A O 1
ATOM 5069 N N . GLU A 1 660 ? 35.145 5.398 24.929 1.00 83.56 660 GLU A N 1
ATOM 5070 C CA . GLU A 1 660 ? 34.253 6.034 25.902 1.00 83.56 660 GLU A CA 1
ATOM 5071 C C . GLU A 1 660 ? 33.069 6.732 25.232 1.00 83.56 660 GLU A C 1
ATOM 5073 O O . GLU A 1 660 ? 31.934 6.654 25.725 1.00 83.56 660 GLU A O 1
ATOM 5078 N N . ARG A 1 661 ? 33.284 7.323 24.052 1.00 81.31 661 ARG A N 1
ATOM 5079 C CA . ARG A 1 661 ? 32.211 7.873 23.220 1.00 81.31 661 ARG A CA 1
ATOM 5080 C C . ARG A 1 661 ? 31.204 6.797 22.814 1.00 81.31 661 ARG A C 1
ATOM 5082 O O . ARG A 1 661 ? 30.007 6.994 23.022 1.00 81.31 661 ARG A O 1
ATOM 5089 N N . VAL A 1 662 ? 31.652 5.643 22.312 1.00 82.31 662 VAL A N 1
ATOM 5090 C CA . VAL A 1 662 ? 30.765 4.511 21.970 1.00 82.31 662 VAL A CA 1
ATOM 5091 C C . VAL A 1 662 ? 29.977 4.036 23.190 1.00 82.31 662 VAL A C 1
ATOM 5093 O O . VAL A 1 662 ? 28.757 3.869 23.113 1.00 82.31 662 VAL A O 1
ATOM 5096 N N . ASN A 1 663 ? 30.635 3.880 24.340 1.00 79.75 663 ASN A N 1
ATOM 5097 C CA . ASN A 1 663 ? 29.965 3.482 25.577 1.00 79.75 663 ASN A CA 1
ATOM 5098 C C . ASN A 1 663 ? 28.916 4.513 26.021 1.00 79.75 663 ASN A C 1
ATOM 5100 O O . ASN A 1 663 ? 27.836 4.141 26.488 1.00 79.75 663 ASN A O 1
ATOM 5104 N N . LYS A 1 664 ? 29.193 5.812 25.856 1.00 79.38 664 LYS A N 1
ATOM 5105 C CA . LYS A 1 664 ? 28.234 6.892 26.121 1.00 79.38 664 LYS A CA 1
ATOM 5106 C C . LYS A 1 664 ? 27.020 6.818 25.187 1.00 79.38 664 LYS A C 1
ATOM 5108 O O . LYS A 1 664 ? 25.900 6.890 25.690 1.00 79.38 664 LYS A O 1
ATOM 5113 N N . ILE A 1 665 ? 27.226 6.593 23.884 1.00 76.38 665 ILE A N 1
ATOM 5114 C CA . ILE A 1 665 ? 26.146 6.409 22.894 1.00 76.38 665 ILE A CA 1
ATOM 5115 C C . ILE A 1 665 ? 25.241 5.235 23.302 1.00 76.38 665 ILE A C 1
ATOM 5117 O O . ILE A 1 665 ? 24.018 5.377 23.366 1.00 76.38 665 ILE A O 1
ATOM 5121 N N . ILE A 1 666 ? 25.834 4.083 23.639 1.00 77.56 666 ILE A N 1
ATOM 5122 C CA . ILE A 1 666 ? 25.091 2.875 24.030 1.00 77.56 666 ILE A CA 1
ATOM 5123 C C . ILE A 1 666 ? 24.277 3.112 25.306 1.00 77.56 666 ILE A C 1
ATOM 5125 O O . ILE A 1 666 ? 23.099 2.755 25.352 1.00 77.56 666 ILE A O 1
ATOM 5129 N N . ARG A 1 667 ? 24.876 3.727 26.333 1.00 74.56 667 ARG A N 1
ATOM 5130 C CA . ARG A 1 667 ? 24.187 4.037 27.597 1.00 74.56 667 ARG A CA 1
ATOM 5131 C C . ARG A 1 667 ? 22.998 4.974 27.368 1.00 74.56 667 ARG A C 1
ATOM 5133 O O . ARG A 1 667 ? 21.884 4.634 27.755 1.00 74.56 667 ARG A O 1
ATOM 5140 N N . GLN A 1 668 ? 23.202 6.077 26.645 1.00 73.00 668 GLN A N 1
ATOM 5141 C CA . GLN A 1 668 ? 22.136 7.037 26.332 1.00 73.00 668 GLN A CA 1
ATOM 5142 C C . GLN A 1 668 ? 20.997 6.406 25.522 1.00 73.00 668 GLN A C 1
ATOM 5144 O O . GLN A 1 668 ? 19.825 6.687 25.777 1.00 73.00 668 GLN A O 1
ATOM 5149 N N . PHE A 1 669 ? 21.318 5.506 24.590 1.00 71.38 669 PHE A N 1
ATOM 5150 C CA . PHE A 1 669 ? 20.302 4.763 23.853 1.00 71.38 669 PHE A CA 1
ATOM 5151 C C . PHE A 1 669 ? 19.515 3.791 24.739 1.00 71.38 669 PHE A C 1
ATOM 5153 O O . PHE A 1 669 ? 18.288 3.738 24.650 1.00 71.38 669 PHE A O 1
ATOM 5160 N N . LEU A 1 670 ? 20.191 3.027 25.601 1.00 69.38 670 LEU A N 1
ATOM 5161 C CA . LEU A 1 670 ? 19.534 2.075 26.499 1.00 69.38 670 LEU A CA 1
ATOM 5162 C C . LEU A 1 670 ? 18.632 2.779 27.523 1.00 69.38 670 LEU A C 1
ATOM 5164 O O . LEU A 1 670 ? 17.519 2.306 27.759 1.00 69.38 670 LEU A O 1
ATOM 5168 N N . ASP A 1 671 ? 19.056 3.925 28.059 1.00 68.56 671 ASP A N 1
ATOM 5169 C CA . ASP A 1 671 ? 18.257 4.744 28.983 1.00 68.56 671 ASP A CA 1
ATOM 5170 C C . ASP A 1 671 ? 17.031 5.374 28.296 1.00 68.56 671 ASP A C 1
ATOM 5172 O O . ASP A 1 671 ? 15.959 5.548 28.896 1.00 68.56 671 ASP A O 1
ATOM 5176 N N . PHE A 1 672 ? 17.153 5.683 27.004 1.00 69.94 672 PHE A N 1
ATOM 5177 C CA . PHE A 1 672 ? 16.022 6.108 26.187 1.00 69.94 672 PHE A CA 1
ATOM 5178 C C . PHE A 1 672 ? 15.054 4.945 25.914 1.00 69.94 672 PHE A C 1
ATOM 5180 O O . PHE A 1 672 ? 13.842 5.094 26.090 1.00 69.94 672 PHE A O 1
ATOM 5187 N N . ALA A 1 673 ? 15.582 3.773 25.543 1.00 63.25 673 ALA A N 1
ATOM 5188 C CA . ALA A 1 673 ? 14.809 2.586 25.180 1.00 63.25 673 ALA A CA 1
ATOM 5189 C C . ALA A 1 673 ? 14.101 1.923 26.377 1.00 63.25 673 ALA A C 1
ATOM 5191 O O . ALA A 1 673 ? 13.022 1.341 26.221 1.00 63.25 673 ALA A O 1
ATOM 5192 N N . ARG A 1 674 ? 14.697 1.983 27.572 1.00 66.38 674 ARG A N 1
ATOM 5193 C CA . ARG A 1 674 ? 14.160 1.395 28.809 1.00 66.38 674 ARG A CA 1
ATOM 5194 C C . ARG A 1 674 ? 14.318 2.361 29.990 1.00 66.38 674 ARG A C 1
ATOM 5196 O O . ARG A 1 674 ? 15.201 2.155 30.823 1.00 66.38 674 ARG A O 1
ATOM 5203 N N . PRO A 1 675 ? 13.447 3.380 30.100 1.00 65.31 675 PRO A N 1
ATOM 5204 C CA . PRO A 1 675 ? 13.432 4.244 31.273 1.00 65.31 675 PRO A CA 1
ATOM 5205 C C . PRO A 1 675 ? 13.158 3.456 32.549 1.00 65.31 675 PRO A C 1
ATOM 5207 O O . PRO A 1 675 ? 12.368 2.506 32.561 1.00 65.31 675 PRO A O 1
ATOM 5210 N N . ARG A 1 676 ? 13.783 3.895 33.639 1.00 72.81 676 ARG A N 1
ATOM 5211 C CA . ARG A 1 676 ? 13.421 3.466 34.988 1.00 72.81 676 ARG A CA 1
ATOM 5212 C C . ARG A 1 676 ? 12.326 4.402 35.515 1.00 72.81 676 ARG A C 1
ATOM 5214 O O . ARG A 1 676 ? 12.478 5.610 35.352 1.00 72.81 676 ARG A O 1
ATOM 5221 N N . PRO A 1 677 ? 11.257 3.881 36.143 1.00 74.69 677 PRO A N 1
ATOM 5222 C CA . PRO A 1 677 ? 10.249 4.722 36.785 1.00 74.69 677 PRO A CA 1
ATOM 5223 C C . PRO A 1 677 ? 10.890 5.666 37.820 1.00 74.69 677 PRO A C 1
ATOM 5225 O O . PRO A 1 677 ? 11.813 5.225 38.513 1.00 74.69 677 PRO A O 1
ATOM 5228 N N . PRO A 1 678 ? 10.420 6.920 37.954 1.00 85.19 678 PRO A N 1
ATOM 5229 C CA . PRO A 1 678 ? 11.000 7.883 38.884 1.00 85.19 678 PRO A CA 1
ATOM 5230 C C . PRO A 1 678 ? 10.768 7.475 40.342 1.00 85.19 678 PRO A C 1
ATOM 5232 O O . PRO A 1 678 ? 9.647 7.158 40.751 1.00 85.19 678 PRO A O 1
ATOM 5235 N N . ALA A 1 679 ? 11.830 7.513 41.146 1.00 87.69 679 ALA A N 1
ATOM 5236 C CA . ALA A 1 679 ? 11.762 7.297 42.585 1.00 87.69 679 ALA A CA 1
ATOM 5237 C C . ALA A 1 679 ? 11.528 8.639 43.292 1.00 87.69 679 ALA A C 1
ATOM 5239 O O . ALA A 1 679 ? 12.459 9.263 43.798 1.00 87.69 679 ALA A O 1
ATOM 5240 N N . LEU A 1 680 ? 10.271 9.094 43.299 1.00 89.69 680 LEU A N 1
ATOM 5241 C CA . LEU A 1 680 ? 9.898 10.409 43.826 1.00 89.69 680 LEU A CA 1
ATOM 5242 C C . LEU A 1 680 ? 10.230 10.545 45.318 1.00 89.69 680 LEU A C 1
ATOM 5244 O O . LEU A 1 680 ? 9.731 9.790 46.156 1.00 89.69 680 LEU A O 1
ATOM 5248 N N . GLN A 1 681 ? 11.038 11.549 45.650 1.00 89.25 681 GLN A N 1
ATOM 5249 C CA . GLN A 1 681 ? 11.410 11.918 47.011 1.00 89.25 681 GLN A CA 1
ATOM 5250 C C . GLN A 1 681 ? 11.146 13.405 47.230 1.00 89.25 681 GLN A C 1
ATOM 5252 O O . GLN A 1 681 ? 11.243 14.218 46.314 1.00 89.25 681 GLN A O 1
ATOM 5257 N N . ARG A 1 682 ? 10.805 13.779 48.463 1.00 90.56 682 ARG A N 1
ATOM 5258 C CA . ARG A 1 682 ? 10.640 15.187 48.823 1.00 90.56 682 ARG A CA 1
ATOM 5259 C C . ARG A 1 682 ? 12.019 15.800 49.063 1.00 90.56 682 ARG A C 1
ATOM 5261 O O . ARG A 1 682 ? 12.642 15.505 50.080 1.00 90.56 682 ARG A O 1
ATOM 5268 N N . LEU A 1 683 ? 12.479 16.638 48.138 1.00 90.06 683 LEU A N 1
ATOM 5269 C CA . LEU A 1 683 ? 13.827 17.213 48.146 1.00 90.06 683 LEU A CA 1
ATOM 5270 C C . LEU A 1 683 ? 13.787 18.744 48.140 1.00 90.06 683 LEU A C 1
ATOM 5272 O O . LEU A 1 683 ? 12.852 19.340 47.608 1.00 90.06 683 LEU A O 1
ATOM 5276 N N . ASP A 1 684 ? 14.809 19.363 48.736 1.00 90.88 684 ASP A N 1
ATOM 5277 C CA . ASP A 1 684 ? 15.055 20.806 48.648 1.00 90.88 684 ASP A CA 1
ATOM 5278 C C . ASP A 1 684 ? 15.609 21.132 47.252 1.00 90.88 684 ASP A C 1
ATOM 5280 O O . ASP A 1 684 ? 16.697 20.679 46.880 1.00 90.88 684 ASP A O 1
ATOM 5284 N N . LEU A 1 685 ? 14.845 21.899 46.471 1.00 90.81 685 LEU A N 1
ATOM 5285 C CA . LEU A 1 685 ? 15.205 22.235 45.098 1.00 90.81 685 LEU A CA 1
ATOM 5286 C C . LEU A 1 685 ? 16.448 23.126 45.015 1.00 90.81 685 LEU A C 1
ATOM 5288 O O . LEU A 1 685 ? 17.245 22.958 44.094 1.00 90.81 685 LEU A O 1
ATOM 5292 N N . HIS A 1 686 ? 16.631 24.056 45.957 1.00 93.19 686 HIS A N 1
ATOM 5293 C CA . HIS A 1 686 ? 17.806 24.929 45.956 1.00 93.19 686 HIS A CA 1
ATOM 5294 C C . HIS A 1 686 ? 19.067 24.112 46.203 1.00 93.19 686 HIS A C 1
ATOM 5296 O O . HIS A 1 686 ? 20.041 24.273 45.472 1.00 93.19 686 HIS A O 1
ATOM 5302 N N . LYS A 1 687 ? 19.013 23.157 47.139 1.00 92.62 687 LYS A N 1
ATOM 5303 C CA . LYS A 1 687 ? 20.125 22.228 47.363 1.00 92.62 687 LYS A CA 1
ATOM 5304 C C . LYS A 1 687 ? 20.455 21.420 46.104 1.00 92.62 687 LYS A C 1
ATOM 5306 O O . LYS A 1 687 ? 21.618 21.315 45.735 1.00 92.62 687 LYS A O 1
ATOM 5311 N N . LEU A 1 688 ? 19.443 20.897 45.410 1.00 92.88 688 LEU A N 1
ATOM 5312 C CA . LEU A 1 688 ? 19.645 20.143 44.168 1.00 92.88 688 LEU A CA 1
ATOM 5313 C C . LEU A 1 688 ? 20.271 21.000 43.049 1.00 92.88 688 LEU A C 1
ATOM 5315 O O . LEU A 1 688 ? 21.142 20.525 42.314 1.00 92.88 688 LEU A O 1
ATOM 5319 N N . LEU A 1 689 ? 19.846 22.260 42.920 1.00 94.38 689 LEU A N 1
ATOM 5320 C CA . LEU A 1 689 ? 20.423 23.213 41.967 1.00 94.38 689 LEU A CA 1
ATOM 5321 C C . LEU A 1 689 ? 21.866 23.571 42.329 1.00 94.38 689 LEU A C 1
ATOM 5323 O O . LEU A 1 689 ? 22.712 23.606 41.439 1.00 94.38 689 LEU A O 1
ATOM 5327 N N . GLU A 1 690 ? 22.165 23.794 43.609 1.00 94.69 690 GLU A N 1
ATOM 5328 C CA . GLU A 1 690 ? 23.529 24.046 44.079 1.00 94.69 690 GLU A CA 1
ATOM 5329 C C . GLU A 1 690 ? 24.451 22.858 43.816 1.00 94.69 690 GLU A C 1
ATOM 5331 O O . GLU A 1 690 ? 25.509 23.043 43.213 1.00 94.69 690 GLU A O 1
ATOM 5336 N N . ASP A 1 691 ? 24.021 21.646 44.173 1.00 93.81 691 ASP A N 1
ATOM 5337 C CA . ASP A 1 691 ? 24.766 20.413 43.915 1.00 93.81 691 ASP A CA 1
ATOM 5338 C C . ASP A 1 691 ? 25.066 20.255 42.416 1.00 93.81 691 ASP A C 1
ATOM 5340 O O . ASP A 1 691 ? 26.168 19.863 42.041 1.00 93.81 691 ASP A O 1
ATOM 5344 N N . THR A 1 692 ? 24.113 20.597 41.540 1.00 94.56 692 THR A N 1
ATOM 5345 C CA . THR A 1 692 ? 24.316 20.520 40.083 1.00 94.56 692 THR A CA 1
ATOM 5346 C C . THR A 1 692 ? 25.249 21.621 39.573 1.00 94.56 692 THR A C 1
ATOM 5348 O O . THR A 1 692 ? 26.113 21.357 38.741 1.00 94.56 692 THR A O 1
ATOM 5351 N N . LEU A 1 693 ? 25.118 22.852 40.074 1.00 94.56 693 LEU A N 1
ATOM 5352 C CA . LEU A 1 693 ? 25.989 23.971 39.700 1.00 94.56 693 LEU A CA 1
ATOM 5353 C C . LEU A 1 693 ? 27.443 23.732 40.120 1.00 94.56 693 LEU A C 1
ATOM 5355 O O . LEU A 1 693 ? 28.356 24.124 39.396 1.00 94.56 693 LEU A O 1
ATOM 5359 N N . HIS A 1 694 ? 27.669 23.046 41.242 1.00 93.94 694 HIS A N 1
ATOM 5360 C CA . HIS A 1 694 ? 29.006 22.629 41.659 1.00 93.94 694 HIS A CA 1
ATOM 5361 C C . HIS A 1 694 ? 29.673 21.669 40.667 1.00 93.94 694 HIS A C 1
ATOM 5363 O O . HIS A 1 694 ? 30.889 21.737 40.503 1.00 93.94 694 HIS A O 1
ATOM 5369 N N . LEU A 1 695 ? 28.900 20.825 39.973 1.00 92.31 695 LEU A N 1
ATOM 5370 C CA . LEU A 1 695 ? 29.435 19.889 38.976 1.00 92.31 695 LEU A CA 1
ATOM 5371 C C . LEU A 1 695 ? 29.962 20.575 37.712 1.00 92.31 695 LEU A C 1
ATOM 5373 O O . LEU A 1 695 ? 30.746 19.960 37.004 1.00 92.31 695 LEU A O 1
ATOM 5377 N N . VAL A 1 696 ? 29.531 21.807 37.429 1.00 93.69 696 VAL A N 1
ATOM 5378 C CA . VAL A 1 696 ? 29.936 22.574 36.234 1.00 93.69 696 VAL A CA 1
ATOM 5379 C C . VAL A 1 696 ? 30.751 23.825 36.575 1.00 93.69 696 VAL A C 1
ATOM 5381 O O . VAL A 1 696 ? 31.002 24.665 35.713 1.00 93.69 696 VAL A O 1
ATOM 5384 N N . ALA A 1 697 ? 31.134 23.996 37.845 1.00 91.44 697 ALA A N 1
ATOM 5385 C CA . ALA A 1 697 ? 31.822 25.195 38.319 1.00 91.44 697 ALA A CA 1
ATOM 5386 C C . ALA A 1 697 ? 33.185 25.386 37.636 1.00 91.44 697 ALA A C 1
ATOM 5388 O O . ALA A 1 697 ? 33.528 26.503 37.253 1.00 91.44 697 ALA A O 1
ATOM 5389 N N . TYR A 1 698 ? 33.923 24.291 37.432 1.00 91.44 698 TYR A N 1
ATOM 5390 C CA . TYR A 1 698 ? 35.220 24.322 36.763 1.00 91.44 698 TYR A CA 1
ATOM 5391 C C . TYR A 1 698 ? 35.094 24.769 35.301 1.00 91.44 698 TYR A C 1
ATOM 5393 O O . TYR A 1 698 ? 35.849 25.625 34.850 1.00 91.44 698 TYR A O 1
ATOM 5401 N N . GLU A 1 699 ? 34.115 24.245 34.565 1.00 89.69 699 GLU A N 1
ATOM 5402 C CA . GLU A 1 699 ? 33.857 24.593 33.167 1.00 89.69 699 GLU A CA 1
ATOM 5403 C C . GLU A 1 699 ? 33.408 26.051 33.010 1.00 89.69 699 GLU A C 1
ATOM 5405 O O . GLU A 1 699 ? 33.830 26.723 32.067 1.00 89.69 699 GLU A O 1
ATOM 5410 N N . LEU A 1 700 ? 32.592 26.555 33.944 1.00 91.75 700 LEU A N 1
ATOM 5411 C CA . LEU A 1 700 ? 32.183 27.962 33.983 1.00 91.75 700 LEU A CA 1
ATOM 5412 C C . LEU A 1 700 ? 33.391 28.891 34.172 1.00 91.75 700 LEU A C 1
ATOM 5414 O O . LEU A 1 700 ? 33.526 29.871 33.439 1.00 91.75 700 LEU A O 1
ATOM 5418 N N . GLU A 1 701 ? 34.289 28.568 35.107 1.00 90.81 701 GLU A N 1
ATOM 5419 C CA . GLU A 1 701 ? 35.521 29.331 35.342 1.00 90.81 701 GLU A CA 1
ATOM 5420 C C . GLU A 1 701 ? 36.485 29.245 34.153 1.00 90.81 701 GLU A C 1
ATOM 5422 O O . GLU A 1 701 ? 36.996 30.271 33.699 1.00 90.81 701 GLU A O 1
ATOM 5427 N N . ALA A 1 702 ? 36.691 28.044 33.605 1.00 88.62 702 ALA A N 1
ATOM 5428 C CA . ALA A 1 702 ? 37.590 27.803 32.479 1.00 88.62 702 ALA A CA 1
ATOM 5429 C C . ALA A 1 702 ? 37.177 28.571 31.211 1.00 88.62 702 ALA A C 1
ATOM 5431 O O . ALA A 1 702 ? 38.042 28.989 30.442 1.00 88.62 702 ALA A O 1
ATOM 5432 N N . GLN A 1 703 ? 35.873 28.781 31.001 1.00 90.06 703 GLN A N 1
ATOM 5433 C CA . GLN A 1 703 ? 35.334 29.549 29.871 1.00 90.06 703 GLN A CA 1
ATOM 5434 C C . GLN A 1 703 ? 35.063 31.028 30.196 1.00 90.06 703 GLN A C 1
ATOM 5436 O O . GLN A 1 703 ? 34.627 31.773 29.321 1.00 90.06 703 GLN A O 1
ATOM 5441 N N . GLY A 1 704 ? 35.308 31.482 31.430 1.00 91.75 704 GLY A N 1
ATOM 5442 C CA . GLY A 1 704 ? 35.069 32.871 31.835 1.00 91.75 704 GLY A CA 1
ATOM 5443 C C . GLY A 1 704 ? 33.586 33.270 31.876 1.00 91.75 704 GLY A C 1
ATOM 5444 O O . GLY A 1 704 ? 33.246 34.418 31.582 1.00 91.75 704 GLY A O 1
ATOM 5445 N N . ILE A 1 705 ? 32.690 32.338 32.210 1.00 95.75 705 ILE A N 1
ATOM 5446 C CA . ILE A 1 705 ? 31.245 32.580 32.319 1.00 95.75 705 ILE A CA 1
ATOM 5447 C C . ILE A 1 705 ? 30.899 33.045 33.740 1.00 95.75 705 ILE A C 1
ATOM 5449 O O . ILE A 1 705 ? 31.184 32.369 34.727 1.00 95.75 705 ILE A O 1
ATOM 5453 N N . ILE A 1 706 ? 30.222 34.188 33.853 1.00 95.06 706 ILE A N 1
ATOM 5454 C CA . ILE A 1 706 ? 29.763 34.746 35.128 1.00 95.06 706 ILE A CA 1
ATOM 5455 C C . ILE A 1 706 ? 28.436 34.087 35.520 1.00 95.06 706 ILE A C 1
ATOM 5457 O O . ILE A 1 706 ? 27.421 34.272 34.845 1.00 95.06 706 ILE A O 1
ATOM 5461 N N . LEU A 1 707 ? 28.433 33.352 36.634 1.00 95.88 707 LEU A N 1
ATOM 5462 C CA . LEU A 1 707 ? 27.232 32.743 37.208 1.00 95.88 707 LEU A CA 1
ATOM 5463 C C . LEU A 1 707 ? 26.498 33.726 38.134 1.00 95.88 707 LEU A C 1
ATOM 5465 O O . LEU A 1 707 ? 27.059 34.203 39.119 1.00 95.88 707 LEU A O 1
ATOM 5469 N N . GLU A 1 708 ? 25.219 33.975 37.861 1.00 96.19 708 GLU A N 1
ATOM 5470 C CA . GLU A 1 708 ? 24.312 34.750 38.711 1.00 96.19 708 GLU A CA 1
ATOM 5471 C C . GLU A 1 708 ? 23.196 33.843 39.250 1.00 96.19 708 GLU A C 1
ATOM 5473 O O . GLU A 1 708 ? 22.497 33.176 38.486 1.00 96.19 708 GLU A O 1
ATOM 5478 N N . LYS A 1 709 ? 23.020 33.817 40.575 1.00 95.31 709 LYS A N 1
ATOM 5479 C CA . LYS A 1 709 ? 21.996 33.008 41.249 1.00 95.31 709 LYS A CA 1
ATOM 5480 C C . LYS A 1 709 ? 20.925 33.923 41.834 1.00 95.31 709 LYS A C 1
ATOM 5482 O O . LYS A 1 709 ? 21.225 34.711 42.725 1.00 95.31 709 LYS A O 1
ATOM 5487 N N . ASN A 1 710 ? 19.687 33.778 41.371 1.00 94.56 710 ASN A N 1
ATOM 5488 C CA . ASN A 1 710 ? 18.534 34.556 41.830 1.00 94.56 710 ASN A CA 1
ATOM 5489 C C . ASN A 1 710 ? 17.467 33.607 42.392 1.00 94.56 710 ASN A C 1
ATOM 5491 O O . ASN A 1 710 ? 16.441 33.354 41.758 1.00 94.56 710 ASN A O 1
ATOM 5495 N N . PHE A 1 711 ? 17.741 33.018 43.554 1.00 92.56 711 PHE A N 1
ATOM 5496 C CA . PHE A 1 711 ? 16.804 32.109 44.211 1.00 92.56 711 PHE A CA 1
ATOM 5497 C C . PHE A 1 711 ? 15.777 32.880 45.042 1.00 92.56 711 PHE A C 1
ATOM 5499 O O . PHE A 1 711 ? 16.103 33.897 45.649 1.00 92.56 711 PHE A O 1
ATOM 5506 N N . MET A 1 712 ? 14.538 32.393 45.077 1.00 88.12 712 MET A N 1
ATOM 5507 C CA . MET A 1 712 ? 13.507 32.935 45.965 1.00 88.12 712 MET A CA 1
ATOM 5508 C C . MET A 1 712 ? 13.869 32.725 47.448 1.00 88.12 712 MET A C 1
ATOM 5510 O O . MET A 1 712 ? 14.477 31.720 47.803 1.00 88.12 712 MET A O 1
ATOM 5514 N N . ASP A 1 713 ? 13.434 33.624 48.339 1.00 77.00 713 ASP A N 1
ATOM 5515 C CA . ASP A 1 713 ? 13.822 33.606 49.767 1.00 77.00 713 ASP A CA 1
ATOM 5516 C C . ASP A 1 713 ? 13.382 32.343 50.539 1.00 77.00 713 ASP A C 1
ATOM 5518 O O . ASP A 1 713 ? 13.906 32.033 51.609 1.00 77.00 713 ASP A O 1
ATOM 5522 N N . LYS A 1 714 ? 12.393 31.605 50.023 1.00 79.19 714 LYS A N 1
ATOM 5523 C CA . LYS A 1 714 ? 11.840 30.400 50.653 1.00 79.19 714 LYS A CA 1
ATOM 5524 C C . LYS A 1 714 ? 12.298 29.158 49.895 1.00 79.19 714 LYS A C 1
ATOM 5526 O O . LYS A 1 714 ? 11.935 29.012 48.737 1.00 79.19 714 LYS A O 1
ATOM 5531 N N . ASN A 1 715 ? 12.997 28.232 50.558 1.00 76.19 715 ASN A N 1
ATOM 5532 C CA . ASN A 1 715 ? 13.394 26.953 49.952 1.00 76.19 715 ASN A CA 1
ATOM 5533 C C . ASN A 1 715 ? 12.161 26.105 49.593 1.00 76.19 715 ASN A C 1
ATOM 5535 O O . ASN A 1 715 ? 11.443 25.660 50.502 1.00 76.19 715 ASN A O 1
ATOM 5539 N N . PRO A 1 716 ? 11.890 25.863 48.298 1.00 83.31 716 PRO A N 1
ATOM 5540 C CA . PRO A 1 716 ? 10.754 25.061 47.894 1.00 83.31 716 PRO A CA 1
ATOM 5541 C C . PRO A 1 716 ? 11.128 23.576 47.920 1.00 83.31 716 PRO A C 1
ATOM 5543 O O . PRO A 1 716 ? 12.138 23.149 47.356 1.00 83.31 716 PRO A O 1
ATOM 5546 N N . TYR A 1 717 ? 10.284 22.780 48.573 1.00 86.31 717 TYR A N 1
ATOM 5547 C CA . TYR A 1 717 ? 10.378 21.326 48.521 1.00 86.31 717 TYR A CA 1
ATOM 5548 C C . TYR A 1 717 ? 9.505 20.806 47.385 1.00 86.31 717 TYR A C 1
ATOM 5550 O O . TYR A 1 717 ? 8.338 21.182 47.298 1.00 86.31 717 TYR A O 1
ATOM 5558 N N . VAL A 1 718 ? 10.060 19.921 46.560 1.00 88.31 718 VAL A N 1
ATOM 5559 C CA . VAL A 1 718 ? 9.359 19.287 45.435 1.00 88.31 718 VAL A CA 1
ATOM 5560 C C . VAL A 1 718 ? 9.452 17.767 45.536 1.00 88.31 718 VAL A C 1
ATOM 5562 O O . VAL A 1 718 ? 10.436 17.230 46.048 1.00 88.31 718 VAL A O 1
ATOM 5565 N N . ALA A 1 719 ? 8.415 17.069 45.073 1.00 89.50 719 ALA A N 1
ATOM 5566 C CA . ALA A 1 719 ? 8.388 15.611 45.006 1.00 89.50 719 ALA A CA 1
ATOM 5567 C C . ALA A 1 719 ? 8.990 15.144 43.672 1.00 89.50 719 ALA A C 1
ATOM 5569 O O . ALA A 1 719 ? 8.280 15.041 42.673 1.00 89.50 719 ALA A O 1
ATOM 5570 N N . VAL A 1 720 ? 10.300 14.890 43.654 1.00 91.25 720 VAL A N 1
ATOM 5571 C CA . VAL A 1 720 ? 11.047 14.521 42.442 1.00 91.25 720 VAL A CA 1
ATOM 5572 C C . VAL A 1 720 ? 12.087 13.435 42.692 1.00 91.25 720 VAL A C 1
ATOM 5574 O O . VAL A 1 720 ? 12.527 13.226 43.820 1.00 91.25 720 VAL A O 1
ATOM 5577 N N . ASP A 1 721 ? 12.497 12.740 41.636 1.00 93.19 721 ASP A N 1
ATOM 5578 C CA . ASP A 1 721 ? 13.700 11.913 41.648 1.00 93.19 721 ASP A CA 1
ATOM 5579 C C . ASP A 1 721 ? 14.931 12.820 41.479 1.00 93.19 721 ASP A C 1
ATOM 5581 O O . ASP A 1 721 ? 15.131 13.447 40.435 1.00 93.19 721 ASP A O 1
ATOM 5585 N N . GLY A 1 722 ? 15.743 12.925 42.533 1.00 90.31 722 GLY A N 1
ATOM 5586 C CA . GLY A 1 722 ? 16.884 13.841 42.567 1.00 90.31 722 GLY A CA 1
ATOM 5587 C C . GLY A 1 722 ? 17.945 13.549 41.506 1.00 90.31 722 GLY A C 1
ATOM 5588 O O . GLY A 1 722 ? 18.515 14.486 40.954 1.00 90.31 722 GLY A O 1
ATOM 5589 N N . GLU A 1 723 ? 18.188 12.282 41.171 1.00 89.12 723 GLU A N 1
ATOM 5590 C CA . GLU A 1 723 ? 19.217 11.918 40.189 1.00 89.12 723 GLU A CA 1
ATOM 5591 C C . GLU A 1 723 ? 18.737 12.189 38.760 1.00 89.12 723 GLU A C 1
ATOM 5593 O O . GLU A 1 723 ? 19.484 12.745 37.950 1.00 89.12 723 GLU A O 1
ATOM 5598 N N . GLN A 1 724 ? 17.465 11.902 38.463 1.00 89.81 724 GLN A N 1
ATOM 5599 C CA . GLN A 1 724 ? 16.885 12.243 37.160 1.00 89.81 724 GLN A CA 1
ATOM 5600 C C . GLN A 1 724 ? 16.791 13.760 36.955 1.00 89.81 724 GLN A C 1
ATOM 5602 O O . GLN A 1 724 ? 17.125 14.268 35.885 1.00 89.81 724 GLN A O 1
ATOM 5607 N N . MET A 1 725 ? 16.390 14.515 37.982 1.00 92.75 725 MET A N 1
ATOM 5608 C CA . MET A 1 725 ? 16.330 15.976 37.886 1.00 92.75 725 MET A CA 1
ATOM 5609 C C . MET A 1 725 ? 17.720 16.617 37.801 1.00 92.75 725 MET A C 1
ATOM 5611 O O . MET A 1 725 ? 17.908 17.556 37.028 1.00 92.75 725 MET A O 1
ATOM 5615 N N . LYS A 1 726 ? 18.723 16.074 38.503 1.00 93.00 726 LYS A N 1
ATOM 5616 C CA . LYS A 1 726 ? 20.129 16.476 38.334 1.00 93.00 726 LYS A CA 1
ATOM 5617 C C . LYS A 1 726 ? 20.593 16.276 36.889 1.00 93.00 726 LYS A C 1
ATOM 5619 O O . LYS A 1 726 ? 21.237 17.160 36.333 1.00 93.00 726 LYS A O 1
ATOM 5624 N N . GLN A 1 727 ? 20.212 15.167 36.250 1.00 89.44 727 GLN A N 1
ATOM 5625 C CA . GLN A 1 727 ? 20.505 14.913 34.836 1.00 89.44 727 GLN A CA 1
ATOM 5626 C C . GLN A 1 727 ? 19.861 15.958 33.906 1.00 89.44 727 GLN A C 1
ATOM 5628 O O . GLN A 1 727 ? 20.519 16.437 32.980 1.00 89.44 727 GLN A O 1
ATOM 5633 N N . VAL A 1 728 ? 18.602 16.340 34.154 1.00 92.75 728 VAL A N 1
ATOM 5634 C CA . VAL A 1 728 ? 17.908 17.405 33.402 1.00 92.75 728 VAL A CA 1
ATOM 5635 C C . VAL A 1 728 ? 18.676 18.723 33.506 1.00 92.75 728 VAL A C 1
ATOM 5637 O O . VAL A 1 728 ? 19.010 19.331 32.487 1.00 92.75 728 VAL A O 1
ATOM 5640 N N . PHE A 1 729 ? 18.977 19.152 34.733 1.00 95.44 729 PHE A N 1
ATOM 5641 C CA . PHE A 1 729 ? 19.659 20.417 34.991 1.00 95.44 729 PHE A CA 1
ATOM 5642 C C . PHE A 1 729 ? 21.066 20.427 34.398 1.00 95.44 729 PHE A C 1
ATOM 5644 O O . PHE A 1 729 ? 21.435 21.386 33.724 1.00 95.44 729 PHE A O 1
ATOM 5651 N N . LEU A 1 730 ? 21.822 19.340 34.563 1.00 91.88 730 LEU A N 1
ATOM 5652 C CA . LEU A 1 730 ? 23.165 19.208 34.008 1.00 91.88 730 LEU A CA 1
ATOM 5653 C C . LEU A 1 730 ? 23.159 19.311 32.476 1.00 91.88 730 LEU A C 1
ATOM 5655 O O . LEU A 1 730 ? 23.984 20.021 31.908 1.00 91.88 730 LEU A O 1
ATOM 5659 N N . ASN A 1 731 ? 22.200 18.670 31.802 1.00 89.94 731 ASN A N 1
ATOM 5660 C CA . ASN A 1 731 ? 22.069 18.762 30.345 1.00 89.94 731 ASN A CA 1
ATOM 5661 C C . ASN A 1 731 ? 21.809 20.202 29.874 1.00 89.94 731 ASN A C 1
ATOM 5663 O O . ASN A 1 731 ? 22.386 20.635 28.876 1.00 89.94 731 ASN A O 1
ATOM 5667 N N . ILE A 1 732 ? 20.954 20.949 30.578 1.00 93.38 732 ILE A N 1
ATOM 5668 C CA . ILE A 1 732 ? 20.653 22.349 30.242 1.00 93.38 732 ILE A CA 1
ATOM 5669 C C . ILE A 1 732 ? 21.866 23.246 30.521 1.00 93.38 732 ILE A C 1
ATOM 5671 O O . ILE A 1 732 ? 22.226 24.057 29.670 1.00 93.38 732 ILE A O 1
ATOM 5675 N N . LEU A 1 733 ? 22.538 23.063 31.661 1.00 94.06 733 LEU A N 1
ATOM 5676 C CA . LEU A 1 733 ? 23.729 23.827 32.043 1.00 94.06 733 LEU A CA 1
ATOM 5677 C C . LEU A 1 733 ? 24.887 23.619 31.060 1.00 94.06 733 LEU A C 1
ATOM 5679 O O . LEU A 1 733 ? 25.470 24.590 30.586 1.00 94.06 733 LEU A O 1
ATOM 5683 N N . LEU A 1 734 ? 25.185 22.372 30.687 1.00 90.88 734 LEU A N 1
ATOM 5684 C CA . LEU A 1 734 ? 26.216 22.072 29.689 1.00 90.88 734 LEU A CA 1
ATOM 5685 C C . LEU A 1 734 ? 25.863 22.654 28.317 1.00 90.88 734 LEU A C 1
ATOM 5687 O O . LEU A 1 734 ? 26.740 23.155 27.614 1.00 90.88 734 LEU A O 1
ATOM 5691 N N . ASN A 1 735 ? 24.580 22.635 27.939 1.00 89.81 735 ASN A N 1
ATOM 5692 C CA . ASN A 1 735 ? 24.134 23.269 26.704 1.00 89.81 735 ASN A CA 1
ATOM 5693 C C . ASN A 1 735 ? 24.339 24.788 26.719 1.00 89.81 735 ASN A C 1
ATOM 5695 O O . ASN A 1 735 ? 24.777 25.323 25.702 1.00 89.81 735 ASN A O 1
ATOM 5699 N N . ALA A 1 736 ? 24.065 25.442 27.850 1.00 92.38 736 ALA A N 1
ATOM 5700 C CA . ALA A 1 736 ? 24.284 26.870 28.049 1.00 92.38 736 ALA A CA 1
ATOM 5701 C C . ALA A 1 736 ? 25.774 27.242 27.993 1.00 92.38 736 ALA A C 1
ATOM 5703 O O . ALA A 1 736 ? 26.141 28.184 27.297 1.00 92.38 736 ALA A O 1
ATOM 5704 N N . ILE A 1 737 ? 26.636 26.475 28.669 1.00 91.88 737 ILE A N 1
ATOM 5705 C CA . ILE A 1 737 ? 28.097 26.664 28.651 1.00 91.88 737 ILE A CA 1
ATOM 5706 C C . ILE A 1 737 ? 28.624 26.566 27.216 1.00 91.88 737 ILE A C 1
ATOM 5708 O O . ILE A 1 737 ? 29.285 27.473 26.723 1.00 91.88 737 ILE A O 1
ATOM 5712 N N . GLN A 1 738 ? 28.244 25.510 26.494 1.00 87.94 738 GLN A N 1
ATOM 5713 C CA . GLN A 1 738 ? 28.667 25.306 25.106 1.00 87.94 738 GLN A CA 1
ATOM 5714 C C . GLN A 1 738 ? 28.198 26.411 24.147 1.00 87.94 738 GLN A C 1
ATOM 5716 O O . GLN A 1 738 ? 28.864 26.652 23.147 1.00 87.94 738 GLN A O 1
ATOM 5721 N N . ALA A 1 739 ? 27.083 27.086 24.443 1.00 88.62 739 ALA A N 1
ATOM 5722 C CA . ALA A 1 739 ? 26.583 28.213 23.652 1.00 88.62 739 ALA A CA 1
ATOM 5723 C C . ALA A 1 739 ? 27.339 29.535 23.922 1.00 88.62 739 ALA A C 1
ATOM 5725 O O . ALA A 1 739 ? 27.059 30.548 23.276 1.00 88.62 739 ALA A O 1
ATOM 5726 N N . MET A 1 740 ? 28.281 29.545 24.877 1.00 92.62 740 MET A N 1
ATOM 5727 C CA . MET A 1 740 ? 29.065 30.713 25.304 1.00 92.62 740 MET A CA 1
ATOM 5728 C C . MET A 1 740 ? 30.591 30.460 25.259 1.00 92.62 740 MET A C 1
ATOM 5730 O O . MET A 1 740 ? 31.283 30.694 26.250 1.00 92.62 740 MET A O 1
ATOM 5734 N N . PRO A 1 741 ? 31.173 30.045 24.114 1.00 86.62 741 PRO A N 1
ATOM 5735 C CA . PRO A 1 741 ? 32.592 29.671 24.032 1.00 86.62 741 PRO A CA 1
ATOM 5736 C C . PRO A 1 741 ? 33.578 30.829 24.277 1.00 86.62 741 PRO A C 1
ATOM 5738 O O . PRO A 1 741 ? 34.760 30.588 24.495 1.00 86.62 741 PRO A O 1
ATOM 5741 N N . GLN A 1 742 ? 33.114 32.082 24.213 1.00 87.56 742 GLN A N 1
ATOM 5742 C CA . GLN A 1 742 ? 33.913 33.296 24.448 1.00 87.56 742 GLN A CA 1
ATOM 5743 C C . GLN A 1 742 ? 33.632 33.929 25.824 1.00 87.56 742 GLN A C 1
ATOM 5745 O O . GLN A 1 742 ? 33.926 35.105 26.041 1.00 87.56 742 GLN A O 1
ATOM 5750 N N . GLY A 1 743 ? 33.021 33.169 26.737 1.00 87.94 743 GLY A N 1
ATOM 5751 C CA . GLY A 1 743 ? 32.497 33.677 27.999 1.00 87.94 743 GLY A CA 1
ATOM 5752 C C . GLY A 1 743 ? 31.121 34.328 27.846 1.00 87.94 743 GLY A C 1
ATOM 5753 O O . GLY A 1 743 ? 30.576 34.466 26.748 1.00 87.94 743 GLY A O 1
ATOM 5754 N N . GLY A 1 744 ? 30.520 34.702 28.972 1.00 93.12 744 GLY A N 1
ATOM 5755 C CA . GLY A 1 744 ? 29.154 35.221 29.002 1.00 93.12 744 GLY A CA 1
ATOM 5756 C C . GLY A 1 744 ? 28.576 35.280 30.409 1.00 93.12 744 GLY A C 1
ATOM 5757 O O . GLY A 1 744 ? 29.310 35.256 31.397 1.00 93.12 744 GLY A O 1
ATOM 5758 N N . LYS A 1 745 ? 27.251 35.362 30.504 1.00 95.69 745 LYS A N 1
ATOM 5759 C CA . LYS A 1 745 ? 26.510 35.363 31.766 1.00 95.69 745 LYS A CA 1
ATOM 5760 C C . LYS A 1 745 ? 25.492 34.225 31.772 1.00 95.69 745 LYS A C 1
ATOM 5762 O O . LYS A 1 745 ? 24.670 34.132 30.863 1.00 95.69 745 LYS A O 1
ATOM 5767 N N . LEU A 1 746 ? 25.533 33.401 32.817 1.00 96.50 746 LEU A N 1
ATOM 5768 C CA . LEU A 1 746 ? 24.546 32.361 33.095 1.00 96.50 746 LEU A CA 1
ATOM 5769 C C . LEU A 1 746 ? 23.748 32.752 34.338 1.00 96.50 746 LEU A C 1
ATOM 5771 O O . LEU A 1 746 ? 24.307 32.828 35.429 1.00 96.50 746 LEU A O 1
ATOM 5775 N N . THR A 1 747 ? 22.450 32.983 34.190 1.00 96.88 747 THR A N 1
ATOM 5776 C CA . THR A 1 747 ? 21.550 33.288 35.305 1.00 96.88 747 THR A CA 1
ATOM 5777 C C . THR A 1 747 ? 20.669 32.078 35.607 1.00 96.88 747 THR A C 1
ATOM 5779 O O . THR A 1 747 ? 19.960 31.592 34.725 1.00 96.88 747 THR A O 1
ATOM 5782 N N . VAL A 1 748 ? 20.682 31.610 36.857 1.00 96.69 748 VAL A N 1
ATOM 5783 C CA . VAL A 1 748 ? 19.771 30.564 37.351 1.00 96.69 748 VAL A CA 1
ATOM 5784 C C . VAL A 1 748 ? 18.846 31.172 38.394 1.00 96.69 748 VAL A C 1
ATOM 5786 O O . VAL A 1 748 ? 19.319 31.727 39.388 1.00 96.69 748 VAL A O 1
ATOM 5789 N N . ALA A 1 749 ? 17.534 31.085 38.174 1.00 95.06 749 ALA A N 1
ATOM 5790 C CA . ALA A 1 749 ? 16.547 31.700 39.058 1.00 95.06 749 ALA A CA 1
ATOM 5791 C C . ALA A 1 749 ? 15.373 30.775 39.382 1.00 95.06 749 ALA A C 1
ATOM 5793 O O . ALA A 1 749 ? 14.964 29.973 38.539 1.00 95.06 749 ALA A O 1
ATOM 5794 N N . THR A 1 750 ? 14.811 30.934 40.580 1.00 93.56 750 THR A N 1
ATOM 5795 C CA . THR A 1 750 ? 13.592 30.244 41.027 1.00 93.56 750 THR A CA 1
ATOM 5796 C C . THR A 1 750 ? 12.513 31.260 41.396 1.00 93.56 750 THR A C 1
ATOM 5798 O O . THR A 1 750 ? 12.788 32.244 42.079 1.00 93.56 750 THR A O 1
ATOM 5801 N N . PHE A 1 751 ? 11.282 31.051 40.924 1.00 90.62 751 PHE A N 1
ATOM 5802 C CA . PHE A 1 751 ? 10.131 31.911 41.231 1.00 90.62 751 PHE A CA 1
ATOM 5803 C C . PHE A 1 751 ? 8.810 31.139 41.107 1.00 90.62 751 PHE A C 1
ATOM 5805 O O . PHE A 1 751 ? 8.782 30.017 40.605 1.00 90.62 751 PHE A O 1
ATOM 5812 N N . GLN A 1 752 ? 7.711 31.723 41.586 1.00 86.06 752 GLN A N 1
ATOM 5813 C CA . GLN A 1 752 ? 6.363 31.170 41.426 1.00 86.06 752 GLN A CA 1
ATOM 5814 C C . GLN A 1 752 ? 5.611 31.931 40.335 1.00 86.06 752 GLN A C 1
ATOM 5816 O O . GLN A 1 752 ? 5.667 33.161 40.288 1.00 86.06 752 GLN A O 1
ATOM 5821 N N . GLU A 1 753 ? 4.890 31.207 39.484 1.00 82.00 753 GLU A N 1
ATOM 5822 C CA . GLU A 1 753 ? 4.049 31.780 38.432 1.00 82.00 753 GLU A CA 1
ATOM 5823 C C . GLU A 1 753 ? 2.632 31.199 38.542 1.00 82.00 753 GLU A C 1
ATOM 5825 O O . GLU A 1 753 ? 2.455 29.999 38.752 1.00 82.00 753 GLU A O 1
ATOM 5830 N N . ASN A 1 754 ? 1.610 32.055 38.451 1.00 72.44 754 ASN A N 1
ATOM 5831 C CA . ASN A 1 754 ? 0.210 31.641 38.558 1.00 72.44 754 ASN A CA 1
ATOM 5832 C C . ASN A 1 754 ? -0.410 31.576 37.158 1.00 72.44 754 ASN A C 1
ATOM 5834 O O . ASN A 1 754 ? -0.650 32.610 36.527 1.00 72.44 754 ASN A O 1
ATOM 5838 N N . LEU A 1 755 ? -0.644 30.359 36.660 1.00 63.81 755 LEU A N 1
ATOM 5839 C CA . LEU A 1 755 ? -1.184 30.132 35.322 1.00 63.81 755 LEU A CA 1
ATOM 5840 C C . LEU A 1 755 ? -2.714 29.933 35.391 1.00 63.81 755 LEU A C 1
ATOM 5842 O O . LEU A 1 755 ? -3.171 29.022 36.087 1.00 63.81 755 LEU A O 1
ATOM 5846 N N . PRO A 1 756 ? -3.527 30.691 34.616 1.00 49.88 756 PRO A N 1
ATOM 5847 C CA . PRO A 1 756 ? -4.998 30.710 34.718 1.00 49.88 756 PRO A CA 1
ATOM 5848 C C . PRO A 1 756 ? -5.726 29.363 34.559 1.00 49.88 756 PRO A C 1
ATOM 5850 O O . PRO A 1 756 ? -6.917 29.280 34.841 1.00 49.88 756 PRO A O 1
ATOM 5853 N N . SER A 1 757 ? -5.046 28.324 34.069 1.00 50.62 757 SER A N 1
ATOM 5854 C CA . SER A 1 757 ? -5.613 26.996 33.794 1.00 50.62 757 SER A CA 1
ATOM 5855 C C . SER A 1 757 ? -5.047 25.867 34.668 1.00 50.62 757 SER A C 1
ATOM 5857 O O . SER A 1 757 ? -5.556 24.751 34.582 1.00 50.62 757 SER A O 1
ATOM 5859 N N . LEU A 1 758 ? -4.012 26.124 35.484 1.00 51.03 758 LEU A N 1
ATOM 5860 C CA . LEU A 1 758 ? -3.205 25.075 36.139 1.00 51.03 758 LEU A CA 1
ATOM 5861 C C . LEU A 1 758 ? -2.878 25.336 37.624 1.00 51.03 758 LEU A C 1
ATOM 5863 O O . LEU A 1 758 ? -2.541 24.386 38.324 1.00 51.03 758 LEU A O 1
ATOM 5867 N N . GLY A 1 759 ? -3.041 26.567 38.126 1.00 62.41 759 GLY A N 1
ATOM 5868 C CA . GLY A 1 759 ? -2.728 26.932 39.518 1.00 62.41 759 GLY A CA 1
ATOM 5869 C C . GLY A 1 759 ? -1.331 27.546 39.692 1.00 62.41 759 GLY A C 1
ATOM 5870 O O . GLY A 1 759 ? -0.713 27.972 38.717 1.00 62.41 759 GLY A O 1
ATOM 5871 N N . GLU A 1 760 ? -0.856 27.635 40.942 1.00 68.44 760 GLU A N 1
ATOM 5872 C CA . GLU A 1 760 ? 0.506 28.088 41.271 1.00 68.44 760 GLU A CA 1
ATOM 5873 C C . GLU A 1 760 ? 1.529 26.990 40.935 1.00 68.44 760 GLU A C 1
ATOM 5875 O O . GLU A 1 760 ? 1.499 25.908 41.524 1.00 68.44 760 GLU A O 1
ATOM 5880 N N . GLU A 1 761 ? 2.453 27.272 40.015 1.00 78.62 761 GLU A N 1
ATOM 5881 C CA . GLU A 1 761 ? 3.556 26.371 39.662 1.00 78.62 761 GLU A CA 1
ATOM 5882 C C . GLU A 1 761 ? 4.902 26.966 40.103 1.00 78.62 761 GLU A C 1
ATOM 5884 O O . GLU A 1 761 ? 5.109 28.185 40.104 1.00 78.62 761 GLU A O 1
ATOM 5889 N N . LEU A 1 762 ? 5.832 26.093 40.501 1.00 87.56 762 LEU A N 1
ATOM 5890 C CA . LEU A 1 762 ? 7.203 26.479 40.815 1.00 87.56 762 LEU A CA 1
ATOM 5891 C C . LEU A 1 762 ? 8.040 26.440 39.541 1.00 87.56 762 LEU A C 1
ATOM 5893 O O . LEU A 1 762 ? 8.088 25.413 38.864 1.00 87.56 762 LEU A O 1
ATOM 5897 N N . VAL A 1 763 ? 8.733 27.533 39.242 1.00 91.19 763 VAL A N 1
ATOM 5898 C CA . VAL A 1 763 ? 9.503 27.684 38.009 1.00 91.19 763 VAL A CA 1
ATOM 5899 C C . VAL A 1 763 ? 10.992 27.740 38.317 1.00 91.19 763 VAL A C 1
ATOM 5901 O O . VAL A 1 763 ? 11.439 28.543 39.137 1.00 91.19 763 VAL A O 1
ATOM 5904 N N . VAL A 1 764 ? 11.768 26.908 37.622 1.00 94.62 764 VAL A N 1
ATOM 5905 C CA . VAL A 1 764 ? 13.229 27.015 37.534 1.00 94.62 764 VAL A CA 1
ATOM 5906 C C . VAL A 1 764 ? 13.582 27.559 36.161 1.00 94.62 764 VAL A C 1
ATOM 5908 O O . VAL A 1 764 ? 13.180 26.986 35.149 1.00 94.62 764 VAL A O 1
ATOM 5911 N N . SER A 1 765 ? 14.349 28.644 36.119 1.00 96.19 765 SER A N 1
ATOM 5912 C CA . SER A 1 765 ? 14.826 29.233 34.871 1.00 96.19 765 SER A CA 1
ATOM 5913 C C . SER A 1 765 ? 16.344 29.165 34.754 1.00 96.19 765 SER A C 1
ATOM 5915 O O . SER A 1 765 ? 17.060 29.475 35.708 1.00 96.19 765 SER A O 1
ATOM 5917 N N . PHE A 1 766 ? 16.819 28.778 33.571 1.00 96.94 766 PHE A N 1
ATOM 5918 C CA . PHE A 1 766 ? 18.228 28.799 33.180 1.00 96.94 766 PHE A CA 1
ATOM 5919 C C . PHE A 1 766 ? 18.368 29.719 31.977 1.00 96.94 766 PHE A C 1
ATOM 5921 O O . PHE A 1 766 ? 17.809 29.418 30.922 1.00 96.94 766 PHE A O 1
ATOM 5928 N N . ARG A 1 767 ? 19.087 30.831 32.134 1.00 96.62 767 ARG A N 1
ATOM 5929 C CA . ARG A 1 767 ? 19.270 31.838 31.089 1.00 96.62 767 ARG A CA 1
ATOM 5930 C C . ARG A 1 767 ? 20.739 32.029 30.755 1.00 96.62 767 ARG A C 1
ATOM 5932 O O . ARG A 1 767 ? 21.495 32.482 31.609 1.00 96.62 767 ARG A O 1
ATOM 5939 N N . ASP A 1 768 ? 21.114 31.760 29.515 1.00 96.06 768 ASP A N 1
ATOM 5940 C CA . ASP A 1 768 ? 22.432 32.094 28.977 1.00 96.06 768 ASP A CA 1
ATOM 5941 C C . ASP A 1 768 ? 22.409 33.407 28.180 1.00 96.06 768 ASP A C 1
ATOM 5943 O O . ASP A 1 768 ? 21.350 33.918 27.806 1.00 96.06 768 ASP A O 1
ATOM 5947 N N . SER A 1 769 ? 23.596 33.959 27.924 1.00 94.94 769 SER A N 1
ATOM 5948 C CA . SER A 1 769 ? 23.816 35.113 27.046 1.00 94.94 769 SER A CA 1
ATOM 5949 C C . SER A 1 769 ? 24.511 34.723 25.736 1.00 94.94 769 SER A C 1
ATOM 5951 O O . SER A 1 769 ? 25.240 35.536 25.168 1.00 94.94 769 SER A O 1
ATOM 5953 N N . GLY A 1 770 ? 24.371 33.467 25.315 1.00 90.38 770 GLY A N 1
ATOM 5954 C CA . GLY A 1 770 ? 25.079 32.898 24.178 1.00 90.38 770 GLY A CA 1
ATOM 5955 C C . GLY A 1 770 ? 24.490 33.275 22.822 1.00 90.38 770 GLY A C 1
ATOM 5956 O O . GLY A 1 770 ? 23.715 34.221 22.657 1.00 90.38 770 GLY A O 1
ATOM 5957 N N . GLU A 1 771 ? 24.855 32.483 21.821 1.00 88.25 771 GLU A N 1
ATOM 5958 C CA . GLU A 1 771 ? 24.455 32.664 20.421 1.00 88.25 771 GLU A CA 1
ATOM 5959 C C . GLU A 1 771 ? 22.940 32.553 20.166 1.00 88.25 771 GLU A C 1
ATOM 5961 O O . GLU A 1 771 ? 22.445 33.090 19.172 1.00 88.25 771 GLU A O 1
ATOM 5966 N N . GLY A 1 772 ? 22.185 31.943 21.086 1.00 87.75 772 GLY A N 1
ATOM 5967 C CA . GLY A 1 772 ? 20.747 31.721 20.944 1.00 87.75 772 GLY A CA 1
ATOM 5968 C C . GLY A 1 772 ? 20.396 30.670 19.880 1.00 87.75 772 GLY A C 1
ATOM 5969 O O . GLY A 1 772 ? 21.221 30.235 19.084 1.00 87.75 772 GLY A O 1
ATOM 5970 N N . ILE A 1 773 ? 19.137 30.244 19.869 1.00 88.44 773 ILE A N 1
ATOM 5971 C CA . ILE A 1 773 ? 18.592 29.207 18.994 1.00 88.44 773 ILE A CA 1
ATOM 5972 C C . ILE A 1 773 ? 17.768 29.896 17.893 1.00 88.44 773 ILE A C 1
ATOM 5974 O O . ILE A 1 773 ? 16.848 30.657 18.207 1.00 88.44 773 ILE A O 1
ATOM 5978 N N . PRO A 1 774 ? 18.056 29.645 16.601 1.00 87.06 774 PRO A N 1
ATOM 5979 C CA . PRO A 1 774 ? 17.255 30.160 15.495 1.00 87.06 774 PRO A CA 1
ATOM 5980 C C . PRO A 1 774 ? 15.778 29.731 15.590 1.00 87.06 774 PRO A C 1
ATOM 5982 O O . PRO A 1 774 ? 15.517 28.551 15.838 1.00 87.06 774 PRO A O 1
ATOM 5985 N N . PRO A 1 775 ? 14.801 30.624 15.315 1.00 84.56 775 PRO A N 1
ATOM 5986 C CA . PRO A 1 775 ? 13.370 30.310 15.415 1.00 84.56 775 PRO A CA 1
ATOM 5987 C C . PRO A 1 775 ? 12.934 29.069 14.626 1.00 84.56 775 PRO A C 1
ATOM 5989 O O . PRO A 1 775 ? 12.047 28.342 15.057 1.00 84.56 775 PRO A O 1
ATOM 5992 N N . GLU A 1 776 ? 13.597 28.795 13.501 1.00 83.62 776 GLU A N 1
ATOM 5993 C CA . GLU A 1 776 ? 13.315 27.664 12.607 1.00 83.62 776 GLU A CA 1
ATOM 5994 C C . GLU A 1 776 ? 13.585 26.287 13.233 1.00 83.62 776 GLU A C 1
ATOM 5996 O O . GLU A 1 776 ? 13.062 25.277 12.754 1.00 83.62 776 GLU A O 1
ATOM 6001 N N . ILE A 1 777 ? 14.419 26.230 14.276 1.00 86.50 777 ILE A N 1
ATOM 6002 C CA . ILE A 1 777 ? 14.807 24.976 14.927 1.00 86.50 777 ILE A CA 1
ATOM 6003 C C . ILE A 1 777 ? 14.356 24.876 16.385 1.00 86.50 777 ILE A C 1
ATOM 6005 O O . ILE A 1 777 ? 14.529 23.814 16.973 1.00 86.50 777 ILE A O 1
ATOM 6009 N N . ILE A 1 778 ? 13.752 25.925 16.959 1.00 84.56 778 ILE A N 1
ATOM 6010 C CA . ILE A 1 778 ? 13.272 25.924 18.354 1.00 84.56 778 ILE A CA 1
ATOM 6011 C C . ILE A 1 778 ? 12.306 24.761 18.613 1.00 84.56 778 ILE A C 1
ATOM 6013 O O . ILE A 1 778 ? 12.436 24.083 19.625 1.00 84.56 778 ILE A O 1
ATOM 6017 N N . GLU A 1 779 ? 11.379 24.483 17.694 1.00 80.69 779 GLU A N 1
ATOM 6018 C CA . GLU A 1 779 ? 10.433 23.367 17.849 1.00 80.69 779 GLU A CA 1
ATOM 6019 C C . GLU A 1 779 ? 11.105 21.991 17.704 1.00 80.69 779 GLU A C 1
ATOM 6021 O O . GLU A 1 779 ? 10.604 21.000 18.229 1.00 80.69 779 GLU A O 1
ATOM 6026 N N . LYS A 1 780 ? 12.274 21.931 17.053 1.00 81.88 780 LYS A N 1
ATOM 6027 C CA . LYS A 1 780 ? 13.003 20.687 16.770 1.00 81.88 780 LYS A CA 1
ATOM 6028 C C . LYS A 1 780 ? 13.972 20.276 17.871 1.00 81.88 780 LYS A C 1
ATOM 6030 O O . LYS A 1 780 ? 14.404 19.132 17.893 1.00 81.88 780 LYS A O 1
ATOM 6035 N N . ILE A 1 781 ? 14.321 21.161 18.810 1.00 84.94 781 ILE A N 1
ATOM 6036 C CA . ILE A 1 781 ? 15.342 20.861 19.837 1.00 84.94 781 ILE A CA 1
ATOM 6037 C C . ILE A 1 781 ? 14.950 19.723 20.791 1.00 84.94 781 ILE A C 1
ATOM 6039 O O . ILE A 1 781 ? 15.806 19.168 21.479 1.00 84.94 781 ILE A O 1
ATOM 6043 N N . PHE A 1 782 ? 13.660 19.397 20.841 1.00 85.56 782 PHE A N 1
ATOM 6044 C CA . PHE A 1 782 ? 13.104 18.294 21.615 1.00 85.56 782 PHE A CA 1
ATOM 6045 C C . PHE A 1 782 ? 12.855 17.030 20.774 1.00 85.56 782 PHE A C 1
ATOM 6047 O O . PHE A 1 782 ? 12.448 16.001 21.316 1.00 85.56 782 PHE A O 1
ATOM 6054 N N . GLU A 1 783 ? 13.121 17.070 19.465 1.00 77.38 783 GLU A N 1
ATOM 6055 C CA . GLU A 1 783 ? 13.073 15.886 18.612 1.00 77.38 783 GLU A CA 1
ATOM 6056 C C . GLU A 1 783 ? 14.278 14.971 18.912 1.00 77.38 783 GLU A C 1
ATOM 6058 O O . GLU A 1 783 ? 15.420 15.436 18.962 1.00 77.38 783 GLU A O 1
ATOM 6063 N N . PRO A 1 784 ? 14.072 13.654 19.107 1.00 70.75 784 PRO A N 1
ATOM 6064 C CA . PRO A 1 784 ? 15.172 12.709 19.273 1.00 70.75 784 PRO A CA 1
ATOM 6065 C C . PRO A 1 784 ? 16.139 12.747 18.085 1.00 70.75 784 PRO A C 1
ATOM 6067 O O . PRO A 1 784 ? 15.703 12.736 16.936 1.00 70.75 784 PRO A O 1
ATOM 6070 N N . PHE A 1 785 ? 17.444 12.718 18.363 1.00 69.81 785 PHE A N 1
ATOM 6071 C CA . PHE A 1 785 ? 18.524 12.778 17.363 1.00 69.81 785 PHE A CA 1
ATOM 6072 C C . PHE A 1 785 ? 18.689 14.119 16.644 1.00 69.81 785 PHE A C 1
ATOM 6074 O O . PHE A 1 785 ? 19.538 14.244 15.761 1.00 69.81 785 PHE A O 1
ATOM 6081 N N . PHE A 1 786 ? 17.941 15.148 17.043 1.00 73.56 786 PHE A N 1
ATOM 6082 C CA . PHE A 1 786 ? 18.181 16.497 16.560 1.00 73.56 786 PHE A CA 1
ATOM 6083 C C . PHE A 1 786 ? 19.321 17.146 17.354 1.00 73.56 786 PHE A C 1
ATOM 6085 O O . PHE A 1 786 ? 19.219 17.395 18.557 1.00 73.56 786 PHE A O 1
ATOM 6092 N N . SER A 1 787 ? 20.428 17.441 16.676 1.00 75.44 787 SER A N 1
ATOM 6093 C CA . SER A 1 787 ? 21.503 18.257 17.231 1.00 75.44 787 SER A CA 1
ATOM 6094 C C . SER A 1 787 ? 22.116 19.144 16.162 1.00 75.44 787 SER A C 1
ATOM 6096 O O . SER A 1 787 ? 22.309 18.731 15.023 1.00 75.44 787 SER A O 1
ATOM 6098 N N . THR A 1 788 ? 22.453 20.368 16.547 1.00 72.44 788 THR A N 1
ATOM 6099 C CA . THR A 1 788 ? 23.267 21.287 15.745 1.00 72.44 788 THR A CA 1
ATOM 6100 C C . THR A 1 788 ? 24.753 21.202 16.096 1.00 72.44 788 THR A C 1
ATOM 6102 O O . THR A 1 788 ? 25.554 21.939 15.529 1.00 72.44 788 THR A O 1
ATOM 6105 N N . LYS A 1 789 ? 25.128 20.328 17.040 1.00 68.62 789 LYS A N 1
ATOM 6106 C CA . LYS A 1 789 ? 26.482 20.216 17.593 1.00 68.62 789 LYS A CA 1
ATOM 6107 C C . LYS A 1 789 ? 27.199 18.997 17.011 1.00 68.62 789 LYS A C 1
ATOM 6109 O O . LYS A 1 789 ? 26.608 17.925 16.941 1.00 68.62 789 LYS A O 1
ATOM 6114 N N . GLU A 1 790 ? 28.483 19.132 16.676 1.00 57.50 790 GLU A N 1
ATOM 6115 C CA . GLU A 1 790 ? 29.287 18.054 16.062 1.00 57.50 790 GLU A CA 1
ATOM 6116 C C . GLU A 1 790 ? 29.455 16.805 16.956 1.00 57.50 790 GLU A C 1
ATOM 6118 O O . GLU A 1 790 ? 29.611 15.692 16.453 1.00 57.50 790 GLU A O 1
ATOM 6123 N N . GLU A 1 791 ? 29.374 16.961 18.283 1.00 58.62 791 GLU A N 1
ATOM 6124 C CA . GLU A 1 791 ? 29.524 15.867 19.262 1.00 58.62 791 GLU A CA 1
ATOM 6125 C C . GLU A 1 791 ? 28.204 15.431 19.933 1.00 58.62 791 GLU A C 1
ATOM 6127 O O . GLU A 1 791 ? 28.202 14.564 20.813 1.00 58.62 791 GLU A O 1
ATOM 6132 N N . GLY A 1 792 ? 27.068 16.026 19.558 1.00 65.50 792 GLY A N 1
ATOM 6133 C CA . GLY A 1 792 ? 25.785 15.800 20.223 1.00 65.50 792 GLY A CA 1
ATOM 6134 C C . GLY A 1 792 ? 24.899 14.776 19.515 1.00 65.50 792 GLY A C 1
ATOM 6135 O O . GLY A 1 792 ? 24.411 15.043 18.430 1.00 65.50 792 GLY A O 1
ATOM 6136 N N . ILE A 1 793 ? 24.553 13.675 20.192 1.00 67.69 793 ILE A N 1
ATOM 6137 C CA . ILE A 1 793 ? 23.569 12.675 19.702 1.00 67.69 793 ILE A CA 1
ATOM 6138 C C . ILE A 1 793 ? 22.137 13.247 19.666 1.00 67.69 793 ILE A C 1
ATOM 6140 O O . ILE A 1 793 ? 21.200 12.580 19.261 1.00 67.69 793 ILE A O 1
ATOM 6144 N N . GLY A 1 794 ? 21.892 14.455 20.189 1.00 74.75 794 GLY A N 1
ATOM 6145 C CA . GLY A 1 794 ? 20.545 15.045 20.195 1.00 74.75 794 GLY A CA 1
ATOM 6146 C C . GLY A 1 794 ? 19.523 14.323 21.087 1.00 74.75 794 GLY A C 1
ATOM 6147 O O . GLY A 1 794 ? 18.324 14.465 20.888 1.00 74.75 794 GLY A O 1
ATOM 6148 N N . LEU A 1 795 ? 19.966 13.526 22.069 1.00 77.81 795 LEU A N 1
ATOM 6149 C CA . LEU A 1 795 ? 19.077 12.814 23.005 1.00 77.81 795 LEU A CA 1
ATOM 6150 C C . LEU A 1 795 ? 18.890 13.527 24.354 1.00 77.81 795 LEU A C 1
ATOM 6152 O O . LEU A 1 795 ? 17.944 13.230 25.076 1.00 77.81 795 LEU A O 1
ATOM 6156 N N . GLY A 1 796 ? 19.759 14.481 24.704 1.00 82.25 796 GLY A N 1
ATOM 6157 C CA . GLY A 1 796 ? 19.780 15.099 26.037 1.00 82.25 796 GLY A CA 1
ATOM 6158 C C . GLY A 1 796 ? 18.521 15.899 26.392 1.00 82.25 796 GLY A C 1
ATOM 6159 O O . GLY A 1 796 ? 17.952 15.696 27.464 1.00 82.25 796 GLY A O 1
ATOM 6160 N N . LEU A 1 797 ? 18.067 16.781 25.494 1.00 87.00 797 LEU A N 1
ATOM 6161 C CA . LEU A 1 797 ? 16.850 17.582 25.685 1.00 87.00 797 LEU A CA 1
ATOM 6162 C C . LEU A 1 797 ? 15.558 16.747 25.593 1.00 87.00 797 LEU A C 1
ATOM 6164 O O . LEU A 1 797 ? 14.722 16.909 26.480 1.00 87.00 797 LEU A O 1
ATOM 6168 N N . PRO A 1 798 ? 15.397 15.806 24.637 1.00 82.94 798 PRO A N 1
ATOM 6169 C CA . PRO A 1 798 ? 14.255 14.886 24.626 1.00 82.94 798 PRO A CA 1
ATOM 6170 C C . PRO A 1 798 ? 14.151 14.025 25.895 1.00 82.94 798 PRO A C 1
ATOM 6172 O O . PRO A 1 798 ? 13.064 13.850 26.446 1.00 82.94 798 PRO A O 1
ATOM 6175 N N . ILE A 1 799 ? 15.280 13.502 26.399 1.00 82.62 799 ILE A N 1
ATOM 6176 C CA . ILE A 1 799 ? 15.314 12.776 27.680 1.00 82.62 799 ILE A CA 1
ATOM 6177 C C . ILE A 1 799 ? 14.915 13.716 28.821 1.00 82.62 799 ILE A C 1
ATOM 6179 O O . ILE A 1 799 ? 14.125 13.325 29.678 1.00 82.62 799 ILE A O 1
A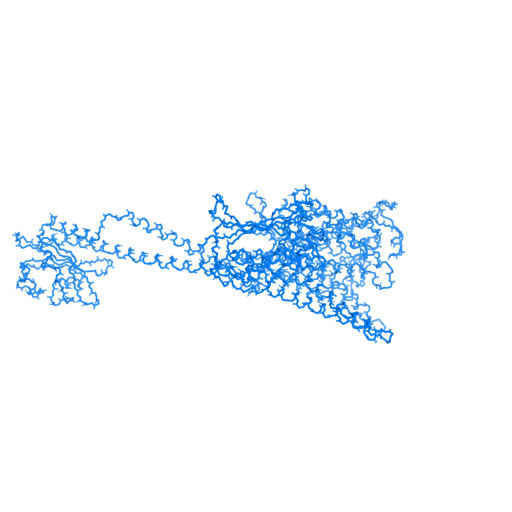TOM 6183 N N . GLY A 1 800 ? 15.419 14.954 28.812 1.00 86.50 800 GLY A N 1
ATOM 6184 C CA . GLY A 1 800 ? 15.094 15.958 29.818 1.00 86.50 800 GLY A CA 1
ATOM 6185 C C . GLY A 1 800 ? 13.607 16.322 29.851 1.00 86.50 800 GLY A C 1
ATOM 6186 O O . GLY A 1 800 ? 13.006 16.313 30.922 1.00 86.50 800 GLY A O 1
ATOM 6187 N N . GLN A 1 801 ? 12.992 16.558 28.687 1.00 88.44 801 GLN A N 1
ATOM 6188 C CA . GLN A 1 801 ? 11.553 16.804 28.567 1.00 88.44 801 GLN A CA 1
ATOM 6189 C C . GLN A 1 801 ? 10.744 15.629 29.116 1.00 88.44 801 GLN A C 1
ATOM 6191 O O . GLN A 1 801 ? 9.844 15.837 29.926 1.00 88.44 801 GLN A O 1
ATOM 6196 N N . ARG A 1 802 ? 11.094 14.396 28.731 1.00 84.50 802 ARG A N 1
ATOM 6197 C CA . ARG A 1 802 ? 10.406 13.197 29.220 1.00 84.50 802 ARG A CA 1
ATOM 6198 C C . ARG A 1 802 ? 10.489 13.078 30.741 1.00 84.50 802 ARG A C 1
ATOM 6200 O O . ARG A 1 802 ? 9.477 12.800 31.370 1.00 84.50 802 ARG A O 1
ATOM 6207 N N . ILE A 1 803 ? 11.673 13.282 31.326 1.00 87.62 803 ILE A N 1
ATOM 6208 C CA . ILE A 1 803 ? 11.843 13.248 32.786 1.00 87.62 803 ILE A CA 1
ATOM 6209 C C . ILE A 1 803 ? 10.912 14.281 33.425 1.00 87.62 803 ILE A C 1
ATOM 6211 O O . ILE A 1 803 ? 10.171 13.942 34.340 1.00 87.62 803 ILE A O 1
ATOM 6215 N N . ILE A 1 804 ? 10.885 15.515 32.919 1.00 89.81 804 ILE A N 1
ATOM 6216 C CA . ILE A 1 804 ? 10.008 16.571 33.443 1.00 89.81 804 ILE A CA 1
ATOM 6217 C C . ILE A 1 804 ? 8.523 16.165 33.342 1.00 89.81 804 ILE A C 1
ATOM 6219 O O . ILE A 1 804 ? 7.788 16.314 34.317 1.00 89.81 804 ILE A O 1
ATOM 6223 N N . GLU A 1 805 ? 8.087 15.591 32.218 1.00 85.31 805 GLU A N 1
ATOM 6224 C CA . GLU A 1 805 ? 6.711 15.111 32.013 1.00 85.31 805 GLU A CA 1
ATOM 6225 C C . GLU A 1 805 ? 6.340 13.942 32.946 1.00 85.31 805 GLU A C 1
ATOM 6227 O O . GLU A 1 805 ? 5.244 13.927 33.510 1.00 85.31 805 GLU A O 1
ATOM 6232 N N . GLU A 1 806 ? 7.256 12.995 33.187 1.00 84.31 806 GLU A N 1
ATOM 6233 C CA . GLU A 1 806 ? 7.082 11.895 34.156 1.00 84.31 806 GLU A CA 1
ATOM 6234 C C . GLU A 1 806 ? 6.953 12.410 35.602 1.00 84.31 806 GLU A C 1
ATOM 6236 O O . GLU A 1 806 ? 6.299 11.783 36.439 1.00 84.31 806 GLU A O 1
ATOM 6241 N N . HIS A 1 807 ? 7.501 13.597 35.873 1.00 89.19 807 HIS A N 1
ATOM 6242 C CA . HIS A 1 807 ? 7.351 14.339 37.126 1.00 89.19 807 HIS A CA 1
ATOM 6243 C C . HIS A 1 807 ? 6.141 15.291 37.132 1.00 89.19 807 HIS A C 1
ATOM 6245 O O . HIS A 1 807 ? 5.992 16.098 38.051 1.00 89.19 807 HIS A O 1
ATOM 6251 N N . LYS A 1 808 ? 5.253 15.186 36.130 1.00 86.62 808 LYS A N 1
ATOM 6252 C CA . LYS A 1 808 ? 4.074 16.048 35.920 1.00 86.62 808 LYS A CA 1
ATOM 6253 C C . LYS A 1 808 ? 4.412 17.535 35.750 1.00 86.62 808 LYS A C 1
ATOM 6255 O O . LYS A 1 808 ? 3.563 18.389 35.996 1.00 86.62 808 LYS A O 1
ATOM 6260 N N . GLY A 1 809 ? 5.642 17.839 35.353 1.00 87.25 809 GLY A N 1
ATOM 6261 C CA . GLY A 1 809 ? 6.101 19.182 35.035 1.00 87.25 809 GLY A CA 1
ATOM 6262 C C . GLY A 1 809 ? 5.973 19.517 33.551 1.00 87.25 809 GLY A C 1
ATOM 6263 O O . GLY A 1 809 ? 5.520 18.705 32.740 1.00 87.25 809 GLY A O 1
ATOM 6264 N N . LYS A 1 810 ? 6.408 20.724 33.181 1.00 90.00 810 LYS A N 1
ATOM 6265 C CA . LYS A 1 810 ? 6.485 21.192 31.786 1.00 90.00 810 LYS A CA 1
ATOM 6266 C C . LYS A 1 810 ? 7.802 21.902 31.530 1.00 90.00 810 LYS A C 1
ATOM 6268 O O . LYS A 1 810 ? 8.372 22.496 32.439 1.00 90.00 810 LYS A O 1
ATOM 6273 N N . ILE A 1 811 ? 8.265 21.882 30.286 1.00 91.56 811 ILE A N 1
ATOM 6274 C CA . ILE A 1 811 ? 9.425 22.658 29.846 1.00 91.56 811 ILE A CA 1
ATOM 6275 C C . ILE A 1 811 ? 9.016 23.623 28.737 1.00 91.56 811 ILE A C 1
ATOM 6277 O O . ILE A 1 811 ? 8.279 23.259 27.822 1.00 91.56 811 ILE A O 1
ATOM 6281 N N . ARG A 1 812 ? 9.490 24.863 28.823 1.00 91.88 812 ARG A N 1
ATOM 6282 C CA . ARG A 1 812 ? 9.315 25.895 27.801 1.00 91.88 812 ARG A CA 1
ATOM 6283 C C . ARG A 1 812 ? 10.664 26.524 27.500 1.00 91.88 812 ARG A C 1
ATOM 6285 O O . ARG A 1 812 ? 11.483 26.697 28.397 1.00 91.88 812 ARG A O 1
ATOM 6292 N N . VAL A 1 813 ? 10.883 26.887 26.245 1.00 92.81 813 VAL A N 1
ATOM 6293 C CA . VAL A 1 813 ? 12.100 27.566 25.806 1.00 92.81 813 VAL A CA 1
ATOM 6294 C C . VAL A 1 813 ? 11.746 28.905 25.170 1.00 92.81 813 VAL A C 1
ATOM 6296 O O . VAL A 1 813 ? 10.785 29.010 24.409 1.00 92.81 813 VAL A O 1
ATOM 6299 N N . GLU A 1 814 ? 12.527 29.928 25.484 1.00 92.44 814 GLU A N 1
ATOM 6300 C CA . GLU A 1 814 ? 12.528 31.208 24.786 1.00 92.44 814 GLU A CA 1
ATOM 6301 C C . GLU A 1 814 ? 13.950 31.490 24.325 1.00 92.44 814 GLU A C 1
ATOM 6303 O O . GLU A 1 814 ? 14.886 31.431 25.117 1.00 92.44 814 GLU A O 1
ATOM 6308 N N . SER A 1 815 ? 14.142 31.778 23.043 1.00 91.88 815 SER A N 1
ATOM 6309 C CA . SER A 1 815 ? 15.472 32.055 22.519 1.00 91.88 815 SER A CA 1
ATOM 6310 C C . SER A 1 815 ? 15.425 33.104 21.429 1.00 91.88 815 SER A C 1
ATOM 6312 O O . SER A 1 815 ? 14.475 33.166 20.647 1.00 91.88 815 SER A O 1
ATOM 6314 N N . TYR A 1 816 ? 16.461 33.932 21.390 1.00 87.12 816 TYR A N 1
ATOM 6315 C CA . TYR A 1 816 ? 16.609 34.995 20.411 1.00 87.12 816 TYR A CA 1
ATOM 6316 C C . TYR A 1 816 ? 18.043 34.961 19.873 1.00 87.12 816 TYR A C 1
ATOM 6318 O O . TYR A 1 816 ? 18.981 35.000 20.676 1.00 87.12 816 TYR A O 1
ATOM 6326 N N . PRO A 1 817 ? 18.245 34.929 18.542 1.00 84.38 817 PRO A N 1
ATOM 6327 C CA . PRO A 1 817 ? 19.582 34.930 17.959 1.00 84.38 817 PRO A CA 1
ATOM 6328 C C . PRO A 1 817 ? 20.450 36.073 18.506 1.00 84.38 817 PRO A C 1
ATOM 6330 O O . PRO A 1 817 ? 20.018 37.228 18.551 1.00 84.38 817 PRO A O 1
ATOM 6333 N N . GLN A 1 818 ? 21.665 35.730 18.932 1.00 82.44 818 GLN A N 1
ATOM 6334 C CA . GLN A 1 818 ? 22.671 36.595 19.566 1.00 82.44 818 GLN A CA 1
ATOM 6335 C C . GLN A 1 818 ? 22.253 37.277 20.879 1.00 82.44 818 GLN A C 1
ATOM 6337 O O . GLN A 1 818 ? 22.884 38.243 21.308 1.00 82.44 818 GLN A O 1
ATOM 6342 N N . LYS A 1 819 ? 21.182 36.807 21.525 1.00 85.50 819 LYS A N 1
ATOM 6343 C CA . LYS A 1 819 ? 20.719 37.320 22.826 1.00 85.50 819 LYS A CA 1
ATOM 6344 C C . LYS A 1 819 ? 20.561 36.222 23.887 1.00 85.50 819 LYS A C 1
ATOM 6346 O O . LYS A 1 819 ? 20.080 36.523 24.981 1.00 85.50 819 LYS A O 1
ATOM 6351 N N . GLY A 1 820 ? 20.970 34.994 23.567 1.00 91.00 820 GLY A N 1
ATOM 6352 C CA . GLY A 1 820 ? 20.925 33.826 24.441 1.00 91.00 820 GLY A CA 1
ATOM 6353 C C . GLY A 1 820 ? 19.584 33.090 24.488 1.00 91.00 820 GLY A C 1
ATOM 6354 O O . GLY A 1 820 ? 18.608 33.464 23.827 1.00 91.00 820 GLY A O 1
ATOM 6355 N N . THR A 1 821 ? 19.557 32.014 25.274 1.00 95.00 821 THR A N 1
ATOM 6356 C CA . THR A 1 821 ? 18.391 31.141 25.476 1.00 95.00 821 THR A CA 1
ATOM 6357 C C . THR A 1 821 ? 17.957 31.134 26.935 1.00 95.00 821 THR A C 1
ATOM 6359 O O . THR A 1 821 ? 18.764 31.258 27.849 1.00 95.00 821 THR A O 1
ATOM 6362 N N . THR A 1 822 ? 16.654 30.996 27.166 1.00 96.19 822 THR A N 1
ATOM 6363 C CA . THR A 1 822 ? 16.073 30.755 28.485 1.00 96.19 822 THR A CA 1
ATOM 6364 C C . THR A 1 822 ? 15.227 29.490 28.462 1.00 96.19 822 THR A C 1
ATOM 6366 O O . THR A 1 822 ? 14.271 29.389 27.694 1.00 96.19 822 THR A O 1
ATOM 6369 N N . PHE A 1 823 ? 15.566 28.531 29.321 1.00 96.00 823 PHE A N 1
ATOM 6370 C CA . PHE A 1 823 ? 14.738 27.361 29.603 1.00 96.00 823 PHE A CA 1
ATOM 6371 C C . PHE A 1 823 ? 13.954 27.587 30.891 1.00 96.00 823 PHE A C 1
ATOM 6373 O O . PHE A 1 823 ? 14.546 27.928 31.911 1.00 96.00 823 PHE A O 1
ATOM 6380 N N . TYR A 1 824 ? 12.647 27.351 30.842 1.00 94.31 824 TYR A N 1
ATOM 6381 C CA . TYR A 1 824 ? 11.731 27.380 31.976 1.00 94.31 824 TYR A CA 1
ATOM 6382 C C . TYR A 1 824 ? 11.244 25.964 32.260 1.00 94.31 824 TYR A C 1
ATOM 6384 O O . TYR A 1 824 ? 10.683 25.313 31.378 1.00 94.31 824 TYR A O 1
ATOM 6392 N N . ILE A 1 825 ? 11.447 25.496 33.486 1.00 94.25 825 ILE A N 1
ATOM 6393 C CA . ILE A 1 825 ? 10.959 24.206 33.968 1.00 94.25 825 ILE A CA 1
ATOM 6394 C C . ILE A 1 825 ? 9.903 24.476 35.028 1.00 94.25 825 ILE A C 1
ATOM 6396 O O . ILE A 1 825 ? 10.206 25.028 36.083 1.00 94.25 825 ILE A O 1
ATOM 6400 N N . TYR A 1 826 ? 8.681 24.062 34.736 1.00 91.19 826 TYR A N 1
ATOM 6401 C CA . TYR A 1 826 ? 7.528 24.155 35.613 1.00 91.19 826 TYR A CA 1
ATOM 6402 C C . TYR A 1 826 ? 7.392 22.844 36.376 1.00 91.19 826 TYR A C 1
ATOM 6404 O O . TYR A 1 826 ? 7.296 21.779 35.761 1.00 91.19 826 TYR A O 1
ATOM 6412 N N . LEU A 1 827 ? 7.395 22.915 37.702 1.00 89.00 827 LEU A N 1
ATOM 6413 C CA . LEU A 1 827 ? 7.223 21.771 38.589 1.00 89.00 827 LEU A CA 1
ATOM 6414 C C . LEU A 1 827 ? 5.972 21.967 39.457 1.00 89.00 827 LEU A C 1
ATOM 6416 O O . LEU A 1 827 ? 5.736 23.075 39.953 1.00 89.00 827 LEU A O 1
ATOM 6420 N N . PRO A 1 828 ? 5.181 20.903 39.683 1.00 78.62 828 PRO A N 1
ATOM 6421 C CA . PRO A 1 828 ? 4.027 20.980 40.567 1.00 78.62 828 PRO A CA 1
ATOM 6422 C C . PRO A 1 828 ? 4.480 21.210 42.015 1.00 78.62 828 PRO A C 1
ATOM 6424 O O . PRO A 1 828 ? 5.362 20.511 42.523 1.00 78.62 828 PRO A O 1
ATOM 6427 N N . LEU A 1 829 ? 3.861 22.179 42.695 1.00 68.38 829 LEU A N 1
ATOM 6428 C CA . LEU A 1 829 ? 4.020 22.352 44.139 1.00 68.38 829 LEU A CA 1
ATOM 6429 C C . LEU A 1 829 ? 3.333 21.181 44.858 1.00 68.38 829 LEU A C 1
ATOM 6431 O O . LEU A 1 829 ? 2.170 20.879 44.587 1.00 68.38 829 LEU A O 1
ATOM 6435 N N . SER A 1 830 ? 4.072 20.502 45.740 1.00 57.03 830 SER A N 1
ATOM 6436 C CA . SER A 1 830 ? 3.575 19.377 46.548 1.00 57.03 830 SER A CA 1
ATOM 6437 C C . SER A 1 830 ? 2.944 19.821 47.857 1.00 57.03 830 SER A C 1
ATOM 6439 O O . SER A 1 830 ? 3.605 20.640 48.544 1.00 57.03 830 SER A O 1
#

Secondary structure (DSSP, 8-state):
-TTHHHHHHHHHHHHS-GGGHHHHHHHHHHHHHHHHHHIIIIIHHHHHSPEETTTEE-S-GGG---EETTEE-HHHHHHHHHHHHHHHHHHHHHHHHHTTTB-HHHHHHHHHHIIIIIHHHHHHHHTSS-HHHHTT---SS-IIIIIIHHHHHHHHHHHHH-PPTTSB-TTS-B-----S-HHHHHHHHHHHHHHHHHHHHGGG--TT-THHHHHHHHHHHHHHHHHHHHHHHHHHHHSS--HHHHHHHHHHHHHHHHTTTTSS-HHHHHHHHHHHHHHHHHHHHHHHHTT---SS-HIIIIIIHHHHHHHHHHHH--HHHHHHHHSS----GGGT--SHHHHHHHHHHHHHHHHHHHHHHHHHHHHHHHT-SBPPHHHHHH-HHHHHHS--SSHHHHHHHHHHHHHHHHHHHHHHHHHHHHHHHHT--S-HHHHHHHHHHHHHHHH--SEEEEEEEETTTTEEEEEEEESS-HHHHTT-EEE--TTT-HHHHHHHTTS-EEES-TTT-TTS-HHHHHHHT-SSEEEEEEEETTEEEEEEEEE-TTT-----HHHHHHHHHHHHHHHHHHHHHHHHHHHHHHHHHHHHHHHHHHHHHHHHHHHHHHHHHHHHHHHHHHHHHHHHHHHHHHHHHHHHHHT-TT--HHHHHHHHHHHHHHHHHHHHHHHHHHHHHSPPPP--EEEEHHHHHHHHHHHTHHHHHHTTEEEEEE--SS--EEEE-HHHHHHHHHHHHHHHHHT-TT-EEEEEEEEEEEETTTEEEEEEEEE--SS---HHHHTTTTSTT--SSTT--S-HHHHHHHHHHHTT-EEEEEE-TTS-EEEEEEEE--

Solvent-accessible surface area (b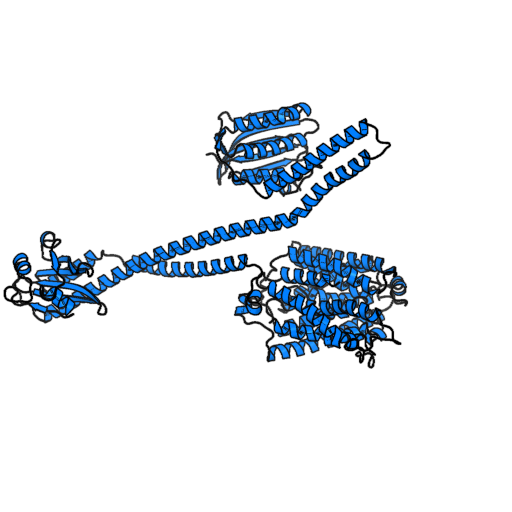ackbone atoms only — not comparable to full-atom values): 41282 Å² total; per-residue (Å²): 71,71,63,26,55,57,9,49,35,28,30,39,34,12,30,32,52,64,51,26,32,47,44,42,47,51,48,44,54,45,24,41,54,41,10,41,54,33,17,47,46,39,8,48,4,26,16,64,15,57,63,49,94,28,57,33,24,78,34,42,42,63,46,70,71,46,54,64,94,87,39,80,49,65,63,59,56,55,49,48,62,59,46,33,48,48,41,17,49,24,34,40,41,28,50,37,23,45,56,73,42,52,30,70,70,44,48,58,54,49,26,38,43,35,14,39,46,53,40,18,33,48,32,7,18,54,74,38,68,6,52,45,27,74,68,61,36,68,54,66,54,21,4,44,56,27,29,22,40,12,12,32,34,20,50,26,41,31,72,69,62,52,51,61,89,73,36,54,47,98,90,65,49,82,38,89,76,68,41,66,32,66,70,41,26,52,52,9,47,51,38,33,54,60,18,41,45,47,47,52,35,49,61,66,77,44,95,81,49,73,57,40,60,53,24,46,50,20,47,51,35,3,18,54,25,0,20,54,36,19,26,53,51,32,23,77,74,68,80,46,67,42,68,70,56,18,54,46,8,24,49,7,1,40,30,15,30,30,11,27,35,60,20,41,52,56,68,53,21,25,50,46,1,30,52,16,11,55,47,28,52,54,41,46,56,50,33,54,75,72,61,51,51,48,64,62,39,31,42,21,28,20,22,52,10,4,50,50,7,25,38,44,28,14,35,51,23,32,35,78,32,24,36,73,64,72,70,46,83,52,31,3,39,80,65,72,40,43,64,60,44,28,50,35,23,49,48,50,52,50,55,49,44,67,49,31,23,57,55,37,30,54,48,43,50,52,39,41,75,68,82,36,36,54,53,53,74,65,37,46,72,69,16,39,11,45,66,77,64,75,42,65,76,48,60,70,58,53,54,48,51,52,51,50,53,53,50,54,54,50,52,52,51,50,52,58,49,51,52,53,48,52,56,54,56,73,67,63,85,70,56,71,68,56,53,49,45,50,49,36,44,44,45,26,77,68,68,68,30,53,26,30,36,34,27,38,59,39,77,89,77,43,28,30,40,51,75,45,69,37,74,58,67,64,85,79,42,72,80,50,70,41,68,63,34,57,76,48,24,46,50,35,30,9,41,75,69,68,39,70,46,79,39,82,47,42,87,75,42,82,47,42,40,60,68,60,32,61,75,68,58,46,47,31,40,38,20,33,35,15,46,44,97,87,44,76,55,24,28,38,42,35,29,32,72,83,76,69,61,81,87,46,71,69,51,52,54,53,50,48,52,49,28,41,52,48,25,50,55,53,51,56,53,53,54,48,55,54,51,51,54,51,50,55,54,49,52,52,50,52,55,51,52,52,51,53,49,52,53,52,50,52,51,47,55,54,50,53,51,52,51,53,48,60,68,52,46,59,58,54,53,50,63,49,46,51,43,53,49,53,41,53,54,42,54,56,51,63,70,40,88,86,57,48,73,70,57,43,56,52,42,49,54,50,41,52,52,36,51,53,49,47,54,49,53,52,50,58,49,47,51,68,76,55,68,77,83,77,67,67,37,84,39,55,49,60,59,51,50,50,60,42,49,64,76,45,44,66,61,32,59,76,38,56,36,48,78,43,80,50,68,52,97,65,84,52,56,34,63,40,28,66,68,63,51,41,52,34,52,44,48,53,52,55,52,42,51,68,43,22,80,87,24,43,45,39,38,41,36,39,50,79,49,78,43,101,90,79,46,72,30,40,34,42,37,46,32,31,52,19,51,38,46,53,78,94,47,60,83,42,51,53,36,74,61,39,53,96,47,98,88,47,70,17,46,61,51,29,51,30,50,49,53,35,47,78,57,68,25,47,77,49,77,50,55,38,70,70,60,7,36,34,42,38,38,37,37,56,70,108